Protein AF-A0A965JD22-F1 (afdb_monomer)

Foldseek 3Di:
DPPDDPVVVVVVVVVVVVVCLLCVLQVLQVVDPFQDFCDPVNLVVLLVLLLCLLQVLLVQLQLQVVLLLVLLVFDWPDWDQDPLWNQKIKTFGPDLVSVVSCLVQVQQQLQLQPQQQSRKHWADDDPPSRMTMIGGLRGDRCDPVNSVVFKDKFFQADPVRHGDPVNVVVLLLQLLLLLLLFQAQDLLLLLLQLLLVCLPDPVNVVSLVVNLVVLVLCCLQANLPAQLSLLSLQSNQQEPDDDLLVSLVSSLVSLVVLLVVLVVVLVVLVVVLVVCVVPDDPDPVSVLSNVVSVVSNVSSVVSSVSSVVSSVSSVVRDHGDWSVNQVVCCVVPVWGASCSSHSFFGIWHQDSSQQKIKTHTDPSLVVSLVPDDPLSVLSSVLVVLLSQLSSCLQFVFFWADDPRIIMTGNDPDPFFGMKIKTFCQVLQVSLLVVLVVLLVVQDAPAPCSDCVNAPEDEPVVLVVDDPVPNARYWYKDQPLNVPTDDAPQDANQKIKTKGGLVQVVVVVLVVDPDVSVVSVVVSVVVSCVNLVSSVWDKDQCSPTSHDPRRRRIIMTMRHRSCPSSVVSSVAPWDQGRSSSMTMGTTGGNNVVLVSVLVSLLVVLLSLLLLQQLQVCCCPDPVNPSVSNGGHRSDDSLVSLVVSLVVSSSVSPSVDPPPPQQSRQAKDKDKAFDADLVRHTDQDPVVVVVVQVVVVVLLVLVVQPDWDWDDDGSIIMIIGGGDHNADPVRSVVQSFDFAFAFPCCLDCVDPSLNVLSLVLLSSLQSVCSNNVNPDQLSSQLSSQCQQANPPGDLVRRDHSDPSSVVVVVVQAAADDSSDDAELADDPNHKTKDFQDDDACVSCVNRRGRIGITHSYGLDGSSQWDPWDWDQDPVPGIDIDIDGHQWDQDPVRDIDGSVVSNCVVCVVPPDDD

Structure (mmCIF, N/CA/C/O backbone):
data_AF-A0A965JD22-F1
#
_entry.id   AF-A0A965JD22-F1
#
loop_
_atom_site.group_PDB
_atom_site.id
_atom_site.type_symbol
_atom_site.label_atom_id
_atom_site.label_alt_id
_atom_site.label_comp_id
_atom_site.label_asym_id
_atom_site.label_entity_id
_atom_site.label_seq_id
_atom_site.pdbx_PDB_ins_code
_atom_site.Cartn_x
_atom_site.Cartn_y
_atom_site.Cartn_z
_atom_site.occupancy
_atom_site.B_iso_or_equiv
_atom_site.auth_seq_id
_atom_site.auth_comp_id
_atom_site.auth_asym_id
_atom_site.auth_atom_id
_atom_site.pdbx_PDB_model_num
ATOM 1 N N . MET A 1 1 ? 13.488 -53.636 54.869 1.00 46.62 1 MET A N 1
ATOM 2 C CA . MET A 1 1 ? 12.430 -53.110 53.978 1.00 46.62 1 MET A CA 1
ATOM 3 C C . MET A 1 1 ? 11.820 -51.888 54.641 1.00 46.62 1 MET A C 1
ATOM 5 O O . MET A 1 1 ? 10.973 -52.032 55.516 1.00 46.62 1 MET A O 1
ATOM 9 N N . GLU A 1 2 ? 12.313 -50.696 54.308 1.00 49.56 2 GLU A N 1
ATOM 10 C CA . GLU A 1 2 ? 11.700 -49.450 54.776 1.00 49.56 2 GLU A CA 1
ATOM 11 C C . GLU A 1 2 ? 10.286 -49.328 54.199 1.00 49.56 2 GLU A C 1
ATOM 13 O O . GLU A 1 2 ? 10.074 -49.485 52.996 1.00 49.56 2 GLU A O 1
ATOM 18 N N . LYS A 1 3 ? 9.299 -49.090 55.068 1.00 59.34 3 LYS A N 1
ATOM 19 C CA . LYS A 1 3 ? 7.908 -48.872 54.663 1.00 59.34 3 LYS A CA 1
ATOM 20 C C . LYS A 1 3 ? 7.844 -47.615 53.794 1.00 59.34 3 LYS A C 1
ATOM 22 O O . LYS A 1 3 ? 8.042 -46.513 54.307 1.00 59.34 3 LYS A O 1
ATOM 27 N N . GLN A 1 4 ? 7.525 -47.775 52.508 1.00 60.62 4 GLN A N 1
ATOM 28 C CA . GLN A 1 4 ? 7.162 -46.660 51.633 1.00 60.62 4 GLN A CA 1
ATOM 29 C C . GLN A 1 4 ? 6.078 -45.820 52.322 1.00 60.62 4 GLN A C 1
ATOM 31 O O . GLN A 1 4 ? 4.963 -46.282 52.577 1.00 60.62 4 GLN A O 1
ATOM 36 N N . LYS A 1 5 ? 6.427 -44.585 52.694 1.00 75.06 5 LYS A N 1
ATOM 37 C CA . LYS A 1 5 ? 5.493 -43.655 53.339 1.00 75.06 5 LYS A CA 1
ATOM 38 C C . LYS A 1 5 ? 4.431 -43.254 52.309 1.00 75.06 5 LYS A C 1
ATOM 40 O O . LYS A 1 5 ? 4.798 -42.913 51.190 1.00 75.06 5 LYS A O 1
ATOM 45 N N . ARG A 1 6 ? 3.147 -43.224 52.698 1.00 71.62 6 ARG A N 1
ATOM 46 C CA . ARG A 1 6 ? 1.982 -42.930 51.825 1.00 71.62 6 ARG A CA 1
ATOM 47 C C . ARG A 1 6 ? 2.116 -41.661 50.962 1.00 71.62 6 ARG A C 1
ATOM 49 O O . ARG A 1 6 ? 1.521 -41.594 49.893 1.00 71.62 6 ARG A O 1
ATOM 56 N N . TRP A 1 7 ? 2.916 -40.681 51.386 1.00 78.56 7 TRP A N 1
ATOM 57 C CA . TRP A 1 7 ? 3.178 -39.470 50.603 1.00 78.56 7 TRP A CA 1
ATOM 58 C C . TRP A 1 7 ? 4.013 -39.724 49.337 1.00 78.56 7 TRP A C 1
ATOM 60 O O . TRP A 1 7 ? 3.850 -38.991 48.370 1.00 78.56 7 TRP A O 1
ATOM 70 N N . HIS A 1 8 ? 4.846 -40.774 49.293 1.00 79.00 8 HIS A N 1
ATOM 71 C CA . HIS A 1 8 ? 5.610 -41.128 48.090 1.00 79.00 8 HIS A CA 1
ATOM 72 C C . HIS A 1 8 ? 4.680 -41.538 46.948 1.00 79.00 8 HIS A C 1
ATOM 74 O O . HIS A 1 8 ? 4.909 -41.147 45.813 1.00 79.00 8 HIS A O 1
ATOM 80 N N . SER A 1 9 ? 3.601 -42.273 47.236 1.00 79.00 9 SER A N 1
ATOM 81 C CA . SER A 1 9 ? 2.613 -42.653 46.220 1.00 79.00 9 SER A CA 1
ATOM 82 C C . SER A 1 9 ? 1.875 -41.434 45.661 1.00 79.00 9 SER A C 1
ATOM 84 O O . SER A 1 9 ? 1.647 -41.363 44.458 1.00 79.00 9 SER A O 1
ATOM 86 N N . TRP A 1 10 ? 1.555 -40.452 46.512 1.00 86.31 10 TRP A N 1
ATOM 87 C CA . TRP A 1 10 ? 0.948 -39.193 46.072 1.00 86.31 10 TRP A CA 1
ATOM 88 C C . TRP A 1 10 ? 1.928 -38.348 45.248 1.00 86.31 10 TRP A C 1
ATOM 90 O O . TRP A 1 10 ? 1.564 -37.847 44.193 1.00 86.31 10 TRP A O 1
ATOM 100 N N . LEU A 1 11 ? 3.196 -38.268 45.666 1.00 83.44 11 LEU A N 1
ATOM 101 C CA . LEU A 1 11 ? 4.255 -37.595 44.913 1.00 83.44 11 LEU A CA 1
ATOM 102 C C . LEU A 1 11 ? 4.457 -38.233 43.530 1.00 83.44 11 LEU A C 1
ATOM 104 O O . LEU A 1 11 ? 4.485 -37.520 42.534 1.00 83.44 11 LEU A O 1
ATOM 108 N N . ILE A 1 12 ? 4.547 -39.564 43.452 1.00 84.44 12 ILE A N 1
ATOM 109 C CA . ILE A 1 12 ? 4.695 -40.295 42.185 1.00 84.44 12 ILE A CA 1
ATOM 110 C C . ILE A 1 12 ? 3.491 -40.041 41.272 1.00 84.44 12 ILE A C 1
ATOM 112 O O . ILE A 1 12 ? 3.683 -39.785 40.085 1.00 84.44 12 ILE A O 1
ATOM 116 N N . ALA A 1 13 ? 2.266 -40.067 41.807 1.00 85.94 13 ALA A N 1
ATOM 117 C CA . ALA A 1 13 ? 1.060 -39.774 41.034 1.00 85.94 13 ALA A CA 1
ATOM 118 C C . ALA A 1 13 ? 1.060 -38.333 40.496 1.00 85.94 13 ALA A C 1
ATOM 120 O O . ALA A 1 13 ? 0.800 -38.124 39.314 1.00 85.94 13 ALA A O 1
ATOM 121 N N . THR A 1 14 ? 1.417 -37.353 41.329 1.00 86.94 14 THR A N 1
ATOM 122 C CA . THR A 1 14 ? 1.498 -35.938 40.939 1.00 86.94 14 THR A CA 1
ATOM 123 C C . THR A 1 14 ? 2.586 -35.695 39.896 1.00 86.94 14 THR A C 1
ATOM 125 O O . THR A 1 14 ? 2.329 -35.034 38.894 1.00 86.94 14 THR A O 1
ATOM 128 N N . VAL A 1 15 ? 3.784 -36.260 40.081 1.00 85.81 15 VAL A N 1
ATOM 129 C CA . VAL A 1 15 ? 4.876 -36.161 39.100 1.00 85.81 15 VAL A CA 1
ATOM 130 C C . VAL A 1 15 ? 4.458 -36.812 37.783 1.00 85.81 15 VAL A C 1
ATOM 132 O O . VAL A 1 15 ? 4.605 -36.188 36.741 1.00 85.81 15 VAL A O 1
ATOM 135 N N . SER A 1 16 ? 3.849 -38.001 37.821 1.00 84.00 16 SER A N 1
ATOM 136 C CA . SER A 1 16 ? 3.370 -38.688 36.613 1.00 84.00 16 SER A CA 1
ATOM 137 C C . SER A 1 16 ? 2.296 -37.881 35.877 1.00 84.00 16 SER A C 1
ATOM 139 O O . SER A 1 16 ? 2.360 -37.754 34.657 1.00 84.00 16 SER A O 1
ATOM 141 N N . LEU A 1 17 ? 1.339 -37.286 36.600 1.00 85.69 17 LEU A N 1
ATOM 142 C CA . LEU A 1 17 ? 0.319 -36.405 36.023 1.00 85.69 17 LEU A CA 1
ATOM 143 C C . LEU A 1 17 ? 0.935 -35.158 35.380 1.00 85.69 17 LEU A C 1
ATOM 145 O O . LEU A 1 17 ? 0.549 -34.807 34.270 1.00 85.69 17 LEU A O 1
ATOM 149 N N . LEU A 1 18 ? 1.912 -34.521 36.032 1.00 81.62 18 LEU A N 1
ATOM 150 C CA . LEU A 1 18 ? 2.634 -33.370 35.478 1.00 81.62 18 LEU A CA 1
ATOM 151 C C . LEU A 1 18 ? 3.455 -33.749 34.239 1.00 81.62 18 LEU A C 1
ATOM 153 O O . LEU A 1 18 ? 3.492 -32.997 33.268 1.00 81.62 18 LEU A O 1
ATOM 157 N N . THR A 1 19 ? 4.084 -34.926 34.241 1.00 80.69 19 THR A N 1
ATOM 158 C CA . THR A 1 19 ? 4.817 -35.442 33.081 1.00 80.69 19 THR A CA 1
ATOM 159 C C . THR A 1 19 ? 3.876 -35.698 31.905 1.00 80.69 19 THR A C 1
ATOM 161 O O . THR A 1 19 ? 4.155 -35.236 30.802 1.00 80.69 19 THR A O 1
ATOM 164 N N . VAL A 1 20 ? 2.735 -36.362 32.128 1.00 83.19 20 VAL A N 1
ATOM 165 C CA . VAL A 1 20 ? 1.717 -36.568 31.083 1.00 83.19 20 VAL A CA 1
ATOM 166 C C . VAL A 1 20 ? 1.190 -35.229 30.580 1.00 83.19 20 VAL A C 1
ATOM 168 O O . VAL A 1 20 ? 1.124 -35.018 29.375 1.00 83.19 20 VAL A O 1
ATOM 171 N N . TYR A 1 21 ? 0.887 -34.299 31.482 1.00 81.62 21 TYR A N 1
ATOM 172 C CA . TYR A 1 21 ? 0.412 -32.966 31.137 1.00 81.62 21 TYR A CA 1
ATOM 173 C C . TYR A 1 21 ? 1.393 -32.187 30.245 1.00 81.62 21 TYR A C 1
ATOM 175 O O . TYR A 1 21 ? 0.964 -31.526 29.302 1.00 81.62 21 TYR A O 1
ATOM 183 N N . ASN A 1 22 ? 2.699 -32.288 30.497 1.00 77.56 22 ASN A N 1
ATOM 184 C CA . ASN A 1 22 ? 3.710 -31.599 29.693 1.00 77.56 22 ASN A CA 1
ATOM 185 C C . ASN A 1 22 ? 3.965 -32.265 28.331 1.00 77.56 22 ASN A C 1
ATOM 187 O O . ASN A 1 22 ? 4.331 -31.576 27.386 1.00 77.56 22 ASN A O 1
ATOM 191 N N . ILE A 1 23 ? 3.790 -33.586 28.216 1.00 80.56 23 ILE A N 1
ATOM 192 C CA . ILE A 1 23 ? 4.087 -34.337 26.982 1.00 80.56 23 ILE A CA 1
ATOM 193 C C . ILE A 1 23 ? 2.853 -34.452 26.066 1.00 80.56 23 ILE A C 1
ATOM 195 O O . ILE A 1 23 ? 2.992 -34.553 24.846 1.00 80.56 23 ILE A O 1
ATOM 199 N N . LEU A 1 24 ? 1.641 -34.425 26.627 1.00 82.38 24 LEU A N 1
ATOM 200 C CA . LEU A 1 24 ? 0.390 -34.643 25.895 1.00 82.38 24 LEU A CA 1
ATOM 201 C C . LEU A 1 24 ? 0.184 -33.695 24.694 1.00 82.38 24 LEU A C 1
ATOM 203 O O . LEU A 1 24 ? -0.191 -34.208 23.640 1.00 82.38 24 LEU A O 1
ATOM 207 N N . PRO A 1 25 ? 0.461 -32.375 24.768 1.00 78.56 25 PRO A N 1
ATOM 208 C CA . PRO A 1 25 ? 0.340 -31.485 23.609 1.00 78.56 25 PRO A CA 1
ATOM 209 C C . PRO A 1 25 ? 1.224 -31.927 22.452 1.00 78.56 25 PRO A C 1
ATOM 211 O O . PRO A 1 25 ? 0.765 -32.016 21.319 1.00 78.56 25 PRO A O 1
ATOM 214 N N . THR A 1 26 ? 2.470 -32.290 22.748 1.00 79.00 26 THR A N 1
ATOM 215 C CA . THR A 1 26 ? 3.424 -32.782 21.756 1.00 79.00 26 THR A CA 1
ATOM 216 C C . THR A 1 26 ? 2.911 -34.061 21.098 1.00 79.00 26 THR A C 1
ATOM 218 O O . THR A 1 26 ? 2.938 -34.177 19.875 1.00 79.00 26 THR A O 1
ATOM 221 N N . ILE A 1 27 ? 2.364 -35.003 21.877 1.00 82.31 27 ILE A N 1
ATOM 222 C CA . ILE A 1 27 ? 1.760 -36.228 21.327 1.00 82.31 27 ILE A CA 1
ATOM 223 C C . ILE A 1 27 ? 0.586 -35.889 20.400 1.00 82.31 27 ILE A C 1
ATOM 225 O O . ILE A 1 27 ? 0.520 -36.412 19.290 1.00 82.31 27 ILE A O 1
ATOM 229 N N . LEU A 1 28 ? -0.322 -35.005 20.826 1.00 82.94 28 LEU A N 1
ATOM 230 C CA . LEU A 1 28 ? -1.476 -34.590 20.022 1.00 82.94 28 LEU A CA 1
ATOM 231 C C . LEU A 1 28 ? -1.055 -33.871 18.734 1.00 82.94 28 LEU A C 1
ATOM 233 O O . LEU A 1 28 ? -1.658 -34.087 17.686 1.00 82.94 28 LEU A O 1
ATOM 237 N N . PHE A 1 29 ? 0.005 -33.064 18.787 1.00 79.88 29 PHE A N 1
ATOM 238 C CA . PHE A 1 29 ? 0.546 -32.378 17.619 1.00 79.88 29 PHE A CA 1
ATOM 239 C C . PHE A 1 29 ? 1.043 -33.354 16.561 1.00 79.88 29 PHE A C 1
ATOM 241 O O . PHE A 1 29 ? 0.639 -33.271 15.404 1.00 79.88 29 PHE A O 1
ATOM 248 N N . TYR A 1 30 ? 1.895 -34.297 16.968 1.00 80.75 30 TYR A N 1
ATOM 249 C CA . TYR A 1 30 ? 2.489 -35.284 16.070 1.00 80.75 30 TYR A CA 1
ATOM 250 C C . TYR A 1 30 ? 1.519 -36.411 15.689 1.00 80.75 30 TYR A C 1
ATOM 252 O O . TYR A 1 30 ? 1.796 -37.146 14.745 1.00 80.75 30 TYR A O 1
ATOM 260 N N . ALA A 1 31 ? 0.373 -36.527 16.368 1.00 83.56 31 ALA A N 1
ATOM 261 C CA . ALA A 1 31 ? -0.734 -37.374 15.931 1.00 83.56 31 ALA A CA 1
ATOM 262 C C . ALA A 1 31 ? -1.488 -36.785 14.724 1.00 83.56 31 ALA A C 1
ATOM 264 O O . ALA A 1 31 ? -2.140 -37.528 13.989 1.00 83.56 31 ALA A O 1
ATOM 265 N N . ASN A 1 32 ? -1.403 -35.468 14.493 1.00 82.50 32 ASN A N 1
ATOM 266 C CA . ASN A 1 32 ? -1.953 -34.858 13.287 1.00 82.50 32 ASN A CA 1
ATOM 267 C C . ASN A 1 32 ? -1.070 -35.175 12.071 1.00 82.50 32 ASN A C 1
ATOM 269 O O . ASN A 1 32 ? 0.155 -35.250 12.191 1.00 82.50 32 ASN A O 1
ATOM 273 N N . PRO A 1 33 ? -1.648 -35.271 10.863 1.00 86.25 33 PRO A N 1
ATOM 274 C CA . PRO A 1 33 ? -0.869 -35.489 9.656 1.00 86.25 33 PRO A CA 1
ATOM 275 C C . PRO A 1 33 ? -0.245 -34.163 9.185 1.00 86.25 33 PRO A C 1
ATOM 277 O O . PRO A 1 33 ? -0.717 -33.506 8.260 1.00 86.25 33 PRO A O 1
ATOM 280 N N . LEU A 1 34 ? 0.794 -33.721 9.895 1.00 83.81 34 LEU A N 1
ATOM 281 C CA . LEU A 1 34 ? 1.358 -32.369 9.800 1.00 83.81 34 LEU A CA 1
ATOM 282 C C . LEU A 1 34 ? 1.856 -31.992 8.396 1.00 83.81 34 LEU A C 1
ATOM 284 O O . LEU A 1 34 ? 1.760 -30.825 8.024 1.00 83.81 34 LEU A O 1
ATOM 288 N N . SER A 1 35 ? 2.362 -32.963 7.633 1.00 85.56 35 SER A N 1
ATOM 289 C CA . SER A 1 35 ? 2.898 -32.788 6.275 1.00 85.56 35 SER A CA 1
ATOM 290 C C . SER A 1 35 ? 1.849 -32.891 5.160 1.00 85.56 35 SER A C 1
ATOM 292 O O . SER A 1 35 ? 2.178 -32.666 3.988 1.00 85.56 35 SER A O 1
ATOM 294 N N . ASP A 1 36 ? 0.607 -33.259 5.491 1.00 87.81 36 ASP A N 1
ATOM 295 C CA . ASP A 1 36 ? -0.450 -33.418 4.494 1.00 87.81 36 ASP A CA 1
ATOM 296 C C . ASP A 1 36 ? -0.768 -32.087 3.818 1.00 87.81 36 ASP A C 1
ATOM 298 O O . ASP A 1 36 ? -0.808 -31.030 4.455 1.00 87.81 36 ASP A O 1
ATOM 302 N N . LYS A 1 37 ? -1.057 -32.153 2.514 1.00 88.12 37 LYS A N 1
ATOM 303 C CA . LYS A 1 37 ? -1.550 -30.992 1.771 1.00 88.12 37 LYS A CA 1
ATOM 304 C C . LYS A 1 37 ? -2.925 -30.564 2.290 1.00 88.12 37 LYS A C 1
ATOM 306 O O . LYS A 1 37 ? -3.754 -31.392 2.680 1.00 88.12 37 LYS A O 1
ATOM 311 N N . ILE A 1 38 ? -3.191 -29.261 2.266 1.00 89.69 38 ILE A N 1
ATOM 312 C CA . ILE A 1 38 ? -4.540 -28.742 2.504 1.00 89.69 38 ILE A CA 1
ATOM 313 C C . ILE A 1 38 ? -5.385 -29.039 1.258 1.00 89.69 38 ILE A C 1
ATOM 315 O O . ILE A 1 38 ? -5.213 -28.409 0.225 1.00 89.69 38 ILE A O 1
ATOM 319 N N . GLY A 1 39 ? -6.273 -30.029 1.346 1.00 89.06 39 GLY A N 1
ATOM 320 C CA . GLY A 1 39 ? -7.233 -30.342 0.281 1.00 89.06 39 GLY A CA 1
ATOM 321 C C . GLY A 1 39 ? -8.541 -29.550 0.395 1.00 89.06 39 GLY A C 1
ATOM 322 O O . GLY A 1 39 ? -8.784 -28.855 1.386 1.00 89.06 39 GLY A O 1
ATOM 323 N N . ALA A 1 40 ? -9.440 -29.745 -0.575 1.00 90.00 40 ALA A N 1
ATOM 324 C CA . ALA A 1 40 ? -10.711 -29.018 -0.686 1.00 90.00 40 ALA A CA 1
ATOM 325 C C . ALA A 1 40 ? -11.574 -29.052 0.592 1.00 90.00 40 ALA A C 1
ATOM 327 O O . ALA A 1 40 ? -12.128 -28.034 0.996 1.00 90.00 40 ALA A O 1
ATOM 328 N N . LYS A 1 41 ? -11.649 -30.198 1.286 1.00 92.06 41 LYS A N 1
ATOM 329 C CA . LYS A 1 41 ? -12.428 -30.320 2.532 1.00 92.06 41 LYS A CA 1
ATOM 330 C C . LYS A 1 41 ? -11.912 -29.388 3.635 1.00 92.06 41 LYS A C 1
ATOM 332 O O . LYS A 1 41 ? -12.696 -28.667 4.244 1.00 92.06 41 LYS A O 1
ATOM 337 N N . LYS A 1 42 ? -10.594 -29.367 3.860 1.00 91.12 42 LYS A N 1
ATOM 338 C CA . LYS A 1 42 ? -9.966 -28.460 4.834 1.00 91.12 42 LYS A CA 1
ATOM 339 C C . LYS A 1 42 ? -10.072 -27.005 4.378 1.00 91.12 42 LYS A C 1
ATOM 341 O O . LYS A 1 42 ? -10.253 -26.126 5.210 1.00 91.12 42 LYS A O 1
ATOM 346 N N . ALA A 1 43 ? -10.028 -26.739 3.073 1.00 92.19 43 ALA A N 1
ATOM 347 C CA . ALA A 1 43 ? -10.271 -25.398 2.550 1.00 92.19 43 ALA A CA 1
ATOM 348 C C . ALA A 1 43 ? -11.687 -24.892 2.877 1.00 92.19 43 ALA A C 1
ATOM 350 O O . ALA A 1 43 ? -11.826 -23.742 3.279 1.00 92.19 43 ALA A O 1
ATOM 351 N N . ILE A 1 44 ? -12.718 -25.743 2.809 1.00 93.00 44 ILE A N 1
ATOM 352 C CA . ILE A 1 44 ? -14.087 -25.389 3.235 1.00 93.00 44 ILE A CA 1
ATOM 353 C C . ILE A 1 44 ? -14.140 -25.078 4.740 1.00 93.00 44 ILE A C 1
ATOM 355 O O . ILE A 1 44 ? -14.792 -24.122 5.154 1.00 93.00 44 ILE A O 1
ATOM 359 N N . GLU A 1 45 ? -13.426 -25.835 5.577 1.00 93.62 45 GLU A N 1
ATOM 360 C CA . GLU A 1 45 ? -13.317 -25.532 7.014 1.00 93.62 45 GLU A CA 1
ATOM 361 C C . GLU A 1 45 ? -12.664 -24.160 7.254 1.00 93.62 45 GLU A C 1
ATOM 363 O O . GLU A 1 45 ? -13.128 -23.389 8.097 1.00 93.62 45 GLU A O 1
ATOM 368 N N . ILE A 1 46 ? -11.632 -23.817 6.474 1.00 94.25 46 ILE A N 1
ATOM 369 C CA . ILE A 1 46 ? -10.982 -22.499 6.512 1.00 94.25 46 ILE A CA 1
ATOM 370 C C . ILE A 1 46 ? -11.962 -21.401 6.077 1.00 94.25 46 ILE A C 1
ATOM 372 O O . ILE A 1 46 ? -12.087 -20.401 6.780 1.00 94.25 46 ILE A O 1
ATOM 376 N N . GLN A 1 47 ? -12.695 -21.598 4.977 1.00 94.19 47 GLN A N 1
ATOM 377 C CA . GLN A 1 47 ? -13.717 -20.660 4.491 1.00 94.19 47 GLN A CA 1
ATOM 378 C C . GLN A 1 47 ? -14.793 -20.389 5.547 1.00 94.19 47 GLN A C 1
ATOM 380 O O . GLN A 1 47 ? -15.119 -19.234 5.817 1.00 94.19 47 GLN A O 1
ATOM 385 N N . ASN A 1 48 ? -15.314 -21.441 6.183 1.00 94.44 48 ASN A N 1
ATOM 386 C CA . ASN A 1 48 ? -16.304 -21.309 7.251 1.00 94.44 48 ASN A CA 1
ATOM 387 C C . ASN A 1 48 ? -15.725 -20.549 8.445 1.00 94.44 48 ASN A C 1
ATOM 389 O O . ASN A 1 48 ? -16.353 -19.626 8.949 1.00 94.44 48 ASN A O 1
ATOM 393 N N . SER A 1 49 ? -14.491 -20.866 8.839 1.00 94.31 49 SER A N 1
ATOM 394 C CA . SER A 1 49 ? -13.808 -20.170 9.927 1.00 94.31 49 SER A CA 1
ATOM 395 C C . SER A 1 49 ? -13.591 -18.680 9.634 1.00 94.31 49 SER A C 1
ATOM 397 O O . SER A 1 49 ? -13.734 -17.858 10.538 1.00 94.31 49 SER A O 1
ATOM 399 N N . ILE A 1 50 ? -13.269 -18.317 8.386 1.00 95.38 50 ILE A N 1
ATOM 400 C CA . ILE A 1 50 ? -13.176 -16.917 7.945 1.00 95.38 50 ILE A CA 1
ATOM 401 C C . ILE A 1 50 ? -14.545 -16.241 8.051 1.00 95.38 50 ILE A C 1
ATOM 403 O O . ILE A 1 50 ? -14.653 -15.178 8.659 1.00 95.38 50 ILE A O 1
ATOM 407 N N . ALA A 1 51 ? -15.590 -16.864 7.502 1.00 94.62 51 ALA A N 1
ATOM 408 C CA . ALA A 1 51 ? -16.936 -16.307 7.525 1.00 94.62 51 ALA A CA 1
ATOM 409 C C . ALA A 1 51 ? -17.457 -16.095 8.951 1.00 94.62 51 ALA A C 1
ATOM 411 O O . ALA A 1 51 ? -17.996 -15.033 9.251 1.00 94.62 51 ALA A O 1
ATOM 412 N N . ASP A 1 52 ? -17.222 -17.051 9.849 1.00 94.69 52 ASP A N 1
ATOM 413 C CA . ASP A 1 52 ? -17.607 -16.941 11.255 1.00 94.69 52 ASP A CA 1
ATOM 414 C C . ASP A 1 52 ? -16.908 -15.769 11.953 1.00 94.69 52 ASP A C 1
ATOM 416 O O . ASP A 1 52 ? -17.515 -15.112 12.796 1.00 94.69 52 ASP A O 1
ATOM 420 N N . ARG A 1 53 ? -15.640 -15.485 11.622 1.00 94.06 53 ARG A N 1
ATOM 421 C CA . ARG A 1 53 ? -14.914 -14.330 12.178 1.00 94.06 53 ARG A CA 1
ATOM 422 C C . ARG A 1 53 ? -15.460 -13.008 11.652 1.00 94.06 53 ARG A C 1
ATOM 424 O O . ARG A 1 53 ? -15.708 -12.108 12.448 1.00 94.06 53 ARG A O 1
ATOM 431 N N . VAL A 1 54 ? -15.684 -12.905 10.342 1.00 94.38 54 VAL A N 1
ATOM 432 C CA . VAL A 1 54 ? -16.222 -11.689 9.711 1.00 94.38 54 VAL A CA 1
ATOM 433 C C . VAL A 1 54 ? -17.640 -11.401 10.215 1.00 94.38 54 VAL A C 1
ATOM 435 O O . VAL A 1 54 ? -17.917 -10.291 10.663 1.00 94.38 54 VAL A O 1
ATOM 438 N N . ASN A 1 55 ? -18.516 -12.407 10.239 1.00 94.25 55 ASN A N 1
ATOM 439 C CA . ASN A 1 55 ? -19.898 -12.260 10.705 1.00 94.25 55 ASN A CA 1
ATOM 440 C C . ASN A 1 55 ? -19.986 -12.034 12.226 1.00 94.25 55 ASN A C 1
ATOM 442 O O . ASN A 1 55 ? -20.933 -11.433 12.722 1.00 94.25 55 ASN A O 1
ATOM 446 N N . ARG A 1 56 ? -18.993 -12.458 13.013 1.00 93.38 56 ARG A N 1
ATOM 447 C CA . ARG A 1 56 ? -18.960 -12.126 14.447 1.00 93.38 56 ARG A CA 1
ATOM 448 C C . ARG A 1 56 ? -18.786 -10.630 14.697 1.00 93.38 56 ARG A C 1
ATOM 450 O O . ARG A 1 56 ? -19.254 -10.132 15.716 1.00 93.38 56 ARG A O 1
ATOM 457 N N . LEU A 1 57 ? -18.186 -9.889 13.762 1.00 93.19 57 LEU A N 1
ATOM 458 C CA . LEU A 1 57 ? -18.078 -8.434 13.882 1.00 93.19 57 LEU A CA 1
ATOM 459 C C . LEU A 1 57 ? -19.448 -7.746 13.910 1.00 93.19 57 LEU A C 1
ATOM 461 O O . LEU A 1 57 ? -19.535 -6.619 14.389 1.00 93.19 57 LEU A O 1
ATOM 465 N N . GLU A 1 58 ? -20.512 -8.385 13.415 1.00 92.88 58 GLU A N 1
ATOM 466 C CA . GLU A 1 58 ? -21.869 -7.833 13.490 1.00 92.88 58 GLU A CA 1
ATOM 467 C C . GLU A 1 58 ? -22.361 -7.815 14.940 1.00 92.88 58 GLU A C 1
ATOM 469 O O . GLU A 1 58 ? -22.689 -6.751 15.465 1.00 92.88 58 GLU A O 1
ATOM 474 N N . SER A 1 59 ? -22.304 -8.970 15.615 1.00 91.88 59 SER A N 1
ATOM 475 C CA . SER A 1 59 ? -22.665 -9.086 17.032 1.00 91.88 59 SER A CA 1
ATOM 476 C C . SER A 1 59 ? -21.723 -8.297 17.939 1.00 91.88 59 SER A C 1
ATOM 478 O O . SER A 1 59 ? -22.155 -7.669 18.901 1.00 91.88 59 SER A O 1
ATOM 480 N N . ASP A 1 60 ? -20.427 -8.273 17.617 1.00 92.50 60 ASP A N 1
ATOM 481 C CA . ASP A 1 60 ? -19.450 -7.540 18.424 1.00 92.50 60 ASP A CA 1
ATOM 482 C C . ASP A 1 60 ? -19.713 -6.022 18.339 1.00 92.50 60 ASP A C 1
ATOM 484 O O . ASP A 1 60 ? -19.574 -5.324 19.343 1.00 92.50 60 ASP A O 1
ATOM 488 N N . SER A 1 61 ? -20.184 -5.518 17.187 1.00 94.31 61 SER A N 1
ATOM 489 C CA . SER A 1 61 ? -20.595 -4.114 17.027 1.00 94.31 61 SER A CA 1
ATOM 490 C C . SER A 1 61 ? -21.832 -3.781 17.867 1.00 94.31 61 SER A C 1
ATOM 492 O O . SER A 1 61 ? -21.861 -2.744 18.532 1.00 94.31 61 SER A O 1
ATOM 494 N N . THR A 1 62 ? -22.849 -4.652 17.872 1.00 94.12 62 THR A N 1
ATOM 495 C CA . THR A 1 62 ? -24.067 -4.432 18.669 1.00 94.12 62 THR A CA 1
ATOM 496 C C . THR A 1 62 ? -23.767 -4.453 20.163 1.00 94.12 62 THR A C 1
ATOM 498 O O . THR A 1 62 ? -24.187 -3.548 20.886 1.00 94.12 62 THR A O 1
ATOM 501 N N . ASP A 1 63 ? -22.981 -5.428 20.625 1.00 93.81 63 ASP A N 1
ATOM 502 C CA . ASP A 1 63 ? -22.599 -5.547 22.035 1.00 93.81 63 ASP A CA 1
ATOM 503 C C . ASP A 1 63 ? -21.767 -4.338 22.486 1.00 93.81 63 ASP A C 1
ATOM 505 O O . ASP A 1 63 ? -21.960 -3.809 23.586 1.00 93.81 63 ASP A O 1
ATOM 509 N N . TRP A 1 64 ? -20.869 -3.859 21.618 1.00 94.75 64 TRP A N 1
ATOM 510 C CA . TRP A 1 64 ? -20.063 -2.670 21.882 1.00 94.75 64 TRP A CA 1
ATOM 511 C C . TRP A 1 64 ? -20.937 -1.419 22.030 1.00 94.75 64 TRP A C 1
ATOM 513 O O . TRP A 1 64 ? -20.760 -0.666 22.986 1.00 94.75 64 TRP A O 1
ATOM 523 N N . ILE A 1 65 ? -21.931 -1.222 21.152 1.00 95.19 65 ILE A N 1
ATOM 524 C CA . ILE A 1 65 ? -22.877 -0.092 21.219 1.00 95.19 65 ILE A CA 1
ATOM 525 C C . ILE A 1 65 ? -23.669 -0.097 22.532 1.00 95.19 65 ILE A C 1
ATOM 527 O O . ILE A 1 65 ? -23.851 0.960 23.148 1.00 95.19 65 ILE A O 1
ATOM 531 N N . TYR A 1 66 ? -24.127 -1.270 22.982 1.00 95.00 66 TYR A N 1
ATOM 532 C CA . TYR A 1 66 ? -24.812 -1.399 24.269 1.00 95.00 66 TYR A CA 1
ATOM 533 C C . TYR A 1 66 ? -23.890 -1.047 25.440 1.00 95.00 66 TYR A C 1
ATOM 535 O O . TYR A 1 66 ? -24.295 -0.276 26.313 1.00 95.00 66 TYR A O 1
ATOM 543 N N . SER A 1 67 ? -22.649 -1.544 25.439 1.00 93.88 67 SER A N 1
ATOM 544 C CA . SER A 1 67 ? -21.652 -1.203 26.464 1.00 93.88 67 SER A CA 1
ATOM 545 C C . SER A 1 67 ? -21.342 0.300 26.480 1.00 93.88 67 SER A C 1
ATOM 547 O O . SER A 1 67 ? -21.313 0.934 27.537 1.00 93.88 67 SER A O 1
ATOM 549 N N . PHE A 1 68 ? -21.207 0.913 25.302 1.00 95.06 68 PHE A N 1
ATOM 550 C CA . PHE A 1 68 ? -20.968 2.347 25.164 1.00 95.06 68 PHE A CA 1
ATOM 551 C C . PHE A 1 68 ? -22.138 3.195 25.658 1.00 95.06 68 PHE A C 1
ATOM 553 O O . PHE A 1 68 ? -21.940 4.173 26.376 1.00 95.06 68 PHE A O 1
ATOM 560 N N . SER A 1 69 ? -23.370 2.792 25.358 1.00 93.31 69 SER A N 1
ATOM 561 C CA . SER A 1 69 ? -24.557 3.505 25.833 1.00 93.31 69 SER A CA 1
ATOM 562 C C . SER A 1 69 ? -24.721 3.435 27.347 1.00 93.31 69 SER A C 1
ATOM 564 O O . SER A 1 69 ? -25.124 4.424 27.961 1.00 93.31 69 SER A O 1
ATOM 566 N N . GLN A 1 70 ? -24.326 2.321 27.971 1.00 93.12 70 GLN A N 1
ATOM 567 C CA . GLN A 1 70 ? -24.240 2.229 29.429 1.00 93.12 70 GLN A CA 1
ATOM 568 C C . GLN A 1 70 ? -23.198 3.199 30.001 1.00 93.12 70 GLN A C 1
ATOM 570 O O . GLN A 1 70 ? -23.496 3.874 30.985 1.00 93.12 70 GLN A O 1
ATOM 575 N N . LEU A 1 71 ? -22.024 3.325 29.369 1.00 92.25 71 LEU A N 1
ATOM 576 C CA . LEU A 1 71 ? -20.970 4.253 29.797 1.00 92.25 71 LEU A CA 1
ATOM 577 C C . LEU A 1 71 ? -21.433 5.718 29.765 1.00 92.25 71 LEU A C 1
ATOM 579 O O . LEU A 1 71 ? -21.210 6.460 30.718 1.00 92.25 71 LEU A O 1
ATOM 583 N N . ILE A 1 72 ? -22.104 6.143 28.690 1.00 92.19 72 ILE A N 1
ATOM 584 C CA . ILE A 1 72 ? -22.602 7.525 28.569 1.00 92.19 72 ILE A CA 1
ATOM 585 C C . ILE A 1 72 ? -23.931 7.755 29.312 1.00 92.19 72 ILE A C 1
ATOM 587 O O . ILE A 1 72 ? -24.429 8.885 29.335 1.00 92.19 72 ILE A O 1
ATOM 591 N N . GLY A 1 73 ? -24.516 6.718 29.919 1.00 90.75 73 GLY A N 1
ATOM 592 C CA . GLY A 1 73 ? -25.761 6.796 30.688 1.00 90.75 73 GLY A CA 1
ATOM 593 C C . GLY A 1 73 ? -27.021 7.009 29.843 1.00 90.75 73 GLY A C 1
ATOM 594 O O . GLY A 1 73 ? -27.942 7.683 30.297 1.00 90.75 73 GLY A O 1
ATOM 595 N N . VAL A 1 74 ? -27.057 6.469 28.624 1.00 93.25 74 VAL A N 1
ATOM 596 C CA . VAL A 1 74 ? -28.163 6.607 27.661 1.00 93.25 74 VAL A CA 1
ATOM 597 C C . VAL A 1 74 ? -28.940 5.292 27.527 1.00 93.25 74 VAL A C 1
ATOM 599 O O . VAL A 1 74 ? -28.352 4.209 27.558 1.00 93.25 74 VAL A O 1
ATOM 602 N N . LYS A 1 75 ? -30.271 5.359 27.351 1.00 90.38 75 LYS A N 1
ATOM 603 C CA . LYS A 1 75 ? -31.125 4.166 27.214 1.00 90.38 75 LYS A CA 1
ATOM 604 C C . LYS A 1 75 ? -31.545 3.914 25.767 1.00 90.38 75 LYS A C 1
ATOM 606 O O . LYS A 1 75 ? -32.459 4.557 25.245 1.00 90.38 75 LYS A O 1
ATOM 611 N N . ILE A 1 76 ? -30.948 2.890 25.164 1.00 93.06 76 ILE A N 1
ATOM 612 C CA . ILE A 1 76 ? -31.348 2.367 23.853 1.00 93.06 76 ILE A CA 1
ATOM 613 C C . ILE A 1 76 ? -32.627 1.521 23.978 1.00 93.06 76 ILE A C 1
ATOM 615 O O . ILE A 1 76 ? -32.788 0.765 24.935 1.00 93.06 76 ILE A O 1
ATOM 619 N N . LYS A 1 77 ? -33.525 1.634 22.993 1.00 93.06 77 LYS A N 1
ATOM 620 C CA . LYS A 1 77 ? -34.697 0.766 22.810 1.00 93.06 77 LYS A CA 1
ATOM 621 C C . LYS A 1 77 ? -34.356 -0.470 21.972 1.00 93.06 77 LYS A C 1
ATOM 623 O O . LYS A 1 77 ? -34.645 -1.583 22.399 1.00 93.06 77 LYS A O 1
ATOM 628 N N . SER A 1 78 ? -33.734 -0.280 20.809 1.00 93.12 78 SER A N 1
ATOM 629 C CA . SER A 1 78 ? -33.251 -1.366 19.946 1.00 93.12 78 SER A CA 1
ATOM 630 C C . SER A 1 78 ? -32.023 -0.942 19.139 1.00 93.12 78 SER A C 1
ATOM 632 O O . SER A 1 78 ? -31.817 0.248 18.883 1.00 93.12 78 SER A O 1
ATOM 634 N N . VAL A 1 79 ? -31.212 -1.933 18.766 1.00 93.56 79 VAL A N 1
ATOM 635 C CA . VAL A 1 79 ? -30.151 -1.828 17.759 1.00 93.56 79 VAL A CA 1
ATOM 636 C C . VAL A 1 79 ? -30.448 -2.885 16.704 1.00 93.56 79 VAL A C 1
ATOM 638 O O . VAL A 1 79 ? -30.487 -4.072 17.024 1.00 93.56 79 VAL A O 1
ATOM 641 N N . GLU A 1 80 ? -30.687 -2.463 15.469 1.00 93.19 80 GLU A N 1
ATOM 642 C CA . GLU A 1 80 ? -31.067 -3.347 14.365 1.00 93.19 80 GLU A CA 1
ATOM 643 C C . GLU A 1 80 ? -30.061 -3.216 13.221 1.00 93.19 80 GLU A C 1
ATOM 645 O O . GLU A 1 80 ? -29.658 -2.111 12.859 1.00 93.19 80 GLU A O 1
ATOM 650 N N . ILE A 1 81 ? -29.628 -4.348 12.664 1.00 89.38 81 ILE A N 1
ATOM 651 C CA . ILE A 1 81 ? -28.821 -4.367 11.440 1.00 89.38 81 ILE A CA 1
ATOM 652 C C . ILE A 1 81 ? -29.783 -4.258 10.261 1.00 89.38 81 ILE A C 1
ATOM 654 O O . ILE A 1 81 ? -30.779 -4.981 10.202 1.00 89.38 81 ILE A O 1
ATOM 658 N N . ASP A 1 82 ? -29.482 -3.367 9.325 1.00 86.00 82 ASP A N 1
ATOM 659 C CA . ASP A 1 82 ? -30.287 -3.212 8.121 1.00 86.00 82 ASP A CA 1
ATOM 660 C C . ASP A 1 82 ? -30.205 -4.498 7.267 1.00 86.00 82 ASP A C 1
ATOM 662 O O . ASP A 1 82 ? -29.106 -4.970 6.955 1.00 86.00 82 ASP A O 1
ATOM 666 N N . PRO A 1 83 ? -31.346 -5.100 6.881 1.00 80.19 83 PRO A N 1
ATOM 667 C CA . PRO A 1 83 ? -31.359 -6.378 6.171 1.00 80.19 83 PRO A CA 1
ATOM 668 C C . PRO A 1 83 ? -30.840 -6.266 4.731 1.00 80.19 83 PRO A C 1
ATOM 670 O O . PRO A 1 83 ? -30.462 -7.275 4.135 1.00 80.19 83 PRO A O 1
ATOM 673 N N . VAL A 1 84 ? -30.835 -5.060 4.154 1.00 80.81 84 VAL A N 1
ATOM 674 C CA . VAL A 1 84 ? -30.337 -4.801 2.799 1.00 80.81 84 VAL A CA 1
ATOM 675 C C . VAL A 1 84 ? -28.855 -4.446 2.841 1.00 80.81 84 VAL A C 1
ATOM 677 O O . VAL A 1 84 ? -28.086 -4.919 1.998 1.00 80.81 84 VAL A O 1
ATOM 680 N N . PHE A 1 85 ? -28.444 -3.636 3.816 1.00 82.94 85 PHE A N 1
ATOM 681 C CA . PHE A 1 85 ? -27.072 -3.158 3.969 1.00 82.94 85 PHE A CA 1
ATOM 682 C C . PHE A 1 85 ? -26.502 -3.569 5.329 1.00 82.94 85 PHE A C 1
ATOM 684 O O . PHE A 1 85 ? -26.633 -2.844 6.307 1.00 82.94 85 PHE A O 1
ATOM 691 N N . SER A 1 86 ? -25.803 -4.706 5.394 1.00 84.31 86 SER A N 1
ATOM 692 C CA . SER A 1 86 ? -25.263 -5.241 6.657 1.00 84.31 86 SER A CA 1
ATOM 693 C C . SER A 1 86 ? -24.227 -4.331 7.332 1.00 84.31 86 SER A C 1
ATOM 695 O O . SER A 1 86 ? -23.931 -4.495 8.517 1.00 84.31 86 SER A O 1
ATOM 697 N N . ASP A 1 87 ? -23.667 -3.356 6.610 1.00 86.25 87 ASP A N 1
ATOM 698 C CA . ASP A 1 87 ? -22.814 -2.325 7.199 1.00 86.25 87 ASP A CA 1
ATOM 699 C C . ASP A 1 87 ? -23.581 -1.220 7.933 1.00 86.25 87 ASP A C 1
ATOM 701 O O . ASP A 1 87 ? -22.957 -0.411 8.616 1.00 86.25 87 ASP A O 1
ATOM 705 N N . LYS A 1 88 ? -24.908 -1.165 7.825 1.00 88.81 88 LYS A N 1
ATOM 706 C CA . LYS A 1 88 ? -25.744 -0.169 8.488 1.00 88.81 88 LYS A CA 1
ATOM 707 C C . LYS A 1 88 ? -26.379 -0.752 9.750 1.00 88.81 88 LYS A C 1
ATOM 709 O O . LYS A 1 88 ? -27.028 -1.795 9.730 1.00 88.81 88 LYS A O 1
ATOM 714 N N . LEU A 1 89 ? -26.214 -0.019 10.845 1.00 91.69 89 LEU A N 1
ATOM 715 C CA . LEU A 1 89 ? -26.830 -0.259 12.143 1.00 91.69 89 LEU A CA 1
ATOM 716 C C . LEU A 1 89 ? -27.767 0.907 12.462 1.00 91.69 89 LEU A C 1
ATOM 718 O O . LEU A 1 89 ? -27.362 2.067 12.418 1.00 91.69 89 LEU A O 1
ATOM 722 N N . GLU A 1 90 ? -29.010 0.610 12.809 1.00 93.06 90 GLU A N 1
ATOM 723 C CA . GLU A 1 90 ? -30.001 1.597 13.218 1.00 93.06 90 GLU A CA 1
ATOM 724 C C . GLU A 1 90 ? -30.251 1.481 14.721 1.00 93.06 90 GLU A C 1
ATOM 726 O O . GLU A 1 90 ? -30.686 0.443 15.221 1.00 93.06 90 GLU A O 1
ATOM 731 N N . ILE A 1 91 ? -29.958 2.554 15.455 1.00 94.25 91 ILE A N 1
ATOM 732 C CA . ILE A 1 91 ? -30.233 2.646 16.887 1.00 94.25 91 ILE A CA 1
ATOM 733 C C . ILE A 1 91 ? -31.490 3.472 17.092 1.00 94.25 91 ILE A C 1
ATOM 735 O O . ILE A 1 91 ? -31.555 4.622 16.657 1.00 94.25 91 ILE A O 1
ATOM 739 N N . THR A 1 92 ? -32.446 2.922 17.835 1.00 94.94 92 THR A N 1
ATOM 740 C CA . THR A 1 92 ? -33.623 3.659 18.301 1.00 94.94 92 THR A CA 1
ATOM 741 C C . THR A 1 92 ? -33.488 3.973 19.788 1.00 94.94 92 THR A C 1
ATOM 743 O O . THR A 1 92 ? -33.306 3.071 20.608 1.00 94.94 92 THR A O 1
ATOM 746 N N . PHE A 1 93 ? -33.613 5.246 20.157 1.00 94.19 93 PHE A N 1
ATOM 747 C CA . PHE A 1 93 ? -33.564 5.729 21.538 1.00 94.19 93 PHE A CA 1
ATOM 748 C C . PHE A 1 93 ? -34.967 5.936 22.112 1.00 94.19 93 PHE A C 1
ATOM 750 O O . PHE A 1 93 ? -35.943 6.119 21.386 1.00 94.19 93 PHE A O 1
ATOM 757 N N . ASN A 1 94 ? -35.071 5.931 23.443 1.00 90.25 94 ASN A N 1
ATOM 758 C CA . ASN A 1 94 ? -36.331 6.252 24.121 1.00 90.25 94 ASN A CA 1
ATOM 759 C C . ASN A 1 94 ? -36.620 7.763 24.143 1.00 90.25 94 ASN A C 1
ATOM 761 O O . ASN A 1 94 ? -37.777 8.164 24.251 1.00 90.25 94 ASN A O 1
ATOM 765 N N . GLN A 1 95 ? -35.578 8.598 24.069 1.00 92.44 95 GLN A N 1
ATOM 766 C CA . GLN A 1 95 ? -35.658 10.056 24.153 1.00 92.44 95 GLN A CA 1
ATOM 767 C C . GLN A 1 95 ? -34.745 10.711 23.107 1.00 92.44 95 GLN A C 1
ATOM 769 O O . GLN A 1 95 ? -33.701 10.170 22.750 1.00 92.44 95 GLN A O 1
ATOM 774 N N . SER A 1 96 ? -35.118 11.897 22.619 1.00 90.44 96 SER A N 1
ATOM 775 C CA . SER A 1 96 ? -34.310 12.614 21.618 1.00 90.44 96 SER A CA 1
ATOM 776 C C . SER A 1 96 ? -33.027 13.208 22.212 1.00 90.44 96 SER A C 1
ATOM 778 O O . SER A 1 96 ? -32.013 13.309 21.523 1.00 90.44 96 SER A O 1
ATOM 780 N N . GLU A 1 97 ? -33.038 13.575 23.495 1.00 91.38 97 GLU A N 1
ATOM 781 C CA . GLU A 1 97 ? -31.847 14.081 24.192 1.00 91.38 97 GLU A CA 1
ATOM 782 C C . GLU A 1 97 ? -30.742 13.022 24.263 1.00 91.38 97 GLU A C 1
ATOM 784 O O . GLU A 1 97 ? -29.581 13.312 23.974 1.00 91.38 97 GLU A O 1
ATOM 789 N N . ASP A 1 98 ? -31.133 11.780 24.539 1.00 92.19 98 ASP A N 1
ATOM 790 C CA . ASP A 1 98 ? -30.274 10.598 24.520 1.00 92.19 98 ASP A CA 1
ATOM 791 C C . ASP A 1 98 ? -29.598 10.407 23.151 1.00 92.19 98 ASP A C 1
ATOM 793 O O . ASP A 1 98 ? -28.377 10.247 23.071 1.00 92.19 98 ASP A O 1
ATOM 797 N N . ALA A 1 99 ? -30.370 10.515 22.062 1.00 90.50 99 ALA A N 1
ATOM 798 C CA . ALA A 1 99 ? -29.846 10.432 20.699 1.00 90.50 99 ALA A CA 1
ATOM 799 C C . ALA A 1 99 ? -28.854 11.570 20.385 1.00 90.50 99 ALA A C 1
ATOM 801 O O . ALA A 1 99 ? -27.809 11.334 19.776 1.00 90.50 99 ALA A O 1
ATOM 802 N N . LYS A 1 100 ? -29.134 12.804 20.832 1.00 90.69 100 LYS A N 1
ATOM 803 C CA . LYS A 1 100 ? -28.224 13.953 20.660 1.00 90.69 100 LYS A CA 1
ATOM 804 C C . LYS A 1 100 ? -26.913 13.763 21.419 1.00 90.69 100 LYS A C 1
ATOM 806 O O . LYS A 1 100 ? -25.845 13.976 20.846 1.00 90.69 100 LYS A O 1
ATOM 811 N N . LYS A 1 101 ? -26.984 13.323 22.679 1.00 91.06 101 LYS A N 1
ATOM 812 C CA . LYS A 1 101 ? -25.802 13.039 23.504 1.00 91.06 101 LYS A CA 1
ATOM 813 C C . LYS A 1 101 ? -24.937 11.952 22.869 1.00 91.06 101 LYS A C 1
ATOM 815 O O . LYS A 1 101 ? -23.720 12.105 22.791 1.00 91.06 101 LYS A O 1
ATOM 820 N N . PHE A 1 102 ? -25.567 10.892 22.359 1.00 92.75 102 PHE A N 1
ATOM 821 C CA . PHE A 1 102 ? -24.874 9.831 21.636 1.00 92.75 102 PHE A CA 1
ATOM 822 C C . PHE A 1 102 ? -24.136 10.378 20.404 1.00 92.75 102 PHE A C 1
ATOM 824 O O . PHE A 1 102 ? -22.931 10.168 20.285 1.00 92.75 102 PHE A O 1
ATOM 831 N N . ARG A 1 103 ? -24.809 11.148 19.533 1.00 89.81 103 ARG A N 1
ATOM 832 C CA . ARG A 1 103 ? -24.197 11.743 18.323 1.00 89.81 103 ARG A CA 1
ATOM 833 C C . ARG A 1 103 ? -22.988 12.631 18.632 1.00 89.81 103 ARG A C 1
ATOM 835 O O . ARG A 1 103 ? -22.052 12.670 17.843 1.00 89.81 103 ARG A O 1
ATOM 842 N N . GLN A 1 104 ? -22.994 13.332 19.764 1.00 88.44 104 GLN A N 1
ATOM 843 C CA . GLN A 1 104 ? -21.907 14.238 20.134 1.00 88.44 104 GLN A CA 1
ATOM 844 C C . GLN A 1 104 ? -20.636 13.501 20.588 1.00 88.44 104 GLN A C 1
ATOM 846 O O . GLN A 1 104 ? -19.533 13.933 20.265 1.00 88.44 104 GLN A O 1
ATOM 851 N N . ILE A 1 105 ? -20.777 12.410 21.347 1.00 88.38 105 ILE A N 1
ATOM 852 C CA . ILE A 1 105 ? -19.644 11.726 22.001 1.00 88.38 105 ILE A CA 1
ATOM 853 C C . ILE A 1 105 ? -19.138 10.544 21.153 1.00 88.38 105 ILE A C 1
ATOM 855 O O . ILE A 1 105 ? -17.935 10.294 21.079 1.00 88.38 105 ILE A O 1
ATOM 859 N N . PHE A 1 106 ? -20.042 9.839 20.468 1.00 90.06 106 PHE A N 1
ATOM 860 C CA . PHE A 1 106 ? -19.743 8.605 19.738 1.00 90.06 106 PHE A CA 1
ATOM 861 C C . PHE A 1 106 ? -18.620 8.695 18.686 1.00 90.06 106 PHE A C 1
ATOM 863 O O . PHE A 1 106 ? -17.816 7.763 18.650 1.00 90.06 106 PHE A O 1
ATOM 870 N N . PRO A 1 107 ? -18.502 9.751 17.846 1.00 87.50 107 PRO A N 1
ATOM 871 C CA . PRO A 1 107 ? -17.525 9.775 16.750 1.00 87.50 107 PRO A CA 1
ATOM 872 C C . PRO A 1 107 ? -16.089 9.497 17.193 1.00 87.50 107 PRO A C 1
ATOM 874 O O . PRO A 1 107 ? -15.358 8.776 16.517 1.00 87.50 107 PRO A O 1
ATOM 877 N N . ARG A 1 108 ? -15.703 10.030 18.357 1.00 83.62 108 ARG A N 1
ATOM 878 C CA . ARG A 1 108 ? -14.379 9.801 18.932 1.00 83.62 108 ARG A CA 1
ATOM 879 C C . ARG A 1 108 ? -14.226 8.342 19.359 1.00 83.62 108 ARG A C 1
ATOM 881 O O . ARG A 1 108 ? -13.342 7.660 18.852 1.00 83.62 108 ARG A O 1
ATOM 888 N N . ALA A 1 109 ? -15.120 7.847 20.212 1.00 88.25 109 ALA A N 1
ATOM 889 C CA . ALA A 1 109 ? -15.047 6.491 20.756 1.00 88.25 109 ALA A CA 1
ATOM 890 C C . ALA A 1 109 ? -15.096 5.397 19.671 1.00 88.25 109 ALA A C 1
ATOM 892 O O . ALA A 1 109 ? -14.306 4.456 19.701 1.00 88.25 109 ALA A O 1
ATOM 893 N N . GLY A 1 110 ? -15.969 5.545 18.667 1.00 87.50 110 GLY A N 1
ATOM 894 C CA . GLY A 1 110 ? -16.079 4.594 17.555 1.00 87.50 110 GLY A CA 1
ATOM 895 C C . GLY A 1 110 ? -14.812 4.507 16.694 1.00 87.50 110 GLY A C 1
ATOM 896 O O . GLY A 1 110 ? -14.480 3.431 16.192 1.00 87.50 110 GLY A O 1
ATOM 897 N N . SER A 1 111 ? -14.063 5.610 16.572 1.00 84.75 111 SER A N 1
ATOM 898 C CA . SER A 1 111 ? -12.788 5.650 15.842 1.00 84.75 111 SER A CA 1
ATOM 899 C C . SER A 1 111 ? -11.605 5.052 16.617 1.00 84.75 111 SER A C 1
ATOM 901 O O . SER A 1 111 ? -10.628 4.625 16.006 1.00 84.75 111 SER A O 1
ATOM 903 N N . LEU A 1 112 ? -11.701 4.983 17.951 1.00 83.88 112 LEU A N 1
ATOM 904 C CA . LEU A 1 112 ? -10.651 4.470 18.840 1.00 83.88 112 LEU A CA 1
ATOM 905 C C . LEU A 1 112 ? -10.713 2.950 19.047 1.00 83.88 112 LEU A C 1
ATOM 907 O O . LEU A 1 112 ? -9.879 2.393 19.760 1.00 83.88 112 LEU A O 1
ATOM 911 N N . ILE A 1 113 ? -11.667 2.257 18.415 1.00 85.81 113 ILE A N 1
ATOM 912 C CA . ILE A 1 113 ? -11.726 0.792 18.436 1.00 85.81 113 ILE A CA 1
ATOM 913 C C . ILE A 1 113 ? -10.406 0.234 17.850 1.00 85.81 113 ILE A C 1
ATOM 915 O O . ILE A 1 113 ? -10.080 0.552 16.700 1.00 85.81 113 ILE A O 1
ATOM 919 N N . PRO A 1 114 ? -9.645 -0.602 18.597 1.00 81.00 114 PRO A N 1
ATOM 920 C CA . PRO A 1 114 ? -8.285 -1.000 18.206 1.00 81.00 114 PRO A CA 1
ATOM 921 C C . PRO A 1 114 ? -8.190 -1.775 16.887 1.00 81.00 114 PRO A C 1
ATOM 923 O O . PRO A 1 114 ? -7.166 -1.732 16.207 1.00 81.00 114 PRO A O 1
ATOM 926 N N . PHE A 1 115 ? -9.243 -2.513 16.534 1.00 87.12 115 PHE A N 1
ATOM 927 C CA . PHE A 1 115 ? -9.295 -3.309 15.315 1.00 87.12 115 PHE A CA 1
ATOM 928 C C . PHE A 1 115 ? -10.000 -2.525 14.205 1.00 87.12 115 PHE A C 1
ATOM 930 O O . PHE A 1 115 ? -11.214 -2.340 14.256 1.00 87.12 115 PHE A O 1
ATOM 937 N N . TYR A 1 116 ? -9.244 -2.088 13.192 1.00 86.00 116 TYR A N 1
ATOM 938 C CA . TYR A 1 116 ? -9.731 -1.217 12.111 1.00 86.00 116 TYR A CA 1
ATOM 939 C C . TYR A 1 116 ? -11.060 -1.673 11.468 1.00 86.00 116 TYR A C 1
ATOM 941 O O . TYR A 1 116 ? -11.975 -0.853 11.379 1.00 86.00 116 TYR A O 1
ATOM 949 N N . PRO A 1 117 ? -11.258 -2.955 11.094 1.00 90.25 117 PRO A N 1
ATOM 950 C CA . PRO A 1 117 ? -12.529 -3.398 10.515 1.00 90.25 117 PRO A CA 1
ATOM 951 C C . PRO A 1 117 ? -13.734 -3.345 11.469 1.00 90.25 117 PRO A C 1
ATOM 953 O O . PRO A 1 117 ? -14.874 -3.371 11.009 1.00 90.25 117 PRO A O 1
ATOM 956 N N . ALA A 1 118 ? -13.497 -3.286 12.784 1.00 90.88 118 ALA A N 1
ATOM 957 C CA . ALA A 1 118 ? -14.533 -3.137 13.806 1.00 90.88 118 ALA A CA 1
ATOM 958 C C . ALA A 1 118 ? -14.807 -1.673 14.184 1.00 90.88 118 ALA A C 1
ATOM 960 O O . ALA A 1 118 ? -15.684 -1.426 15.009 1.00 90.88 118 ALA A O 1
ATOM 961 N N . GLN A 1 119 ? -14.084 -0.705 13.608 1.00 90.94 119 GLN A N 1
ATOM 962 C CA . GLN A 1 119 ? -14.357 0.712 13.841 1.00 90.94 119 GLN A CA 1
ATOM 963 C C . GLN A 1 119 ? -15.747 1.096 13.338 1.00 90.94 119 GLN A C 1
ATOM 965 O O . GLN A 1 119 ? -16.215 0.623 12.297 1.00 90.94 119 GLN A O 1
ATOM 970 N N . LEU A 1 120 ? -16.386 1.995 14.081 1.00 91.31 120 LEU A N 1
ATOM 971 C CA . LEU A 1 120 ? -17.749 2.437 13.829 1.00 91.31 120 LEU A CA 1
ATOM 972 C C . LEU A 1 120 ? -17.772 3.949 13.617 1.00 91.31 120 LEU A C 1
ATOM 974 O O . LEU A 1 120 ? -17.149 4.702 14.365 1.00 91.31 120 LEU A O 1
ATOM 978 N N . THR A 1 121 ? -18.515 4.400 12.612 1.00 89.25 121 THR A N 1
ATOM 979 C CA . THR A 1 121 ? -18.700 5.825 12.309 1.00 89.25 121 THR A CA 1
ATOM 980 C C . THR A 1 121 ? -20.178 6.183 12.325 1.00 89.25 121 THR A C 1
ATOM 982 O O . THR A 1 121 ? -21.031 5.315 12.160 1.00 89.25 121 THR A O 1
ATOM 985 N N . LEU A 1 122 ? -20.513 7.456 12.539 1.00 87.38 122 LEU A N 1
ATOM 986 C CA . LEU A 1 122 ? -21.896 7.897 12.347 1.00 87.38 122 LEU A CA 1
ATOM 987 C C . LEU A 1 122 ? -22.269 7.787 10.864 1.00 87.38 122 LEU A C 1
ATOM 989 O O . LEU A 1 122 ? -21.462 8.129 10.000 1.00 87.38 122 LEU A O 1
ATOM 993 N N . GLY A 1 123 ? -23.473 7.289 10.598 1.00 81.00 123 GLY A N 1
ATOM 994 C CA . GLY A 1 123 ? -24.086 7.301 9.274 1.00 81.00 123 GLY A CA 1
ATOM 995 C C . GLY A 1 123 ? -24.796 8.626 8.989 1.00 81.00 123 GLY A C 1
ATOM 996 O O . GLY A 1 123 ? -24.594 9.625 9.685 1.00 81.00 123 GLY A O 1
ATOM 997 N N . ALA A 1 124 ? -25.657 8.622 7.971 1.00 72.19 124 ALA A N 1
ATOM 998 C CA . ALA A 1 124 ? -26.450 9.793 7.610 1.00 72.19 124 ALA A CA 1
ATOM 999 C C . ALA A 1 124 ? -27.384 10.223 8.752 1.00 72.19 124 ALA A C 1
ATOM 1001 O O . ALA A 1 124 ? -27.924 9.390 9.487 1.00 72.19 124 ALA A O 1
ATOM 1002 N N . GLU A 1 125 ? -27.590 11.535 8.901 1.00 70.56 125 GLU A N 1
ATOM 1003 C CA . GLU A 1 125 ? -28.539 12.040 9.889 1.00 70.56 125 GLU A CA 1
ATOM 1004 C C . GLU A 1 125 ? -29.950 11.545 9.561 1.00 70.56 125 GLU A C 1
ATOM 1006 O O . GLU A 1 125 ? -30.470 11.748 8.465 1.00 70.56 125 GLU A O 1
ATOM 1011 N N . SER A 1 126 ? -30.575 10.883 10.535 1.00 72.19 126 SER A N 1
ATOM 1012 C CA . SER A 1 126 ? -31.971 10.482 10.421 1.00 72.19 126 SER A CA 1
ATOM 1013 C C . SER A 1 126 ? -32.883 11.684 10.652 1.00 72.19 126 SER A C 1
ATOM 1015 O O . SER A 1 126 ? -32.674 12.456 11.592 1.00 72.19 126 SER A O 1
ATOM 1017 N N . PHE A 1 127 ? -33.939 11.792 9.842 1.00 72.00 127 PHE A N 1
ATOM 1018 C CA . PHE A 1 127 ? -35.036 12.735 10.070 1.00 72.00 127 PHE A CA 1
ATOM 1019 C C . PHE A 1 127 ? -35.805 12.435 11.362 1.00 72.00 127 PHE A C 1
ATOM 1021 O O . PHE A 1 127 ? -36.441 13.327 11.922 1.00 72.00 127 PHE A O 1
ATOM 1028 N N . ASP A 1 128 ? -35.740 11.193 11.851 1.00 83.44 128 ASP A N 1
ATOM 1029 C CA . ASP A 1 128 ? -36.321 10.821 13.134 1.00 83.44 128 ASP A CA 1
ATOM 1030 C C . ASP A 1 128 ? -35.367 11.234 14.274 1.00 83.44 128 ASP A C 1
ATOM 1032 O O . ASP A 1 128 ? -34.246 10.717 14.381 1.00 83.44 128 ASP A O 1
ATOM 1036 N N . PRO A 1 129 ? -35.788 12.152 15.165 1.00 86.31 129 PRO A N 1
ATOM 1037 C CA . PRO A 1 129 ? -34.955 12.644 16.257 1.00 86.31 129 PRO A CA 1
ATOM 1038 C C . PRO A 1 129 ? -34.639 11.579 17.320 1.00 86.31 129 PRO A C 1
ATOM 1040 O O . PRO A 1 129 ? -33.814 11.844 18.198 1.00 86.31 129 PRO A O 1
ATOM 1043 N N . LEU A 1 130 ? -35.287 10.409 17.267 1.00 91.88 130 LEU A N 1
ATOM 1044 C CA . LEU A 1 130 ? -35.033 9.255 18.131 1.00 91.88 130 LEU A CA 1
ATOM 1045 C C . LEU A 1 130 ? -34.093 8.227 17.501 1.00 91.88 130 LEU A C 1
ATOM 1047 O O . LEU A 1 130 ? -33.718 7.275 18.183 1.00 91.88 130 LEU A O 1
ATOM 1051 N N . LYS A 1 131 ? -33.719 8.382 16.227 1.00 91.00 131 LYS A N 1
ATOM 1052 C CA . LYS A 1 131 ? -32.915 7.392 15.510 1.00 91.00 131 LYS A CA 1
ATOM 1053 C C . LYS A 1 131 ? -31.516 7.896 15.215 1.00 91.00 131 LYS A C 1
ATOM 1055 O O . LYS A 1 131 ? -31.301 9.061 14.878 1.00 91.00 131 LYS A O 1
ATOM 1060 N N . VAL A 1 132 ? -30.540 7.007 15.328 1.00 91.31 132 VAL A N 1
ATOM 1061 C CA . VAL A 1 132 ? -29.155 7.272 14.934 1.00 91.31 132 VAL A CA 1
ATOM 1062 C C . VAL A 1 132 ? -28.689 6.138 14.043 1.00 91.31 132 VAL A C 1
ATOM 1064 O O . VAL A 1 132 ? -28.812 4.970 14.405 1.00 91.31 132 VAL A O 1
ATOM 1067 N N . GLU A 1 133 ? -28.157 6.494 12.879 1.00 90.38 133 GLU A N 1
ATOM 1068 C CA . GLU A 1 133 ? -27.515 5.545 11.980 1.00 90.38 133 GLU A CA 1
ATOM 1069 C C . GLU A 1 133 ? -26.030 5.427 12.347 1.00 90.38 133 GLU A C 1
ATOM 1071 O O . GLU A 1 133 ? -25.345 6.433 12.551 1.00 90.38 133 GLU A O 1
ATOM 1076 N N . ILE A 1 134 ? -25.529 4.199 12.423 1.00 91.50 134 ILE A N 1
ATOM 1077 C CA . ILE A 1 134 ? -24.109 3.878 12.544 1.00 91.50 134 ILE A CA 1
ATOM 1078 C C . ILE A 1 134 ? -23.696 3.066 11.329 1.00 91.50 134 ILE A C 1
ATOM 1080 O O . ILE A 1 134 ? -24.417 2.182 10.869 1.00 91.50 134 ILE A O 1
ATOM 1084 N N . GLN A 1 135 ? -22.497 3.348 10.846 1.00 89.19 135 GLN A N 1
ATOM 1085 C CA . GLN A 1 135 ? -21.894 2.689 9.712 1.00 89.19 135 GLN A CA 1
ATOM 1086 C C . GLN A 1 135 ? -20.675 1.873 10.155 1.00 89.19 135 GLN A C 1
ATOM 1088 O O . GLN A 1 135 ? -19.780 2.360 10.849 1.00 89.19 135 GLN A O 1
ATOM 1093 N N . ARG A 1 136 ? -20.665 0.606 9.750 1.00 91.31 136 ARG A N 1
ATOM 1094 C CA . ARG A 1 136 ? -19.573 -0.355 9.911 1.00 91.31 136 ARG A CA 1
ATOM 1095 C C . ARG A 1 136 ? -18.680 -0.319 8.671 1.00 91.31 136 ARG A C 1
ATOM 1097 O O . ARG A 1 136 ? -19.085 0.148 7.609 1.00 91.31 136 ARG A O 1
ATOM 1104 N N . LYS A 1 137 ? -17.471 -0.870 8.781 1.00 87.81 137 LYS A N 1
ATOM 1105 C CA . LYS A 1 137 ? -16.547 -1.013 7.640 1.00 87.81 137 LYS A CA 1
ATOM 1106 C C . LYS A 1 137 ? -16.812 -2.247 6.770 1.00 87.81 137 LYS A C 1
ATOM 1108 O O . LYS A 1 137 ? -16.273 -2.331 5.674 1.00 87.81 137 LYS A O 1
ATOM 1113 N N . ILE A 1 138 ? -17.611 -3.201 7.254 1.00 89.56 138 ILE A N 1
ATOM 1114 C CA . ILE A 1 138 ? -17.850 -4.500 6.609 1.00 89.56 138 ILE A CA 1
ATOM 1115 C C . ILE A 1 138 ? -19.170 -4.484 5.827 1.00 89.56 138 ILE A C 1
ATOM 1117 O O . ILE A 1 138 ? -20.226 -4.543 6.457 1.00 89.56 138 ILE A O 1
ATOM 1121 N N . PRO A 1 139 ? -19.133 -4.443 4.479 1.00 83.38 139 PRO A N 1
ATOM 1122 C CA . PRO A 1 139 ? -20.311 -4.201 3.638 1.00 83.38 139 PRO A CA 1
ATOM 1123 C C . PRO A 1 139 ? -21.234 -5.410 3.458 1.00 83.38 139 PRO A C 1
ATOM 1125 O O . PRO A 1 139 ? -22.326 -5.257 2.911 1.00 83.38 139 PRO A O 1
ATOM 1128 N N . LEU A 1 140 ? -20.799 -6.612 3.853 1.00 87.25 140 LEU A N 1
ATOM 1129 C CA . LEU A 1 140 ? -21.465 -7.869 3.506 1.00 87.25 140 LEU A CA 1
ATOM 1130 C C . LEU A 1 140 ? -21.455 -8.872 4.663 1.00 87.25 140 LEU A C 1
ATOM 1132 O O . LEU A 1 140 ? -20.412 -9.126 5.266 1.00 87.25 140 LEU A O 1
ATOM 1136 N N . HIS A 1 141 ? -22.603 -9.513 4.878 1.00 90.62 141 HIS A N 1
ATOM 1137 C CA . HIS A 1 141 ? -22.730 -10.728 5.674 1.00 90.62 141 HIS A CA 1
ATOM 1138 C C . HIS A 1 141 ? -22.404 -11.964 4.817 1.00 90.62 141 HIS A C 1
ATOM 1140 O O . HIS A 1 141 ? -22.956 -12.151 3.728 1.00 90.62 141 HIS A O 1
ATOM 1146 N N . LEU A 1 142 ? -21.530 -12.843 5.308 1.00 90.62 142 LEU A N 1
ATOM 1147 C CA . LEU A 1 142 ? -21.076 -14.038 4.591 1.00 90.62 142 LEU A CA 1
ATOM 1148 C C . LEU A 1 142 ? -21.991 -15.240 4.858 1.00 90.62 142 LEU A C 1
ATOM 1150 O O . LEU A 1 142 ? -21.654 -16.145 5.627 1.00 90.62 142 LEU A O 1
ATOM 1154 N N . GLY A 1 143 ? -23.155 -15.244 4.204 1.00 89.31 143 GLY A N 1
ATOM 1155 C CA . GLY A 1 143 ? -24.070 -16.386 4.158 1.00 89.31 143 GLY A CA 1
ATOM 1156 C C . GLY A 1 143 ? -23.555 -17.531 3.275 1.00 89.31 143 GLY A C 1
ATOM 1157 O O . GLY A 1 143 ? -22.490 -17.453 2.665 1.00 89.31 143 GLY A O 1
ATOM 1158 N N . GLN A 1 144 ? -24.307 -18.632 3.179 1.00 88.12 144 GLN A N 1
ATOM 1159 C CA . GLN A 1 144 ? -23.870 -19.806 2.408 1.00 88.12 144 GLN A CA 1
ATOM 1160 C C . GLN A 1 144 ? -23.662 -19.505 0.917 1.00 88.12 144 GLN A C 1
ATOM 1162 O O . GLN A 1 144 ? -22.658 -19.944 0.361 1.00 88.12 144 GLN A O 1
ATOM 1167 N N . GLN A 1 145 ? -24.571 -18.749 0.299 1.00 87.62 145 GLN A N 1
ATOM 1168 C CA . GLN A 1 145 ? -24.470 -18.371 -1.109 1.00 87.62 145 GLN A CA 1
ATOM 1169 C C . GLN A 1 145 ? -23.279 -17.433 -1.346 1.00 87.62 145 GLN A C 1
ATOM 1171 O O . GLN A 1 145 ? -22.431 -17.719 -2.187 1.00 87.62 145 GLN A O 1
ATOM 1176 N N . GLN A 1 146 ? -23.147 -16.379 -0.533 1.00 87.44 146 GLN A N 1
ATOM 1177 C CA . GLN A 1 146 ? -22.035 -15.430 -0.634 1.00 87.44 146 GLN A CA 1
ATOM 1178 C C . GLN A 1 146 ? -20.689 -16.140 -0.468 1.00 87.44 146 GLN A C 1
ATOM 1180 O O . GLN A 1 146 ? -19.745 -15.848 -1.192 1.00 87.44 146 GLN A O 1
ATOM 1185 N N . ARG A 1 147 ? -20.590 -17.128 0.433 1.00 89.25 147 ARG A N 1
ATOM 1186 C CA . ARG A 1 147 ? -19.366 -17.928 0.590 1.00 89.25 147 ARG A CA 1
ATOM 1187 C C . ARG A 1 147 ? -18.994 -18.696 -0.678 1.00 89.25 147 ARG A C 1
ATOM 1189 O O . ARG A 1 147 ? -17.816 -18.740 -1.012 1.00 89.25 147 ARG A O 1
ATOM 1196 N N . GLN A 1 148 ? -19.967 -19.288 -1.369 1.00 88.38 148 GLN A N 1
ATOM 1197 C CA . GLN A 1 148 ? -19.722 -20.032 -2.611 1.00 88.38 148 GLN A CA 1
ATOM 1198 C C . GLN A 1 148 ? -19.316 -19.113 -3.768 1.00 88.38 148 GLN A C 1
ATOM 1200 O O . GLN A 1 148 ? -18.477 -19.489 -4.580 1.00 88.38 148 GLN A O 1
ATOM 1205 N N . GLU A 1 149 ? -19.880 -17.908 -3.824 1.00 90.00 149 GLU A N 1
ATOM 1206 C CA . GLU A 1 149 ? -19.533 -16.902 -4.834 1.00 90.00 149 GLU A CA 1
ATOM 1207 C C . GLU A 1 149 ? -18.162 -16.263 -4.562 1.00 90.00 149 GLU A C 1
ATOM 1209 O O . GLU A 1 149 ? -17.410 -15.966 -5.491 1.00 90.00 149 GLU A O 1
ATOM 1214 N N . MET A 1 150 ? -17.819 -16.058 -3.287 1.00 90.88 150 MET A N 1
ATOM 1215 C CA . MET A 1 150 ? -16.613 -15.335 -2.890 1.00 90.88 150 MET A CA 1
ATOM 1216 C C . MET A 1 150 ? -15.381 -16.222 -2.758 1.00 90.88 150 MET A C 1
ATOM 1218 O O . MET A 1 150 ? -14.284 -15.742 -3.022 1.00 90.88 150 MET A O 1
ATOM 1222 N N . PHE A 1 151 ? -15.512 -17.488 -2.355 1.00 94.06 151 PHE A N 1
ATOM 1223 C CA . PHE A 1 151 ? -14.357 -18.347 -2.105 1.00 94.06 151 PHE A CA 1
ATOM 1224 C C . PHE A 1 151 ? -14.235 -19.487 -3.113 1.00 94.06 151 PHE A C 1
ATOM 1226 O O . PHE A 1 151 ? -15.156 -20.277 -3.301 1.00 94.06 151 PHE A O 1
ATOM 1233 N N . ARG A 1 152 ? -13.038 -19.649 -3.684 1.00 93.94 152 ARG A N 1
ATOM 1234 C CA . ARG A 1 152 ? -12.704 -20.760 -4.583 1.00 93.94 152 ARG A CA 1
ATOM 1235 C C . ARG A 1 152 ? -11.411 -21.437 -4.151 1.00 93.94 152 ARG A C 1
ATOM 1237 O O . ARG A 1 152 ? -10.391 -20.777 -3.978 1.00 93.94 152 ARG A O 1
ATOM 1244 N N . PHE A 1 153 ? -11.444 -22.754 -3.987 1.00 94.94 153 PHE A N 1
ATOM 1245 C CA . PHE A 1 153 ? -10.241 -23.551 -3.748 1.00 94.94 153 PHE A CA 1
ATOM 1246 C C . PHE A 1 153 ? -9.563 -23.889 -5.078 1.00 94.94 153 PHE A C 1
ATOM 1248 O O . PHE A 1 153 ? -10.246 -24.253 -6.033 1.00 94.94 153 PHE A O 1
ATOM 1255 N N . VAL A 1 154 ? -8.238 -23.759 -5.133 1.00 94.56 154 VAL A N 1
ATOM 1256 C CA . VAL A 1 154 ? -7.428 -24.036 -6.324 1.00 94.56 154 VAL A CA 1
ATOM 1257 C C . VAL A 1 154 ? -6.220 -24.875 -5.918 1.00 94.56 154 VAL A C 1
ATOM 1259 O O . VAL A 1 154 ? -5.419 -24.447 -5.088 1.00 94.56 154 VAL A O 1
ATOM 1262 N N . GLU A 1 155 ? -6.061 -26.062 -6.500 1.00 93.06 155 GLU A N 1
ATOM 1263 C CA . GLU A 1 155 ? -4.791 -26.793 -6.430 1.00 93.06 155 GLU A CA 1
ATOM 1264 C C . GLU A 1 155 ? -3.834 -26.224 -7.473 1.00 93.06 155 GLU A C 1
ATOM 1266 O O . GLU A 1 155 ? -4.263 -25.868 -8.567 1.00 93.06 155 GLU A O 1
ATOM 1271 N N . LYS A 1 156 ? -2.548 -26.095 -7.141 1.00 91.75 156 LYS A N 1
ATOM 1272 C CA . LYS A 1 156 ? -1.577 -25.516 -8.080 1.00 91.75 156 LYS A CA 1
ATOM 1273 C C . LYS A 1 156 ? -1.122 -26.486 -9.153 1.00 91.75 156 LYS A C 1
ATOM 1275 O O . LYS A 1 156 ? -0.927 -26.081 -10.294 1.00 91.75 156 LYS A O 1
ATOM 1280 N N . PHE A 1 157 ? -0.953 -27.740 -8.760 1.00 89.81 157 PHE A N 1
ATOM 1281 C CA . PHE A 1 157 ? -0.456 -28.811 -9.603 1.00 89.81 157 PHE A CA 1
ATOM 1282 C C . PHE A 1 157 ? -1.421 -29.985 -9.529 1.00 89.81 157 PHE A C 1
ATOM 1284 O O . PHE A 1 157 ? -1.983 -30.249 -8.461 1.00 89.81 157 PHE A O 1
ATOM 1291 N N . ASP A 1 158 ? -1.610 -30.657 -10.655 1.00 88.56 158 ASP A N 1
ATOM 1292 C CA . ASP A 1 158 ? -2.363 -31.900 -10.726 1.00 88.56 158 ASP A CA 1
ATOM 1293 C C . ASP A 1 158 ? -1.532 -33.099 -10.224 1.00 88.56 158 ASP A C 1
ATOM 1295 O O . ASP A 1 158 ? -0.396 -32.961 -9.755 1.00 88.56 158 ASP A O 1
ATOM 1299 N N . ASP A 1 159 ? -2.103 -34.302 -10.315 1.00 86.69 159 ASP A N 1
ATOM 1300 C CA . ASP A 1 159 ? -1.434 -35.536 -9.887 1.00 86.69 159 ASP A CA 1
ATOM 1301 C C . ASP A 1 159 ? -0.177 -35.868 -10.723 1.00 86.69 159 ASP A C 1
ATOM 1303 O O . ASP A 1 159 ? 0.690 -36.607 -10.253 1.00 86.69 159 ASP A O 1
ATOM 1307 N N . ASN A 1 160 ? -0.038 -35.291 -11.924 1.00 86.31 160 ASN A N 1
ATOM 1308 C CA . ASN A 1 160 ? 1.128 -35.434 -12.801 1.00 86.31 160 ASN A CA 1
ATOM 1309 C C . ASN A 1 160 ? 2.198 -34.354 -12.557 1.00 86.31 160 ASN A C 1
ATOM 1311 O O . ASN A 1 160 ? 3.213 -34.341 -13.250 1.00 86.31 160 ASN A O 1
ATOM 1315 N N . GLN A 1 161 ? 2.004 -33.484 -11.558 1.00 86.12 161 GLN A N 1
ATOM 1316 C CA . GLN A 1 161 ? 2.828 -32.300 -11.281 1.00 86.12 161 GLN A CA 1
ATOM 1317 C C . GLN A 1 161 ? 2.767 -31.221 -12.374 1.00 86.12 161 GLN A C 1
ATOM 1319 O O . GLN A 1 161 ? 3.628 -30.340 -12.420 1.00 86.12 161 GLN A O 1
ATOM 1324 N N . GLU A 1 162 ? 1.737 -31.231 -13.221 1.00 89.00 162 GLU A N 1
ATOM 1325 C CA . GLU A 1 162 ? 1.510 -30.172 -14.200 1.00 89.00 162 GLU A CA 1
ATOM 1326 C C . GLU A 1 162 ? 0.690 -29.025 -13.581 1.00 89.00 162 GLU A C 1
ATOM 1328 O O . GLU A 1 162 ? -0.236 -29.272 -12.801 1.00 89.00 162 GLU A O 1
ATOM 1333 N N . PRO A 1 163 ? 0.995 -27.749 -13.896 1.00 90.69 163 PRO A N 1
ATOM 1334 C CA . PRO A 1 163 ? 0.217 -26.615 -13.407 1.00 90.69 163 PRO A CA 1
ATOM 1335 C C . PRO A 1 163 ? -1.255 -26.686 -13.839 1.00 90.69 163 PRO A C 1
ATOM 1337 O O . PRO A 1 163 ? -1.552 -26.803 -15.030 1.00 90.69 163 PRO A O 1
ATOM 1340 N N . THR A 1 164 ? -2.184 -26.529 -12.895 1.00 93.38 164 THR A N 1
ATOM 1341 C CA . THR A 1 164 ? -3.626 -26.518 -13.192 1.00 93.38 164 THR A CA 1
ATOM 1342 C C . THR A 1 164 ? -4.031 -25.289 -14.014 1.00 93.38 164 THR A C 1
ATOM 1344 O O . THR A 1 164 ? -3.361 -24.247 -14.011 1.00 93.38 164 THR A O 1
ATOM 1347 N N . ALA A 1 165 ? -5.165 -25.382 -14.716 1.00 92.31 165 ALA A N 1
ATOM 1348 C CA . ALA A 1 165 ? -5.678 -24.287 -15.538 1.00 92.31 165 ALA A CA 1
ATOM 1349 C C . ALA A 1 165 ? -5.997 -23.038 -14.698 1.00 92.31 165 ALA A C 1
ATOM 1351 O O . ALA A 1 165 ? -5.684 -21.916 -15.099 1.00 92.31 165 ALA A O 1
ATOM 1352 N N . GLU A 1 166 ? -6.566 -23.225 -13.510 1.00 91.38 166 GLU A N 1
ATOM 1353 C CA . GLU A 1 166 ? -6.920 -22.152 -12.586 1.00 91.38 166 GLU A CA 1
ATOM 1354 C C . GLU A 1 166 ? -5.680 -21.467 -12.010 1.00 91.38 166 GLU A C 1
ATOM 1356 O O . GLU A 1 166 ? -5.653 -20.239 -11.897 1.00 91.38 166 GLU A O 1
ATOM 1361 N N . TRP A 1 167 ? -4.635 -22.233 -11.674 1.00 92.19 167 TRP A N 1
ATOM 1362 C CA . TRP A 1 167 ? -3.369 -21.656 -11.230 1.00 92.19 167 TRP A CA 1
ATOM 1363 C C . TRP A 1 167 ? -2.700 -20.858 -12.344 1.00 92.19 167 TRP A C 1
ATOM 1365 O O . TRP A 1 167 ? -2.285 -19.717 -12.126 1.00 92.19 167 TRP A O 1
ATOM 1375 N N . ARG A 1 168 ? -2.675 -21.407 -13.564 1.00 92.31 168 ARG A N 1
ATOM 1376 C CA . ARG A 1 168 ? -2.165 -20.701 -14.742 1.00 92.31 168 ARG A CA 1
ATOM 1377 C C . ARG A 1 168 ? -2.909 -19.384 -14.969 1.00 92.31 168 ARG A C 1
ATOM 1379 O O . ARG A 1 168 ? -2.252 -18.382 -15.219 1.00 92.31 168 ARG A O 1
ATOM 1386 N N . GLN A 1 169 ? -4.236 -19.345 -14.834 1.00 90.88 169 GLN A N 1
ATOM 1387 C CA . GLN A 1 169 ? -5.010 -18.100 -14.962 1.00 90.88 169 GLN A CA 1
ATOM 1388 C C . GLN A 1 169 ? -4.622 -17.049 -13.912 1.00 90.88 169 GLN A C 1
ATOM 1390 O O . GLN A 1 169 ? -4.440 -15.885 -14.258 1.00 90.88 169 GLN A O 1
ATOM 1395 N N . ILE A 1 170 ? -4.449 -17.452 -12.649 1.00 91.69 170 ILE A N 1
ATOM 1396 C CA . ILE A 1 170 ? -4.030 -16.546 -11.566 1.00 91.69 170 ILE A CA 1
ATOM 1397 C C . ILE A 1 170 ? -2.629 -15.983 -11.830 1.00 91.69 170 ILE A C 1
ATOM 1399 O O . ILE A 1 170 ? -2.387 -14.791 -11.647 1.00 91.69 170 ILE A O 1
ATOM 1403 N N . ALA A 1 171 ? -1.701 -16.833 -12.268 1.00 93.06 171 ALA A N 1
ATOM 1404 C CA . ALA A 1 171 ? -0.350 -16.407 -12.602 1.00 93.06 171 ALA A CA 1
ATOM 1405 C C . ALA A 1 171 ? -0.328 -15.477 -13.827 1.00 93.06 171 ALA A C 1
ATOM 1407 O O . ALA A 1 171 ? 0.387 -14.475 -13.820 1.00 93.06 171 ALA A O 1
ATOM 1408 N N . LEU A 1 172 ? -1.137 -15.767 -14.853 1.00 92.38 172 LEU A N 1
ATOM 1409 C CA . LEU A 1 172 ? -1.255 -14.928 -16.047 1.00 92.38 172 LEU A CA 1
ATOM 1410 C C . LEU A 1 172 ? -1.832 -13.551 -15.732 1.00 92.38 172 LEU A C 1
ATOM 1412 O O . LEU A 1 172 ? -1.278 -12.569 -16.207 1.00 92.38 172 LEU A O 1
ATOM 1416 N N . ASP A 1 173 ? -2.869 -13.456 -14.896 1.00 91.44 173 ASP A N 1
ATOM 1417 C CA . ASP A 1 173 ? -3.432 -12.169 -14.464 1.00 91.44 173 ASP A CA 1
ATOM 1418 C C . ASP A 1 173 ? -2.359 -11.249 -13.857 1.00 91.44 173 ASP A C 1
ATOM 1420 O O . ASP A 1 173 ? -2.223 -10.085 -14.245 1.00 91.44 173 ASP A O 1
ATOM 1424 N N . ARG A 1 174 ? -1.517 -11.801 -12.976 1.00 92.50 174 ARG A N 1
ATOM 1425 C CA . ARG A 1 174 ? -0.402 -11.072 -12.355 1.00 92.50 174 ARG A CA 1
ATOM 1426 C C . ARG A 1 174 ? 0.614 -10.599 -13.389 1.00 92.50 174 ARG A C 1
ATOM 1428 O O . ARG A 1 174 ? 0.973 -9.425 -13.415 1.00 92.50 174 ARG A O 1
ATOM 1435 N N . VAL A 1 175 ? 1.038 -11.495 -14.276 1.00 94.44 175 VAL A N 1
ATOM 1436 C CA . VAL A 1 175 ? 2.002 -11.180 -15.338 1.00 94.44 175 VAL A CA 1
ATOM 1437 C C . VAL A 1 175 ? 1.438 -10.152 -16.325 1.00 94.44 175 VAL A C 1
ATOM 1439 O O . VAL A 1 175 ? 2.167 -9.267 -16.770 1.00 94.44 175 VAL A O 1
ATOM 1442 N N . PHE A 1 176 ? 0.148 -10.224 -16.650 1.00 92.75 176 PHE A N 1
ATOM 1443 C CA . PHE A 1 176 ? -0.512 -9.281 -17.550 1.00 92.75 176 PHE A CA 1
ATOM 1444 C C . PHE A 1 176 ? -0.578 -7.890 -16.927 1.00 92.75 176 PHE A C 1
ATOM 1446 O O . PHE A 1 176 ? -0.329 -6.903 -17.618 1.00 92.75 176 PHE A O 1
ATOM 1453 N N . GLN A 1 177 ? -0.822 -7.798 -15.619 1.00 91.06 177 GLN A N 1
ATOM 1454 C CA . GLN A 1 177 ? -0.767 -6.520 -14.920 1.00 91.06 177 GLN A CA 1
ATOM 1455 C C . GLN A 1 177 ? 0.653 -5.930 -14.901 1.00 91.06 177 GLN A C 1
ATOM 1457 O O . GLN A 1 177 ? 0.812 -4.728 -15.118 1.00 91.06 177 GLN A O 1
ATOM 1462 N N . VAL A 1 178 ? 1.688 -6.756 -14.704 1.00 94.06 178 VAL A N 1
ATOM 1463 C CA . VAL A 1 178 ? 3.093 -6.320 -14.832 1.00 94.06 178 VAL A CA 1
ATOM 1464 C C . VAL A 1 178 ? 3.369 -5.814 -16.249 1.00 94.06 178 VAL A C 1
ATOM 1466 O O . VAL A 1 178 ? 3.937 -4.737 -16.420 1.00 94.06 178 VAL A O 1
ATOM 1469 N N . ALA A 1 179 ? 2.902 -6.528 -17.275 1.00 93.94 179 ALA A N 1
ATOM 1470 C CA . ALA A 1 179 ? 3.039 -6.097 -18.663 1.00 93.94 179 ALA A CA 1
ATOM 1471 C C . ALA A 1 179 ? 2.329 -4.768 -18.951 1.00 93.94 179 ALA A C 1
ATOM 1473 O O . ALA A 1 179 ? 2.881 -3.932 -19.665 1.00 93.94 179 ALA A O 1
ATOM 1474 N N . ASN A 1 180 ? 1.146 -4.542 -18.377 1.00 90.81 180 ASN A N 1
ATOM 1475 C CA . ASN A 1 180 ? 0.432 -3.273 -18.500 1.00 90.81 180 ASN A CA 1
ATOM 1476 C C . ASN A 1 180 ? 1.180 -2.121 -17.816 1.00 90.81 180 ASN A C 1
ATOM 1478 O O . ASN A 1 180 ? 1.339 -1.063 -18.412 1.00 90.81 180 ASN A O 1
ATOM 1482 N N . SER A 1 181 ? 1.702 -2.335 -16.606 1.00 90.06 181 SER A N 1
ATOM 1483 C CA . SER A 1 181 ? 2.500 -1.327 -15.887 1.00 90.06 181 SER A CA 1
ATOM 1484 C C . SER A 1 181 ? 3.778 -0.933 -16.655 1.00 90.06 181 SER A C 1
ATOM 1486 O O . SER A 1 181 ? 4.177 0.235 -16.695 1.00 90.06 181 SER A O 1
ATOM 1488 N N . MET A 1 182 ? 4.405 -1.902 -17.332 1.00 92.31 182 MET A N 1
ATOM 1489 C CA . MET A 1 182 ? 5.662 -1.695 -18.062 1.00 92.31 182 MET A CA 1
ATOM 1490 C C . MET A 1 182 ? 5.494 -1.246 -19.516 1.00 92.31 182 MET A C 1
ATOM 1492 O O . MET A 1 182 ? 6.391 -0.586 -20.038 1.00 92.31 182 MET A O 1
ATOM 1496 N N . GLY A 1 183 ? 4.411 -1.644 -20.190 1.00 91.06 183 GLY A N 1
ATOM 1497 C CA . GLY A 1 183 ? 4.217 -1.446 -21.631 1.00 91.06 183 GLY A CA 1
ATOM 1498 C C . GLY A 1 183 ? 2.860 -0.868 -22.044 1.00 91.06 183 GLY A C 1
ATOM 1499 O O . GLY A 1 183 ? 2.618 -0.709 -23.244 1.00 91.06 183 GLY A O 1
ATOM 1500 N N . GLY A 1 184 ? 1.988 -0.550 -21.085 1.00 89.06 184 GLY A N 1
ATOM 1501 C CA . GLY A 1 184 ? 0.725 0.166 -21.272 1.00 89.06 184 GLY A CA 1
ATOM 1502 C C . GLY A 1 184 ? 0.949 1.648 -21.579 1.00 89.06 184 GLY A C 1
ATOM 1503 O O . GLY A 1 184 ? 1.785 1.991 -22.415 1.00 89.06 184 GLY A O 1
ATOM 1504 N N . ILE A 1 185 ? 0.187 2.546 -20.958 1.00 87.00 185 ILE A N 1
ATOM 1505 C CA . ILE A 1 185 ? 0.452 3.988 -21.076 1.00 87.00 185 ILE A CA 1
ATOM 1506 C C . ILE A 1 185 ? 1.770 4.283 -20.353 1.00 87.00 185 ILE A C 1
ATOM 1508 O O . ILE A 1 185 ? 1.978 3.817 -19.236 1.00 87.00 185 ILE A O 1
ATOM 1512 N N . SER A 1 186 ? 2.689 5.000 -21.002 1.00 87.88 186 SER A N 1
ATOM 1513 C CA . SER A 1 186 ? 3.975 5.310 -20.373 1.00 87.88 186 SER A CA 1
ATOM 1514 C C . SER A 1 186 ? 3.842 6.472 -19.380 1.00 87.88 186 SER A C 1
ATOM 1516 O O . SER A 1 186 ? 3.140 7.449 -19.643 1.00 87.88 186 SER A O 1
ATOM 1518 N N . GLU A 1 187 ? 4.595 6.419 -18.279 1.00 84.06 187 GLU A N 1
ATOM 1519 C CA . GLU A 1 187 ? 4.678 7.529 -17.315 1.00 84.06 187 GLU A CA 1
ATOM 1520 C C . GLU A 1 187 ? 5.140 8.829 -17.998 1.00 84.06 187 GLU A C 1
ATOM 1522 O O . GLU A 1 187 ? 4.613 9.907 -17.736 1.00 84.06 187 GLU A O 1
ATOM 1527 N N . ALA A 1 188 ? 6.083 8.736 -18.943 1.00 85.38 188 ALA A N 1
ATOM 1528 C CA . ALA A 1 188 ? 6.553 9.894 -19.700 1.00 85.38 188 ALA A CA 1
ATOM 1529 C C . ALA A 1 188 ? 5.423 10.550 -20.513 1.00 85.38 188 ALA A C 1
ATOM 1531 O O . ALA A 1 188 ? 5.341 11.778 -20.568 1.00 85.38 188 ALA A O 1
ATOM 1532 N N . ALA A 1 189 ? 4.537 9.753 -21.119 1.00 84.69 189 ALA A N 1
ATOM 1533 C CA . ALA A 1 189 ? 3.375 10.266 -21.834 1.00 84.69 189 ALA A CA 1
ATOM 1534 C C . ALA A 1 189 ? 2.371 10.931 -20.883 1.00 84.69 189 ALA A C 1
ATOM 1536 O O . ALA A 1 189 ? 1.821 11.981 -21.223 1.00 84.69 189 ALA A O 1
ATOM 1537 N N . GLU A 1 190 ? 2.155 10.369 -19.690 1.00 79.69 190 GLU A N 1
ATOM 1538 C CA . GLU A 1 190 ? 1.278 10.957 -18.670 1.00 79.69 190 GLU A CA 1
ATOM 1539 C C . GLU A 1 190 ? 1.810 12.307 -18.178 1.00 79.69 190 GLU A C 1
ATOM 1541 O O . GLU A 1 190 ? 1.097 13.309 -18.272 1.00 79.69 190 GLU A O 1
ATOM 1546 N N . LEU A 1 191 ? 3.076 12.366 -17.745 1.00 79.06 191 LEU A N 1
ATOM 1547 C CA . LEU A 1 191 ? 3.717 13.594 -17.257 1.00 79.06 191 LEU A CA 1
ATOM 1548 C C . LEU A 1 191 ? 3.647 14.717 -18.302 1.00 79.06 191 LEU A C 1
ATOM 1550 O O . LEU A 1 191 ? 3.244 15.839 -17.996 1.00 79.06 191 LEU A O 1
ATOM 1554 N N . VAL A 1 192 ? 3.971 14.410 -19.561 1.00 80.38 192 VAL A N 1
ATOM 1555 C CA . VAL A 1 192 ? 3.956 15.395 -20.652 1.00 80.38 192 VAL A CA 1
ATOM 1556 C C . VAL A 1 192 ? 2.534 15.828 -21.002 1.00 80.38 192 VAL A C 1
ATOM 1558 O O . VAL A 1 192 ? 2.292 17.012 -21.246 1.00 80.38 192 VAL A O 1
ATOM 1561 N N . THR A 1 193 ? 1.571 14.907 -21.010 1.00 77.50 193 THR A N 1
ATOM 1562 C CA . THR A 1 193 ? 0.169 15.246 -21.297 1.00 77.50 193 THR A CA 1
ATOM 1563 C C . THR A 1 193 ? -0.399 16.177 -20.228 1.00 77.50 193 THR A C 1
ATOM 1565 O O . THR A 1 193 ? -1.059 17.159 -20.574 1.00 77.50 193 THR A O 1
ATOM 1568 N N . VAL A 1 194 ? -0.100 15.917 -18.951 1.00 73.94 194 VAL A N 1
ATOM 1569 C CA . VAL A 1 194 ? -0.504 16.775 -17.828 1.00 73.94 194 VAL A CA 1
ATOM 1570 C C . VAL A 1 194 ? 0.140 18.157 -17.946 1.00 73.94 194 VAL A C 1
ATOM 1572 O O . VAL A 1 194 ? -0.564 19.167 -17.896 1.00 73.94 194 VAL A O 1
ATOM 1575 N N . SER A 1 195 ? 1.453 18.222 -18.186 1.00 75.31 195 SER A N 1
ATOM 1576 C CA . SER A 1 195 ? 2.174 19.497 -18.275 1.00 75.31 195 SER A CA 1
ATOM 1577 C C . SER A 1 195 ? 1.773 20.357 -19.474 1.00 75.31 195 SER A C 1
ATOM 1579 O O . SER A 1 195 ? 1.738 21.582 -19.374 1.00 75.31 195 SER A O 1
ATOM 1581 N N . THR A 1 196 ? 1.453 19.738 -20.611 1.00 75.94 196 THR A N 1
ATOM 1582 C CA . THR A 1 196 ? 1.086 20.465 -21.839 1.00 75.94 196 THR A CA 1
ATOM 1583 C C . THR A 1 196 ? -0.384 20.878 -21.883 1.00 75.94 196 THR A C 1
ATOM 1585 O O . THR A 1 196 ? -0.736 21.790 -22.627 1.00 75.94 196 THR A O 1
ATOM 1588 N N . ALA A 1 197 ? -1.261 20.237 -21.102 1.00 67.62 197 ALA A N 1
ATOM 1589 C CA . ALA A 1 197 ? -2.688 20.551 -21.099 1.00 67.62 197 ALA A CA 1
ATOM 1590 C C . ALA A 1 197 ? -3.016 21.901 -20.436 1.00 67.62 197 ALA A C 1
ATOM 1592 O O . ALA A 1 197 ? -3.941 22.571 -20.882 1.00 67.62 197 ALA A O 1
ATOM 1593 N N . ASN A 1 198 ? -2.257 22.304 -19.411 1.00 64.12 198 ASN A N 1
ATOM 1594 C CA . ASN A 1 198 ? -2.459 23.545 -18.658 1.00 64.12 198 ASN A CA 1
ATOM 1595 C C . ASN A 1 198 ? -1.123 24.280 -18.455 1.00 64.12 198 ASN A C 1
ATOM 1597 O O . ASN A 1 198 ? -0.683 24.473 -17.326 1.00 64.12 198 ASN A O 1
ATOM 1601 N N . SER A 1 199 ? -0.471 24.709 -19.541 1.00 60.03 199 SER A N 1
ATOM 1602 C CA . SER A 1 199 ? 0.874 25.325 -19.508 1.00 60.03 199 SER A CA 1
ATOM 1603 C C . SER A 1 199 ? 1.000 26.595 -18.647 1.00 60.03 199 SER A C 1
ATOM 1605 O O . SER A 1 199 ? 2.108 27.006 -18.318 1.00 60.03 199 SER A O 1
ATOM 1607 N N . GLN A 1 200 ? -0.122 27.212 -18.266 1.00 59.84 200 GLN A N 1
ATOM 1608 C CA . GLN A 1 200 ? -0.185 28.394 -17.397 1.00 59.84 200 GLN A CA 1
ATOM 1609 C C . GLN A 1 200 ? -0.438 28.058 -15.912 1.00 59.84 200 GLN A C 1
ATOM 1611 O O . GLN A 1 200 ? -0.368 28.952 -15.070 1.00 59.84 200 GLN A O 1
ATOM 1616 N N . ASP A 1 201 ? -0.758 26.805 -15.571 1.00 64.94 201 ASP A N 1
ATOM 1617 C CA . ASP A 1 201 ? -1.001 26.377 -14.190 1.00 64.94 201 ASP A CA 1
ATOM 1618 C C . ASP A 1 201 ? 0.340 26.071 -13.495 1.00 64.94 201 ASP A C 1
ATOM 1620 O O . ASP A 1 201 ? 1.087 25.219 -13.979 1.00 64.94 201 ASP A O 1
ATOM 1624 N N . PRO A 1 202 ? 0.658 26.689 -12.341 1.00 64.06 202 PRO A N 1
ATOM 1625 C CA . PRO A 1 202 ? 1.857 26.357 -11.567 1.00 64.06 202 PRO A CA 1
ATOM 1626 C C . PRO A 1 202 ? 1.996 24.862 -11.234 1.00 64.06 202 PRO A C 1
ATOM 1628 O O . PRO A 1 202 ? 3.108 24.369 -11.066 1.00 64.06 202 PRO A O 1
ATOM 1631 N N . ARG A 1 203 ? 0.884 24.116 -11.171 1.00 65.31 203 ARG A N 1
ATOM 1632 C CA . ARG A 1 203 ? 0.878 22.662 -10.926 1.00 65.31 203 ARG A CA 1
ATOM 1633 C C . ARG A 1 203 ? 1.440 21.843 -12.094 1.00 65.31 203 ARG A C 1
ATOM 1635 O O . ARG A 1 203 ? 1.805 20.690 -11.896 1.00 65.31 203 ARG A O 1
ATOM 1642 N N . ALA A 1 204 ? 1.539 22.421 -13.292 1.00 68.25 204 ALA A N 1
ATOM 1643 C CA . ALA A 1 204 ? 2.096 21.766 -14.476 1.00 68.25 204 ALA A CA 1
ATOM 1644 C C . ALA A 1 204 ? 3.639 21.711 -14.478 1.00 68.25 204 ALA A C 1
ATOM 1646 O O . ALA A 1 204 ? 4.221 20.941 -15.250 1.00 68.25 204 ALA A O 1
ATOM 1647 N N . GLU A 1 205 ? 4.302 22.501 -13.623 1.00 76.81 205 GLU A N 1
ATOM 1648 C CA . GLU A 1 205 ? 5.766 22.630 -13.588 1.00 76.81 205 GLU A CA 1
ATOM 1649 C C . GLU A 1 205 ? 6.462 21.411 -12.975 1.00 76.81 205 GLU A C 1
ATOM 1651 O O . GLU A 1 205 ? 7.503 20.986 -13.471 1.00 76.81 205 GLU A O 1
ATOM 1656 N N . GLU A 1 206 ? 5.896 20.827 -11.918 1.00 76.88 206 GLU A N 1
ATOM 1657 C CA . GLU A 1 206 ? 6.503 19.694 -11.206 1.00 76.88 206 GLU A CA 1
ATOM 1658 C C . GLU A 1 206 ? 6.558 18.411 -12.063 1.00 76.88 206 GLU A C 1
ATOM 1660 O O . GLU A 1 206 ? 7.653 17.850 -12.192 1.00 76.88 206 GLU A O 1
ATOM 1665 N N . PRO A 1 207 ? 5.478 17.994 -12.760 1.00 77.31 207 PRO A N 1
ATOM 1666 C CA . PRO A 1 207 ? 5.542 16.873 -13.702 1.00 77.31 207 PRO A CA 1
ATOM 1667 C C . PRO A 1 207 ? 6.510 17.123 -14.872 1.00 77.31 207 PRO A C 1
ATOM 1669 O O . PRO A 1 207 ? 7.212 16.208 -15.312 1.00 77.31 207 PRO A O 1
ATOM 1672 N N . LEU A 1 208 ? 6.610 18.374 -15.344 1.00 83.19 208 LEU A N 1
ATOM 1673 C CA . LEU A 1 208 ? 7.522 18.749 -16.428 1.00 83.19 208 LEU A CA 1
ATOM 1674 C C . LEU A 1 208 ? 8.982 18.633 -15.985 1.00 83.19 208 LEU A C 1
ATOM 1676 O O . LEU A 1 208 ? 9.819 18.103 -16.717 1.00 83.19 208 LEU A O 1
ATOM 1680 N N . LEU A 1 209 ? 9.285 19.100 -14.771 1.00 82.12 209 LEU A N 1
ATOM 1681 C CA . LEU A 1 209 ? 10.596 18.941 -14.153 1.00 82.12 209 LEU A CA 1
ATOM 1682 C C . LEU A 1 209 ? 10.936 17.461 -13.989 1.00 82.12 209 LEU A C 1
ATOM 1684 O O . LEU A 1 209 ? 12.027 17.060 -14.389 1.00 82.12 209 LEU A O 1
ATOM 1688 N N . GLN A 1 210 ? 10.019 16.645 -13.456 1.00 82.56 210 GLN A N 1
ATOM 1689 C CA . GLN A 1 210 ? 10.213 15.199 -13.309 1.00 82.56 210 GLN A CA 1
ATOM 1690 C C . GLN A 1 210 ? 10.597 14.547 -14.643 1.00 82.56 210 GLN A C 1
ATOM 1692 O O . GLN A 1 210 ? 11.614 13.856 -14.705 1.00 82.56 210 GLN A O 1
ATOM 1697 N N . TYR A 1 211 ? 9.861 14.848 -15.716 1.00 87.75 211 TYR A N 1
ATOM 1698 C CA . TYR A 1 211 ? 10.182 14.375 -17.062 1.00 87.75 211 TYR A CA 1
ATOM 1699 C C . TYR A 1 211 ? 11.597 14.776 -17.513 1.00 87.75 211 TYR A C 1
ATOM 1701 O O . TYR A 1 211 ? 12.363 13.924 -17.972 1.00 87.75 211 TYR A O 1
ATOM 1709 N N . VAL A 1 212 ? 11.958 16.057 -17.373 1.00 89.06 212 VAL A N 1
ATOM 1710 C CA . VAL A 1 212 ? 13.277 16.563 -17.785 1.00 89.06 212 VAL A CA 1
ATOM 1711 C C . VAL A 1 212 ? 14.398 15.828 -17.063 1.00 89.06 212 VAL A C 1
ATOM 1713 O O . VAL A 1 212 ? 15.380 15.443 -17.693 1.00 89.06 212 VAL A O 1
ATOM 1716 N N . ASN A 1 213 ? 14.239 15.575 -15.767 1.00 86.75 213 ASN A N 1
ATOM 1717 C CA . ASN A 1 213 ? 15.249 14.852 -15.003 1.00 86.75 213 ASN A CA 1
ATOM 1718 C C . ASN A 1 213 ? 15.408 13.422 -15.505 1.00 86.75 213 ASN A C 1
ATOM 1720 O O . ASN A 1 213 ? 16.530 13.005 -15.765 1.00 86.75 213 ASN A O 1
ATOM 1724 N N . THR A 1 214 ? 14.306 12.697 -15.718 1.00 89.12 214 THR A N 1
ATOM 1725 C CA . THR A 1 214 ? 14.378 11.329 -16.238 1.00 89.12 214 THR A CA 1
ATOM 1726 C C . THR A 1 214 ? 15.043 11.306 -17.617 1.00 89.12 214 THR A C 1
ATOM 1728 O O . THR A 1 214 ? 15.908 10.471 -17.865 1.00 89.12 214 THR A O 1
ATOM 1731 N N . LEU A 1 215 ? 14.741 12.262 -18.503 1.00 91.56 215 LEU A N 1
ATOM 1732 C CA . LEU A 1 215 ? 15.415 12.373 -19.802 1.00 91.56 215 LEU A CA 1
ATOM 1733 C C . LEU A 1 215 ? 16.937 12.553 -19.661 1.00 91.56 215 LEU A C 1
ATOM 1735 O O . LEU A 1 215 ? 17.711 11.905 -20.374 1.00 91.56 215 LEU A O 1
ATOM 1739 N N . LEU A 1 216 ? 17.370 13.420 -18.745 1.00 90.31 216 LEU A N 1
ATOM 1740 C CA . LEU A 1 216 ? 18.787 13.667 -18.479 1.00 90.31 216 LEU A CA 1
ATOM 1741 C C . LEU A 1 216 ? 19.468 12.472 -17.790 1.00 90.31 216 LEU A C 1
ATOM 1743 O O . LEU A 1 216 ? 20.629 12.190 -18.093 1.00 90.31 216 LEU A O 1
ATOM 1747 N N . ASP A 1 217 ? 18.750 11.713 -16.959 1.00 89.25 217 ASP A N 1
ATOM 1748 C CA . ASP A 1 217 ? 19.226 10.450 -16.384 1.00 89.25 217 ASP A CA 1
ATOM 1749 C C . ASP A 1 217 ? 19.505 9.420 -17.496 1.00 89.25 217 ASP A C 1
ATOM 1751 O O . ASP A 1 217 ? 20.570 8.806 -17.522 1.00 89.25 217 ASP A O 1
ATOM 1755 N N . TYR A 1 218 ? 18.620 9.287 -18.494 1.00 92.44 218 TYR A N 1
ATOM 1756 C CA . TYR A 1 218 ? 18.875 8.424 -19.660 1.00 92.44 218 TYR A CA 1
ATOM 1757 C C . TYR A 1 218 ? 20.067 8.913 -20.498 1.00 92.44 218 TYR A C 1
ATOM 1759 O O . TYR A 1 218 ? 20.903 8.106 -20.921 1.00 92.44 218 TYR A O 1
ATOM 1767 N N . LYS A 1 219 ? 20.188 10.232 -20.713 1.00 91.19 219 LYS A N 1
ATOM 1768 C CA . LYS A 1 219 ? 21.336 10.837 -21.411 1.00 91.19 219 LYS A CA 1
ATOM 1769 C C . LYS A 1 219 ? 22.648 10.534 -20.686 1.00 91.19 219 LYS A C 1
ATOM 1771 O O . LYS A 1 219 ? 23.631 10.207 -21.348 1.00 91.19 219 LYS A O 1
ATOM 1776 N N . SER A 1 220 ? 22.682 10.641 -19.360 1.00 88.44 220 SER A N 1
ATOM 1777 C CA . SER A 1 220 ? 23.895 10.407 -18.569 1.00 88.44 220 SER A CA 1
ATOM 1778 C C . SER A 1 220 ? 24.263 8.919 -18.496 1.00 88.44 220 SER A C 1
ATOM 1780 O O . SER A 1 220 ? 25.439 8.576 -18.655 1.00 88.44 220 SER A O 1
ATOM 1782 N N . ALA A 1 221 ? 23.268 8.038 -18.352 1.00 89.62 221 ALA A N 1
ATOM 1783 C CA . ALA A 1 221 ? 23.456 6.593 -18.253 1.00 89.62 221 ALA A CA 1
ATOM 1784 C C . ALA A 1 221 ? 23.876 5.950 -19.587 1.00 89.62 221 ALA A C 1
ATOM 1786 O O . ALA A 1 221 ? 24.854 5.201 -19.637 1.00 89.62 221 ALA A O 1
ATOM 1787 N N . PHE A 1 222 ? 23.174 6.257 -20.683 1.00 91.62 222 PHE A N 1
ATOM 1788 C CA . PHE A 1 222 ? 23.358 5.572 -21.970 1.00 91.62 222 PHE A CA 1
ATOM 1789 C C . PHE A 1 222 ? 23.974 6.451 -23.066 1.00 91.62 222 PHE A C 1
ATOM 1791 O O . PHE A 1 222 ? 24.585 5.933 -24.002 1.00 91.62 222 PHE A O 1
ATOM 1798 N N . GLY A 1 223 ? 23.848 7.775 -22.959 1.00 90.06 223 GLY A N 1
ATOM 1799 C CA . GLY A 1 223 ? 24.185 8.729 -24.018 1.00 90.06 223 GLY A CA 1
ATOM 1800 C C . GLY A 1 223 ? 22.978 9.117 -24.879 1.00 90.06 223 GLY A C 1
ATOM 1801 O O . GLY A 1 223 ? 22.001 8.379 -24.984 1.00 90.06 223 GLY A O 1
ATOM 1802 N N . GLU A 1 224 ? 23.051 10.278 -25.537 1.00 89.12 224 GLU A N 1
ATOM 1803 C CA . GLU A 1 224 ? 21.949 10.862 -26.330 1.00 89.12 224 GLU A CA 1
ATOM 1804 C C . GLU A 1 224 ? 21.466 9.938 -27.464 1.00 89.12 224 GLU A C 1
ATOM 1806 O O . GLU A 1 224 ? 20.271 9.721 -27.635 1.00 89.12 224 GLU A O 1
ATOM 1811 N N . ASN A 1 225 ? 22.394 9.323 -28.204 1.00 89.62 225 ASN A N 1
ATOM 1812 C CA . ASN A 1 225 ? 22.069 8.536 -29.399 1.00 89.62 225 ASN A CA 1
ATOM 1813 C C . ASN A 1 225 ? 21.850 7.036 -29.152 1.00 89.62 225 ASN A C 1
ATOM 1815 O O . ASN A 1 225 ? 21.606 6.296 -30.113 1.00 89.62 225 ASN A O 1
ATOM 1819 N N . ALA A 1 226 ? 21.945 6.583 -27.901 1.00 92.69 226 ALA A N 1
ATOM 1820 C CA . ALA A 1 226 ? 21.753 5.182 -27.554 1.00 92.69 226 ALA A CA 1
ATOM 1821 C C . ALA A 1 226 ? 20.310 4.731 -27.819 1.00 92.69 226 ALA A C 1
ATOM 1823 O O . ALA A 1 226 ? 19.356 5.499 -27.685 1.00 92.69 226 ALA A O 1
ATOM 1824 N N . ALA A 1 227 ? 20.140 3.460 -28.182 1.00 92.56 227 ALA A N 1
ATOM 1825 C CA . ALA A 1 227 ? 18.823 2.910 -28.485 1.00 92.56 227 ALA A CA 1
ATOM 1826 C C . ALA A 1 227 ? 17.882 2.927 -27.263 1.00 92.56 227 ALA A C 1
ATOM 1828 O O . ALA A 1 227 ? 16.702 3.221 -27.435 1.00 92.56 227 ALA A O 1
ATOM 1829 N N . ALA A 1 228 ? 18.395 2.738 -26.041 1.00 92.62 228 ALA A N 1
ATOM 1830 C CA . ALA A 1 228 ? 17.623 2.898 -24.804 1.00 92.62 228 ALA A CA 1
ATOM 1831 C C . ALA A 1 228 ? 17.064 4.325 -24.631 1.00 92.62 228 ALA A C 1
ATOM 1833 O O . ALA A 1 228 ? 15.871 4.491 -24.384 1.00 92.62 228 ALA A O 1
ATOM 1834 N N . THR A 1 229 ? 17.890 5.356 -24.852 1.00 93.25 229 THR A N 1
ATOM 1835 C CA . THR A 1 229 ? 17.473 6.770 -24.798 1.00 93.25 229 THR A CA 1
ATOM 1836 C C . THR A 1 229 ? 16.422 7.083 -25.859 1.00 93.25 229 THR A C 1
ATOM 1838 O O . THR A 1 229 ? 15.417 7.724 -25.568 1.00 93.25 229 THR A O 1
ATOM 1841 N N . LYS A 1 230 ? 16.588 6.565 -27.082 1.00 92.94 230 LYS A N 1
ATOM 1842 C CA . LYS A 1 230 ? 15.589 6.718 -28.152 1.00 92.94 230 LYS A CA 1
ATOM 1843 C C . LYS A 1 230 ? 14.273 6.012 -27.831 1.00 92.94 230 LYS A C 1
ATOM 1845 O O . LYS A 1 230 ? 13.218 6.578 -28.101 1.00 92.94 230 LYS A O 1
ATOM 1850 N N . ARG A 1 231 ? 14.312 4.815 -27.226 1.00 93.38 231 ARG A N 1
ATOM 1851 C CA . ARG A 1 231 ? 13.103 4.124 -26.741 1.00 93.38 231 ARG A CA 1
ATOM 1852 C C . ARG A 1 231 ? 12.392 4.961 -25.679 1.00 93.38 231 ARG A C 1
ATOM 1854 O O . ARG A 1 231 ? 11.187 5.167 -25.798 1.00 93.38 231 ARG A O 1
ATOM 1861 N N . PHE A 1 232 ? 13.130 5.518 -24.717 1.00 93.12 232 PHE A N 1
ATOM 1862 C CA . PHE A 1 232 ? 12.563 6.426 -23.718 1.00 93.12 232 PHE A CA 1
ATOM 1863 C C . PHE A 1 232 ? 11.905 7.648 -24.374 1.00 93.12 232 PHE A C 1
ATOM 1865 O O . PHE A 1 232 ? 10.741 7.919 -24.101 1.00 93.12 232 PHE A O 1
ATOM 1872 N N . ILE A 1 233 ? 12.577 8.315 -25.319 1.00 90.94 233 ILE A N 1
ATOM 1873 C CA . ILE A 1 233 ? 12.002 9.458 -26.051 1.00 90.94 233 ILE A CA 1
ATOM 1874 C C . ILE A 1 233 ? 10.754 9.048 -26.855 1.00 90.94 233 ILE A C 1
ATOM 1876 O O . ILE A 1 233 ? 9.761 9.768 -26.895 1.00 90.94 233 ILE A O 1
ATOM 1880 N N . SER A 1 234 ? 10.751 7.867 -27.473 1.00 90.06 234 SER A N 1
ATOM 1881 C CA . SER A 1 234 ? 9.570 7.384 -28.196 1.00 90.06 234 SER A CA 1
ATOM 1882 C C . SER A 1 234 ? 8.387 7.088 -27.268 1.00 90.06 234 SER A C 1
ATOM 1884 O O . SER A 1 234 ? 7.237 7.238 -27.675 1.00 90.06 234 SER A O 1
ATOM 1886 N N . SER A 1 235 ? 8.646 6.735 -26.003 1.00 90.69 235 SER A N 1
ATOM 1887 C CA . SER A 1 235 ? 7.588 6.433 -25.036 1.00 90.69 235 SER A CA 1
ATOM 1888 C C . SER A 1 235 ? 6.708 7.646 -24.719 1.00 90.69 235 SER A C 1
ATOM 1890 O O . SER A 1 235 ? 5.567 7.456 -24.316 1.00 90.69 235 SER A O 1
ATOM 1892 N N . LEU A 1 236 ? 7.153 8.882 -24.984 1.00 85.81 236 LEU A N 1
ATOM 1893 C CA . LEU A 1 236 ? 6.363 10.098 -24.742 1.00 85.81 236 LEU A CA 1
ATOM 1894 C C . LEU A 1 236 ? 5.022 10.127 -25.481 1.00 85.81 236 LEU A C 1
ATOM 1896 O O . LEU A 1 236 ? 4.093 10.797 -25.044 1.00 85.81 236 LEU A O 1
ATOM 1900 N N . THR A 1 237 ? 4.917 9.432 -26.611 1.00 86.38 237 THR A N 1
ATOM 1901 C CA . THR A 1 237 ? 3.682 9.364 -27.405 1.00 86.38 237 THR A CA 1
ATOM 1902 C C . THR A 1 237 ? 3.007 7.992 -27.308 1.00 86.38 237 THR A C 1
ATOM 1904 O O . THR A 1 237 ? 2.100 7.682 -28.086 1.00 86.38 237 THR A O 1
ATOM 1907 N N . GLN A 1 238 ? 3.416 7.172 -26.331 1.00 88.19 238 GLN A N 1
ATOM 1908 C CA . GLN A 1 238 ? 2.797 5.894 -25.976 1.00 88.19 238 GLN A CA 1
ATOM 1909 C C . GLN A 1 238 ? 1.568 6.127 -25.091 1.00 88.19 238 GLN A C 1
ATOM 1911 O O . GLN A 1 238 ? 1.526 5.788 -23.911 1.00 88.19 238 GLN A O 1
ATOM 1916 N N . ALA A 1 239 ? 0.554 6.743 -25.686 1.00 81.12 239 ALA A N 1
ATOM 1917 C CA . ALA A 1 239 ? -0.749 6.996 -25.089 1.00 81.12 239 ALA A CA 1
ATOM 1918 C C . ALA A 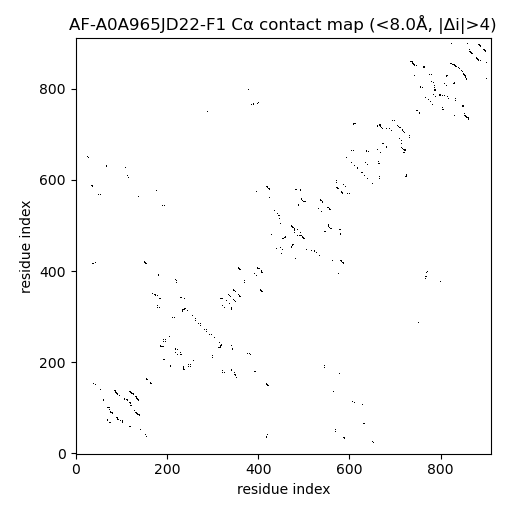1 239 ? -1.825 6.972 -26.192 1.00 81.12 239 ALA A C 1
ATOM 1920 O O . ALA A 1 239 ? -1.497 7.131 -27.374 1.00 81.12 239 ALA A O 1
ATOM 1921 N N . PRO A 1 240 ? -3.108 6.753 -25.853 1.00 72.94 240 PRO A N 1
ATOM 1922 C CA . PRO A 1 240 ? -4.194 6.768 -26.829 1.00 72.94 240 PRO A CA 1
ATOM 1923 C C . PRO A 1 240 ? -4.465 8.208 -27.305 1.00 72.94 240 PRO A C 1
ATOM 1925 O O . PRO A 1 240 ? -5.308 8.912 -26.758 1.00 72.94 240 PRO A O 1
ATOM 1928 N N . MET A 1 241 ? -3.723 8.666 -28.319 1.00 71.44 241 MET A N 1
ATOM 1929 C CA . MET A 1 241 ? -3.834 10.017 -28.887 1.00 71.44 241 MET A CA 1
ATOM 1930 C C . MET A 1 241 ? -3.903 10.005 -30.416 1.00 71.44 241 MET A C 1
ATOM 1932 O O . MET A 1 241 ? -3.238 9.205 -31.075 1.00 71.44 241 MET A O 1
ATOM 1936 N N . ALA A 1 242 ? -4.703 10.920 -30.973 1.00 61.22 242 ALA A N 1
ATOM 1937 C CA . ALA A 1 242 ? -4.938 11.024 -32.413 1.00 61.22 242 ALA A CA 1
ATOM 1938 C C . ALA A 1 242 ? -3.777 11.693 -33.174 1.00 61.22 242 ALA A C 1
ATOM 1940 O O . ALA A 1 242 ? -3.461 11.270 -34.283 1.00 61.22 242 ALA A O 1
ATOM 1941 N N . ASP A 1 243 ? -3.116 12.698 -32.584 1.00 73.12 243 ASP A N 1
ATOM 1942 C CA . ASP A 1 243 ? -1.969 13.384 -33.194 1.00 73.12 243 ASP A CA 1
ATOM 1943 C C . ASP A 1 243 ? -0.752 13.405 -32.260 1.00 73.12 243 ASP A C 1
ATOM 1945 O O . ASP A 1 243 ? -0.672 14.188 -31.317 1.00 73.12 243 ASP A O 1
ATOM 1949 N N . LYS A 1 244 ? 0.226 12.549 -32.566 1.00 77.88 244 LYS A N 1
ATOM 1950 C CA . LYS A 1 244 ? 1.492 12.421 -31.826 1.00 77.88 244 LYS A CA 1
ATOM 1951 C C . LYS A 1 244 ? 2.430 13.616 -32.029 1.00 77.88 244 LYS A C 1
ATOM 1953 O O . LYS A 1 244 ? 3.327 13.840 -31.221 1.00 77.88 244 LYS A O 1
ATOM 1958 N N . SER A 1 245 ? 2.249 14.362 -33.118 1.00 74.31 245 SER A N 1
ATOM 1959 C CA . SER A 1 245 ? 3.152 15.439 -33.542 1.00 74.31 245 SER A CA 1
ATOM 1960 C C . SER A 1 245 ? 2.951 16.687 -32.694 1.00 74.31 245 SER A C 1
ATOM 1962 O O . SER A 1 245 ? 3.919 17.296 -32.239 1.00 74.31 245 SER A O 1
ATOM 1964 N N . SER A 1 246 ? 1.688 17.044 -32.444 1.00 79.12 246 SER A N 1
ATOM 1965 C CA . SER A 1 246 ? 1.330 18.206 -31.629 1.00 79.12 246 SER A CA 1
ATOM 1966 C C . SER A 1 246 ? 1.893 18.133 -30.210 1.00 79.12 246 SER A C 1
ATOM 1968 O O . SER A 1 246 ? 2.316 19.161 -29.688 1.00 79.12 246 SER A O 1
ATOM 1970 N N . LEU A 1 247 ? 1.987 16.940 -29.610 1.00 79.50 247 LEU A N 1
ATOM 1971 C CA . LEU A 1 247 ? 2.525 16.771 -28.256 1.00 79.50 247 LEU A CA 1
ATOM 1972 C C . LEU A 1 247 ? 4.009 17.155 -28.163 1.00 79.50 247 LEU A C 1
ATOM 1974 O O . LEU A 1 247 ? 4.408 17.831 -27.219 1.00 79.50 247 LEU A O 1
ATOM 1978 N N . GLY A 1 248 ? 4.823 16.769 -29.153 1.00 81.94 248 GLY A N 1
ATOM 1979 C CA . GLY A 1 248 ? 6.246 17.123 -29.190 1.00 81.94 248 GLY A CA 1
ATOM 1980 C C . GLY A 1 248 ? 6.465 18.636 -29.278 1.00 81.94 248 GLY A C 1
ATOM 1981 O O . GLY A 1 248 ? 7.286 19.188 -28.548 1.00 81.94 248 GLY A O 1
ATOM 1982 N N . TYR A 1 249 ? 5.681 19.325 -30.112 1.00 85.00 249 TYR A N 1
ATOM 1983 C CA . TYR A 1 249 ? 5.731 20.787 -30.217 1.00 85.00 249 TYR A CA 1
ATOM 1984 C C . TYR A 1 249 ? 5.192 21.487 -28.964 1.00 85.00 249 TYR A C 1
ATOM 1986 O O . TYR A 1 249 ? 5.813 22.439 -28.495 1.00 85.00 249 TYR A O 1
ATOM 1994 N N . ALA A 1 250 ? 4.094 20.992 -28.386 1.00 84.88 250 ALA A N 1
ATOM 1995 C CA . ALA A 1 250 ? 3.547 21.518 -27.138 1.00 84.88 250 ALA A CA 1
ATOM 1996 C C . ALA A 1 250 ? 4.550 21.375 -25.983 1.00 84.88 250 ALA A C 1
ATOM 1998 O O . ALA A 1 250 ? 4.744 22.311 -25.213 1.00 84.88 250 ALA A O 1
ATOM 1999 N N . LEU A 1 251 ? 5.262 20.245 -25.905 1.00 86.94 251 LEU A N 1
ATOM 2000 C CA . LEU A 1 251 ? 6.332 20.041 -24.930 1.00 86.94 251 LEU A CA 1
ATOM 2001 C C . LEU A 1 251 ? 7.479 21.040 -25.126 1.00 86.94 251 LEU A C 1
ATOM 2003 O O . LEU A 1 251 ? 7.969 21.607 -24.151 1.00 86.94 251 LEU A O 1
ATOM 2007 N N . MET A 1 252 ? 7.906 21.284 -26.371 1.00 87.94 252 MET A N 1
ATOM 2008 C CA . MET A 1 252 ? 8.928 22.297 -26.660 1.00 87.94 252 MET A CA 1
ATOM 2009 C C . MET A 1 252 ? 8.492 23.691 -26.202 1.00 87.94 252 MET A C 1
ATOM 2011 O O . MET A 1 252 ? 9.304 24.433 -25.646 1.00 87.94 252 MET A O 1
ATOM 2015 N N . GLU A 1 253 ? 7.225 24.042 -26.420 1.00 89.12 253 GLU A N 1
ATOM 2016 C CA . GLU A 1 253 ? 6.662 25.312 -25.973 1.00 89.12 253 GLU A CA 1
ATOM 2017 C C . GLU A 1 253 ? 6.650 25.411 -24.442 1.00 89.12 253 GLU A C 1
ATOM 2019 O O . GLU A 1 253 ? 7.181 26.382 -23.901 1.00 89.12 253 GLU A O 1
ATOM 2024 N N . SER A 1 254 ? 6.149 24.391 -23.737 1.00 87.81 254 SER A N 1
ATOM 2025 C CA . SER A 1 254 ? 6.141 24.354 -22.268 1.00 87.81 254 SER A CA 1
ATOM 2026 C C . SER A 1 254 ? 7.552 24.439 -21.672 1.00 87.81 254 SER A C 1
ATOM 2028 O O . SER A 1 254 ? 7.779 25.206 -20.736 1.00 87.81 254 SER A O 1
ATOM 2030 N N . LEU A 1 255 ? 8.530 23.719 -22.240 1.00 89.12 255 LEU A N 1
ATOM 2031 C CA . LEU A 1 255 ? 9.935 23.802 -21.819 1.00 89.12 255 LEU A CA 1
ATOM 2032 C C . LEU A 1 255 ? 10.519 25.198 -22.055 1.00 89.12 255 LEU A C 1
ATOM 2034 O O . LEU A 1 255 ? 11.240 25.715 -21.201 1.00 89.12 255 LEU A O 1
ATOM 2038 N N . SER A 1 256 ? 10.204 25.830 -23.191 1.00 89.94 256 SER A N 1
ATOM 2039 C CA . SER A 1 256 ? 10.659 27.194 -23.473 1.00 89.94 256 SER A CA 1
ATOM 2040 C C . SER A 1 256 ? 10.048 28.200 -22.501 1.00 89.94 256 SER A C 1
ATOM 2042 O O . SER A 1 256 ? 10.777 29.032 -21.968 1.00 89.94 256 SER A O 1
ATOM 2044 N N . GLN A 1 257 ? 8.744 28.100 -22.227 1.00 88.50 257 GLN A N 1
ATOM 2045 C CA . GLN A 1 257 ? 8.042 28.976 -21.288 1.00 88.50 257 GLN A CA 1
ATOM 2046 C C . GLN A 1 257 ? 8.610 28.853 -19.870 1.00 88.50 257 GLN A C 1
ATOM 2048 O O . GLN A 1 257 ? 8.892 29.874 -19.241 1.00 88.50 257 GLN A O 1
ATOM 2053 N N . LEU A 1 258 ? 8.850 27.628 -19.387 1.00 86.06 258 LEU A N 1
ATOM 2054 C CA . LEU A 1 258 ? 9.437 27.407 -18.065 1.00 86.06 258 LEU A CA 1
ATOM 2055 C C . LEU A 1 258 ? 10.880 27.929 -17.993 1.00 86.06 258 LEU A C 1
ATOM 2057 O O . LEU A 1 258 ? 11.240 28.617 -17.038 1.00 86.06 258 LEU A O 1
ATOM 2061 N N . LYS A 1 259 ? 11.693 27.685 -19.030 1.00 90.75 259 LYS A N 1
ATOM 2062 C CA . LYS A 1 259 ? 13.057 28.229 -19.137 1.00 90.75 259 LYS A CA 1
ATOM 2063 C C . LYS A 1 259 ? 13.050 29.761 -19.093 1.00 90.75 259 LYS A C 1
ATOM 2065 O O . LYS A 1 259 ? 13.819 30.355 -18.341 1.00 90.75 259 LYS A O 1
ATOM 2070 N N . ASP A 1 260 ? 12.173 30.400 -19.868 1.00 88.50 260 ASP A N 1
ATOM 2071 C CA . ASP A 1 260 ? 12.056 31.860 -19.923 1.00 88.50 260 ASP A CA 1
ATOM 2072 C C . ASP A 1 260 ? 11.538 32.434 -18.591 1.00 88.50 260 ASP A C 1
ATOM 2074 O O . ASP A 1 260 ? 11.983 33.502 -18.166 1.00 88.50 260 ASP A O 1
ATOM 2078 N N . LYS A 1 261 ? 10.643 31.719 -17.893 1.00 86.94 261 LYS A N 1
ATOM 2079 C CA . LYS A 1 261 ? 10.190 32.066 -16.537 1.00 86.94 261 LYS A CA 1
ATOM 2080 C C . LYS A 1 261 ? 11.350 32.028 -15.539 1.00 86.94 261 LYS A C 1
ATOM 2082 O O . LYS A 1 261 ? 11.576 33.026 -14.855 1.00 86.94 261 LYS A O 1
ATOM 2087 N N . CYS A 1 262 ? 12.122 30.938 -15.505 1.00 85.69 262 CYS A N 1
ATOM 2088 C CA . CYS A 1 262 ? 13.302 30.823 -14.643 1.00 85.69 262 CYS A CA 1
ATOM 2089 C C . CYS A 1 262 ? 14.337 31.915 -14.945 1.00 85.69 262 CYS A C 1
ATOM 2091 O O . CYS A 1 262 ? 14.899 32.505 -14.024 1.00 85.69 262 CYS A O 1
ATOM 2093 N N . GLN A 1 263 ? 14.554 32.228 -16.225 1.00 89.19 263 GLN A N 1
ATOM 2094 C CA . GLN A 1 263 ? 15.475 33.282 -16.641 1.00 89.19 263 GLN A CA 1
ATOM 2095 C C . GLN A 1 263 ? 15.006 34.670 -16.176 1.00 89.19 263 GLN A C 1
ATOM 2097 O O . GLN A 1 263 ? 15.811 35.433 -15.644 1.00 89.19 263 GLN A O 1
ATOM 2102 N N . LYS A 1 264 ? 13.716 35.000 -16.333 1.00 88.38 264 LYS A N 1
ATOM 2103 C CA . LYS A 1 264 ? 13.141 36.271 -15.854 1.00 88.38 264 LYS A CA 1
ATOM 2104 C C . LYS A 1 264 ? 13.242 36.406 -14.337 1.00 88.38 264 LYS A C 1
ATOM 2106 O O . LYS A 1 264 ? 13.645 37.460 -13.855 1.00 88.38 264 LYS A O 1
ATOM 2111 N N . GLU A 1 265 ? 12.916 35.348 -13.595 1.00 85.12 265 GLU A N 1
ATOM 2112 C CA . GLU A 1 265 ? 13.033 35.341 -12.133 1.00 85.12 265 GLU A CA 1
ATOM 2113 C C . GLU A 1 265 ? 14.494 35.512 -11.692 1.00 85.12 265 GLU A C 1
ATOM 2115 O O . GLU A 1 265 ? 14.781 36.294 -10.788 1.00 85.12 265 GLU A O 1
ATOM 2120 N N . ARG A 1 266 ? 15.437 34.856 -12.383 1.00 87.81 266 ARG A N 1
ATOM 2121 C CA . ARG A 1 266 ? 16.874 34.978 -12.110 1.00 87.81 266 ARG A CA 1
ATOM 2122 C C . ARG A 1 266 ? 17.380 36.399 -12.340 1.00 87.81 266 ARG A C 1
ATOM 2124 O O . ARG A 1 266 ? 18.084 36.925 -11.485 1.00 87.81 266 ARG A O 1
ATOM 2131 N N . VAL A 1 267 ? 17.040 37.005 -13.480 1.00 86.56 267 VAL A N 1
ATOM 2132 C CA . VAL A 1 267 ? 17.456 38.375 -13.823 1.00 86.56 267 VAL A CA 1
ATOM 2133 C C . VAL A 1 267 ? 16.848 39.382 -12.847 1.00 86.56 267 VAL A C 1
ATOM 2135 O O . VAL A 1 267 ? 17.580 40.215 -12.325 1.00 86.56 267 VAL A O 1
ATOM 2138 N N . GLY A 1 268 ? 15.562 39.247 -12.507 1.00 83.94 268 GLY A N 1
ATOM 2139 C CA . GLY A 1 268 ? 14.913 40.112 -11.517 1.00 83.94 268 GLY A CA 1
ATOM 2140 C C . GLY A 1 268 ? 15.563 40.035 -10.130 1.00 83.94 268 GLY A C 1
ATOM 2141 O O . GLY A 1 268 ? 15.783 41.068 -9.502 1.00 83.94 268 GLY A O 1
ATOM 2142 N N . LEU A 1 269 ? 15.937 38.830 -9.678 1.00 80.94 269 LEU A N 1
ATOM 2143 C CA . LEU A 1 269 ? 16.662 38.637 -8.415 1.00 80.94 269 LEU A CA 1
ATOM 2144 C C . LEU A 1 269 ? 18.101 39.165 -8.469 1.00 80.94 269 LEU A C 1
ATOM 2146 O O . LEU A 1 269 ? 18.610 39.657 -7.463 1.00 80.94 269 LEU A O 1
ATOM 2150 N N . GLN A 1 270 ? 18.774 39.067 -9.618 1.00 79.81 270 GLN A N 1
ATOM 2151 C CA . GLN A 1 270 ? 20.109 39.639 -9.807 1.00 79.81 270 GLN A CA 1
ATOM 2152 C C . GLN A 1 270 ? 20.067 41.170 -9.752 1.00 79.81 270 GLN A C 1
ATOM 2154 O O . GLN A 1 270 ? 20.870 41.760 -9.034 1.00 79.81 270 GLN A O 1
ATOM 2159 N N . GLU A 1 271 ? 19.102 41.797 -10.428 1.00 79.56 271 GLU A N 1
ATOM 2160 C CA . GLU A 1 271 ? 18.914 43.252 -10.442 1.00 79.56 271 GLU A CA 1
ATOM 2161 C C . GLU A 1 271 ? 18.561 43.803 -9.051 1.00 79.56 271 GLU A C 1
ATOM 2163 O O . GLU A 1 271 ? 19.166 44.785 -8.608 1.00 79.56 271 GLU A O 1
ATOM 2168 N N . SER A 1 272 ? 17.657 43.141 -8.317 1.00 70.56 272 SER A N 1
ATOM 2169 C CA . SER A 1 272 ? 17.310 43.529 -6.943 1.00 70.56 272 SER A CA 1
ATOM 2170 C C . SER A 1 272 ? 18.488 43.367 -5.978 1.00 70.56 272 SER A C 1
ATOM 2172 O O . SER A 1 272 ? 18.722 44.243 -5.149 1.00 70.56 272 SER A O 1
ATOM 2174 N N . SER A 1 273 ? 19.285 42.303 -6.135 1.00 63.78 273 SER A N 1
ATOM 2175 C CA . SER A 1 273 ? 20.485 42.072 -5.317 1.00 63.78 273 SER A CA 1
ATOM 2176 C C . SER A 1 273 ? 21.557 43.141 -5.558 1.00 63.78 273 SER A C 1
ATOM 2178 O O . SER A 1 273 ? 22.178 43.607 -4.607 1.00 63.78 273 SER A O 1
ATOM 2180 N N . SER A 1 274 ? 21.739 43.589 -6.807 1.00 61.22 274 SER A N 1
ATOM 2181 C CA . SER A 1 274 ? 22.663 44.687 -7.138 1.00 61.22 274 SER A CA 1
ATOM 2182 C C . SER A 1 274 ? 22.176 46.074 -6.690 1.00 61.22 274 SER A C 1
ATOM 2184 O O . SER A 1 274 ? 22.993 46.964 -6.463 1.00 61.22 274 SER A O 1
ATOM 2186 N N . ALA A 1 275 ? 20.865 46.281 -6.514 1.00 57.72 275 ALA A N 1
ATOM 2187 C CA . ALA A 1 275 ? 20.321 47.518 -5.943 1.00 57.72 275 ALA A CA 1
ATOM 2188 C C . ALA A 1 275 ? 20.500 47.582 -4.408 1.00 57.72 275 ALA A C 1
ATOM 2190 O O . ALA A 1 275 ? 20.769 48.653 -3.854 1.00 57.72 275 ALA A O 1
ATOM 2191 N N . GLU A 1 276 ? 20.409 46.438 -3.725 1.00 52.53 276 GLU A N 1
ATOM 2192 C CA . GLU A 1 276 ? 20.567 46.298 -2.268 1.00 52.53 276 GLU A CA 1
ATOM 2193 C C . GLU A 1 276 ? 22.030 46.290 -1.789 1.00 52.53 276 GLU A C 1
ATOM 2195 O O . GLU A 1 276 ? 22.292 46.622 -0.636 1.00 52.53 276 GLU A O 1
ATOM 2200 N N . GLU A 1 277 ? 23.017 46.049 -2.660 1.00 49.19 277 GLU A N 1
ATOM 2201 C CA . GLU A 1 277 ? 24.449 46.201 -2.324 1.00 49.19 277 GLU A CA 1
ATOM 2202 C C . GLU A 1 277 ? 24.825 47.621 -1.843 1.00 49.19 277 GLU A C 1
ATOM 2204 O O . GLU A 1 277 ? 25.858 47.811 -1.199 1.00 49.19 277 GLU A O 1
ATOM 2209 N N . SER A 1 278 ? 23.962 48.619 -2.070 1.00 51.22 278 SER A N 1
ATOM 2210 C CA . SER A 1 278 ? 24.125 49.988 -1.565 1.00 51.22 278 SER A CA 1
ATOM 2211 C C . SER A 1 278 ? 23.716 50.193 -0.090 1.00 51.22 278 SER A C 1
ATOM 2213 O O . SER A 1 278 ? 24.028 51.237 0.490 1.00 51.22 278 SER A O 1
ATOM 2215 N N . LYS A 1 279 ? 23.077 49.205 0.557 1.00 44.09 279 LYS A N 1
ATOM 2216 C CA . LYS A 1 279 ? 22.779 49.170 2.002 1.00 44.09 279 LYS A CA 1
ATOM 2217 C C . LYS A 1 279 ? 22.911 47.724 2.495 1.00 44.09 279 LYS A C 1
ATOM 2219 O O . LYS A 1 279 ? 22.014 46.928 2.290 1.00 44.09 279 LYS A O 1
ATOM 2224 N N . SER A 1 280 ? 24.053 47.423 3.117 1.00 44.62 280 SER A N 1
ATOM 2225 C CA . SER A 1 280 ? 24.513 46.128 3.655 1.00 44.62 280 SER A CA 1
ATOM 2226 C C . SER A 1 280 ? 23.502 44.967 3.756 1.00 44.62 280 SER A C 1
ATOM 2228 O O . SER A 1 280 ? 22.458 45.116 4.389 1.00 44.62 280 SER A O 1
ATOM 2230 N N . PHE A 1 281 ? 23.978 43.781 3.344 1.00 41.62 281 PHE A N 1
ATOM 2231 C CA . PHE A 1 281 ? 23.424 42.424 3.521 1.00 41.62 281 PHE A CA 1
ATOM 2232 C C . PHE A 1 281 ? 22.564 41.908 2.351 1.00 41.62 281 PHE A C 1
ATOM 2234 O O . PHE A 1 281 ? 21.342 41.847 2.427 1.00 41.62 281 PHE A O 1
ATOM 2241 N N . THR A 1 282 ? 23.214 41.427 1.281 1.00 44.66 282 THR A N 1
ATOM 2242 C CA . THR A 1 282 ? 22.576 40.422 0.416 1.00 44.66 282 THR A CA 1
ATOM 2243 C C . THR A 1 282 ? 22.506 39.116 1.207 1.00 44.66 282 THR A C 1
ATOM 2245 O O . THR A 1 282 ? 23.537 38.560 1.579 1.00 44.66 282 THR A O 1
ATOM 2248 N N . SER A 1 283 ? 21.299 38.647 1.529 1.00 55.78 283 SER A N 1
ATOM 2249 C CA . SER A 1 283 ? 21.127 37.377 2.248 1.00 55.78 283 SER A CA 1
ATOM 2250 C C . SER A 1 283 ? 21.668 36.204 1.413 1.00 55.78 283 SER A C 1
ATOM 2252 O O . SER A 1 283 ? 21.422 36.149 0.205 1.00 55.78 283 SER A O 1
ATOM 2254 N N . ASP A 1 284 ? 22.382 35.256 2.034 1.00 59.59 284 ASP A N 1
ATOM 2255 C CA . ASP A 1 284 ? 22.922 34.056 1.363 1.00 59.59 284 ASP A CA 1
ATOM 2256 C C . ASP A 1 284 ? 21.836 33.274 0.588 1.00 59.59 284 ASP A C 1
ATOM 2258 O O . ASP A 1 284 ? 22.091 32.722 -0.483 1.00 59.59 284 ASP A O 1
ATOM 2262 N N . ALA A 1 285 ? 20.580 33.362 1.041 1.00 59.31 285 ALA A N 1
ATOM 2263 C CA . ALA A 1 285 ? 19.409 32.775 0.394 1.00 59.31 285 ALA A CA 1
ATOM 2264 C C . ALA A 1 285 ? 19.154 33.279 -1.044 1.00 59.31 285 ALA A C 1
ATOM 2266 O O . ALA A 1 285 ? 18.721 32.503 -1.900 1.00 59.31 285 ALA A O 1
ATOM 2267 N N . SER A 1 286 ? 19.435 34.553 -1.347 1.00 65.38 286 SER A N 1
ATOM 2268 C CA . SER A 1 286 ? 19.237 35.107 -2.697 1.00 65.38 286 SER A CA 1
ATOM 2269 C C . SER A 1 286 ? 20.259 34.553 -3.694 1.00 65.38 286 SER A C 1
ATOM 2271 O O . SER A 1 286 ? 19.915 34.272 -4.844 1.00 65.38 286 SER A O 1
ATOM 2273 N N . LYS A 1 287 ? 21.508 34.341 -3.256 1.00 69.06 287 LYS A N 1
ATOM 2274 C CA . LYS A 1 287 ? 22.576 33.762 -4.089 1.00 69.06 287 LYS A CA 1
ATOM 2275 C C . LYS A 1 287 ? 22.308 32.289 -4.394 1.00 69.06 287 LYS A C 1
ATOM 2277 O O . LYS A 1 287 ? 22.434 31.883 -5.551 1.00 69.06 287 LYS A O 1
ATOM 2282 N N . ASP A 1 288 ? 21.859 31.529 -3.400 1.00 67.31 288 ASP A N 1
ATOM 2283 C CA . ASP A 1 288 ? 21.476 30.123 -3.570 1.00 67.31 288 ASP A CA 1
ATOM 2284 C C . ASP A 1 288 ? 20.315 29.971 -4.560 1.00 67.31 288 ASP A C 1
ATOM 2286 O O . ASP A 1 288 ? 20.359 29.132 -5.466 1.00 67.31 288 ASP A O 1
ATOM 2290 N N . LYS A 1 289 ? 19.303 30.843 -4.456 1.00 74.81 289 LYS A N 1
ATOM 2291 C CA . LYS A 1 289 ? 18.157 30.848 -5.373 1.00 74.81 289 LYS A CA 1
ATOM 2292 C C . LYS A 1 289 ? 18.562 31.179 -6.814 1.00 74.81 289 LYS A C 1
ATOM 2294 O O . LYS A 1 289 ? 18.060 30.562 -7.754 1.00 74.81 289 LYS A O 1
ATOM 2299 N N . ILE A 1 290 ? 19.503 32.106 -7.013 1.00 78.00 290 ILE A N 1
ATOM 2300 C CA . ILE A 1 290 ? 20.047 32.427 -8.345 1.00 78.00 290 ILE A CA 1
ATOM 2301 C C . ILE A 1 290 ? 20.758 31.211 -8.959 1.00 78.00 290 ILE A C 1
ATOM 2303 O O . ILE A 1 290 ? 20.547 30.924 -10.140 1.00 78.00 290 ILE A O 1
ATOM 2307 N N . GLN A 1 291 ? 21.560 30.478 -8.179 1.00 76.25 291 GLN A N 1
ATOM 2308 C CA . GLN A 1 291 ? 22.251 29.270 -8.653 1.00 76.25 291 GLN A CA 1
ATOM 2309 C C . GLN A 1 291 ? 21.271 28.157 -9.042 1.00 76.25 291 GLN A C 1
ATOM 2311 O O . GLN A 1 291 ? 21.442 27.518 -10.078 1.00 76.25 291 GLN A O 1
ATOM 2316 N N . GLN A 1 292 ? 20.195 27.967 -8.278 1.00 75.38 292 GLN A N 1
ATOM 2317 C CA . GLN A 1 292 ? 19.150 26.997 -8.624 1.00 75.38 292 GLN A CA 1
ATOM 2318 C C . GLN A 1 292 ? 18.421 27.354 -9.910 1.00 75.38 292 GLN A C 1
ATOM 2320 O O . GLN A 1 292 ? 18.212 26.486 -10.753 1.00 75.38 292 GLN A O 1
ATOM 2325 N N . LEU A 1 293 ? 18.033 28.622 -10.073 1.00 81.81 293 LEU A N 1
ATOM 2326 C CA . LEU A 1 293 ? 17.368 29.071 -11.293 1.00 81.81 293 LEU A CA 1
ATOM 2327 C C . LEU A 1 293 ? 18.285 28.902 -12.505 1.00 81.81 293 LEU A C 1
ATOM 2329 O O . LEU A 1 293 ? 17.815 28.495 -13.562 1.00 81.81 293 LEU A O 1
ATOM 2333 N N . LEU A 1 294 ? 19.590 29.136 -12.339 1.00 82.75 294 LEU A N 1
ATOM 2334 C CA . LEU A 1 294 ? 20.589 28.890 -13.375 1.00 82.75 294 LEU A CA 1
ATOM 2335 C C . LEU A 1 294 ? 20.702 27.394 -13.705 1.00 82.75 294 LEU A C 1
ATOM 2337 O O . LEU A 1 294 ? 20.655 27.022 -14.875 1.00 82.75 294 LEU A O 1
ATOM 2341 N N . HIS A 1 295 ? 20.777 26.525 -12.698 1.00 81.44 295 HIS A N 1
ATOM 2342 C CA . HIS A 1 295 ? 20.802 25.076 -12.897 1.00 81.44 295 HIS A CA 1
ATOM 2343 C C . HIS A 1 295 ? 19.534 24.566 -13.608 1.00 81.44 295 HIS A C 1
ATOM 2345 O O . HIS A 1 295 ? 19.637 23.845 -14.602 1.00 81.44 295 HIS A O 1
ATOM 2351 N N . LYS A 1 296 ? 18.345 25.015 -13.180 1.00 83.31 296 LYS A N 1
ATOM 2352 C CA . LYS A 1 296 ? 17.064 24.708 -13.840 1.00 83.31 296 LYS A CA 1
ATOM 2353 C C . LYS A 1 296 ? 17.043 25.213 -15.283 1.00 83.31 296 LYS A C 1
ATOM 2355 O O . LYS A 1 296 ? 16.650 24.474 -16.180 1.00 83.31 296 LYS A O 1
ATOM 2360 N N . GLU A 1 297 ? 17.524 26.431 -15.536 1.00 86.12 297 GLU A N 1
ATOM 2361 C CA . GLU A 1 297 ? 17.649 26.999 -16.886 1.00 86.12 297 GLU A CA 1
ATOM 2362 C C . GLU A 1 297 ? 18.530 26.113 -17.788 1.00 86.12 297 GLU A C 1
ATOM 2364 O O . GLU A 1 297 ? 18.166 25.836 -18.934 1.00 86.12 297 GLU A O 1
ATOM 2369 N N . HIS A 1 298 ? 19.662 25.623 -17.268 1.00 86.69 298 HIS A N 1
ATOM 2370 C CA . HIS A 1 298 ? 20.547 24.698 -17.979 1.00 86.69 298 HIS A CA 1
ATOM 2371 C C . HIS A 1 298 ? 19.880 23.346 -18.264 1.00 86.69 298 HIS A C 1
ATOM 2373 O O . HIS A 1 298 ? 19.923 22.894 -19.408 1.00 86.69 298 HIS A O 1
ATOM 2379 N N . GLN A 1 299 ? 19.208 22.739 -17.280 1.00 86.62 299 GLN A N 1
ATOM 2380 C CA . GLN A 1 299 ? 18.470 21.482 -17.466 1.00 86.62 299 GLN A CA 1
ATOM 2381 C C . GLN A 1 299 ? 17.381 21.613 -18.540 1.00 86.62 299 GLN A C 1
ATOM 2383 O O . GLN A 1 299 ? 17.286 20.768 -19.431 1.00 86.62 299 GLN A O 1
ATOM 2388 N N . MET A 1 300 ? 16.600 22.700 -18.508 1.00 90.06 300 MET A N 1
ATOM 2389 C CA . MET A 1 300 ? 15.569 22.963 -19.517 1.00 90.06 300 MET A CA 1
ATOM 2390 C C . MET A 1 300 ? 16.172 23.173 -20.907 1.00 90.06 300 MET A C 1
ATOM 2392 O O . MET A 1 300 ? 15.622 22.688 -21.894 1.00 90.06 300 MET A O 1
ATOM 2396 N N . ARG A 1 301 ? 17.308 23.876 -21.008 1.00 91.00 301 ARG A N 1
ATOM 2397 C CA . ARG A 1 301 ? 18.006 24.096 -22.284 1.00 91.00 301 ARG A CA 1
ATOM 2398 C C . ARG A 1 301 ? 18.491 22.780 -22.890 1.00 91.00 301 ARG A C 1
ATOM 2400 O O . ARG A 1 301 ? 18.279 22.554 -24.081 1.00 91.00 301 ARG A O 1
ATOM 2407 N N . ASP A 1 302 ? 19.100 21.923 -22.078 1.00 89.06 302 ASP A N 1
ATOM 2408 C CA . ASP A 1 302 ? 19.584 20.609 -22.499 1.00 89.06 302 ASP A CA 1
ATOM 2409 C C . ASP A 1 302 ? 18.434 19.695 -22.934 1.00 89.06 302 ASP A C 1
ATOM 2411 O O . ASP A 1 302 ? 18.513 19.060 -23.988 1.00 89.06 302 ASP A O 1
ATOM 2415 N N . ALA A 1 303 ? 17.341 19.673 -22.168 1.00 90.19 303 ALA A N 1
ATOM 2416 C CA . ALA A 1 303 ? 16.147 18.915 -22.523 1.00 90.19 303 ALA A CA 1
ATOM 2417 C C . ALA A 1 303 ? 15.513 19.426 -23.822 1.00 90.19 303 ALA A C 1
ATOM 2419 O O . ALA A 1 303 ? 15.198 18.631 -24.704 1.00 90.19 303 ALA A O 1
ATOM 2420 N N . LEU A 1 304 ? 15.381 20.745 -23.988 1.00 90.62 304 LEU A N 1
ATOM 2421 C CA . LEU A 1 304 ? 14.837 21.354 -25.204 1.00 90.62 304 LEU A CA 1
ATOM 2422 C C . LEU A 1 304 ? 15.693 21.011 -26.429 1.00 90.62 304 LEU A C 1
ATOM 2424 O O . LEU A 1 304 ? 15.150 20.702 -27.491 1.00 90.62 304 LEU A O 1
ATOM 2428 N N . TYR A 1 305 ? 17.021 21.016 -26.283 1.00 91.00 305 TYR A N 1
ATOM 2429 C CA . TYR A 1 305 ? 17.941 20.592 -27.337 1.00 91.00 305 TYR A CA 1
ATOM 2430 C C . TYR A 1 305 ? 17.732 19.120 -27.723 1.00 91.00 305 TYR A C 1
ATOM 2432 O O . TYR A 1 305 ? 17.574 18.818 -28.907 1.00 91.00 305 TYR A O 1
ATOM 2440 N N . MET A 1 306 ? 17.644 18.217 -26.740 1.00 89.62 306 MET A N 1
ATOM 2441 C CA . MET A 1 306 ? 17.377 16.797 -26.991 1.00 89.62 306 MET A CA 1
ATOM 2442 C C . MET A 1 306 ? 16.025 16.572 -27.672 1.00 89.62 306 MET A C 1
ATOM 2444 O O . MET A 1 306 ? 15.957 15.880 -28.686 1.00 89.62 306 MET A O 1
ATOM 2448 N N . VAL A 1 307 ? 14.955 17.189 -27.161 1.00 87.44 307 VAL A N 1
ATOM 2449 C CA . VAL A 1 307 ? 13.610 17.081 -27.747 1.00 87.44 307 VAL A CA 1
ATOM 2450 C C . VAL A 1 307 ? 13.631 17.540 -29.205 1.00 87.44 307 VAL A C 1
ATOM 2452 O O . VAL A 1 307 ? 13.125 16.835 -30.076 1.00 87.44 307 VAL A O 1
ATOM 2455 N N . LYS A 1 308 ? 14.291 18.668 -29.498 1.00 88.62 308 LYS A N 1
ATOM 2456 C CA . LYS A 1 308 ? 14.408 19.213 -30.857 1.00 88.62 308 LYS A CA 1
ATOM 2457 C C . LYS A 1 308 ? 15.160 18.277 -31.809 1.00 88.62 308 LYS A C 1
ATOM 2459 O O . LYS A 1 308 ? 14.719 18.090 -32.942 1.00 88.62 308 LYS A O 1
ATOM 2464 N N . ASN A 1 309 ? 16.269 17.686 -31.366 1.00 89.62 309 ASN A N 1
ATOM 2465 C CA . ASN A 1 309 ? 17.068 16.766 -32.184 1.00 89.62 309 ASN A CA 1
ATOM 2466 C C . ASN A 1 309 ? 16.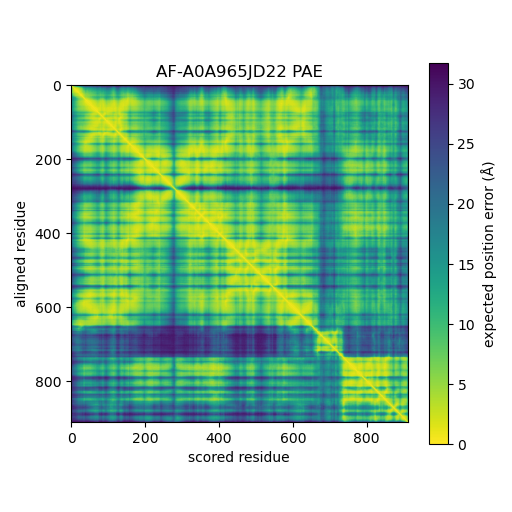349 15.443 -32.463 1.00 89.62 309 ASN A C 1
ATOM 2468 O O . ASN A 1 309 ? 16.540 14.844 -33.523 1.00 89.62 309 ASN A O 1
ATOM 2472 N N . HIS A 1 310 ? 15.502 15.012 -31.530 1.00 89.19 310 HIS A N 1
ATOM 2473 C CA . HIS A 1 310 ? 14.846 13.713 -31.566 1.00 89.19 310 HIS A CA 1
ATOM 2474 C C . HIS A 1 310 ? 13.360 13.769 -31.922 1.00 89.19 310 HIS A C 1
ATOM 2476 O O . HIS A 1 310 ? 12.687 12.754 -31.794 1.00 89.19 310 HIS A O 1
ATOM 2482 N N . LEU A 1 311 ? 12.837 14.881 -32.460 1.00 84.38 311 LEU A N 1
ATOM 2483 C CA . LEU A 1 311 ? 11.428 14.995 -32.891 1.00 84.38 311 LEU A CA 1
ATOM 2484 C C . LEU A 1 311 ? 10.962 13.826 -33.780 1.00 84.38 311 LEU A C 1
ATOM 2486 O O . LEU A 1 311 ? 9.817 13.395 -33.699 1.00 84.38 311 LEU A O 1
ATOM 2490 N N . ARG A 1 312 ? 11.853 13.253 -34.600 1.00 85.50 312 ARG A N 1
ATOM 2491 C CA . ARG A 1 312 ? 11.530 12.072 -35.422 1.00 85.50 312 ARG A CA 1
ATOM 2492 C C . ARG A 1 312 ? 11.227 10.819 -34.600 1.00 85.50 312 ARG A C 1
ATOM 2494 O O . ARG A 1 312 ? 10.410 10.007 -35.027 1.00 85.50 312 ARG A O 1
ATOM 2501 N N . ASP A 1 313 ? 11.871 10.660 -33.450 1.00 85.38 313 ASP A N 1
ATOM 2502 C CA . ASP A 1 313 ? 11.684 9.517 -32.557 1.00 85.38 313 ASP A CA 1
ATOM 2503 C C . ASP A 1 313 ? 10.349 9.616 -31.794 1.00 85.38 313 ASP A C 1
ATOM 2505 O O . ASP A 1 313 ? 9.748 8.586 -31.492 1.00 85.38 313 ASP A O 1
ATOM 2509 N N . PHE A 1 314 ? 9.798 10.827 -31.605 1.00 78.56 314 PHE A N 1
ATOM 2510 C CA . PHE A 1 314 ? 8.455 11.027 -31.031 1.00 78.56 314 PHE A CA 1
ATOM 2511 C C . PHE A 1 314 ? 7.365 10.369 -31.880 1.00 78.56 314 PHE A C 1
ATOM 2513 O O . PHE A 1 314 ? 6.416 9.803 -31.345 1.00 78.56 314 PHE A O 1
ATOM 2520 N N . HIS A 1 315 ? 7.496 10.384 -33.208 1.00 74.25 315 HIS A N 1
ATOM 2521 C CA . HIS A 1 315 ? 6.523 9.729 -34.088 1.00 74.25 315 HIS A CA 1
ATOM 2522 C C . HIS A 1 315 ? 6.586 8.198 -34.018 1.00 74.25 315 HIS A C 1
ATOM 2524 O O . HIS A 1 315 ? 5.658 7.525 -34.465 1.00 74.25 315 HIS A O 1
ATOM 2530 N N . GLN A 1 316 ? 7.665 7.641 -33.464 1.00 83.81 316 GLN A N 1
ATOM 2531 C CA . GLN A 1 316 ? 7.885 6.198 -33.387 1.00 83.81 316 GLN A CA 1
ATOM 2532 C C . GLN A 1 316 ? 7.322 5.559 -32.115 1.00 83.81 316 GLN A C 1
ATOM 2534 O O . GLN A 1 316 ? 7.483 4.347 -31.950 1.00 83.81 316 GLN A O 1
ATOM 2539 N N . GLY A 1 317 ? 6.672 6.334 -31.237 1.00 83.31 317 GLY A N 1
ATOM 2540 C CA . GLY A 1 317 ? 6.045 5.797 -30.034 1.00 83.31 317 GLY A CA 1
ATOM 2541 C C . GLY A 1 317 ? 5.052 4.693 -30.368 1.00 83.31 317 GLY A C 1
ATOM 2542 O O . GLY A 1 317 ? 4.195 4.848 -31.248 1.00 83.31 317 GLY A O 1
ATOM 2543 N N . ALA A 1 318 ? 5.199 3.556 -29.695 1.00 86.94 318 ALA A N 1
ATOM 2544 C CA . ALA A 1 318 ? 4.329 2.407 -29.881 1.00 86.94 318 ALA A CA 1
ATOM 2545 C C . ALA A 1 318 ? 2.918 2.694 -29.346 1.00 86.94 318 ALA A C 1
ATOM 2547 O O . ALA A 1 318 ? 2.714 3.599 -28.539 1.00 86.94 318 ALA A O 1
ATOM 2548 N N . ALA A 1 319 ? 1.925 1.934 -29.807 1.00 88.00 319 ALA A N 1
ATOM 2549 C CA . ALA A 1 319 ? 0.627 1.937 -29.142 1.00 88.00 319 ALA A CA 1
ATOM 2550 C C . ALA A 1 319 ? 0.771 1.269 -27.759 1.00 88.00 319 ALA A C 1
ATOM 2552 O O . ALA A 1 319 ? 1.476 0.257 -27.677 1.00 88.00 319 ALA A O 1
ATOM 2553 N N . PRO A 1 320 ? 0.125 1.796 -26.700 1.00 89.75 320 PRO A N 1
ATOM 2554 C CA . PRO A 1 320 ? 0.045 1.126 -25.403 1.00 89.75 320 PRO A CA 1
ATOM 2555 C C . PRO A 1 320 ? -0.394 -0.335 -25.539 1.00 89.75 320 PRO A C 1
ATOM 2557 O O . PRO A 1 320 ? -1.284 -0.640 -26.338 1.00 89.75 320 PRO A O 1
ATOM 2560 N N . LEU A 1 321 ? 0.209 -1.233 -24.760 1.00 90.38 321 LEU A N 1
ATOM 2561 C CA . LEU A 1 321 ? -0.216 -2.629 -24.715 1.00 90.38 321 LEU A CA 1
ATOM 2562 C C . LEU A 1 321 ? -1.628 -2.729 -24.126 1.00 90.38 321 LEU A C 1
ATOM 2564 O O . LEU A 1 321 ? -1.878 -2.301 -23.003 1.00 90.38 321 LEU A O 1
ATOM 2568 N N . THR A 1 322 ? -2.549 -3.310 -24.892 1.00 88.25 322 THR A N 1
ATOM 2569 C CA . THR A 1 322 ? -3.890 -3.671 -24.421 1.00 88.25 322 THR A CA 1
ATOM 2570 C C . THR A 1 322 ? -3.892 -5.090 -23.862 1.00 88.25 322 THR A C 1
ATOM 2572 O O . THR A 1 322 ? -2.998 -5.880 -24.167 1.00 88.25 322 THR A O 1
ATOM 2575 N N . TYR A 1 323 ? -4.915 -5.435 -23.077 1.00 86.38 323 TYR A N 1
ATOM 2576 C CA . TYR A 1 323 ? -5.080 -6.788 -22.535 1.00 86.38 323 TYR A CA 1
ATOM 2577 C C . TYR A 1 323 ? -5.013 -7.849 -23.644 1.00 86.38 323 TYR A C 1
ATOM 2579 O O . TYR A 1 323 ? -4.176 -8.747 -23.589 1.00 86.38 323 TYR A O 1
ATOM 2587 N N . ASP A 1 324 ? -5.789 -7.660 -24.714 1.00 88.38 324 ASP A N 1
ATOM 2588 C CA . ASP A 1 324 ? -5.836 -8.576 -25.859 1.00 88.38 324 ASP A CA 1
ATOM 2589 C C . ASP A 1 324 ? -4.472 -8.709 -26.562 1.00 88.38 324 ASP A C 1
ATOM 2591 O O . ASP A 1 324 ? -4.097 -9.789 -27.018 1.00 88.38 324 ASP A O 1
ATOM 2595 N N . ALA A 1 325 ? -3.693 -7.621 -26.641 1.00 89.62 325 ALA A N 1
ATOM 2596 C CA . ALA A 1 325 ? -2.358 -7.648 -27.239 1.00 89.62 325 ALA A CA 1
ATOM 2597 C C . ALA A 1 325 ? -1.353 -8.419 -26.369 1.00 89.62 325 ALA A C 1
ATOM 2599 O O . ALA A 1 325 ? -0.515 -9.157 -26.894 1.00 89.62 325 ALA A O 1
ATOM 2600 N N . VAL A 1 326 ? -1.446 -8.266 -25.046 1.00 90.94 326 VAL A N 1
ATOM 2601 C CA . VAL A 1 326 ? -0.631 -9.011 -24.080 1.00 90.94 326 VAL A CA 1
ATOM 2602 C C . VAL A 1 326 ? -0.961 -10.502 -24.144 1.00 90.94 326 VAL A C 1
ATOM 2604 O O . VAL A 1 326 ? -0.052 -11.326 -24.270 1.00 90.94 326 VAL A O 1
ATOM 2607 N N . GLU A 1 327 ? -2.250 -10.842 -24.135 1.00 89.56 327 GLU A N 1
ATOM 2608 C CA . GLU A 1 327 ? -2.729 -12.219 -24.235 1.00 89.56 327 GLU A CA 1
ATOM 2609 C C . GLU A 1 327 ? -2.275 -12.874 -25.546 1.00 89.56 327 GLU A C 1
ATOM 2611 O O . GLU A 1 327 ? -1.675 -13.953 -25.530 1.00 89.56 327 GLU A O 1
ATOM 2616 N N . ALA A 1 328 ? -2.458 -12.188 -26.678 1.00 90.69 328 ALA A N 1
ATOM 2617 C CA . ALA A 1 328 ? -2.019 -12.674 -27.982 1.00 90.69 328 ALA A CA 1
ATOM 2618 C C . ALA A 1 328 ? -0.493 -12.861 -28.059 1.00 90.69 328 ALA A C 1
ATOM 2620 O O . ALA A 1 328 ? -0.019 -13.841 -28.643 1.00 90.69 328 ALA A O 1
ATOM 2621 N N . SER A 1 329 ? 0.291 -11.953 -27.458 1.00 90.50 329 SER A N 1
ATOM 2622 C CA . SER A 1 329 ? 1.750 -12.099 -27.383 1.00 90.50 329 SER A CA 1
ATOM 2623 C C . SER A 1 329 ? 2.134 -13.358 -26.612 1.00 90.50 329 SER A C 1
ATOM 2625 O O . SER A 1 329 ? 2.955 -14.141 -27.096 1.00 90.50 329 SER A O 1
ATOM 2627 N N . PHE A 1 330 ? 1.535 -13.569 -25.437 1.00 91.44 330 PHE A N 1
ATOM 2628 C CA . PHE A 1 330 ? 1.837 -14.726 -24.602 1.00 91.44 330 PHE A CA 1
ATOM 2629 C C . PHE A 1 330 ? 1.440 -16.036 -25.291 1.00 91.44 330 PHE A C 1
ATOM 2631 O O . PHE A 1 330 ? 2.256 -16.954 -25.372 1.00 91.44 330 PHE A O 1
ATOM 2638 N N . ALA A 1 331 ? 0.235 -16.102 -25.866 1.00 89.88 331 ALA A N 1
ATOM 2639 C CA . ALA A 1 331 ? -0.262 -17.285 -26.568 1.00 89.88 331 ALA A CA 1
ATOM 2640 C C . ALA A 1 331 ? 0.633 -17.698 -27.751 1.00 89.88 331 ALA A C 1
ATOM 2642 O O . ALA A 1 331 ? 0.798 -18.886 -28.022 1.00 89.88 331 ALA A O 1
ATOM 2643 N N . LYS A 1 332 ? 1.235 -16.727 -28.449 1.00 91.06 332 LYS A N 1
ATOM 2644 C CA . LYS A 1 332 ? 2.082 -16.979 -29.622 1.00 91.06 332 LYS A CA 1
ATOM 2645 C C . LYS A 1 332 ? 3.535 -17.308 -29.278 1.00 91.06 332 LYS A C 1
ATOM 2647 O O . LYS A 1 332 ? 4.163 -18.088 -29.992 1.00 91.06 332 LYS A O 1
ATOM 2652 N N . HIS A 1 333 ? 4.094 -16.676 -28.247 1.00 87.44 333 HIS A N 1
ATOM 2653 C CA . HIS A 1 333 ? 5.537 -16.701 -27.982 1.00 87.44 333 HIS A CA 1
ATOM 2654 C C . HIS A 1 333 ? 5.928 -17.381 -26.665 1.00 87.44 333 HIS A C 1
ATOM 2656 O O . HIS A 1 333 ? 7.118 -17.563 -26.426 1.00 87.44 333 HIS A O 1
ATOM 2662 N N . GLY A 1 334 ? 4.968 -17.718 -25.796 1.00 87.38 334 GLY A N 1
ATOM 2663 C CA . GLY A 1 334 ? 5.235 -18.190 -24.430 1.00 87.38 334 GLY A CA 1
ATOM 2664 C C . GLY A 1 334 ? 5.816 -17.114 -23.499 1.00 87.38 334 GLY A C 1
ATOM 2665 O O . GLY A 1 334 ? 6.175 -17.402 -22.361 1.00 87.38 334 GLY A O 1
ATOM 2666 N N . GLN A 1 335 ? 5.918 -15.874 -23.982 1.00 92.75 335 GLN A N 1
ATOM 2667 C CA . GLN A 1 335 ? 6.393 -14.699 -23.260 1.00 92.75 335 GLN A CA 1
ATOM 2668 C C . GLN A 1 335 ? 5.704 -13.443 -23.801 1.00 92.75 335 GLN A C 1
ATOM 2670 O O . GLN A 1 335 ? 5.211 -13.417 -24.934 1.00 92.75 335 GLN A O 1
ATOM 2675 N N . ILE A 1 336 ? 5.699 -12.379 -23.007 1.00 95.56 336 ILE A N 1
ATOM 2676 C CA . ILE A 1 336 ? 5.142 -11.088 -23.413 1.00 95.56 336 ILE A CA 1
ATOM 2677 C C . ILE A 1 336 ? 6.280 -10.218 -23.918 1.00 95.56 336 ILE A C 1
ATOM 2679 O O . ILE A 1 336 ? 7.229 -9.942 -23.187 1.00 95.56 336 ILE A O 1
ATOM 2683 N N . LEU A 1 337 ? 6.193 -9.795 -25.175 1.00 94.31 337 LEU A N 1
ATOM 2684 C CA . LEU A 1 337 ? 7.202 -8.944 -25.789 1.00 94.31 337 LEU A CA 1
ATOM 2685 C C . LEU A 1 337 ? 6.871 -7.476 -25.513 1.00 94.31 337 LEU A C 1
ATOM 2687 O O . LEU A 1 337 ? 5.858 -6.967 -25.988 1.00 94.31 337 LEU A O 1
ATOM 2691 N N . LEU A 1 338 ? 7.749 -6.789 -24.783 1.00 92.56 338 LEU A N 1
ATOM 2692 C CA . LEU A 1 338 ? 7.645 -5.349 -24.546 1.00 92.56 338 LEU A CA 1
ATOM 2693 C C . LEU A 1 338 ? 8.243 -4.562 -25.717 1.00 92.56 338 LEU A C 1
ATOM 2695 O O . LEU A 1 338 ? 7.692 -3.544 -26.118 1.00 92.56 338 LEU A O 1
ATOM 2699 N N . ASN A 1 339 ? 9.327 -5.046 -26.333 1.00 86.88 339 ASN A N 1
ATOM 2700 C CA . ASN A 1 339 ? 9.960 -4.424 -27.503 1.00 86.88 339 ASN A CA 1
ATOM 2701 C C . ASN A 1 339 ? 10.183 -2.903 -27.334 1.00 86.88 339 ASN A C 1
ATOM 2703 O O . ASN A 1 339 ? 11.049 -2.479 -26.576 1.00 86.88 339 ASN A O 1
ATOM 2707 N N . LYS A 1 340 ? 9.427 -2.072 -28.066 1.00 88.25 340 LYS A N 1
ATOM 2708 C CA . LYS A 1 340 ? 9.521 -0.604 -28.017 1.00 88.25 340 LYS A CA 1
ATOM 2709 C C . LYS A 1 340 ? 8.707 0.018 -26.879 1.00 88.25 340 LYS A C 1
ATOM 2711 O O . LYS A 1 340 ? 8.909 1.191 -26.596 1.00 88.25 340 LYS A O 1
ATOM 2716 N N . ASN A 1 341 ? 7.822 -0.747 -26.244 1.00 90.69 341 ASN A N 1
ATOM 2717 C CA . ASN A 1 341 ? 6.913 -0.267 -25.209 1.00 90.69 341 ASN A CA 1
ATOM 2718 C C . ASN A 1 341 ? 7.588 -0.070 -23.846 1.00 90.69 341 ASN A C 1
ATOM 2720 O O . ASN A 1 341 ? 6.988 0.541 -22.967 1.00 90.69 341 ASN A O 1
ATOM 2724 N N . ASN A 1 342 ? 8.818 -0.569 -23.669 1.00 94.81 342 ASN A N 1
ATOM 2725 C CA . ASN A 1 342 ? 9.633 -0.312 -22.488 1.00 94.81 342 ASN A CA 1
ATOM 2726 C C . ASN A 1 342 ? 11.102 -0.026 -22.877 1.00 94.81 342 ASN A C 1
ATOM 2728 O O . ASN A 1 342 ? 11.679 -0.749 -23.700 1.00 94.81 342 ASN A O 1
ATOM 2732 N N . PRO A 1 343 ? 11.738 1.016 -22.309 1.00 94.25 343 PRO A N 1
ATOM 2733 C CA . PRO A 1 343 ? 13.106 1.393 -22.663 1.00 94.25 343 PRO A CA 1
ATOM 2734 C C . PRO A 1 343 ? 14.181 0.416 -22.164 1.00 94.25 343 PRO A C 1
ATOM 2736 O O . PRO A 1 343 ? 15.199 0.248 -22.849 1.00 94.25 343 PRO A O 1
ATOM 2739 N N . LEU A 1 344 ? 13.958 -0.235 -21.016 1.00 96.00 344 LEU A N 1
ATOM 2740 C CA . LEU A 1 344 ? 14.948 -1.061 -20.313 1.00 96.00 344 LEU A CA 1
ATOM 2741 C C . LEU A 1 344 ? 14.729 -2.564 -20.513 1.00 96.00 344 LEU A C 1
ATOM 2743 O O . LEU A 1 344 ? 15.702 -3.310 -20.630 1.00 96.00 344 LEU A O 1
ATOM 2747 N N . PHE A 1 345 ? 13.472 -2.998 -20.607 1.00 96.69 345 PHE A N 1
ATOM 2748 C CA . PHE A 1 345 ? 13.087 -4.406 -20.664 1.00 96.69 345 PHE A CA 1
ATOM 2749 C C . PHE A 1 345 ? 12.535 -4.809 -22.029 1.00 96.69 345 PHE A C 1
ATOM 2751 O O . PHE A 1 345 ? 11.740 -4.095 -22.638 1.00 96.69 345 PHE A O 1
ATOM 2758 N N . SER A 1 346 ? 12.957 -5.980 -22.502 1.00 95.75 346 SER A N 1
ATOM 2759 C CA . SER A 1 346 ? 12.595 -6.515 -23.814 1.00 95.75 346 SER A CA 1
ATOM 2760 C C . SER A 1 346 ? 11.393 -7.455 -23.751 1.00 95.75 346 SER A C 1
ATOM 2762 O O . SER A 1 346 ? 10.517 -7.380 -24.617 1.00 95.75 346 SER A O 1
ATOM 2764 N N . SER A 1 347 ? 11.315 -8.297 -22.718 1.00 96.50 347 SER A N 1
ATOM 2765 C CA . SER A 1 347 ? 10.215 -9.239 -22.518 1.00 96.50 347 SER A CA 1
ATOM 2766 C C . SER A 1 347 ? 10.000 -9.630 -21.054 1.00 96.50 347 SER A C 1
ATOM 2768 O O . SER A 1 347 ? 10.846 -9.402 -20.184 1.00 96.50 347 SER A O 1
ATOM 2770 N N . ILE A 1 348 ? 8.833 -10.227 -20.810 1.00 97.44 348 ILE A N 1
ATOM 2771 C CA . ILE A 1 348 ? 8.414 -10.801 -19.533 1.00 97.44 348 ILE A CA 1
ATOM 2772 C C . ILE A 1 348 ? 8.106 -12.281 -19.755 1.00 97.44 348 ILE A C 1
ATOM 2774 O O . ILE A 1 348 ? 7.300 -12.628 -20.623 1.00 97.44 348 ILE A O 1
ATOM 2778 N N . GLN A 1 349 ? 8.722 -13.149 -18.959 1.00 95.62 349 GLN A N 1
ATOM 2779 C CA . GLN A 1 349 ? 8.518 -14.593 -18.995 1.00 95.62 349 GLN A CA 1
ATOM 2780 C C . GLN A 1 349 ? 7.834 -15.073 -17.711 1.00 95.62 349 GLN A C 1
ATOM 2782 O O . GLN A 1 349 ? 8.125 -14.591 -16.617 1.00 95.62 349 GLN A O 1
ATOM 2787 N N . LEU A 1 350 ? 6.941 -16.050 -17.858 1.00 95.38 350 LEU A N 1
ATOM 2788 C CA . LEU A 1 350 ? 6.301 -16.756 -16.754 1.00 95.38 350 LEU A CA 1
ATOM 2789 C C . LEU A 1 350 ? 6.874 -18.175 -16.666 1.00 95.38 350 LEU A C 1
ATOM 2791 O O . LEU A 1 350 ? 6.668 -18.979 -17.573 1.00 95.38 350 LEU A O 1
ATOM 2795 N N . ASP A 1 351 ? 7.575 -18.478 -15.577 1.00 92.00 351 ASP A N 1
ATOM 2796 C CA . ASP A 1 351 ? 8.078 -19.814 -15.253 1.00 92.00 351 ASP A CA 1
ATOM 2797 C C . ASP A 1 351 ? 7.199 -20.406 -14.141 1.00 92.00 351 ASP A C 1
ATOM 2799 O O . ASP A 1 351 ? 7.331 -20.058 -12.969 1.00 92.00 351 ASP A O 1
ATOM 2803 N N . LEU A 1 352 ? 6.243 -21.264 -14.510 1.00 89.88 352 LEU A N 1
ATOM 2804 C CA . LEU A 1 352 ? 5.330 -21.893 -13.547 1.00 89.88 352 LEU A CA 1
ATOM 2805 C C . LEU A 1 352 ? 5.993 -23.014 -12.739 1.00 89.88 352 LEU A C 1
ATOM 2807 O O . LEU A 1 352 ? 5.521 -23.305 -11.645 1.00 89.88 352 LEU A O 1
ATOM 2811 N N . GLU A 1 353 ? 7.074 -23.615 -13.243 1.00 86.31 353 GLU A N 1
ATOM 2812 C CA . GLU A 1 353 ? 7.798 -24.680 -12.540 1.00 86.31 353 GLU A CA 1
ATOM 2813 C C . GLU A 1 353 ? 8.602 -24.103 -11.375 1.00 86.31 353 GLU A C 1
ATOM 2815 O O . GLU A 1 353 ? 8.577 -24.633 -10.265 1.00 86.31 353 GLU A O 1
ATOM 2820 N N . LYS A 1 354 ? 9.282 -22.974 -11.607 1.00 89.25 354 LYS A N 1
ATOM 2821 C CA . LYS A 1 354 ? 10.003 -22.238 -10.557 1.00 89.25 354 LYS A CA 1
ATOM 2822 C C . LYS A 1 354 ? 9.130 -21.241 -9.807 1.00 89.25 354 LYS A C 1
ATOM 2824 O O . LYS A 1 354 ? 9.620 -20.600 -8.880 1.00 89.25 354 LYS A O 1
ATOM 2829 N N . GLU A 1 355 ? 7.870 -21.105 -10.214 1.00 91.81 355 GLU A N 1
ATOM 2830 C CA . GLU A 1 355 ? 6.908 -20.137 -9.694 1.00 91.81 355 GLU A CA 1
ATOM 2831 C C . GLU A 1 355 ? 7.436 -18.690 -9.743 1.00 91.81 355 GLU A C 1
ATOM 2833 O O . GLU A 1 355 ? 7.434 -17.976 -8.741 1.00 91.81 355 GLU A O 1
ATOM 2838 N N . GLN A 1 356 ? 7.917 -18.252 -10.908 1.00 94.38 356 GLN A N 1
ATOM 2839 C CA . GLN A 1 356 ? 8.625 -16.985 -11.096 1.00 94.38 356 GLN A CA 1
ATOM 2840 C C . GLN A 1 356 ? 8.093 -16.164 -12.275 1.00 94.38 356 GLN A C 1
ATOM 2842 O O . GLN A 1 356 ? 7.822 -16.684 -13.357 1.00 94.38 356 GLN A O 1
ATOM 2847 N N . ILE A 1 357 ? 8.022 -14.848 -12.076 1.00 96.19 357 ILE A N 1
ATOM 2848 C CA . ILE A 1 357 ? 7.907 -13.846 -13.140 1.00 96.19 357 ILE A CA 1
ATOM 2849 C C . ILE A 1 357 ? 9.309 -13.308 -13.403 1.00 96.19 357 ILE A C 1
ATOM 2851 O O . ILE A 1 357 ? 9.938 -12.775 -12.490 1.00 96.19 357 ILE A O 1
ATOM 2855 N N . VAL A 1 358 ? 9.798 -13.432 -14.634 1.00 97.06 358 VAL A N 1
ATOM 2856 C CA . VAL A 1 358 ? 11.153 -13.028 -15.021 1.00 97.06 358 VAL A CA 1
ATOM 2857 C C . VAL A 1 358 ? 11.084 -11.849 -15.984 1.00 97.06 358 VAL A C 1
ATOM 2859 O O . VAL A 1 358 ? 10.488 -11.943 -17.056 1.00 97.06 358 VAL A O 1
ATOM 2862 N N . LEU A 1 359 ? 11.722 -10.743 -15.613 1.00 97.31 359 LEU A N 1
ATOM 2863 C CA . LEU A 1 359 ? 11.918 -9.570 -16.456 1.00 97.31 359 LEU A CA 1
ATOM 2864 C C . LEU A 1 359 ? 13.284 -9.653 -17.131 1.00 97.31 359 LEU A C 1
ATOM 2866 O O . LEU A 1 359 ? 14.311 -9.792 -16.456 1.00 97.31 359 LEU A O 1
ATOM 2870 N N . ILE A 1 360 ? 13.288 -9.541 -18.458 1.00 96.69 360 ILE A N 1
ATOM 2871 C CA . ILE A 1 360 ? 14.484 -9.705 -19.286 1.00 96.69 360 ILE A CA 1
ATOM 2872 C C . ILE A 1 360 ? 14.879 -8.342 -19.872 1.00 96.69 360 ILE A C 1
ATOM 2874 O O . ILE A 1 360 ? 14.144 -7.799 -20.707 1.00 96.69 360 ILE A O 1
ATOM 2878 N N . PRO A 1 361 ? 16.022 -7.758 -19.465 1.00 96.69 361 PRO A N 1
ATOM 2879 C CA . PRO A 1 361 ? 16.507 -6.500 -20.029 1.00 96.69 361 PRO A CA 1
ATOM 2880 C C . PRO A 1 361 ? 16.817 -6.589 -21.527 1.00 96.69 361 PRO A C 1
ATOM 2882 O O . PRO A 1 361 ? 17.031 -7.674 -22.069 1.00 96.69 361 PRO A O 1
ATOM 2885 N N . HIS A 1 362 ? 16.868 -5.448 -22.216 1.00 96.56 362 HIS A N 1
ATOM 2886 C CA . HIS A 1 362 ? 17.332 -5.433 -23.606 1.00 96.56 362 HIS A CA 1
ATOM 2887 C C . HIS A 1 362 ? 18.831 -5.783 -23.708 1.00 96.56 362 HIS A C 1
ATOM 2889 O O . HIS A 1 362 ? 19.623 -5.323 -22.879 1.00 96.56 362 HIS A O 1
ATOM 2895 N N . PRO A 1 363 ? 19.263 -6.527 -24.747 1.00 94.88 363 PRO A N 1
ATOM 2896 C CA . PRO A 1 363 ? 20.675 -6.870 -24.934 1.00 94.88 363 PRO A CA 1
ATOM 2897 C C . PRO A 1 363 ? 21.602 -5.651 -25.044 1.00 94.88 363 PRO A C 1
ATOM 2899 O O . PRO A 1 363 ? 22.699 -5.661 -24.496 1.00 94.88 363 PRO A O 1
ATOM 2902 N N . ASP A 1 364 ? 21.150 -4.574 -25.695 1.00 94.25 364 ASP A N 1
ATOM 2903 C CA . ASP A 1 364 ? 21.922 -3.332 -25.838 1.00 94.25 364 ASP A CA 1
ATOM 2904 C C . ASP A 1 364 ? 22.132 -2.604 -24.497 1.00 94.25 364 ASP A C 1
ATOM 2906 O O . ASP A 1 364 ? 23.189 -2.018 -24.269 1.00 94.25 364 ASP A O 1
ATOM 2910 N N . VAL A 1 365 ? 21.159 -2.680 -23.585 1.00 94.56 365 VAL A N 1
ATOM 2911 C CA . VAL A 1 365 ? 21.266 -2.154 -22.215 1.00 94.56 365 VAL A CA 1
ATOM 2912 C C . VAL A 1 365 ? 22.298 -2.952 -21.419 1.00 94.56 365 VAL A C 1
ATOM 2914 O O . VAL A 1 365 ? 23.162 -2.357 -20.773 1.00 94.56 365 VAL A O 1
ATOM 2917 N N . LEU A 1 366 ? 22.257 -4.286 -21.503 1.00 93.06 366 LEU A N 1
ATOM 2918 C CA . LEU A 1 366 ? 23.224 -5.162 -20.830 1.00 93.06 366 LEU A CA 1
ATOM 2919 C C . LEU A 1 366 ? 24.645 -4.974 -21.373 1.00 93.06 366 LEU A C 1
ATOM 2921 O O . LEU A 1 366 ? 25.602 -4.934 -20.600 1.00 93.06 366 LEU A O 1
ATOM 2925 N N . ASP A 1 367 ? 24.795 -4.804 -22.686 1.00 92.81 367 ASP A N 1
ATOM 2926 C CA . ASP A 1 367 ? 26.088 -4.542 -23.317 1.00 92.81 367 ASP A CA 1
ATOM 2927 C C . ASP A 1 367 ? 26.724 -3.244 -22.812 1.00 92.81 367 ASP A C 1
ATOM 2929 O O . ASP A 1 367 ? 27.927 -3.213 -22.533 1.00 92.81 367 ASP A O 1
ATOM 2933 N N . ILE A 1 368 ? 25.932 -2.174 -22.679 1.00 90.81 368 ILE A N 1
ATOM 2934 C CA . ILE A 1 368 ? 26.406 -0.900 -22.126 1.00 90.81 368 ILE A CA 1
ATOM 2935 C C . ILE A 1 368 ? 26.746 -1.070 -20.646 1.00 90.81 368 ILE A C 1
ATOM 2937 O O . ILE A 1 368 ? 27.815 -0.627 -20.225 1.00 90.81 368 ILE A O 1
ATOM 2941 N N . LEU A 1 369 ? 25.893 -1.742 -19.868 1.00 90.31 369 LEU A N 1
ATOM 2942 C CA . LEU A 1 369 ? 26.119 -1.992 -18.443 1.00 90.31 369 LEU A CA 1
ATOM 2943 C C . LEU A 1 369 ? 27.448 -2.728 -18.207 1.00 90.31 369 LEU A C 1
ATOM 2945 O O . LEU A 1 369 ? 28.273 -2.294 -17.404 1.00 90.31 369 LEU A O 1
ATOM 2949 N N . ASN A 1 370 ? 27.711 -3.788 -18.970 1.00 89.19 370 ASN A N 1
ATOM 2950 C CA . ASN A 1 370 ? 28.919 -4.600 -18.822 1.00 89.19 370 ASN A CA 1
ATOM 2951 C C . ASN A 1 370 ? 30.206 -3.858 -19.226 1.00 89.19 370 ASN A C 1
ATOM 2953 O O . ASN A 1 370 ? 31.266 -4.124 -18.658 1.00 89.19 370 ASN A O 1
ATOM 2957 N N . LYS A 1 371 ? 30.129 -2.920 -20.181 1.00 89.50 371 LYS A N 1
ATOM 2958 C CA . LYS A 1 371 ? 31.283 -2.162 -20.714 1.00 89.50 371 LYS A CA 1
ATOM 2959 C C . LYS A 1 371 ? 31.521 -0.810 -20.025 1.00 89.50 371 LYS A C 1
ATOM 2961 O O . LYS A 1 371 ? 32.477 -0.115 -20.364 1.00 89.50 371 LYS A O 1
ATOM 2966 N N . SER A 1 372 ? 30.649 -0.412 -19.104 1.00 87.50 372 SER A N 1
ATOM 2967 C CA . SER A 1 372 ? 30.665 0.916 -18.484 1.00 87.50 372 SER A CA 1
ATOM 2968 C C . SER A 1 372 ? 31.605 1.024 -17.280 1.00 87.50 372 SER A C 1
ATOM 2970 O O . SER A 1 372 ? 31.925 0.030 -16.629 1.00 87.50 372 SER A O 1
ATOM 2972 N N . SER A 1 373 ? 32.025 2.253 -16.964 1.00 84.75 373 SER A N 1
ATOM 2973 C CA . SER A 1 373 ? 32.664 2.576 -15.682 1.00 84.75 373 SER A CA 1
ATOM 2974 C C . SER A 1 373 ? 31.680 2.404 -14.523 1.00 84.75 373 SER A C 1
ATOM 2976 O O . SER A 1 373 ? 30.468 2.457 -14.734 1.00 84.75 373 SER A O 1
ATOM 2978 N N . ASP A 1 374 ? 32.184 2.262 -13.296 1.00 79.44 374 ASP A N 1
ATOM 2979 C CA . ASP A 1 374 ? 31.341 2.034 -12.113 1.00 79.44 374 ASP A CA 1
ATOM 2980 C C . ASP A 1 374 ? 30.290 3.139 -11.923 1.00 79.44 374 ASP A C 1
ATOM 2982 O O . ASP A 1 374 ? 29.112 2.844 -11.760 1.00 79.44 374 ASP A O 1
ATOM 2986 N N . ALA A 1 375 ? 30.666 4.410 -12.108 1.00 75.56 375 ALA A N 1
ATOM 2987 C CA . ALA A 1 375 ? 29.722 5.531 -12.052 1.00 75.56 375 ALA A CA 1
ATOM 2988 C C . ALA A 1 375 ? 28.569 5.412 -13.073 1.00 75.56 375 ALA A C 1
ATOM 2990 O O . ALA A 1 375 ? 27.422 5.730 -12.768 1.00 75.56 375 ALA A O 1
ATOM 2991 N N . LYS A 1 376 ? 28.849 4.926 -14.290 1.00 82.62 376 LYS A N 1
ATOM 2992 C CA . LYS A 1 376 ? 27.815 4.705 -15.313 1.00 82.62 376 LYS A CA 1
ATOM 2993 C C . LYS A 1 376 ? 26.969 3.466 -15.025 1.00 82.62 376 LYS A C 1
ATOM 2995 O O . LYS A 1 376 ? 25.773 3.487 -15.296 1.00 82.62 376 LYS A O 1
ATOM 3000 N N . LYS A 1 377 ? 27.559 2.404 -14.465 1.00 85.62 377 LYS A N 1
ATOM 3001 C CA . LYS A 1 377 ? 26.808 1.219 -14.024 1.00 85.62 377 LYS A CA 1
ATOM 3002 C C . LYS A 1 377 ? 25.789 1.584 -12.954 1.00 85.62 377 LYS A C 1
ATOM 3004 O O . LYS A 1 377 ? 24.636 1.188 -13.068 1.00 85.62 377 LYS A O 1
ATOM 3009 N N . GLU A 1 378 ? 26.189 2.395 -11.979 1.00 81.12 378 GLU A N 1
ATOM 3010 C CA . GLU A 1 378 ? 25.290 2.880 -10.928 1.00 81.12 378 GLU A CA 1
ATOM 3011 C C . GLU A 1 378 ? 24.147 3.729 -11.497 1.00 81.12 378 GLU A C 1
ATOM 3013 O O . GLU A 1 378 ? 22.994 3.522 -11.124 1.00 81.12 378 GLU A O 1
ATOM 3018 N N . ALA A 1 379 ? 24.419 4.615 -12.463 1.00 84.56 379 ALA A N 1
ATOM 3019 C CA . ALA A 1 379 ? 23.365 5.375 -13.140 1.00 84.56 379 ALA A CA 1
ATOM 3020 C C . ALA A 1 379 ? 22.343 4.456 -13.844 1.00 84.56 379 ALA A C 1
ATOM 3022 O O . ALA A 1 379 ? 21.135 4.676 -13.751 1.00 84.56 379 ALA A O 1
ATOM 3023 N N . ILE A 1 380 ? 22.808 3.383 -14.493 1.00 90.75 380 ILE A N 1
ATOM 3024 C CA . ILE A 1 380 ? 21.933 2.385 -15.129 1.00 90.75 380 ILE A CA 1
ATOM 3025 C C . ILE A 1 380 ? 21.151 1.580 -14.077 1.00 90.75 380 ILE A C 1
ATOM 3027 O O . ILE A 1 380 ? 19.954 1.351 -14.246 1.00 90.75 380 ILE A O 1
ATOM 3031 N N . HIS A 1 381 ? 21.789 1.171 -12.977 1.00 88.94 381 HIS A N 1
ATOM 3032 C CA . HIS A 1 381 ? 21.112 0.486 -11.873 1.00 88.94 381 HIS A CA 1
ATOM 3033 C C . HIS A 1 381 ? 20.039 1.361 -11.224 1.00 88.94 381 HIS A C 1
ATOM 3035 O O . HIS A 1 381 ? 18.949 0.863 -10.959 1.00 88.94 381 HIS A O 1
ATOM 3041 N N . SER A 1 382 ? 20.300 2.658 -11.048 1.00 86.88 382 SER A N 1
ATOM 3042 C CA . SER A 1 382 ? 19.307 3.621 -10.563 1.00 86.88 382 SER A CA 1
ATOM 3043 C C . SER A 1 382 ? 18.070 3.654 -11.467 1.00 86.88 382 SER A C 1
ATOM 3045 O O . SER A 1 382 ? 16.948 3.554 -10.971 1.00 86.88 382 SER A O 1
ATOM 3047 N N . LEU A 1 383 ? 18.247 3.670 -12.795 1.00 91.44 383 LEU A N 1
ATOM 3048 C CA . LEU A 1 383 ? 17.128 3.591 -13.743 1.00 91.44 383 LEU A CA 1
ATOM 3049 C C . LEU A 1 383 ? 16.341 2.276 -13.621 1.00 91.44 383 LEU A C 1
ATOM 3051 O O . LEU A 1 383 ? 15.109 2.308 -13.624 1.00 91.44 383 LEU A O 1
ATOM 3055 N N . PHE A 1 384 ? 17.019 1.133 -13.456 1.00 93.88 384 PHE A N 1
ATOM 3056 C CA . PHE A 1 384 ? 16.341 -0.138 -13.174 1.00 93.88 384 PHE A CA 1
ATOM 3057 C C . PHE A 1 384 ? 15.557 -0.087 -11.862 1.00 93.88 384 PHE A C 1
ATOM 3059 O O . PHE A 1 384 ? 14.406 -0.512 -11.830 1.00 93.88 384 PHE A O 1
ATOM 3066 N N . TYR A 1 385 ? 16.144 0.438 -10.785 1.00 91.44 385 TYR A N 1
ATOM 3067 C CA . TYR A 1 385 ? 15.480 0.498 -9.486 1.00 91.44 385 TYR A CA 1
ATOM 3068 C C . TYR A 1 385 ? 14.265 1.421 -9.493 1.00 91.44 385 TYR A C 1
ATOM 3070 O O . TYR A 1 385 ? 13.239 1.045 -8.934 1.00 91.44 385 TYR A O 1
ATOM 3078 N N . LYS A 1 386 ? 14.341 2.575 -10.166 1.00 89.19 386 LYS A N 1
ATOM 3079 C CA . LYS A 1 386 ? 13.195 3.479 -10.351 1.00 89.19 386 LYS A CA 1
ATOM 3080 C C . LYS A 1 386 ? 12.043 2.772 -11.065 1.00 89.19 386 LYS A C 1
ATOM 3082 O O . LYS A 1 386 ? 10.922 2.770 -10.559 1.00 89.19 386 LYS A O 1
ATOM 3087 N N . GLU A 1 387 ? 12.329 2.117 -12.190 1.00 91.69 387 GLU A N 1
ATOM 3088 C CA . GLU A 1 387 ? 11.311 1.408 -12.972 1.00 91.69 387 GLU A CA 1
ATOM 3089 C C . GLU A 1 387 ? 10.712 0.228 -12.193 1.00 91.69 387 GLU A C 1
ATOM 3091 O O . GLU A 1 387 ? 9.495 0.076 -12.119 1.00 91.69 387 GLU A O 1
ATOM 3096 N N . LEU A 1 388 ? 11.544 -0.585 -11.540 1.00 93.81 388 LEU A N 1
ATOM 3097 C CA . LEU A 1 388 ? 11.073 -1.723 -10.751 1.00 93.81 388 LEU A CA 1
ATOM 3098 C C . LEU A 1 388 ? 10.282 -1.281 -9.519 1.00 93.81 388 LEU A C 1
ATOM 3100 O O . LEU A 1 388 ? 9.282 -1.917 -9.199 1.00 93.81 388 LEU A O 1
ATOM 3104 N N . ALA A 1 389 ? 10.678 -0.202 -8.840 1.00 88.19 389 ALA A N 1
ATOM 3105 C CA . ALA A 1 389 ? 9.931 0.340 -7.708 1.00 88.19 389 ALA A CA 1
ATOM 3106 C C . ALA A 1 389 ? 8.559 0.884 -8.142 1.00 88.19 389 ALA A C 1
ATOM 3108 O O . ALA A 1 389 ? 7.569 0.654 -7.444 1.00 88.19 389 ALA A O 1
ATOM 3109 N N . ARG A 1 390 ? 8.479 1.538 -9.312 1.00 87.56 390 ARG A N 1
ATOM 3110 C CA . ARG A 1 390 ? 7.215 1.973 -9.931 1.00 87.56 390 ARG A CA 1
ATOM 3111 C C . ARG A 1 390 ? 6.293 0.782 -10.194 1.00 87.56 390 ARG A C 1
ATOM 3113 O O . ARG A 1 390 ? 5.184 0.740 -9.663 1.00 87.56 390 ARG A O 1
ATOM 3120 N N . VAL A 1 391 ? 6.791 -0.229 -10.908 1.00 90.50 391 VAL A N 1
ATOM 3121 C CA . VAL A 1 391 ? 6.037 -1.457 -11.208 1.00 90.50 391 VAL A CA 1
ATOM 3122 C C . VAL A 1 391 ? 5.616 -2.171 -9.922 1.00 90.50 391 VAL A C 1
ATOM 3124 O O . VAL A 1 391 ? 4.467 -2.590 -9.794 1.00 90.50 391 VAL A O 1
ATOM 3127 N N . SER A 1 392 ? 6.505 -2.265 -8.929 1.00 89.00 392 SER A N 1
ATOM 3128 C CA . SER A 1 392 ? 6.210 -2.896 -7.635 1.00 89.00 392 SER A CA 1
ATOM 3129 C C . SER A 1 392 ? 5.096 -2.160 -6.886 1.00 89.00 392 SER A C 1
ATOM 3131 O O . SER A 1 392 ? 4.213 -2.787 -6.309 1.00 89.00 392 SER A O 1
ATOM 3133 N N . LYS A 1 393 ? 5.081 -0.822 -6.930 1.00 82.69 393 LYS A N 1
ATOM 3134 C CA . LYS A 1 393 ? 4.032 -0.000 -6.309 1.00 82.69 393 LYS A CA 1
ATOM 3135 C C . LYS A 1 393 ? 2.669 -0.207 -6.976 1.00 82.69 393 LYS A C 1
ATOM 3137 O O . LYS A 1 393 ? 1.659 -0.304 -6.279 1.00 82.69 393 LYS A O 1
ATOM 3142 N N . GLU A 1 394 ? 2.635 -0.276 -8.305 1.00 81.50 394 GLU A N 1
ATOM 3143 C CA . GLU A 1 394 ? 1.398 -0.446 -9.078 1.00 81.50 394 GLU A CA 1
ATOM 3144 C C . GLU A 1 394 ? 0.832 -1.871 -8.986 1.00 81.50 394 GLU A C 1
ATOM 3146 O O . GLU A 1 394 ? -0.384 -2.047 -8.899 1.00 81.50 394 GLU A O 1
ATOM 3151 N N . THR A 1 395 ? 1.703 -2.884 -8.973 1.00 86.38 395 THR A N 1
ATOM 3152 C CA . THR A 1 395 ? 1.314 -4.303 -9.084 1.00 86.38 395 THR A CA 1
ATOM 3153 C C . THR A 1 395 ? 1.378 -5.091 -7.776 1.00 86.38 395 THR A C 1
ATOM 3155 O O . THR A 1 395 ? 0.822 -6.187 -7.705 1.00 86.38 395 THR A O 1
ATOM 3158 N N . GLN A 1 396 ? 2.026 -4.540 -6.742 1.00 86.00 396 GLN A N 1
ATOM 3159 C CA . GLN A 1 396 ? 2.356 -5.221 -5.479 1.00 86.00 396 GLN A CA 1
ATOM 3160 C C . GLN A 1 396 ? 3.262 -6.456 -5.660 1.00 86.00 396 GLN A C 1
ATOM 3162 O O . GLN A 1 396 ? 3.341 -7.322 -4.785 1.00 86.00 396 GLN A O 1
ATOM 3167 N N . GLU A 1 397 ? 3.964 -6.541 -6.794 1.00 89.94 397 GLU A N 1
ATOM 3168 C CA . GLU A 1 397 ? 5.007 -7.536 -7.030 1.00 89.94 397 GLU A CA 1
ATOM 3169 C C . GLU A 1 397 ? 6.352 -7.062 -6.493 1.00 89.94 397 GLU A C 1
ATOM 3171 O O . GLU A 1 397 ? 6.708 -5.898 -6.629 1.00 89.94 397 GLU A O 1
ATOM 3176 N N . GLU A 1 398 ? 7.131 -7.970 -5.908 1.00 89.38 398 GLU A N 1
ATOM 3177 C CA . GLU A 1 398 ? 8.484 -7.658 -5.441 1.00 89.38 398 GLU A CA 1
ATOM 3178 C C . GLU A 1 398 ? 9.506 -8.263 -6.401 1.00 89.38 398 GLU A C 1
ATOM 3180 O O . GLU A 1 398 ? 9.614 -9.489 -6.492 1.00 89.38 398 GLU A O 1
ATOM 3185 N N . PHE A 1 399 ? 10.255 -7.421 -7.114 1.00 91.25 399 PHE A N 1
ATOM 3186 C CA . PHE A 1 399 ? 11.307 -7.859 -8.033 1.00 91.25 399 PHE A CA 1
ATOM 3187 C C . PHE A 1 399 ? 12.683 -7.775 -7.382 1.00 91.25 399 PHE A C 1
ATOM 3189 O O . PHE A 1 399 ? 13.048 -6.745 -6.821 1.00 91.25 399 PHE A O 1
ATOM 3196 N N . LYS A 1 400 ? 13.469 -8.847 -7.507 1.00 90.31 400 LYS A N 1
ATOM 3197 C CA . LYS A 1 400 ? 14.851 -8.932 -7.019 1.00 90.31 400 LYS A CA 1
ATOM 3198 C C . LYS A 1 400 ? 15.806 -9.263 -8.167 1.00 90.31 400 LYS A C 1
ATOM 3200 O O . LYS A 1 400 ? 15.424 -10.011 -9.069 1.00 90.31 400 LYS A O 1
ATOM 3205 N N . PRO A 1 401 ? 17.042 -8.740 -8.160 1.00 89.31 401 PRO A N 1
ATOM 3206 C CA . PRO A 1 401 ? 18.030 -9.086 -9.175 1.00 89.31 401 PRO A CA 1
ATOM 3207 C C . PRO A 1 401 ? 18.433 -10.567 -9.069 1.00 89.31 401 PRO A C 1
ATOM 3209 O O . PRO A 1 401 ? 18.738 -11.061 -7.983 1.00 89.31 401 PRO A O 1
ATOM 3212 N N . LEU A 1 402 ? 18.465 -11.265 -10.205 1.00 90.56 402 LEU A N 1
ATOM 3213 C CA . LEU A 1 402 ? 18.944 -12.640 -10.356 1.00 90.56 402 LEU A CA 1
ATOM 3214 C C . LEU A 1 402 ? 19.822 -12.736 -11.613 1.00 90.56 402 LEU A C 1
ATOM 3216 O O . LEU A 1 402 ? 19.332 -12.872 -12.737 1.00 90.56 402 LEU A O 1
ATOM 3220 N N . GLY A 1 403 ? 21.140 -12.664 -11.423 1.00 87.69 403 GLY A N 1
ATOM 3221 C CA . GLY A 1 403 ? 22.088 -12.594 -12.536 1.00 87.69 403 GLY A CA 1
ATOM 3222 C C . GLY A 1 403 ? 21.879 -11.316 -13.352 1.00 87.69 403 GLY A C 1
ATOM 3223 O O . GLY A 1 403 ? 21.977 -10.219 -12.811 1.00 87.69 403 GLY A O 1
ATOM 3224 N N . THR A 1 404 ? 21.586 -11.457 -14.646 1.00 88.81 404 THR A N 1
ATOM 3225 C CA . THR A 1 404 ? 21.269 -10.334 -15.551 1.00 88.81 404 THR A CA 1
ATOM 3226 C C . THR A 1 404 ? 19.784 -9.977 -15.590 1.00 88.81 404 THR A C 1
ATOM 3228 O O . THR A 1 404 ? 19.420 -8.998 -16.233 1.00 88.81 404 THR A O 1
ATOM 3231 N N . ASN A 1 405 ? 18.927 -10.778 -14.954 1.00 94.56 405 ASN A N 1
ATOM 3232 C CA . ASN A 1 405 ? 17.474 -10.635 -15.002 1.00 94.56 405 ASN A CA 1
ATOM 3233 C C . ASN A 1 405 ? 16.935 -10.162 -13.651 1.00 94.56 405 ASN A C 1
ATOM 3235 O O . ASN A 1 405 ? 17.647 -10.149 -12.646 1.00 94.56 405 ASN A O 1
ATOM 3239 N N . PHE A 1 406 ? 15.651 -9.821 -13.618 1.00 95.56 406 PHE A N 1
ATOM 3240 C CA . PHE A 1 406 ? 14.947 -9.498 -12.380 1.00 95.56 406 PHE A CA 1
ATOM 3241 C C . PHE A 1 406 ? 13.765 -10.436 -12.210 1.00 95.56 406 PHE A C 1
ATOM 3243 O O . PHE A 1 406 ? 13.058 -10.720 -13.173 1.00 95.56 406 PHE A O 1
ATOM 3250 N N . VAL A 1 407 ? 13.568 -10.945 -10.999 1.00 95.62 407 VAL A N 1
ATOM 3251 C CA . VAL A 1 407 ? 12.605 -12.012 -10.734 1.00 95.62 407 VAL A CA 1
ATOM 3252 C C . VAL A 1 407 ? 11.683 -11.637 -9.590 1.00 95.62 407 VAL A C 1
ATOM 3254 O O . VAL A 1 407 ? 12.144 -11.158 -8.553 1.00 95.62 407 VAL A O 1
ATOM 3257 N N . SER A 1 408 ? 10.391 -11.899 -9.773 1.00 94.75 408 SER A N 1
ATOM 3258 C CA . SER A 1 408 ? 9.400 -11.900 -8.702 1.00 94.75 408 SER A CA 1
ATOM 3259 C C . SER A 1 408 ? 8.864 -13.307 -8.470 1.00 94.75 408 SER A C 1
ATOM 3261 O O . SER A 1 408 ? 8.600 -14.040 -9.423 1.00 94.75 408 SER A O 1
ATOM 3263 N N . MET A 1 409 ? 8.715 -13.696 -7.205 1.00 92.94 409 MET A N 1
ATOM 3264 C CA . MET A 1 409 ? 8.179 -15.008 -6.840 1.00 92.94 409 MET A CA 1
ATOM 3265 C C . MET A 1 409 ? 6.648 -14.969 -6.839 1.00 92.94 409 MET A C 1
ATOM 3267 O O . MET A 1 409 ? 6.016 -14.083 -6.253 1.00 92.94 409 MET A O 1
ATOM 3271 N N . LEU A 1 410 ? 6.028 -15.972 -7.456 1.00 90.75 410 LEU A N 1
ATOM 3272 C CA . LEU A 1 410 ? 4.581 -16.148 -7.421 1.00 90.75 410 LEU A CA 1
ATOM 3273 C C . LEU A 1 410 ? 4.096 -16.629 -6.047 1.00 90.75 410 LEU A C 1
ATOM 3275 O O . LEU A 1 410 ? 2.943 -16.366 -5.713 1.00 90.75 410 LEU A O 1
ATOM 3279 N N . SER A 1 411 ? 4.965 -17.257 -5.252 1.00 89.50 411 SER A N 1
ATOM 3280 C CA . SER A 1 411 ? 4.668 -17.704 -3.888 1.00 89.50 411 SER A CA 1
ATOM 3281 C C . SER A 1 411 ? 5.587 -17.071 -2.864 1.00 89.50 411 SER A C 1
ATOM 3283 O O . SER A 1 411 ? 6.786 -16.913 -3.092 1.00 89.50 411 SER A O 1
ATOM 3285 N N . THR A 1 412 ? 5.032 -16.787 -1.694 1.00 85.25 412 THR A N 1
ATOM 3286 C CA . THR A 1 412 ? 5.798 -16.353 -0.522 1.00 85.25 412 THR A CA 1
ATOM 3287 C C . THR A 1 412 ? 6.236 -17.527 0.351 1.00 85.25 412 THR A C 1
ATOM 3289 O O . THR A 1 412 ? 7.321 -17.488 0.932 1.00 85.25 412 THR A O 1
ATOM 3292 N N . LEU A 1 413 ? 5.435 -18.596 0.425 1.00 83.94 413 LEU A N 1
ATOM 3293 C CA . LEU A 1 413 ? 5.771 -19.804 1.175 1.00 83.94 413 LEU A CA 1
ATOM 3294 C C . LEU A 1 413 ? 6.544 -20.794 0.297 1.00 83.94 413 LEU A C 1
ATOM 3296 O O . LEU A 1 413 ? 6.145 -21.105 -0.826 1.00 83.94 413 LEU A O 1
ATOM 3300 N N . SER A 1 414 ? 7.606 -21.371 0.863 1.00 74.25 414 SER A N 1
ATOM 3301 C CA . SER A 1 414 ? 8.547 -22.279 0.189 1.00 74.25 414 SER A CA 1
ATOM 3302 C C . SER A 1 414 ? 7.966 -23.631 -0.254 1.00 74.25 414 SER A C 1
ATOM 3304 O O . SER A 1 414 ? 8.661 -24.403 -0.906 1.00 74.25 414 SER A O 1
ATOM 3306 N N . SER A 1 415 ? 6.719 -23.952 0.108 1.00 79.06 415 SER A N 1
ATOM 3307 C CA . SER A 1 415 ? 6.060 -25.230 -0.215 1.00 79.06 415 SER A CA 1
ATOM 3308 C C . SER A 1 415 ? 4.546 -25.085 -0.407 1.00 79.06 415 SER A C 1
ATOM 3310 O O . SER A 1 415 ? 3.756 -25.919 0.038 1.00 79.06 415 SER A O 1
ATOM 3312 N N . THR A 1 416 ? 4.116 -23.996 -1.043 1.00 85.56 416 THR A N 1
ATOM 3313 C CA . THR A 1 416 ? 2.693 -23.777 -1.336 1.00 85.56 416 THR A CA 1
ATOM 3314 C C . THR A 1 416 ? 2.175 -24.837 -2.303 1.00 85.56 416 THR A C 1
ATOM 3316 O O . THR A 1 416 ? 2.690 -24.960 -3.408 1.00 85.56 416 THR A O 1
ATOM 3319 N N . LYS A 1 417 ? 1.120 -25.564 -1.922 1.00 88.19 417 LYS A N 1
ATOM 3320 C CA . LYS A 1 417 ? 0.522 -26.626 -2.757 1.00 88.19 417 LYS A CA 1
ATOM 3321 C C . LYS A 1 417 ? -0.837 -26.234 -3.330 1.00 88.19 417 LYS A C 1
ATOM 3323 O O . LYS A 1 417 ? -1.239 -26.715 -4.386 1.00 88.19 417 LYS A O 1
ATOM 3328 N N . SER A 1 418 ? -1.559 -25.372 -2.623 1.00 92.56 418 SER A N 1
ATOM 3329 C CA . SER A 1 418 ? -2.904 -24.942 -2.995 1.00 92.56 418 SER A CA 1
ATOM 3330 C C . SER A 1 418 ? -3.147 -23.501 -2.569 1.00 92.56 418 SER A C 1
ATOM 3332 O O . SER A 1 418 ? -2.371 -22.922 -1.806 1.00 92.56 418 SER A O 1
ATOM 3334 N N . LEU A 1 419 ? -4.220 -22.922 -3.089 1.00 94.56 419 LEU A N 1
ATOM 3335 C CA . LEU A 1 419 ? -4.643 -21.559 -2.832 1.00 94.56 419 LEU A CA 1
ATOM 3336 C C . LEU A 1 419 ? -6.118 -21.544 -2.445 1.00 94.56 419 LEU A C 1
ATOM 3338 O O . LEU A 1 419 ? -6.938 -22.287 -2.993 1.00 94.56 419 LEU A O 1
ATOM 3342 N N . LEU A 1 420 ? -6.465 -20.638 -1.540 1.00 95.44 420 LEU A N 1
ATOM 3343 C CA . LEU A 1 420 ? -7.840 -20.209 -1.343 1.00 95.44 420 LEU A CA 1
ATOM 3344 C C . LEU A 1 420 ? -7.997 -18.813 -1.946 1.00 95.44 420 LEU A C 1
ATOM 3346 O O . LEU A 1 420 ? -7.412 -17.851 -1.459 1.00 95.44 420 LEU A O 1
ATOM 3350 N N . VAL A 1 421 ? -8.771 -18.713 -3.020 1.00 94.75 421 VAL A N 1
ATOM 3351 C CA . VAL A 1 421 ? -9.024 -17.468 -3.748 1.00 94.75 421 VAL A CA 1
ATOM 3352 C C . VAL A 1 421 ? -10.276 -16.800 -3.197 1.00 94.75 421 VAL A C 1
ATOM 3354 O O . VAL A 1 421 ? -11.295 -17.460 -3.007 1.00 94.75 421 VAL A O 1
ATOM 3357 N N . PHE A 1 422 ? -10.193 -15.495 -2.979 1.00 93.94 422 PHE A N 1
ATOM 3358 C CA . PHE A 1 422 ? -11.249 -14.605 -2.524 1.00 93.94 422 PHE A CA 1
ATOM 3359 C C . PHE A 1 422 ? -11.609 -13.615 -3.637 1.00 93.94 422 PHE A C 1
ATOM 3361 O O . PHE A 1 422 ? -10.775 -12.809 -4.041 1.00 93.94 422 PHE A O 1
ATOM 3368 N N . GLN A 1 423 ? -12.832 -13.674 -4.155 1.00 92.06 423 GLN A N 1
ATOM 3369 C CA . GLN A 1 423 ? -13.311 -12.836 -5.255 1.00 92.06 423 GLN A CA 1
ATOM 3370 C C . GLN A 1 423 ? -13.754 -11.461 -4.744 1.00 92.06 423 GLN A C 1
ATOM 3372 O O . GLN A 1 423 ? -14.610 -11.367 -3.863 1.00 92.06 423 GLN A O 1
ATOM 3377 N N . ALA A 1 424 ? -13.220 -10.387 -5.331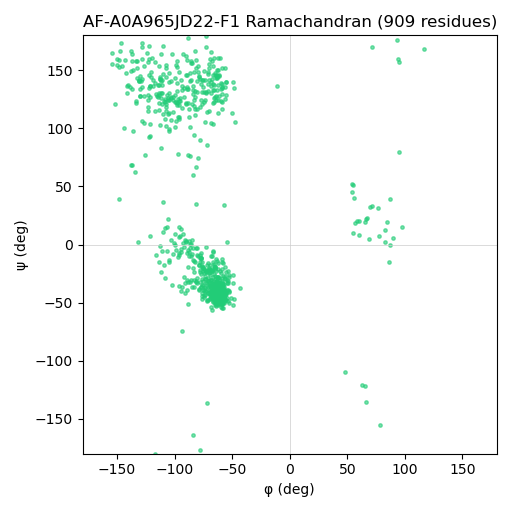 1.00 89.81 424 ALA A N 1
ATOM 3378 C CA . ALA A 1 424 ? -13.535 -9.020 -4.914 1.00 89.81 424 ALA A CA 1
ATOM 3379 C C . ALA A 1 424 ? -14.835 -8.472 -5.521 1.00 89.81 424 ALA A C 1
ATOM 3381 O O . ALA A 1 424 ? -15.444 -7.564 -4.952 1.00 89.81 424 ALA A O 1
ATOM 3382 N N . LYS A 1 425 ? -15.279 -9.015 -6.664 1.00 89.62 425 LYS A N 1
ATOM 3383 C CA . LYS A 1 425 ? -16.424 -8.489 -7.430 1.00 89.62 425 LYS A CA 1
ATOM 3384 C C . LYS A 1 425 ? -17.693 -8.266 -6.591 1.00 89.62 425 LYS A C 1
ATOM 3386 O O . LYS A 1 425 ? -18.245 -7.172 -6.691 1.00 89.62 425 LYS A O 1
ATOM 3391 N N . PRO A 1 426 ? -18.138 -9.202 -5.725 1.00 90.50 426 PRO A N 1
ATOM 3392 C CA . PRO A 1 426 ? -19.347 -8.988 -4.924 1.00 90.50 426 PRO A CA 1
ATOM 3393 C C . PRO A 1 426 ? -19.248 -7.782 -3.979 1.00 90.50 426 PRO A C 1
ATOM 3395 O O . PRO A 1 426 ? -20.239 -7.094 -3.747 1.00 90.50 426 PRO A O 1
ATOM 3398 N N . ILE A 1 427 ? -18.049 -7.491 -3.462 1.00 90.81 427 ILE A N 1
ATOM 3399 C CA . ILE A 1 427 ? -17.800 -6.358 -2.559 1.00 90.81 427 ILE A CA 1
ATOM 3400 C C . ILE A 1 427 ? -17.875 -5.039 -3.328 1.00 90.81 427 ILE A C 1
ATOM 3402 O O . ILE A 1 427 ? -18.561 -4.114 -2.895 1.00 90.81 427 ILE A O 1
ATOM 3406 N N . LEU A 1 428 ? -17.196 -4.969 -4.477 1.00 91.06 428 LEU A N 1
ATOM 3407 C CA . LEU A 1 428 ? -17.195 -3.784 -5.339 1.00 91.06 428 LEU A CA 1
ATOM 3408 C C . LEU A 1 428 ? -18.611 -3.458 -5.830 1.00 91.06 428 LEU A C 1
ATOM 3410 O O . LEU A 1 428 ? -19.043 -2.310 -5.744 1.00 91.06 428 LEU A O 1
ATOM 3414 N N . GLN A 1 429 ? -19.359 -4.477 -6.265 1.00 90.50 429 GLN A N 1
ATOM 3415 C CA . GLN A 1 429 ? -20.746 -4.304 -6.692 1.00 90.50 429 GLN A CA 1
ATOM 3416 C C . GLN A 1 429 ? -21.611 -3.760 -5.552 1.00 90.50 429 GLN A C 1
ATOM 3418 O O . GLN A 1 429 ? -22.310 -2.767 -5.733 1.00 90.50 429 GLN A O 1
ATOM 3423 N N . LYS A 1 430 ? -21.504 -4.336 -4.346 1.00 89.69 430 LYS A N 1
ATOM 3424 C CA . LYS A 1 430 ? -22.286 -3.885 -3.188 1.00 89.69 430 LYS A CA 1
ATOM 3425 C C . LYS A 1 430 ? -21.990 -2.431 -2.806 1.00 89.69 430 LYS A C 1
ATOM 3427 O O . LYS A 1 430 ? -22.904 -1.709 -2.404 1.00 89.69 430 LYS A O 1
ATOM 3432 N N . ALA A 1 431 ? -20.735 -1.998 -2.936 1.00 90.06 431 ALA A N 1
ATOM 3433 C CA . ALA A 1 431 ? -20.339 -0.616 -2.686 1.00 90.06 431 ALA A CA 1
ATOM 3434 C C . ALA A 1 431 ? -20.951 0.357 -3.710 1.00 90.06 431 ALA A C 1
ATOM 3436 O O . ALA A 1 431 ? -21.481 1.396 -3.310 1.00 90.06 431 ALA A O 1
ATOM 3437 N N . ILE A 1 432 ? -20.951 0.002 -5.003 1.00 91.75 432 ILE A N 1
ATOM 3438 C CA . ILE A 1 432 ? -21.641 0.781 -6.045 1.00 91.75 432 ILE A CA 1
ATOM 3439 C C . ILE A 1 432 ? -23.146 0.823 -5.776 1.00 91.75 432 ILE A C 1
ATOM 3441 O O . ILE A 1 432 ? -23.716 1.910 -5.735 1.00 91.75 432 ILE A O 1
ATOM 3445 N N . ASP A 1 433 ? -23.785 -0.322 -5.530 1.00 90.69 433 ASP A N 1
ATOM 3446 C CA . ASP A 1 433 ? -25.234 -0.401 -5.302 1.00 90.69 433 ASP A CA 1
ATOM 3447 C C . ASP A 1 433 ? -25.667 0.502 -4.140 1.00 90.69 433 ASP A C 1
ATOM 3449 O O . ASP A 1 433 ? -26.685 1.193 -4.215 1.00 90.69 433 ASP A O 1
ATOM 3453 N N . LYS A 1 434 ? -24.865 0.543 -3.070 1.00 87.88 434 LYS A N 1
ATOM 3454 C CA . LYS A 1 434 ? -25.090 1.423 -1.921 1.00 87.88 434 LYS A CA 1
ATOM 3455 C C . LYS A 1 434 ? -24.967 2.901 -2.290 1.00 87.88 434 LYS A C 1
ATOM 3457 O O . LYS A 1 434 ? -25.823 3.697 -1.895 1.00 87.88 434 LYS A O 1
ATOM 3462 N N . ALA A 1 435 ? -23.927 3.269 -3.033 1.00 89.56 435 ALA A N 1
ATOM 3463 C CA . ALA A 1 435 ? -23.729 4.640 -3.483 1.00 89.56 435 ALA A CA 1
ATOM 3464 C C . ALA A 1 435 ? -24.889 5.099 -4.382 1.00 89.56 435 ALA A C 1
ATOM 3466 O O . ALA A 1 435 ? -25.476 6.155 -4.148 1.00 89.56 435 ALA A O 1
ATOM 3467 N N . VAL A 1 436 ? -25.297 4.258 -5.337 1.00 91.06 436 VAL A N 1
ATOM 3468 C CA . VAL A 1 436 ? -26.438 4.505 -6.230 1.00 91.06 436 VAL A CA 1
ATOM 3469 C C . VAL A 1 436 ? -27.743 4.614 -5.448 1.00 91.06 436 VAL A C 1
ATOM 3471 O O . VAL A 1 436 ? -28.518 5.538 -5.682 1.00 91.06 436 VAL A O 1
ATOM 3474 N N . TYR A 1 437 ? -27.989 3.726 -4.480 1.00 88.00 437 TYR A N 1
ATOM 3475 C CA . TYR A 1 437 ? -29.169 3.797 -3.614 1.00 88.00 437 TYR A CA 1
ATOM 3476 C C . TYR A 1 437 ? -29.267 5.145 -2.887 1.00 88.00 437 TYR A C 1
ATOM 3478 O O . TYR A 1 437 ? -30.340 5.739 -2.805 1.00 88.00 437 TYR A O 1
ATOM 3486 N N . ARG A 1 438 ? -28.139 5.661 -2.394 1.00 84.06 438 ARG A N 1
ATOM 3487 C CA . ARG A 1 438 ? -28.086 6.923 -1.647 1.00 84.06 438 ARG A CA 1
ATOM 3488 C C . ARG A 1 438 ? -28.183 8.148 -2.552 1.00 84.06 438 ARG A C 1
ATOM 3490 O O . ARG A 1 438 ? -28.871 9.093 -2.184 1.00 84.06 438 ARG A O 1
ATOM 3497 N N . LEU A 1 439 ? -27.588 8.103 -3.743 1.00 87.88 439 LEU A N 1
ATOM 3498 C CA . LEU A 1 439 ? -27.808 9.114 -4.781 1.00 87.88 439 LEU A CA 1
ATOM 3499 C C . LEU A 1 439 ? -29.275 9.161 -5.223 1.00 87.88 439 LEU A C 1
ATOM 3501 O O . LEU A 1 439 ? -29.822 10.238 -5.411 1.00 87.88 439 LEU A O 1
ATOM 3505 N N . ASN A 1 440 ? -29.941 8.010 -5.322 1.00 86.00 440 ASN A N 1
ATOM 3506 C CA . ASN A 1 440 ? -31.362 7.950 -5.670 1.00 86.00 440 ASN A CA 1
ATOM 3507 C C . ASN A 1 440 ? -32.281 8.527 -4.583 1.00 86.00 440 ASN A C 1
ATOM 3509 O O . ASN A 1 440 ? -33.408 8.898 -4.896 1.00 86.00 440 ASN A O 1
ATOM 3513 N N . ALA A 1 441 ? -31.822 8.586 -3.331 1.00 83.62 441 ALA A N 1
ATOM 3514 C CA . ALA A 1 441 ? -32.543 9.203 -2.220 1.00 83.62 441 ALA A CA 1
ATOM 3515 C C . ALA A 1 441 ? -32.252 10.711 -2.069 1.00 83.62 441 ALA A C 1
ATOM 3517 O O . ALA A 1 441 ? -32.836 11.359 -1.203 1.00 83.62 441 ALA A O 1
ATOM 3518 N N . PHE A 1 442 ? -31.332 11.268 -2.864 1.00 86.62 442 PHE A N 1
ATOM 3519 C CA . PHE A 1 442 ? -31.006 12.690 -2.853 1.00 86.62 442 PHE A CA 1
ATOM 3520 C C . PHE A 1 442 ? -32.011 13.470 -3.715 1.00 86.62 442 PHE A C 1
ATOM 3522 O O . PHE A 1 442 ? -32.120 13.239 -4.918 1.00 86.62 442 PHE A O 1
ATOM 3529 N N . GLU A 1 443 ? -32.735 14.405 -3.097 1.00 87.81 443 GLU A N 1
ATOM 3530 C CA . GLU A 1 443 ? -33.759 15.236 -3.747 1.00 87.81 443 GLU A CA 1
ATOM 3531 C C . GLU A 1 443 ? -33.302 16.709 -3.822 1.00 87.81 443 GLU A C 1
ATOM 3533 O O . GLU A 1 443 ? -33.662 17.511 -2.957 1.00 87.81 443 GLU A O 1
ATOM 3538 N N . PRO A 1 444 ? -32.491 17.095 -4.828 1.00 89.69 444 PRO A N 1
ATOM 3539 C CA . PRO A 1 444 ? -31.974 18.456 -4.937 1.00 89.69 444 PRO A CA 1
ATOM 3540 C C . PRO A 1 444 ? -33.062 19.458 -5.330 1.00 89.69 444 PRO A C 1
ATOM 3542 O O . PRO A 1 444 ? -33.956 19.172 -6.137 1.00 89.69 444 PRO A O 1
ATOM 3545 N N . GLN A 1 445 ? -32.937 20.686 -4.825 1.00 88.50 445 GLN A N 1
ATOM 3546 C CA . GLN A 1 445 ? -33.803 21.794 -5.237 1.00 88.50 445 GLN A CA 1
ATOM 3547 C C . GLN A 1 445 ? -33.463 22.273 -6.655 1.00 88.50 445 GLN A C 1
ATOM 3549 O O . GLN A 1 445 ? -34.341 22.686 -7.420 1.00 88.50 445 GLN A O 1
ATOM 3554 N N . THR A 1 446 ? -32.185 22.197 -7.023 1.00 90.62 446 THR A N 1
ATOM 3555 C CA . THR A 1 446 ? -31.660 22.658 -8.306 1.00 90.62 446 THR A CA 1
ATOM 3556 C C . THR A 1 446 ? -32.046 21.717 -9.443 1.00 90.62 446 THR A C 1
ATOM 3558 O O . THR A 1 446 ? -31.712 20.537 -9.427 1.00 90.62 446 THR A O 1
ATOM 3561 N N . VAL A 1 447 ? -32.693 22.261 -10.481 1.00 88.25 447 VAL A N 1
ATOM 3562 C CA . VAL A 1 447 ? -33.187 21.501 -11.647 1.00 88.25 447 VAL A CA 1
ATOM 3563 C C . VAL A 1 447 ? -32.077 20.715 -12.350 1.00 88.25 447 VAL A C 1
ATOM 3565 O O . VAL A 1 447 ? -32.286 19.547 -12.662 1.00 88.25 447 VAL A O 1
ATOM 3568 N N . ASP A 1 448 ? -30.900 21.315 -12.545 1.00 87.75 448 ASP A N 1
ATOM 3569 C CA . ASP A 1 448 ? -29.768 20.682 -13.240 1.00 87.75 448 ASP A CA 1
ATOM 3570 C C . ASP A 1 448 ? -29.170 19.489 -12.465 1.00 87.75 448 ASP A C 1
ATOM 3572 O O . ASP A 1 448 ? -28.509 18.650 -13.063 1.00 87.75 448 ASP A O 1
ATOM 3576 N N . LEU A 1 449 ? -29.393 19.396 -11.147 1.00 87.75 449 LEU A N 1
ATOM 3577 C CA . LEU A 1 449 ? -28.929 18.272 -10.322 1.00 87.75 449 LEU A CA 1
ATOM 3578 C C . LEU A 1 449 ? -29.994 17.180 -10.152 1.00 87.75 449 LEU A C 1
ATOM 3580 O O . LEU A 1 449 ? -29.706 16.131 -9.576 1.00 87.75 449 LEU A O 1
ATOM 3584 N N . LYS A 1 450 ? -31.226 17.404 -10.628 1.00 88.94 450 LYS A N 1
ATOM 3585 C CA . LYS A 1 450 ? -32.288 16.396 -10.553 1.00 88.94 450 LYS A CA 1
ATOM 3586 C C . LYS A 1 450 ? -31.952 15.203 -11.435 1.00 88.94 450 LYS A C 1
ATOM 3588 O O . LYS A 1 450 ? -31.446 15.358 -12.541 1.00 88.94 450 LYS A O 1
ATOM 3593 N N . ARG A 1 451 ? -32.353 14.016 -10.983 1.00 85.06 451 ARG A N 1
ATOM 3594 C CA . ARG A 1 451 ? -32.100 12.730 -11.652 1.00 85.06 451 ARG A CA 1
ATOM 3595 C C . ARG A 1 451 ? -32.540 12.678 -13.118 1.00 85.06 451 ARG A C 1
ATOM 3597 O O . ARG A 1 451 ? -31.907 12.002 -13.916 1.00 85.06 451 ARG A O 1
ATOM 3604 N N . GLU A 1 452 ? -33.616 13.377 -13.462 1.00 86.44 452 GLU A N 1
ATOM 3605 C CA . GLU A 1 452 ? -34.134 13.468 -14.834 1.00 86.44 452 GLU A CA 1
ATOM 3606 C C . GLU A 1 452 ? -33.145 14.155 -15.786 1.00 86.44 452 GLU A C 1
ATOM 3608 O O . GLU A 1 452 ? -33.092 13.812 -16.962 1.00 86.44 452 GLU A O 1
ATOM 3613 N N . ASN A 1 453 ? -32.353 15.097 -15.264 1.00 87.56 453 ASN A N 1
ATOM 3614 C CA . ASN A 1 453 ? -31.380 15.885 -16.019 1.00 87.56 453 A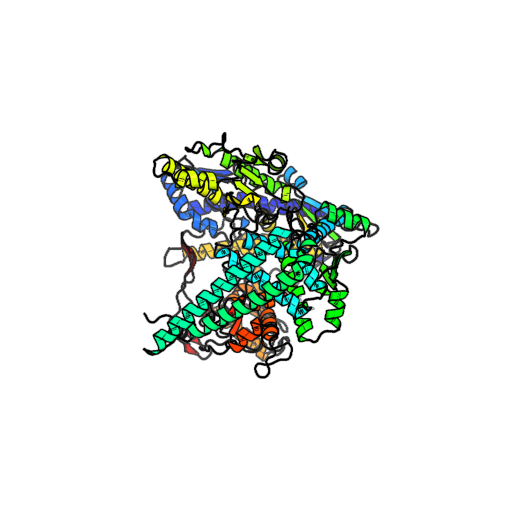SN A CA 1
ATOM 3615 C C . ASN A 1 453 ? -29.931 15.436 -15.778 1.00 87.56 453 ASN A C 1
ATOM 3617 O O . ASN A 1 453 ? -29.054 15.832 -16.539 1.00 87.56 453 ASN A O 1
ATOM 3621 N N . TYR A 1 454 ? -29.687 14.643 -14.728 1.00 90.19 454 TYR A N 1
ATOM 3622 C CA . TYR A 1 454 ? -28.372 14.110 -14.372 1.00 90.19 454 TYR A CA 1
ATOM 3623 C C . TYR A 1 454 ? -28.469 12.622 -13.970 1.00 90.19 454 TYR A C 1
ATOM 3625 O O . TYR A 1 454 ? -28.357 12.284 -12.785 1.00 90.19 454 TYR A O 1
ATOM 3633 N N . PRO A 1 455 ? -28.769 11.713 -14.919 1.00 91.62 455 PRO A N 1
ATOM 3634 C CA . PRO A 1 455 ? -29.025 10.306 -14.620 1.00 91.62 455 PRO A CA 1
ATOM 3635 C C . PRO A 1 455 ? -27.757 9.559 -14.195 1.00 91.62 455 PRO A C 1
ATOM 3637 O O . PRO A 1 455 ? -26.643 9.932 -14.553 1.00 91.62 455 PRO A O 1
ATOM 3640 N N . VAL A 1 456 ? -27.937 8.470 -13.442 1.00 93.00 456 VAL A N 1
ATOM 3641 C CA . VAL A 1 456 ? -26.850 7.575 -13.020 1.00 93.00 456 VAL A CA 1
ATOM 3642 C C . VAL A 1 456 ? -26.750 6.406 -13.996 1.00 93.00 456 VAL A C 1
ATOM 3644 O O . VAL A 1 456 ? -27.737 5.692 -14.177 1.00 93.00 456 VAL A O 1
ATOM 3647 N N . VAL A 1 457 ? -25.574 6.198 -14.592 1.00 93.12 457 VAL A N 1
ATOM 3648 C CA . VAL A 1 457 ? -25.340 5.198 -15.645 1.00 93.12 457 VAL A CA 1
ATOM 3649 C C . VAL A 1 457 ? -24.108 4.339 -15.316 1.00 93.12 457 VAL A C 1
ATOM 3651 O O . VAL A 1 457 ? -23.059 4.875 -14.941 1.00 93.12 457 VAL A O 1
ATOM 3654 N N . PRO A 1 458 ? -24.180 3.002 -15.452 1.00 92.25 458 PRO A N 1
ATOM 3655 C CA . PRO A 1 458 ? -23.011 2.138 -15.355 1.00 92.25 458 PRO A CA 1
ATOM 3656 C C . PRO A 1 458 ? -21.977 2.420 -16.447 1.00 92.25 458 PRO A C 1
ATOM 3658 O O . PRO A 1 458 ? -22.309 2.655 -17.606 1.00 92.25 458 PRO A O 1
ATOM 3661 N N . PHE A 1 459 ? -20.697 2.319 -16.103 1.00 89.94 459 PHE A N 1
ATOM 3662 C CA . PHE A 1 459 ? -19.599 2.609 -17.024 1.00 89.94 459 PHE A CA 1
ATOM 3663 C C . PHE A 1 459 ? -19.625 1.801 -18.336 1.00 89.94 459 PHE A C 1
ATOM 3665 O O . PHE A 1 459 ? -19.381 2.358 -19.409 1.00 89.94 459 PHE A O 1
ATOM 3672 N N . HIS A 1 460 ? -19.965 0.510 -18.281 1.00 85.81 460 HIS A N 1
ATOM 3673 C CA . HIS A 1 460 ? -20.072 -0.326 -19.479 1.00 85.81 460 HIS A CA 1
ATOM 3674 C C . HIS A 1 460 ? -21.175 0.150 -20.442 1.00 85.81 460 HIS A C 1
ATOM 3676 O O . HIS A 1 460 ? -20.995 0.067 -21.656 1.00 85.81 460 HIS A O 1
ATOM 3682 N N . GLU A 1 461 ? -22.282 0.697 -19.928 1.00 89.25 461 GLU A N 1
ATOM 3683 C CA . GLU A 1 461 ? -23.353 1.281 -20.745 1.00 89.25 461 GLU A CA 1
ATOM 3684 C C . GLU A 1 461 ? -22.923 2.636 -21.314 1.00 89.25 461 GLU A C 1
ATOM 3686 O O . GLU A 1 461 ? -23.045 2.865 -22.517 1.00 89.25 461 GLU A O 1
ATOM 3691 N N . TYR A 1 462 ? -22.322 3.492 -20.480 1.00 88.31 462 TYR A N 1
ATOM 3692 C CA . TYR A 1 462 ? -21.781 4.795 -20.884 1.00 88.31 462 TYR A CA 1
ATOM 3693 C C . TYR A 1 462 ? -20.789 4.674 -22.052 1.00 88.31 462 TYR A C 1
ATOM 3695 O O . TYR A 1 462 ? -20.788 5.478 -22.988 1.00 88.31 462 TYR A O 1
ATOM 3703 N N . HIS A 1 463 ? -19.945 3.638 -22.060 1.00 82.19 463 HIS A N 1
ATOM 3704 C CA . HIS A 1 463 ? -19.000 3.436 -23.156 1.00 82.19 463 HIS A CA 1
ATOM 3705 C C . HIS A 1 463 ? -19.668 3.175 -24.509 1.00 82.19 463 HIS A C 1
ATOM 3707 O O . HIS A 1 463 ? -19.123 3.615 -25.526 1.00 82.19 463 HIS A O 1
ATOM 3713 N N . LEU A 1 464 ? -20.834 2.526 -24.514 1.00 87.44 464 LEU A N 1
ATOM 3714 C CA . LEU A 1 464 ? -21.587 2.155 -25.715 1.00 87.44 464 LEU A CA 1
ATOM 3715 C C . LEU A 1 464 ? -22.438 3.304 -26.278 1.00 87.44 464 LEU A C 1
ATOM 3717 O O . LEU A 1 464 ? -22.877 3.226 -27.426 1.00 87.44 464 LEU A O 1
ATOM 3721 N N . GLN A 1 465 ? -22.662 4.367 -25.504 1.00 89.56 465 GLN A N 1
ATOM 3722 C CA . GLN A 1 465 ? -23.458 5.515 -25.933 1.00 89.56 465 GLN A CA 1
ATOM 3723 C C . GLN A 1 465 ? -22.754 6.362 -27.020 1.00 89.56 465 GLN A C 1
ATOM 3725 O O . GLN A 1 465 ? -21.519 6.450 -27.050 1.00 89.56 465 GLN A O 1
ATOM 3730 N N . PRO A 1 466 ? -23.510 7.053 -27.895 1.00 87.50 466 PRO A N 1
ATOM 3731 C CA . PRO A 1 466 ? -22.973 8.065 -28.807 1.00 87.50 466 PRO A CA 1
ATOM 3732 C C . PRO A 1 466 ? -22.375 9.271 -28.055 1.00 87.50 466 PRO A C 1
ATOM 3734 O O . PRO A 1 466 ? -22.891 9.631 -26.998 1.00 87.50 466 PRO A O 1
ATOM 3737 N N . PRO A 1 467 ? -21.359 9.972 -28.602 1.00 81.56 467 PRO A N 1
ATOM 3738 C CA . PRO A 1 467 ? -20.719 11.120 -27.942 1.00 81.56 467 PRO A CA 1
ATOM 3739 C C . PRO A 1 467 ? -21.677 12.239 -27.510 1.00 81.56 467 PRO A C 1
ATOM 3741 O O . PRO A 1 467 ? -21.423 12.906 -26.515 1.00 81.56 467 PRO A O 1
ATOM 3744 N N . GLU A 1 468 ? -22.780 12.426 -28.237 1.00 80.69 468 GLU A N 1
ATOM 3745 C CA . GLU A 1 468 ? -23.808 13.437 -27.947 1.00 80.69 468 GLU A CA 1
ATOM 3746 C C . GLU A 1 468 ? -24.586 13.158 -26.651 1.00 80.69 468 GLU A C 1
ATOM 3748 O O . GLU A 1 468 ? -25.152 14.080 -26.076 1.00 80.69 468 GLU A O 1
ATOM 3753 N N . GLN A 1 469 ? -24.608 11.903 -26.189 1.00 81.12 469 GLN A N 1
ATOM 3754 C CA . GLN A 1 469 ? -25.306 11.477 -24.970 1.00 81.12 469 GLN A CA 1
ATOM 3755 C C . GLN A 1 469 ? -24.372 11.408 -23.750 1.00 81.12 469 GLN A C 1
ATOM 3757 O O . GLN A 1 469 ? -24.842 11.350 -22.624 1.00 81.12 469 GLN A O 1
ATOM 3762 N N . LYS A 1 470 ? -23.049 11.513 -23.944 1.00 85.00 470 LYS A N 1
ATOM 3763 C CA . LYS A 1 470 ? -22.026 11.397 -22.884 1.00 85.00 470 LYS A CA 1
ATOM 3764 C C . LYS A 1 470 ? -21.814 12.681 -22.071 1.00 85.00 470 LYS A C 1
ATOM 3766 O O . LYS A 1 470 ? -20.689 13.005 -21.686 1.00 85.00 470 LYS A O 1
ATOM 3771 N N . THR A 1 471 ? -22.869 13.452 -21.840 1.00 86.75 471 THR A N 1
ATOM 3772 C CA . THR A 1 471 ? -22.797 14.746 -21.148 1.00 86.75 471 THR A CA 1
ATOM 3773 C C . THR A 1 471 ? -23.846 14.804 -20.060 1.00 86.75 471 THR A C 1
ATOM 3775 O O . THR A 1 471 ? -24.971 14.382 -20.296 1.00 86.75 471 THR A O 1
ATOM 3778 N N . PHE A 1 472 ? -23.499 15.387 -18.911 1.00 89.38 472 PHE A N 1
ATOM 3779 C CA . PHE A 1 472 ? -24.418 15.526 -17.780 1.00 89.38 472 PHE A CA 1
ATOM 3780 C C . PHE A 1 472 ? -25.025 14.181 -17.344 1.00 89.38 472 PHE A C 1
ATOM 3782 O O . PHE A 1 472 ? -26.230 14.059 -17.164 1.00 89.38 472 PHE A O 1
ATOM 3789 N N . GLU A 1 473 ? -24.170 13.179 -17.119 1.00 92.88 473 GLU A N 1
ATOM 3790 C CA . GLU A 1 473 ? -24.514 11.912 -16.458 1.00 92.88 473 GLU A CA 1
ATOM 3791 C C . GLU A 1 473 ? -23.561 11.620 -15.281 1.00 92.88 473 GLU A C 1
ATOM 3793 O O . GLU A 1 473 ? -22.413 12.079 -15.260 1.00 92.88 473 GLU A O 1
ATOM 3798 N N . ILE A 1 474 ? -24.025 10.856 -14.292 1.00 93.69 474 ILE A N 1
ATOM 3799 C CA . ILE A 1 474 ? -23.204 10.332 -13.197 1.00 93.69 474 ILE A CA 1
ATOM 3800 C C . ILE A 1 474 ? -22.788 8.910 -13.568 1.00 93.69 474 ILE A C 1
ATOM 3802 O O . ILE A 1 474 ? -23.597 7.984 -13.521 1.00 93.69 474 ILE A O 1
ATOM 3806 N N . VAL A 1 475 ? -21.518 8.715 -13.910 1.00 94.06 475 VAL A N 1
ATOM 3807 C CA . VAL A 1 475 ? -21.002 7.406 -14.319 1.00 94.06 475 VAL A CA 1
ATOM 3808 C C . VAL A 1 475 ? -20.486 6.639 -13.105 1.00 94.06 475 VAL A C 1
ATOM 3810 O O . VAL A 1 475 ? -19.582 7.107 -12.408 1.00 94.06 475 VAL A O 1
ATOM 3813 N N . THR A 1 476 ? -21.031 5.447 -12.850 1.00 95.06 476 THR A N 1
ATOM 3814 C CA . THR A 1 476 ? -20.522 4.544 -11.805 1.00 95.06 476 THR A CA 1
ATOM 3815 C C . THR A 1 476 ? -19.470 3.615 -12.389 1.00 95.06 476 THR A C 1
ATOM 3817 O O . THR A 1 476 ? -19.772 2.839 -13.300 1.00 95.06 476 THR A O 1
ATOM 3820 N N . TYR A 1 477 ? -18.255 3.655 -11.851 1.00 92.75 477 TYR A N 1
ATOM 3821 C CA . TYR A 1 477 ? -17.127 2.895 -12.378 1.00 92.75 477 TYR A CA 1
ATOM 3822 C C . TYR A 1 477 ? -16.362 2.183 -11.261 1.00 92.75 477 TYR A C 1
ATOM 3824 O O . TYR A 1 477 ? -15.876 2.812 -10.328 1.00 92.75 477 TYR A O 1
ATOM 3832 N N . ALA A 1 478 ? -16.220 0.863 -11.363 1.00 92.31 478 ALA A N 1
ATOM 3833 C CA . ALA A 1 478 ? -15.285 0.085 -10.555 1.00 92.31 478 ALA A CA 1
ATOM 3834 C C . ALA A 1 478 ? -14.452 -0.778 -11.507 1.00 92.31 478 ALA A C 1
ATOM 3836 O O . ALA A 1 478 ? -14.980 -1.759 -12.039 1.00 92.31 478 ALA A O 1
ATOM 3837 N N . PRO A 1 479 ? -13.166 -0.453 -11.738 1.00 88.62 479 PRO A N 1
ATOM 3838 C CA . PRO A 1 479 ? -12.384 -1.146 -12.758 1.00 88.62 479 PRO A CA 1
ATOM 3839 C C . PRO A 1 479 ? -12.286 -2.659 -12.524 1.00 88.62 479 PRO A C 1
ATOM 3841 O O . PRO A 1 479 ? -12.280 -3.434 -13.478 1.00 88.62 479 PRO A O 1
ATOM 3844 N N . GLY A 1 480 ? -12.290 -3.099 -11.259 1.00 86.31 480 GLY A N 1
ATOM 3845 C CA . GLY A 1 480 ? -12.281 -4.520 -10.906 1.00 86.31 480 GLY A CA 1
ATOM 3846 C C . GLY A 1 480 ? -13.515 -5.318 -11.368 1.00 86.31 480 GLY A C 1
ATOM 3847 O O . GLY A 1 480 ? -13.479 -6.551 -11.371 1.00 86.31 480 GLY A O 1
ATOM 3848 N N . LEU A 1 481 ? -14.604 -4.659 -11.784 1.00 87.25 481 LEU A N 1
ATOM 3849 C CA . LEU A 1 481 ? -15.788 -5.321 -12.343 1.00 87.25 481 LEU A CA 1
ATOM 3850 C C . LEU A 1 481 ? -15.671 -5.579 -13.853 1.00 87.25 481 LEU A C 1
ATOM 3852 O O . LEU A 1 481 ? -16.180 -6.593 -14.329 1.00 87.25 481 LEU A O 1
ATOM 3856 N N . GLU A 1 482 ? -14.948 -4.723 -14.580 1.00 82.06 482 GLU A N 1
ATOM 3857 C CA . GLU A 1 482 ? -14.871 -4.736 -16.051 1.00 82.06 482 GLU A CA 1
ATOM 3858 C C . GLU A 1 482 ? -13.983 -5.862 -16.610 1.00 82.06 482 GLU A C 1
ATOM 3860 O O . GLU A 1 482 ? -14.087 -6.219 -17.783 1.00 82.06 482 GLU A O 1
ATOM 3865 N N . GLY A 1 483 ? -13.096 -6.438 -15.786 1.00 70.19 483 GLY A N 1
ATOM 3866 C CA . GLY A 1 483 ? -12.209 -7.537 -16.196 1.00 70.19 483 GLY A CA 1
ATOM 3867 C C . GLY A 1 483 ? -11.161 -7.144 -17.246 1.00 70.19 483 GLY A C 1
ATOM 3868 O O . GLY A 1 483 ? -10.659 -8.005 -17.962 1.00 70.19 483 GLY A O 1
ATOM 3869 N N . LYS A 1 484 ? -10.850 -5.848 -17.352 1.00 78.44 484 LYS A N 1
ATOM 3870 C CA . LYS A 1 484 ? -9.852 -5.268 -18.262 1.00 78.44 484 LYS A CA 1
ATOM 3871 C C . LYS A 1 484 ? -8.887 -4.381 -17.481 1.00 78.44 484 LYS A C 1
ATOM 3873 O O . LYS A 1 484 ? -9.129 -4.075 -16.314 1.00 78.44 484 LYS A O 1
ATOM 3878 N N . PHE A 1 485 ? -7.804 -3.947 -18.129 1.00 81.69 485 PHE A N 1
ATOM 3879 C CA . PHE A 1 485 ? -6.924 -2.948 -17.526 1.00 81.69 485 PHE A CA 1
ATOM 3880 C C . PHE A 1 485 ? -7.710 -1.666 -17.212 1.00 81.69 485 PHE A C 1
ATOM 3882 O O . PHE A 1 485 ? -8.488 -1.213 -18.059 1.00 81.69 485 PHE A O 1
ATOM 3889 N N . PRO A 1 486 ? -7.526 -1.087 -16.013 1.00 80.50 486 PRO A N 1
ATOM 3890 C CA . PRO A 1 486 ? -8.187 0.156 -15.655 1.00 80.50 486 PRO A CA 1
ATOM 3891 C C . PRO A 1 486 ? -7.753 1.277 -16.603 1.00 80.50 486 PRO A C 1
ATOM 3893 O O . PRO A 1 486 ? -6.598 1.337 -17.028 1.00 80.50 486 PRO A O 1
ATOM 3896 N N . ILE A 1 487 ? -8.669 2.203 -16.893 1.00 78.06 487 ILE A N 1
ATOM 3897 C CA . ILE A 1 487 ? -8.298 3.494 -17.483 1.00 78.06 487 ILE A CA 1
ATOM 3898 C C . ILE A 1 487 ? -7.256 4.183 -16.586 1.00 78.06 487 ILE A C 1
ATOM 3900 O O . ILE A 1 487 ? -7.378 4.155 -15.359 1.00 78.06 487 ILE A O 1
ATOM 3904 N N . GLY A 1 488 ? -6.252 4.812 -17.208 1.00 72.62 488 GLY A N 1
ATOM 3905 C CA . GLY A 1 488 ? -5.191 5.551 -16.517 1.00 72.62 488 GLY A CA 1
ATOM 3906 C C . GLY A 1 488 ? -5.737 6.511 -15.455 1.00 72.62 488 GLY A C 1
ATOM 3907 O O . GLY A 1 488 ? -6.736 7.199 -15.676 1.00 72.62 488 GLY A O 1
ATOM 3908 N N . GLY A 1 489 ? -5.103 6.501 -14.281 1.00 73.25 489 GLY A N 1
ATOM 3909 C CA . GLY A 1 489 ? -5.504 7.266 -13.097 1.00 73.25 489 GLY A CA 1
ATOM 3910 C C . GLY A 1 489 ? -6.541 6.590 -12.184 1.00 73.25 489 GLY A C 1
ATOM 3911 O O . GLY A 1 489 ? -6.657 6.995 -11.027 1.00 73.25 489 GLY A O 1
ATOM 3912 N N . PHE A 1 490 ? -7.238 5.537 -12.630 1.00 83.12 490 PHE A N 1
ATOM 3913 C CA . PHE A 1 490 ? -8.184 4.777 -11.800 1.00 83.12 490 PHE A CA 1
ATOM 3914 C C . PHE A 1 490 ? -7.568 3.480 -11.252 1.00 83.12 490 PHE A C 1
ATOM 3916 O O . PHE A 1 490 ? -6.804 2.792 -11.926 1.00 83.12 490 PHE A O 1
ATOM 3923 N N . LYS A 1 491 ? -7.927 3.112 -10.019 1.00 84.38 491 LYS A N 1
ATOM 3924 C CA . LYS A 1 491 ? -7.407 1.940 -9.301 1.00 84.38 491 LYS A CA 1
ATOM 3925 C C . LYS A 1 491 ? -8.433 0.814 -9.273 1.00 84.38 491 LYS A C 1
ATOM 3927 O O . LYS A 1 491 ? -9.616 1.048 -9.041 1.00 84.38 491 LYS A O 1
ATOM 3932 N N . ALA A 1 492 ? -7.972 -0.420 -9.455 1.00 83.69 492 ALA A N 1
ATOM 3933 C CA . ALA A 1 492 ? -8.850 -1.587 -9.537 1.00 83.69 492 ALA A CA 1
ATOM 3934 C C . ALA A 1 492 ? -9.545 -1.966 -8.214 1.00 83.69 492 ALA A C 1
ATOM 3936 O O . ALA A 1 492 ? -10.611 -2.575 -8.240 1.00 83.69 492 ALA A O 1
ATOM 3937 N N . ASP A 1 493 ? -8.975 -1.571 -7.075 1.00 84.81 493 ASP A N 1
ATOM 3938 C CA . ASP A 1 493 ? -9.490 -1.784 -5.717 1.00 84.81 493 ASP A CA 1
ATOM 3939 C C . ASP A 1 493 ? -10.362 -0.627 -5.186 1.00 84.81 493 ASP A C 1
ATOM 3941 O O . ASP A 1 493 ? -10.730 -0.616 -4.006 1.00 84.81 493 ASP A O 1
ATOM 3945 N N . SER A 1 494 ? -10.711 0.331 -6.049 1.00 89.69 494 SER A N 1
ATOM 3946 C CA . SER A 1 494 ? -11.534 1.501 -5.729 1.00 89.69 494 SER A CA 1
ATOM 3947 C C . SER A 1 494 ? -12.854 1.503 -6.511 1.00 89.69 494 SER A C 1
ATOM 3949 O O . SER A 1 494 ? -12.968 0.909 -7.586 1.00 89.69 494 SER A O 1
ATOM 3951 N N . CYS A 1 495 ? -13.853 2.211 -5.983 1.00 93.62 495 CYS A N 1
ATOM 3952 C CA . CYS A 1 495 ? -15.099 2.532 -6.689 1.00 93.62 495 CYS A CA 1
ATOM 3953 C C . CYS A 1 495 ? -15.182 4.038 -6.955 1.00 93.62 495 CYS A C 1
ATOM 3955 O O . CYS A 1 495 ? -14.771 4.839 -6.117 1.00 93.62 495 CYS A O 1
ATOM 3957 N N . TYR A 1 496 ? -15.742 4.421 -8.099 1.00 93.38 496 TYR A N 1
ATOM 3958 C CA . TYR A 1 496 ? -15.782 5.798 -8.573 1.00 93.38 496 TYR A CA 1
ATOM 3959 C C . TYR A 1 496 ? -17.194 6.226 -8.964 1.00 93.38 496 TYR A C 1
ATOM 3961 O O . TYR A 1 496 ? -17.937 5.469 -9.593 1.00 93.38 496 TYR A O 1
ATOM 3969 N N . LEU A 1 497 ? -17.529 7.472 -8.630 1.00 94.88 497 LEU A N 1
ATOM 3970 C CA . LEU A 1 497 ? -18.680 8.195 -9.165 1.00 94.88 497 LEU A CA 1
ATOM 3971 C C . LEU A 1 497 ? -18.148 9.404 -9.931 1.00 94.88 497 LEU A C 1
ATOM 3973 O O . LEU A 1 497 ? -17.524 10.290 -9.344 1.00 94.88 497 LEU A O 1
ATOM 3977 N N . ILE A 1 498 ? -18.362 9.421 -11.240 1.00 93.38 498 ILE A N 1
ATOM 3978 C CA . ILE A 1 498 ? -17.834 10.448 -12.136 1.00 93.38 498 ILE A CA 1
ATOM 3979 C C . ILE A 1 498 ? -18.997 11.328 -12.575 1.00 93.38 498 ILE A C 1
ATOM 3981 O O . ILE A 1 498 ? -19.835 10.918 -13.372 1.00 93.38 498 ILE A O 1
ATOM 3985 N N . PHE A 1 499 ? -19.042 12.548 -12.058 1.00 93.56 499 PHE A N 1
ATOM 3986 C CA . PHE A 1 499 ? -20.036 13.549 -12.420 1.00 93.56 499 PHE A CA 1
ATOM 3987 C C . PHE A 1 499 ? -19.563 14.251 -13.697 1.00 93.56 499 PHE A C 1
ATOM 3989 O O . PHE A 1 499 ? -18.758 15.188 -13.641 1.00 93.56 499 PHE A O 1
ATOM 3996 N N . LYS A 1 500 ? -20.033 13.767 -14.856 1.00 92.69 500 LYS A N 1
ATOM 3997 C CA . LYS A 1 500 ? -19.617 14.265 -16.174 1.00 92.69 500 LYS A CA 1
ATOM 3998 C C . LYS A 1 500 ? -20.017 15.723 -16.358 1.00 92.69 500 LYS A C 1
ATOM 4000 O O . LYS A 1 500 ? -21.165 16.079 -16.091 1.00 92.69 500 LYS A O 1
ATOM 4005 N N . ASP A 1 501 ? -19.088 16.549 -16.835 1.00 90.81 501 ASP A N 1
ATOM 4006 C CA . ASP A 1 501 ? -19.297 17.975 -17.125 1.00 90.81 501 ASP A CA 1
ATOM 4007 C C . ASP A 1 501 ? -19.770 18.827 -15.926 1.00 90.81 501 ASP A C 1
ATOM 4009 O O . ASP A 1 501 ? -20.279 19.942 -16.096 1.00 90.81 501 ASP A O 1
ATOM 4013 N N . PHE A 1 502 ? -19.550 18.348 -14.697 1.00 92.25 502 PHE A N 1
ATOM 4014 C CA . PHE A 1 502 ? -19.966 19.029 -13.471 1.00 92.25 502 PHE A CA 1
ATOM 4015 C C . PHE A 1 502 ? -19.488 20.486 -13.406 1.00 92.25 502 PHE A C 1
ATOM 4017 O O . PHE A 1 502 ? -20.247 21.375 -13.017 1.00 92.25 502 PHE A O 1
ATOM 4024 N N . TYR A 1 503 ? -18.252 20.773 -13.828 1.00 89.44 503 TYR A N 1
ATOM 4025 C CA . TYR A 1 503 ? -17.716 22.134 -13.750 1.00 89.44 503 TYR A CA 1
ATOM 4026 C C . TYR A 1 503 ? -18.412 23.119 -14.695 1.00 89.44 503 TYR A C 1
ATOM 4028 O O . TYR A 1 503 ? -18.434 24.317 -14.408 1.00 89.44 503 TYR A O 1
ATOM 4036 N N . LYS A 1 504 ? -19.050 22.649 -15.775 1.00 89.81 504 LYS A N 1
ATOM 4037 C CA . LYS A 1 504 ? -19.897 23.506 -16.620 1.00 89.81 504 LYS A CA 1
ATOM 4038 C C . LYS A 1 504 ? -21.140 23.963 -15.850 1.00 89.81 504 LYS A C 1
ATOM 4040 O O . LYS A 1 504 ? -21.473 25.148 -15.889 1.00 89.81 504 LYS A O 1
ATOM 4045 N N . ILE A 1 505 ? -21.770 23.053 -15.099 1.00 89.50 505 ILE A N 1
ATOM 4046 C CA . ILE A 1 505 ? -22.899 23.364 -14.207 1.00 89.50 505 ILE A CA 1
ATOM 4047 C C . ILE A 1 505 ? -22.427 24.298 -13.087 1.00 89.50 505 ILE A C 1
ATOM 4049 O O . ILE A 1 505 ? -23.002 25.365 -12.884 1.00 89.50 505 ILE A O 1
ATOM 4053 N N . TYR A 1 506 ? -21.333 23.951 -12.405 1.00 89.69 506 TYR A N 1
ATOM 4054 C CA . TYR A 1 506 ? -20.781 24.762 -11.320 1.00 89.69 506 TYR A CA 1
ATOM 4055 C C . TYR A 1 506 ? -20.499 26.204 -11.764 1.00 89.69 506 TYR A C 1
ATOM 4057 O O . TYR A 1 506 ? -20.941 27.146 -11.111 1.00 89.69 506 TYR A O 1
ATOM 4065 N N . ASN A 1 507 ? -19.833 26.396 -12.908 1.00 89.31 507 ASN A N 1
ATOM 4066 C CA . ASN A 1 507 ? -19.507 27.726 -13.427 1.00 89.31 507 ASN A CA 1
ATOM 4067 C C . ASN A 1 507 ? -20.758 28.533 -13.813 1.00 89.31 507 ASN A C 1
ATOM 4069 O O . ASN A 1 507 ? -20.799 29.741 -13.569 1.00 89.31 507 ASN A O 1
ATOM 4073 N N . LYS A 1 508 ? -21.797 27.876 -14.356 1.00 90.12 508 LYS A N 1
ATOM 4074 C CA . LYS A 1 508 ? -23.099 28.500 -14.650 1.00 90.12 508 LYS A CA 1
ATOM 4075 C C . LYS A 1 508 ? -23.721 29.103 -13.387 1.00 90.12 508 LYS A C 1
ATOM 4077 O O . LYS A 1 508 ? -24.167 30.246 -13.431 1.00 90.12 508 LYS A O 1
ATOM 4082 N N . TYR A 1 509 ? -23.722 28.376 -12.268 1.00 88.00 509 TYR A N 1
ATOM 4083 C CA . TYR A 1 509 ? -24.296 28.861 -11.006 1.00 88.00 509 TYR A CA 1
ATOM 4084 C C . TYR A 1 509 ? -23.362 29.790 -10.223 1.00 88.00 509 TYR A C 1
ATOM 4086 O O . TYR A 1 509 ? -23.844 30.728 -9.595 1.00 88.00 509 TYR A O 1
ATOM 4094 N N . ALA A 1 510 ? -22.043 29.605 -10.299 1.00 85.56 510 ALA A N 1
ATOM 4095 C CA . ALA A 1 510 ? -21.065 30.477 -9.644 1.00 85.56 510 ALA A CA 1
ATOM 4096 C C . ALA A 1 510 ? -21.074 31.910 -10.208 1.00 85.56 510 ALA A C 1
ATOM 4098 O O . ALA A 1 510 ? -20.799 32.868 -9.484 1.00 85.56 510 ALA A O 1
ATOM 4099 N N . ALA A 1 511 ? -21.419 32.073 -11.489 1.00 84.81 511 ALA A N 1
ATOM 4100 C CA . ALA A 1 511 ? -21.603 33.384 -12.109 1.00 84.81 511 ALA A CA 1
ATOM 4101 C C . ALA A 1 511 ? -22.862 34.121 -11.604 1.00 84.81 511 ALA A C 1
ATOM 4103 O O . ALA A 1 511 ? -22.950 35.348 -11.711 1.00 84.81 511 ALA A O 1
ATOM 4104 N N . LEU A 1 512 ? -23.836 33.396 -11.046 1.00 84.69 512 LEU A N 1
ATOM 4105 C CA . LEU A 1 512 ? -25.092 33.947 -10.547 1.00 84.69 512 LEU A CA 1
ATOM 4106 C C . LEU A 1 512 ? -24.940 34.360 -9.071 1.00 84.69 512 LEU A C 1
ATOM 4108 O O . LEU A 1 512 ? -24.423 33.618 -8.246 1.00 84.69 512 LEU A O 1
ATOM 4112 N N . LYS A 1 513 ? -25.417 35.557 -8.709 1.00 80.62 513 LYS A N 1
ATOM 4113 C CA . LYS A 1 513 ? -25.423 36.068 -7.318 1.00 80.62 513 LYS A CA 1
ATOM 4114 C C . LYS A 1 513 ? -26.839 36.138 -6.732 1.00 80.62 513 LYS A C 1
ATOM 4116 O O . LYS A 1 513 ? -27.186 37.096 -6.049 1.00 80.62 513 LYS A O 1
ATOM 4121 N N . ASN A 1 514 ? -27.685 35.171 -7.072 1.00 87.00 514 ASN A N 1
ATOM 4122 C CA . ASN A 1 514 ? -29.112 35.147 -6.739 1.00 87.00 514 ASN A CA 1
ATOM 4123 C C . ASN A 1 514 ? -29.470 33.948 -5.836 1.00 87.00 514 ASN A C 1
ATOM 4125 O O . ASN A 1 514 ? -28.615 33.131 -5.492 1.00 87.00 514 ASN A O 1
ATOM 4129 N N . GLU A 1 515 ? -30.748 33.823 -5.470 1.00 83.44 515 GLU A N 1
ATOM 4130 C CA . GLU A 1 515 ? -31.249 32.716 -4.640 1.00 83.44 515 GLU A CA 1
ATOM 4131 C C . GLU A 1 515 ? -30.997 31.335 -5.266 1.00 83.44 515 GLU A C 1
ATOM 4133 O O . GLU A 1 515 ? -30.675 30.395 -4.546 1.00 83.44 515 GLU A O 1
ATOM 4138 N N . THR A 1 516 ? -31.019 31.217 -6.601 1.00 85.19 516 THR A N 1
ATOM 4139 C CA . THR A 1 516 ? -30.727 29.941 -7.282 1.00 85.19 516 THR A CA 1
ATOM 4140 C C . THR A 1 516 ? -29.283 29.478 -7.090 1.00 85.19 516 THR A C 1
ATOM 4142 O O . THR A 1 516 ? -29.040 28.286 -6.933 1.00 85.19 516 THR A O 1
ATOM 4145 N N . ALA A 1 517 ? -28.319 30.403 -7.031 1.00 87.38 517 ALA A N 1
ATOM 4146 C CA . ALA A 1 517 ? -26.932 30.062 -6.718 1.00 87.38 517 ALA A CA 1
ATOM 4147 C C . ALA A 1 517 ? -26.768 29.621 -5.257 1.00 87.38 517 ALA A C 1
ATOM 4149 O O . ALA A 1 517 ? -25.910 28.797 -4.940 1.00 87.38 517 ALA A O 1
ATOM 4150 N N . ARG A 1 518 ? -27.591 30.158 -4.348 1.00 87.00 518 ARG A N 1
ATOM 4151 C CA . ARG A 1 518 ? -27.590 29.759 -2.937 1.00 87.00 518 ARG A CA 1
ATOM 4152 C C . ARG A 1 518 ? -28.134 28.340 -2.766 1.00 87.00 518 ARG A C 1
ATOM 4154 O O . ARG A 1 518 ? -27.458 27.536 -2.134 1.00 87.00 518 ARG A O 1
ATOM 4161 N N . ALA A 1 519 ? -29.261 28.030 -3.411 1.00 88.56 519 ALA A N 1
ATOM 4162 C CA . ALA A 1 519 ? -29.842 26.687 -3.435 1.00 88.56 519 ALA A CA 1
ATOM 4163 C C . ALA A 1 519 ? -28.862 25.648 -4.012 1.00 88.56 519 ALA A C 1
ATOM 4165 O O . ALA A 1 519 ? -28.621 24.624 -3.384 1.00 88.56 519 ALA A O 1
ATOM 4166 N N . PHE A 1 520 ? -28.192 25.955 -5.130 1.00 92.50 520 PHE A N 1
ATOM 4167 C CA . PHE A 1 520 ? -27.171 25.067 -5.702 1.00 92.50 520 PHE A CA 1
ATOM 4168 C C . PHE A 1 520 ? -26.002 24.802 -4.744 1.00 92.50 520 PHE A C 1
ATOM 4170 O O . PHE A 1 520 ? -25.554 23.667 -4.603 1.00 92.50 520 PHE A O 1
ATOM 4177 N N . ASN A 1 521 ? -25.502 25.833 -4.057 1.00 89.44 521 ASN A N 1
ATOM 4178 C CA . ASN A 1 521 ? -24.424 25.657 -3.082 1.00 89.44 521 ASN A CA 1
ATOM 4179 C C . ASN A 1 521 ? -24.861 24.826 -1.863 1.00 89.44 521 ASN A C 1
ATOM 4181 O O . ASN A 1 521 ? -24.033 24.136 -1.268 1.00 89.44 521 ASN A O 1
ATOM 4185 N N . GLU A 1 522 ? -26.132 24.903 -1.468 1.00 89.62 522 GLU A N 1
ATOM 4186 C CA . GLU A 1 522 ? -26.704 24.068 -0.408 1.00 89.62 522 GLU A CA 1
ATOM 4187 C C . GLU A 1 522 ? -26.851 22.614 -0.867 1.00 89.62 522 GLU A C 1
ATOM 4189 O O . GLU A 1 522 ? -26.350 21.724 -0.177 1.00 89.62 522 GLU A O 1
ATOM 4194 N N . ASP A 1 523 ? -27.407 22.379 -2.058 1.00 91.19 523 ASP A N 1
ATOM 4195 C CA . ASP A 1 523 ? -27.497 21.051 -2.679 1.00 91.19 523 ASP A CA 1
ATOM 4196 C C . ASP A 1 523 ? -26.103 20.413 -2.830 1.00 91.19 523 ASP A C 1
ATOM 4198 O O . ASP A 1 523 ? -25.901 19.250 -2.485 1.00 91.19 523 ASP A O 1
ATOM 4202 N N . LEU A 1 524 ? -25.102 21.181 -3.279 1.00 90.56 524 LEU A N 1
ATOM 4203 C CA . LEU A 1 524 ? -23.727 20.700 -3.424 1.00 90.56 524 LEU A CA 1
ATOM 4204 C C . LEU A 1 524 ? -23.115 20.306 -2.076 1.00 90.56 524 LEU A C 1
ATOM 4206 O O . LEU A 1 524 ? -22.467 19.266 -1.974 1.00 90.56 524 LEU A O 1
ATOM 4210 N N . LYS A 1 525 ? -23.330 21.108 -1.026 1.00 89.44 525 LYS A N 1
ATOM 4211 C CA . LYS A 1 525 ? -22.872 20.765 0.330 1.00 89.44 525 LYS A CA 1
ATOM 4212 C C . LYS A 1 525 ? -23.542 19.496 0.845 1.00 89.44 525 LYS A C 1
ATOM 4214 O O . LYS A 1 525 ? -22.864 18.681 1.466 1.00 89.44 525 LYS A O 1
ATOM 4219 N N . GLN A 1 526 ? -24.836 19.318 0.584 1.00 88.44 526 GLN A N 1
ATOM 4220 C CA . GLN A 1 526 ? -25.564 18.106 0.957 1.00 88.44 526 GLN A CA 1
ATOM 4221 C C . GLN A 1 526 ? -25.031 16.881 0.209 1.00 88.44 526 GLN A C 1
ATOM 4223 O O . GLN A 1 526 ? -24.737 15.872 0.845 1.00 88.44 526 GLN A O 1
ATOM 4228 N N . LEU A 1 527 ? -24.821 16.987 -1.106 1.00 89.25 527 LEU A N 1
ATOM 4229 C CA . LEU A 1 527 ? -24.244 15.921 -1.925 1.00 89.25 527 LEU A CA 1
ATOM 4230 C C . LEU A 1 527 ? -22.839 15.535 -1.443 1.00 89.25 527 LEU A C 1
ATOM 4232 O O . LEU A 1 527 ? -22.554 14.356 -1.229 1.00 89.25 527 LEU A O 1
ATOM 4236 N N . MET A 1 528 ? -21.966 16.528 -1.234 1.00 87.94 528 MET A N 1
ATOM 4237 C CA . MET A 1 528 ? -20.616 16.295 -0.720 1.00 87.94 528 MET A CA 1
ATOM 4238 C C . MET A 1 528 ? -20.655 15.649 0.664 1.00 87.94 528 MET A C 1
ATOM 4240 O O . MET A 1 528 ? -19.940 14.677 0.886 1.00 87.94 528 MET A O 1
ATOM 4244 N N . GLY A 1 529 ? -21.507 16.136 1.571 1.00 84.00 529 GLY A N 1
ATOM 4245 C CA . GLY A 1 529 ? -21.674 15.562 2.905 1.00 84.00 529 GLY A CA 1
ATOM 4246 C C . GLY A 1 529 ? -22.162 14.112 2.867 1.00 84.00 529 GLY A C 1
ATOM 4247 O O . GLY A 1 529 ? -21.597 13.261 3.551 1.00 84.00 529 GLY A O 1
ATOM 4248 N N . LEU A 1 530 ? -23.148 13.810 2.018 1.00 85.31 530 LEU A N 1
ATOM 4249 C CA . LEU A 1 530 ? -23.712 12.468 1.841 1.00 85.31 530 LEU A CA 1
ATOM 4250 C C . LEU A 1 530 ? -22.655 11.466 1.360 1.00 85.31 530 LEU A C 1
ATOM 4252 O O . LEU A 1 530 ? -22.564 10.360 1.895 1.00 85.31 530 LEU A O 1
ATOM 4256 N N . LEU A 1 531 ? -21.845 11.846 0.369 1.00 87.25 531 LEU A N 1
ATOM 4257 C CA . LEU A 1 531 ? -20.799 10.977 -0.176 1.00 87.25 531 LEU A CA 1
ATOM 4258 C C . LEU A 1 531 ? -19.590 10.872 0.770 1.00 87.25 531 LEU A C 1
ATOM 4260 O O . LEU A 1 531 ? -19.069 9.775 0.978 1.00 87.25 531 LEU A O 1
ATOM 4264 N N . GLN A 1 532 ? -19.182 11.967 1.420 1.00 84.31 532 GLN A N 1
ATOM 4265 C CA . GLN A 1 532 ? -18.093 11.955 2.407 1.00 84.31 532 GLN A CA 1
ATOM 4266 C C . GLN A 1 532 ? -18.409 11.077 3.621 1.00 84.31 532 GLN A C 1
ATOM 4268 O O . GLN A 1 532 ? -17.528 10.358 4.091 1.00 84.31 532 GLN A O 1
ATOM 4273 N N . GLN A 1 533 ? -19.659 11.066 4.098 1.00 77.25 533 GLN A N 1
ATOM 4274 C CA . GLN A 1 533 ? -20.100 10.158 5.167 1.00 77.25 533 GLN A CA 1
ATOM 4275 C C . GLN A 1 533 ? -19.917 8.680 4.794 1.00 77.25 533 GLN A C 1
ATOM 4277 O O . GLN A 1 533 ? -19.656 7.850 5.659 1.00 77.25 533 GLN A O 1
ATOM 4282 N N . GLN A 1 534 ? -19.973 8.348 3.502 1.00 77.56 534 GLN A N 1
ATOM 4283 C CA . GLN A 1 534 ? -19.724 6.994 3.001 1.00 77.56 534 GLN A CA 1
ATOM 4284 C C . GLN A 1 534 ? -18.242 6.696 2.747 1.00 77.56 534 GLN A C 1
ATOM 4286 O O . GLN A 1 534 ? -17.909 5.588 2.336 1.00 77.56 534 GLN A O 1
ATOM 4291 N N . GLY A 1 535 ? -17.353 7.657 3.005 1.00 80.75 535 GLY A N 1
ATOM 4292 C CA . GLY A 1 535 ? -15.914 7.526 2.794 1.00 80.75 535 GLY A CA 1
ATOM 4293 C C . GLY A 1 535 ? -15.433 7.945 1.405 1.00 80.75 535 GLY A C 1
ATOM 4294 O O . GLY A 1 535 ? -14.247 7.778 1.124 1.00 80.75 535 GLY A O 1
ATOM 4295 N N . PHE A 1 536 ? -16.302 8.499 0.548 1.00 88.25 536 PHE A N 1
ATOM 4296 C CA . PHE A 1 536 ? -15.868 9.024 -0.745 1.00 88.25 536 PHE A CA 1
ATOM 4297 C C . PHE A 1 536 ? -15.048 10.305 -0.583 1.00 88.25 536 PHE A C 1
ATOM 4299 O O . PHE A 1 536 ? -15.397 11.216 0.171 1.00 88.25 536 PHE A O 1
ATOM 4306 N N . GLN A 1 537 ? -13.980 10.395 -1.364 1.00 88.56 537 GLN A N 1
ATOM 4307 C CA . GLN A 1 537 ? -13.103 11.552 -1.461 1.00 88.56 537 GLN A CA 1
ATOM 4308 C C . GLN A 1 537 ? -13.329 12.227 -2.810 1.00 88.56 537 GLN A C 1
ATOM 4310 O O . GLN A 1 537 ? -13.240 11.577 -3.849 1.00 88.56 537 GLN A O 1
ATOM 4315 N N . ALA A 1 538 ? -13.645 13.520 -2.791 1.00 87.69 538 ALA A N 1
ATOM 4316 C CA . ALA A 1 538 ? -13.934 14.291 -3.995 1.00 87.69 538 ALA A CA 1
ATOM 4317 C C . ALA A 1 538 ? -12.678 14.997 -4.508 1.00 87.69 538 ALA A C 1
ATOM 4319 O O . ALA A 1 538 ? -11.963 15.633 -3.730 1.00 87.69 538 ALA A O 1
ATOM 4320 N N . TYR A 1 539 ? -12.457 14.961 -5.816 1.00 84.94 539 TYR A N 1
ATOM 4321 C CA . TYR A 1 539 ? -11.416 15.736 -6.476 1.00 84.94 539 TYR A CA 1
ATOM 4322 C C . TYR A 1 539 ? -11.827 16.135 -7.901 1.00 84.94 539 TYR A C 1
ATOM 4324 O O . TYR A 1 539 ? -12.622 15.444 -8.544 1.00 84.94 539 TYR A O 1
ATOM 4332 N N . PRO A 1 540 ? -11.289 17.251 -8.426 1.00 82.62 540 PRO A N 1
ATOM 4333 C CA . PRO A 1 540 ? -11.465 17.598 -9.831 1.00 82.62 540 PRO A CA 1
ATOM 4334 C C . PRO A 1 540 ? -10.901 16.494 -10.729 1.00 82.62 540 PRO A C 1
ATOM 4336 O O . PRO A 1 540 ? -9.795 16.015 -10.479 1.00 82.62 540 PRO A O 1
ATOM 4339 N N . GLY A 1 541 ? -11.581 16.149 -11.821 1.00 75.62 541 GLY A N 1
ATOM 4340 C CA . GLY A 1 541 ? -11.038 15.219 -12.817 1.00 75.62 541 GLY A CA 1
ATOM 4341 C C . GLY A 1 541 ? -9.739 15.728 -13.460 1.00 75.62 541 GLY A C 1
ATOM 4342 O O . GLY A 1 541 ? -8.901 14.940 -13.876 1.00 75.62 541 GLY A O 1
ATOM 4343 N N . ALA A 1 542 ? -9.499 17.043 -13.437 1.00 69.00 542 ALA A N 1
ATOM 4344 C CA . ALA A 1 542 ? -8.227 17.652 -13.829 1.00 69.00 542 ALA A CA 1
ATOM 4345 C C . ALA A 1 542 ? -7.093 17.528 -12.783 1.00 69.00 542 ALA A C 1
ATOM 4347 O O . ALA A 1 542 ? -5.957 17.880 -13.089 1.00 69.00 542 ALA A O 1
ATOM 4348 N N . ALA A 1 543 ? -7.382 17.116 -11.541 1.00 61.56 543 ALA A N 1
ATOM 4349 C CA . ALA A 1 543 ? -6.420 17.125 -10.430 1.00 61.56 543 ALA A CA 1
ATOM 4350 C C . ALA A 1 543 ? -5.559 15.856 -10.331 1.00 61.56 543 ALA A C 1
ATOM 4352 O O . ALA A 1 543 ? -4.603 15.827 -9.558 1.00 61.56 543 ALA A O 1
ATOM 4353 N N . LEU A 1 544 ? -5.886 14.818 -11.096 1.00 51.22 544 LEU A N 1
ATOM 4354 C CA . LEU A 1 544 ? -5.141 13.565 -11.159 1.00 51.22 544 LEU A CA 1
ATOM 4355 C C . LEU A 1 544 ? -4.740 13.292 -12.603 1.00 51.22 544 LEU A C 1
ATOM 4357 O O . LEU A 1 544 ? -5.290 13.897 -13.516 1.00 51.22 544 LEU A O 1
ATOM 4361 N N . HIS A 1 545 ? -3.801 12.365 -12.780 1.00 57.66 545 HIS A N 1
ATOM 4362 C CA . HIS A 1 545 ? -3.297 11.771 -14.027 1.00 57.66 545 HIS A CA 1
ATOM 4363 C C . HIS A 1 545 ? -4.395 11.096 -14.894 1.00 57.66 545 HIS A C 1
ATOM 4365 O O . HIS A 1 545 ? -4.179 10.062 -15.516 1.00 57.66 545 HIS A O 1
ATOM 4371 N N . LEU A 1 546 ? -5.609 11.644 -14.891 1.00 63.59 546 LEU A N 1
ATOM 4372 C CA . LEU A 1 546 ? -6.772 11.239 -15.649 1.00 63.59 546 LEU A CA 1
ATOM 4373 C C . LEU A 1 546 ? -6.692 11.839 -17.053 1.00 63.59 546 LEU A C 1
ATOM 4375 O O . LEU A 1 546 ? -6.151 12.925 -17.279 1.00 63.59 546 LEU A O 1
ATOM 4379 N N . SER A 1 547 ? -7.242 11.110 -18.021 1.00 63.81 547 SER A N 1
ATOM 4380 C CA . SER A 1 547 ? -7.243 11.538 -19.419 1.00 63.81 547 SER A CA 1
ATOM 4381 C C . SER A 1 547 ? -7.985 12.872 -19.623 1.00 63.81 547 SER A C 1
ATOM 4383 O O . SER A 1 547 ? -8.838 13.260 -18.820 1.00 63.81 547 SER A O 1
ATOM 4385 N N . ARG A 1 548 ? -7.723 13.556 -20.751 1.00 66.12 548 ARG A N 1
ATOM 4386 C CA . ARG A 1 548 ? -8.422 14.806 -21.121 1.00 66.12 548 ARG A CA 1
ATOM 4387 C C . ARG A 1 548 ? -9.951 14.676 -21.131 1.00 66.12 548 ARG A C 1
ATOM 4389 O O . ARG A 1 548 ? -10.628 15.684 -20.964 1.00 66.12 548 ARG A O 1
ATOM 4396 N N . GLU A 1 549 ? -10.486 13.464 -21.284 1.00 72.69 549 GLU A N 1
ATOM 4397 C CA . GLU A 1 549 ? -11.928 13.193 -21.234 1.00 72.69 549 GLU A CA 1
ATOM 4398 C C . GLU A 1 549 ? -12.569 13.595 -19.892 1.00 72.69 549 GLU A C 1
ATOM 4400 O O . GLU A 1 549 ? -13.764 13.890 -19.857 1.00 72.69 549 GLU A O 1
ATOM 4405 N N . PHE A 1 550 ? -11.788 13.648 -18.806 1.00 79.69 550 PHE A N 1
ATOM 4406 C CA . PHE A 1 550 ? -12.282 13.919 -17.453 1.00 79.69 550 PHE A CA 1
ATOM 4407 C C . PHE A 1 550 ? -12.021 15.351 -16.958 1.00 79.69 550 PHE A C 1
ATOM 4409 O O . PHE A 1 550 ? -12.334 15.675 -15.816 1.00 79.69 550 PHE A O 1
ATOM 4416 N N . GLN A 1 551 ? -11.461 16.244 -17.784 1.00 77.69 551 GLN A N 1
ATOM 4417 C CA . GLN A 1 551 ? -11.043 17.582 -17.329 1.00 77.69 551 GLN A CA 1
ATOM 4418 C C . GLN A 1 551 ? -12.173 18.434 -16.730 1.00 77.69 551 GLN A C 1
ATOM 4420 O O . GLN A 1 551 ? -11.922 19.205 -15.806 1.00 77.69 551 GLN A O 1
ATOM 4425 N N . ASN A 1 552 ? -13.401 18.298 -17.239 1.00 85.06 552 ASN A N 1
ATOM 4426 C CA . ASN A 1 552 ? -14.565 19.063 -16.775 1.00 85.06 552 ASN A CA 1
ATOM 4427 C C . ASN A 1 552 ? -15.402 18.321 -15.722 1.00 85.06 552 ASN A C 1
ATOM 4429 O O . ASN A 1 552 ? -16.472 18.807 -15.340 1.00 85.06 552 ASN A O 1
ATOM 4433 N N . ASP A 1 553 ? -14.922 17.178 -15.240 1.00 90.06 553 ASP A N 1
ATOM 4434 C CA . ASP A 1 553 ? -15.682 16.288 -14.370 1.00 90.06 553 ASP A CA 1
ATOM 4435 C C . ASP A 1 553 ? -15.317 16.485 -12.898 1.00 90.06 553 ASP A C 1
ATOM 4437 O O . ASP A 1 553 ? -14.199 16.880 -12.559 1.00 90.06 553 ASP A O 1
ATOM 4441 N N . LEU A 1 554 ? -16.252 16.149 -12.012 1.00 91.50 554 LEU A N 1
ATOM 4442 C CA . LEU A 1 554 ? -15.989 15.972 -10.585 1.00 91.50 554 LEU A CA 1
ATOM 4443 C C . LEU A 1 554 ? -15.984 14.472 -10.278 1.00 91.50 554 LEU A C 1
ATOM 4445 O O . LEU A 1 554 ? -16.955 13.774 -10.565 1.00 91.50 554 LEU A O 1
ATOM 4449 N N . VAL A 1 555 ? -14.895 13.969 -9.702 1.00 91.38 555 VAL A N 1
ATOM 4450 C CA . VAL A 1 555 ? -14.725 12.540 -9.421 1.00 91.38 555 VAL A CA 1
ATOM 4451 C C . VAL A 1 555 ? -14.768 12.316 -7.916 1.00 91.38 555 VAL A C 1
ATOM 4453 O O . VAL A 1 555 ? -14.074 12.990 -7.156 1.00 91.38 555 VAL A O 1
ATOM 4456 N N . PHE A 1 556 ? -15.577 11.351 -7.489 1.00 93.25 556 PHE A N 1
ATOM 4457 C CA . PHE A 1 556 ? -15.581 10.835 -6.126 1.00 93.25 556 PHE A CA 1
ATOM 4458 C C . PHE A 1 556 ? -14.979 9.430 -6.118 1.00 93.25 556 PHE A C 1
ATOM 4460 O O . PHE A 1 556 ? -15.495 8.542 -6.792 1.00 93.25 556 PHE A O 1
ATOM 4467 N N . GLU A 1 557 ? -13.920 9.215 -5.338 1.00 91.56 557 GLU A N 1
ATOM 4468 C CA . GLU A 1 557 ? -13.272 7.912 -5.141 1.00 91.56 557 GLU A CA 1
ATOM 4469 C C . GLU A 1 557 ? -13.600 7.356 -3.758 1.00 91.56 557 GLU A C 1
ATOM 4471 O O . GLU A 1 557 ? -13.374 8.023 -2.749 1.00 91.56 557 GLU A O 1
ATOM 4476 N N . LEU A 1 558 ? -14.072 6.113 -3.705 1.00 91.19 558 LEU A N 1
ATOM 4477 C CA . LEU A 1 558 ? -14.077 5.293 -2.501 1.00 91.19 558 LEU A CA 1
ATOM 4478 C C . LEU A 1 558 ? -12.876 4.335 -2.574 1.00 91.19 558 LEU A C 1
ATOM 4480 O O . LEU A 1 558 ? -12.935 3.351 -3.321 1.00 91.19 558 LEU A O 1
ATOM 4484 N N . PRO A 1 559 ? -11.771 4.630 -1.866 1.00 88.19 559 PRO A N 1
ATOM 4485 C CA . PRO A 1 559 ? -10.545 3.852 -1.976 1.00 88.19 559 PRO A CA 1
ATOM 4486 C C . PRO A 1 559 ? -10.593 2.554 -1.161 1.00 88.19 559 PRO A C 1
ATOM 4488 O O . PRO A 1 559 ? -11.249 2.493 -0.123 1.00 88.19 559 PRO A O 1
ATOM 4491 N N . GLN A 1 560 ? -9.819 1.551 -1.596 1.00 82.44 560 GLN A N 1
ATOM 4492 C CA . GLN A 1 560 ? -9.506 0.331 -0.829 1.00 82.44 560 GLN A CA 1
ATOM 4493 C C . GLN A 1 560 ? -10.745 -0.428 -0.320 1.00 82.44 560 GLN A C 1
ATOM 4495 O O . GLN A 1 560 ? -10.798 -0.883 0.821 1.00 82.44 560 GLN A O 1
ATOM 4500 N N . VAL A 1 561 ? -11.754 -0.605 -1.173 1.00 88.06 561 VAL A N 1
ATOM 4501 C CA . VAL A 1 561 ? -13.057 -1.184 -0.785 1.00 88.06 561 VAL A CA 1
ATOM 4502 C C . VAL A 1 561 ? -12.932 -2.640 -0.301 1.00 88.06 561 VAL A C 1
ATOM 4504 O O . VAL A 1 561 ? -13.725 -3.115 0.510 1.00 88.06 561 VAL A O 1
ATOM 4507 N N . ILE A 1 562 ? -11.920 -3.358 -0.791 1.00 88.50 562 ILE A N 1
ATOM 4508 C CA . ILE A 1 562 ? -11.694 -4.785 -0.521 1.00 88.50 562 ILE A CA 1
ATOM 4509 C C . ILE A 1 562 ? -10.954 -4.995 0.813 1.00 88.50 562 ILE A C 1
ATOM 4511 O O . ILE A 1 562 ? -11.172 -5.999 1.498 1.00 88.50 562 ILE A O 1
ATOM 4515 N N . GLU A 1 563 ? -10.109 -4.038 1.202 1.00 87.19 563 GLU A N 1
ATOM 4516 C CA . GLU A 1 563 ? -9.161 -4.158 2.314 1.00 87.19 563 GLU A CA 1
ATOM 4517 C C . GLU A 1 563 ? -9.837 -4.484 3.660 1.00 87.19 563 GLU A C 1
ATOM 4519 O O . GLU A 1 563 ? -9.408 -5.438 4.317 1.00 87.19 563 GLU A O 1
ATOM 4524 N N . PRO A 1 564 ? -10.947 -3.824 4.071 1.00 88.44 564 PRO A N 1
ATOM 4525 C CA . PRO A 1 564 ? -11.608 -4.146 5.334 1.00 88.44 564 PRO A CA 1
ATOM 4526 C C . PRO A 1 564 ? -12.038 -5.614 5.441 1.00 88.44 564 PRO A C 1
ATOM 4528 O O . PRO A 1 564 ? -11.937 -6.200 6.519 1.00 88.44 564 PRO A O 1
ATOM 4531 N N . MET A 1 565 ? -12.480 -6.227 4.336 1.00 89.81 565 MET A N 1
ATOM 4532 C CA . MET A 1 565 ? -12.885 -7.638 4.308 1.00 89.81 565 MET A CA 1
ATOM 4533 C C . MET A 1 565 ? -11.687 -8.580 4.434 1.00 89.81 565 MET A C 1
ATOM 4535 O O . MET A 1 565 ? -11.753 -9.567 5.171 1.00 89.81 565 MET A O 1
ATOM 4539 N N . ILE A 1 566 ? -10.581 -8.265 3.753 1.00 90.62 566 ILE A N 1
ATOM 4540 C CA . ILE A 1 566 ? -9.336 -9.033 3.852 1.00 90.62 566 ILE A CA 1
ATOM 4541 C C . ILE A 1 566 ? -8.798 -8.977 5.285 1.00 90.62 566 ILE A C 1
ATOM 4543 O O . ILE A 1 566 ? -8.560 -10.025 5.889 1.00 90.62 566 ILE A O 1
ATOM 4547 N N . VAL A 1 567 ? -8.690 -7.786 5.875 1.00 90.56 567 VAL A N 1
ATOM 4548 C CA . VAL A 1 567 ? -8.190 -7.615 7.247 1.00 90.56 567 VAL A CA 1
ATOM 4549 C C . VAL A 1 567 ? -9.127 -8.274 8.267 1.00 90.56 567 VAL A C 1
ATOM 4551 O O . VAL A 1 567 ? -8.655 -8.931 9.198 1.00 90.56 567 VAL A O 1
ATOM 4554 N N . ALA A 1 568 ? -10.450 -8.193 8.073 1.00 91.56 568 ALA A N 1
ATOM 4555 C CA . ALA A 1 568 ? -11.434 -8.868 8.925 1.00 91.56 568 ALA A CA 1
ATOM 4556 C C . ALA A 1 568 ? -11.308 -10.397 8.914 1.00 91.56 568 ALA A C 1
ATOM 4558 O O . ALA A 1 568 ? -11.607 -11.045 9.919 1.00 91.56 568 ALA A O 1
ATOM 4559 N N . SER A 1 569 ? -10.815 -10.983 7.817 1.00 92.69 569 SER A N 1
ATOM 4560 C CA . SER A 1 569 ? -10.524 -12.418 7.766 1.00 92.69 569 SER A CA 1
ATOM 4561 C C . SER A 1 569 ? -9.401 -12.828 8.727 1.00 92.69 569 SER A C 1
ATOM 4563 O O . SER A 1 569 ? -9.388 -13.975 9.182 1.00 92.69 569 SER A O 1
ATOM 4565 N N . ARG A 1 570 ? -8.480 -11.906 9.058 1.00 90.62 570 ARG A N 1
ATOM 4566 C CA . ARG A 1 570 ? -7.228 -12.125 9.813 1.00 90.62 570 ARG A CA 1
ATOM 4567 C C . ARG A 1 570 ? -6.240 -13.100 9.165 1.00 90.62 570 ARG A C 1
ATOM 4569 O O . ARG A 1 570 ? -5.245 -13.469 9.788 1.00 90.62 570 ARG A O 1
ATOM 4576 N N . GLU A 1 571 ? -6.508 -13.523 7.938 1.00 93.44 571 GLU A N 1
ATOM 4577 C CA . GLU A 1 571 ? -5.618 -14.368 7.148 1.00 93.44 571 GLU A CA 1
ATOM 4578 C C . GLU A 1 571 ? -4.657 -13.498 6.326 1.00 93.44 571 GLU A C 1
ATOM 4580 O O . GLU A 1 571 ? -4.934 -12.333 6.044 1.00 93.44 571 GLU A O 1
ATOM 4585 N N . ALA A 1 572 ? -3.531 -14.072 5.906 1.00 90.19 572 ALA A N 1
ATOM 4586 C CA . ALA A 1 572 ? -2.544 -13.390 5.070 1.00 90.19 572 ALA A CA 1
ATOM 4587 C C . ALA A 1 572 ? -2.918 -13.468 3.578 1.00 90.19 572 ALA A C 1
ATOM 4589 O O . ALA A 1 572 ? -2.186 -14.050 2.776 1.00 90.19 572 ALA A O 1
ATOM 4590 N N . PHE A 1 573 ? -4.087 -12.937 3.211 1.00 92.19 573 PHE A N 1
ATOM 4591 C CA . PHE A 1 573 ? -4.450 -12.794 1.801 1.00 92.19 573 PHE A CA 1
ATOM 4592 C C . PHE A 1 573 ? -3.530 -11.783 1.116 1.00 92.19 573 PHE A C 1
ATOM 4594 O O . PHE A 1 573 ? -3.243 -10.720 1.660 1.00 92.19 573 PHE A O 1
ATOM 4601 N N . GLN A 1 574 ? -3.105 -12.106 -0.099 1.00 89.19 574 GLN A N 1
ATOM 4602 C CA . GLN A 1 574 ? -2.340 -11.211 -0.957 1.00 89.19 574 GLN A CA 1
ATOM 4603 C C . GLN A 1 574 ? -3.243 -10.669 -2.064 1.00 89.19 574 GLN A C 1
ATOM 4605 O O . GLN A 1 574 ? -3.914 -11.443 -2.752 1.00 89.19 574 GLN A O 1
ATOM 4610 N N . LEU A 1 575 ? -3.236 -9.349 -2.249 1.00 86.69 575 LEU A N 1
ATOM 4611 C CA . LEU A 1 575 ? -3.932 -8.658 -3.333 1.00 86.69 575 LEU A CA 1
ATOM 4612 C C . LEU A 1 575 ? -2.894 -8.219 -4.379 1.00 86.69 575 LEU A C 1
ATOM 4614 O O . LEU A 1 575 ? -2.217 -7.210 -4.202 1.00 86.69 575 LEU A O 1
ATOM 4618 N N . LYS A 1 576 ? -2.736 -9.011 -5.445 1.00 87.00 576 LYS A N 1
ATOM 4619 C CA . LYS A 1 576 ? -1.778 -8.768 -6.543 1.00 87.00 576 LYS A CA 1
ATOM 4620 C C . LYS A 1 576 ? -2.479 -8.832 -7.901 1.00 87.00 576 LYS A C 1
ATOM 4622 O O . LYS A 1 576 ? -3.652 -9.196 -7.974 1.00 87.00 576 LYS A O 1
ATOM 4627 N N . GLY A 1 577 ? -1.758 -8.499 -8.970 1.00 84.94 577 GLY A N 1
ATOM 4628 C CA . GLY A 1 577 ? -2.293 -8.541 -10.333 1.00 84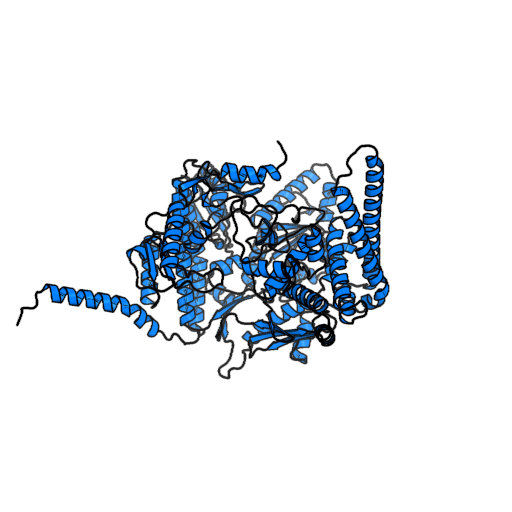.94 577 GLY A CA 1
ATOM 4629 C C . GLY A 1 577 ? -3.393 -7.507 -10.549 1.00 84.94 577 GLY A C 1
ATOM 4630 O O . GLY A 1 577 ? -3.267 -6.367 -10.100 1.00 84.94 577 GLY A O 1
ATOM 4631 N N . SER A 1 578 ? -4.489 -7.895 -11.200 1.00 82.44 578 SER A N 1
ATOM 4632 C CA . SER A 1 578 ? -5.619 -6.993 -11.473 1.00 82.44 578 SER A CA 1
ATOM 4633 C C . SER A 1 578 ? -6.375 -6.542 -10.218 1.00 82.44 578 SER A C 1
ATOM 4635 O O . SER A 1 578 ? -7.289 -5.727 -10.321 1.00 82.44 578 SER A O 1
ATOM 4637 N N . LYS A 1 579 ? -6.034 -7.070 -9.031 1.00 84.31 579 LYS A N 1
ATOM 4638 C CA . LYS A 1 579 ? -6.740 -6.849 -7.755 1.00 84.31 579 LYS A CA 1
ATOM 4639 C C . LYS A 1 579 ? -8.227 -7.234 -7.786 1.00 84.31 579 LYS A C 1
ATOM 4641 O O . LYS A 1 579 ? -9.000 -6.828 -6.921 1.00 84.31 579 LYS A O 1
ATOM 4646 N N . THR A 1 580 ? -8.641 -8.041 -8.761 1.00 82.69 580 THR A N 1
ATOM 4647 C CA . THR A 1 580 ? -10.016 -8.561 -8.870 1.00 82.69 580 THR A CA 1
ATOM 4648 C C . THR A 1 580 ? -10.280 -9.733 -7.925 1.00 82.69 580 THR A C 1
ATOM 4650 O O . THR A 1 580 ? -11.431 -10.053 -7.615 1.00 82.69 580 THR A O 1
ATOM 4653 N N . PHE A 1 581 ? -9.218 -10.360 -7.427 1.00 88.25 581 PHE A N 1
ATOM 4654 C CA . PHE A 1 581 ? -9.260 -11.388 -6.403 1.00 88.25 581 PHE A CA 1
ATOM 4655 C C . PHE A 1 581 ? -8.024 -11.290 -5.504 1.00 88.25 581 PHE A C 1
ATOM 4657 O O . PHE A 1 581 ? -6.962 -10.830 -5.921 1.00 88.25 581 PHE A O 1
ATOM 4664 N N . ALA A 1 582 ? -8.164 -11.756 -4.268 1.00 91.38 582 ALA A N 1
ATOM 4665 C CA . ALA A 1 582 ? -7.058 -11.985 -3.351 1.00 91.38 582 ALA A CA 1
ATOM 4666 C C . ALA A 1 582 ? -6.830 -13.490 -3.190 1.00 91.38 582 ALA A C 1
ATOM 4668 O O . ALA A 1 582 ? -7.753 -14.284 -3.370 1.00 91.38 582 ALA A O 1
ATOM 4669 N N . PHE A 1 583 ? -5.621 -13.916 -2.844 1.00 91.88 583 PHE A N 1
ATOM 4670 C CA . PHE A 1 583 ? -5.329 -15.336 -2.636 1.00 91.88 583 PHE A CA 1
ATOM 4671 C C . PHE A 1 583 ? -4.599 -15.574 -1.319 1.00 91.88 583 PHE A C 1
ATOM 4673 O O . PHE A 1 583 ? -3.747 -14.794 -0.905 1.00 91.88 583 PHE A O 1
ATOM 4680 N N . LEU A 1 584 ? -4.959 -16.671 -0.662 1.00 94.50 584 LEU A N 1
ATOM 4681 C CA . LEU A 1 584 ? -4.313 -17.182 0.536 1.00 94.50 584 LEU A CA 1
ATOM 4682 C C . LEU A 1 584 ? -3.524 -18.434 0.162 1.00 94.50 584 LEU A C 1
ATOM 4684 O O . LEU A 1 584 ? -4.095 -19.413 -0.322 1.00 94.50 584 LEU A O 1
ATOM 4688 N N . GLU A 1 585 ? -2.216 -18.397 0.398 1.00 93.50 585 GLU A N 1
ATOM 4689 C CA . GLU A 1 585 ? -1.325 -19.533 0.171 1.00 93.50 585 GLU A CA 1
ATOM 4690 C C . GLU A 1 585 ? -1.509 -20.604 1.253 1.00 93.50 585 GLU A C 1
ATOM 4692 O O . GLU A 1 585 ? -1.494 -20.314 2.452 1.00 93.50 585 GLU A O 1
ATOM 4697 N N . LEU A 1 586 ? -1.667 -21.857 0.822 1.00 93.19 586 LEU A N 1
ATOM 4698 C CA . LEU A 1 586 ? -1.850 -23.015 1.691 1.00 93.19 586 LEU A CA 1
ATOM 4699 C C . LEU A 1 586 ? -0.756 -24.053 1.401 1.00 93.19 586 LEU A C 1
ATOM 4701 O O . LEU A 1 586 ? -0.701 -24.631 0.306 1.00 93.19 586 LEU A O 1
ATOM 4705 N N . SER A 1 587 ? 0.115 -24.306 2.384 1.00 90.50 587 SER A N 1
ATOM 4706 C CA . SER A 1 587 ? 1.171 -25.322 2.278 1.00 90.50 587 SER A CA 1
ATOM 4707 C C . SER A 1 587 ? 0.727 -26.667 2.857 1.00 90.50 587 SER A C 1
ATOM 4709 O O . SER A 1 587 ? 0.415 -27.604 2.116 1.00 90.50 587 SER A O 1
ATOM 4711 N N . ASP A 1 588 ? 0.671 -26.765 4.183 1.00 90.25 588 ASP A N 1
ATOM 4712 C CA . ASP A 1 588 ? 0.437 -28.000 4.922 1.00 90.25 588 ASP A CA 1
ATOM 4713 C C . ASP A 1 588 ? -0.352 -27.765 6.220 1.00 90.25 588 ASP A C 1
ATOM 4715 O O . ASP A 1 588 ? -0.669 -26.640 6.623 1.00 90.25 588 ASP A O 1
ATOM 4719 N N . VAL A 1 589 ? -0.716 -28.865 6.880 1.00 89.06 589 VAL A N 1
ATOM 4720 C CA . VAL A 1 589 ? -1.485 -28.830 8.132 1.00 89.06 589 VAL A CA 1
ATOM 4721 C C . VAL A 1 589 ? -0.712 -28.130 9.244 1.00 89.06 589 VAL A C 1
ATOM 4723 O O . VAL A 1 589 ? -1.311 -27.397 10.032 1.00 89.06 589 VAL A O 1
ATOM 4726 N N . ARG A 1 590 ? 0.611 -28.317 9.299 1.00 86.75 590 ARG A N 1
ATOM 4727 C CA . ARG A 1 590 ? 1.478 -27.652 10.274 1.00 86.75 590 ARG A CA 1
ATOM 4728 C C . ARG A 1 590 ? 1.372 -26.136 10.164 1.00 86.75 590 ARG A C 1
ATOM 4730 O O . ARG A 1 590 ? 1.078 -25.475 11.159 1.00 86.75 590 ARG A O 1
ATOM 4737 N N . GLN A 1 591 ? 1.588 -25.591 8.969 1.00 87.00 591 GLN A N 1
ATOM 4738 C CA . GLN A 1 591 ? 1.482 -24.161 8.709 1.00 87.00 591 GLN A CA 1
ATOM 4739 C C . GLN A 1 591 ? 0.085 -23.655 9.070 1.00 87.00 591 GLN A C 1
ATOM 4741 O O . GLN A 1 591 ? -0.031 -22.637 9.749 1.00 87.00 591 GLN A O 1
ATOM 4746 N N . ARG A 1 592 ? -0.972 -24.409 8.738 1.00 90.06 592 ARG A N 1
ATOM 4747 C CA . ARG A 1 592 ? -2.340 -24.013 9.088 1.00 90.06 592 ARG A CA 1
ATOM 4748 C C . ARG A 1 592 ? -2.588 -23.925 10.596 1.00 90.06 592 ARG A C 1
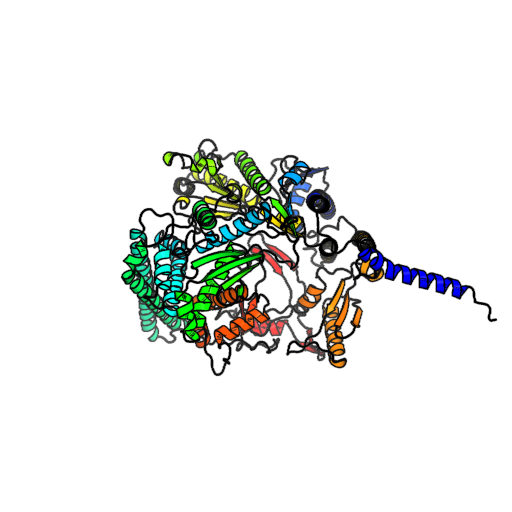ATOM 4750 O O . ARG A 1 592 ? -3.228 -22.971 11.040 1.00 90.06 592 ARG A O 1
ATOM 4757 N N . ILE A 1 593 ? -2.090 -24.883 11.381 1.00 85.38 593 ILE A N 1
ATOM 4758 C CA . ILE A 1 593 ? -2.197 -24.856 12.850 1.00 85.38 593 ILE A CA 1
ATOM 4759 C C . ILE A 1 593 ? -1.489 -23.617 13.409 1.00 85.38 593 ILE A C 1
ATOM 4761 O O . ILE A 1 593 ? -2.060 -22.903 14.236 1.00 85.38 593 ILE A O 1
ATOM 4765 N N . LEU A 1 594 ? -0.282 -23.320 12.918 1.00 84.56 594 LEU A N 1
ATOM 4766 C CA . LEU A 1 594 ? 0.482 -22.142 13.334 1.00 84.56 594 LEU A CA 1
ATOM 4767 C C . LEU A 1 594 ? -0.262 -20.841 13.006 1.00 84.56 594 LEU A C 1
ATOM 4769 O O . LEU A 1 594 ? -0.385 -19.976 13.874 1.00 84.56 594 LEU A O 1
ATOM 4773 N N . THR A 1 595 ? -0.820 -20.720 11.799 1.00 88.25 595 THR A N 1
ATOM 4774 C CA . THR A 1 595 ? -1.634 -19.563 11.401 1.00 88.25 595 THR A CA 1
ATOM 4775 C C . THR A 1 595 ? -2.861 -19.407 12.298 1.00 88.25 595 THR A C 1
ATOM 4777 O O . THR A 1 595 ? -3.131 -18.311 12.782 1.00 88.25 595 THR A O 1
ATOM 4780 N N . GLN A 1 596 ? -3.577 -20.493 12.602 1.00 89.31 596 GLN A N 1
ATOM 4781 C CA . GLN A 1 596 ? -4.735 -20.432 13.496 1.00 89.31 596 GLN A CA 1
ATOM 4782 C C . GLN A 1 596 ? -4.348 -19.981 14.911 1.00 89.31 596 GLN A C 1
ATOM 4784 O O . GLN A 1 596 ? -5.032 -19.144 15.503 1.00 89.31 596 GLN A O 1
ATOM 4789 N N . ASN A 1 597 ? -3.228 -20.479 15.439 1.00 83.94 597 ASN A N 1
ATOM 4790 C CA . ASN A 1 597 ? -2.737 -20.070 16.752 1.00 83.94 597 ASN A CA 1
ATOM 4791 C C . ASN A 1 597 ? -2.351 -18.583 16.774 1.00 83.94 597 ASN A C 1
ATOM 4793 O O . ASN A 1 597 ? -2.624 -17.904 17.768 1.00 83.94 597 ASN A O 1
ATOM 4797 N N . GLN A 1 598 ? -1.755 -18.075 15.688 1.00 84.38 598 GLN A N 1
ATOM 4798 C CA . GLN A 1 598 ? -1.438 -16.654 15.518 1.00 84.38 598 GLN A CA 1
ATOM 4799 C C . GLN A 1 598 ? -2.701 -15.788 15.468 1.00 84.38 598 GLN A C 1
ATOM 4801 O O . GLN A 1 598 ? -2.746 -14.764 16.146 1.00 84.38 598 GLN A O 1
ATOM 4806 N N . ILE A 1 599 ? -3.734 -16.204 14.728 1.00 88.75 599 ILE A N 1
ATOM 4807 C CA . ILE A 1 599 ? -5.019 -15.490 14.650 1.00 88.75 599 ILE A CA 1
ATOM 4808 C C . ILE A 1 599 ? -5.660 -15.386 16.036 1.00 88.75 599 ILE A C 1
ATOM 4810 O O . ILE A 1 599 ? -5.972 -14.285 16.482 1.00 88.75 599 ILE A O 1
ATOM 4814 N N . GLU A 1 600 ? -5.776 -16.505 16.756 1.00 86.44 600 GLU A N 1
ATOM 4815 C CA . GLU A 1 600 ? -6.348 -16.527 18.110 1.00 86.44 600 GLU A CA 1
ATOM 4816 C C . GLU A 1 600 ? -5.517 -15.685 19.098 1.00 86.44 600 GLU A C 1
ATOM 4818 O O . GLU A 1 600 ? -6.070 -15.046 19.990 1.00 86.44 600 GLU A O 1
ATOM 4823 N N . SER A 1 601 ? -4.185 -15.652 18.949 1.00 80.81 601 SER A N 1
ATOM 4824 C CA . SER A 1 601 ? -3.328 -14.767 19.755 1.00 80.81 601 SER A CA 1
ATOM 4825 C C . SER A 1 601 ? -3.594 -13.286 19.470 1.00 80.81 601 SER A C 1
ATOM 4827 O O . SER A 1 601 ? -3.665 -12.505 20.414 1.00 80.81 601 SER A O 1
ATOM 4829 N N . LYS A 1 602 ? -3.755 -12.900 18.196 1.00 82.56 602 LYS A N 1
ATOM 4830 C CA . LYS A 1 602 ? -4.058 -11.513 17.806 1.00 82.56 602 LYS A CA 1
ATOM 4831 C C . LYS A 1 602 ? -5.433 -11.071 18.313 1.00 82.56 602 LYS A C 1
ATOM 4833 O O . LYS A 1 602 ? -5.548 -9.985 18.864 1.00 82.56 602 LYS A O 1
ATOM 4838 N N . GLU A 1 603 ? -6.450 -11.928 18.204 1.00 85.56 603 GLU A N 1
ATOM 4839 C CA . GLU A 1 603 ? -7.787 -11.657 18.759 1.00 85.56 603 GLU A CA 1
ATOM 4840 C C . GLU A 1 603 ? -7.739 -11.419 20.274 1.00 85.56 603 GLU A C 1
ATOM 4842 O O . GLU A 1 603 ? -8.353 -10.481 20.783 1.00 85.56 603 GLU A O 1
ATOM 4847 N N . GLN A 1 604 ? -6.980 -12.246 21.002 1.00 84.38 604 GLN A N 1
ATOM 4848 C CA . GLN A 1 604 ? -6.795 -12.052 22.437 1.00 84.38 604 GLN A CA 1
ATOM 4849 C C . GLN A 1 604 ? -6.059 -10.747 22.740 1.00 84.38 604 GLN A C 1
ATOM 4851 O O . GLN A 1 604 ? -6.457 -10.044 23.662 1.00 84.38 604 GLN A O 1
ATOM 4856 N N . GLU A 1 605 ? -5.005 -10.424 21.988 1.00 79.62 605 GLU A N 1
ATOM 4857 C CA . GLU A 1 605 ? -4.249 -9.183 22.159 1.00 79.62 605 GLU A CA 1
ATOM 4858 C C . GLU A 1 605 ? -5.118 -7.937 21.959 1.00 79.62 605 GLU A C 1
ATOM 4860 O O . GLU A 1 605 ? -4.965 -6.963 22.688 1.00 79.62 605 GLU A O 1
ATOM 4865 N N . GLU A 1 606 ? -6.057 -7.964 21.020 1.00 82.19 606 GLU A N 1
ATOM 4866 C CA . GLU A 1 606 ? -6.973 -6.847 20.789 1.00 82.19 606 GLU A CA 1
ATOM 4867 C C . GLU A 1 606 ? -8.007 -6.679 21.902 1.00 82.19 606 GLU A C 1
ATOM 4869 O O . GLU A 1 606 ? -8.257 -5.555 22.334 1.00 82.19 606 GLU A O 1
ATOM 4874 N N . LEU A 1 607 ? -8.584 -7.778 22.407 1.00 83.94 607 LEU A N 1
ATOM 4875 C CA . LEU A 1 607 ? -9.499 -7.732 23.556 1.00 83.94 607 LEU A CA 1
ATOM 4876 C C . LEU A 1 607 ? -8.806 -7.154 24.796 1.00 83.94 607 LEU A C 1
ATOM 4878 O O . LEU A 1 607 ? -9.395 -6.412 25.579 1.00 83.94 607 LEU A O 1
ATOM 4882 N N . LEU A 1 608 ? -7.543 -7.521 24.949 1.00 79.00 608 LEU A N 1
ATOM 4883 C CA . LEU A 1 608 ? -6.638 -7.054 25.977 1.00 79.00 608 LEU A CA 1
ATOM 4884 C C . LEU A 1 608 ? -6.355 -5.544 25.849 1.00 79.00 608 LEU A C 1
ATOM 4886 O O . LEU A 1 608 ? -6.620 -4.812 26.797 1.00 79.00 608 LEU A O 1
ATOM 4890 N N . ARG A 1 609 ? -5.989 -5.053 24.655 1.00 79.25 609 ARG A N 1
ATOM 4891 C CA . ARG A 1 609 ? -5.870 -3.604 24.378 1.00 79.25 609 ARG A CA 1
ATOM 4892 C C . ARG A 1 609 ? -7.165 -2.846 24.673 1.00 79.25 609 ARG A C 1
ATOM 4894 O O . ARG A 1 609 ? -7.148 -1.805 25.309 1.00 79.25 609 ARG A O 1
ATOM 4901 N N . ALA A 1 610 ? -8.318 -3.387 24.277 1.00 82.69 610 ALA A N 1
ATOM 4902 C CA . ALA A 1 610 ? -9.603 -2.754 24.575 1.00 82.69 610 ALA A CA 1
ATOM 4903 C C . ALA A 1 610 ? -9.874 -2.650 26.091 1.00 82.69 610 ALA A C 1
ATOM 4905 O O . ALA A 1 610 ? -10.444 -1.662 26.553 1.00 82.69 610 ALA A O 1
ATOM 4906 N N . ASN A 1 611 ? -9.465 -3.655 26.871 1.00 83.62 611 ASN A N 1
ATOM 4907 C CA . ASN A 1 611 ? -9.568 -3.630 28.330 1.00 83.62 611 ASN A CA 1
ATOM 4908 C C . ASN A 1 611 ? -8.632 -2.593 28.959 1.00 83.62 611 ASN A C 1
ATOM 4910 O O . ASN A 1 611 ? -9.030 -1.899 29.894 1.00 83.62 611 ASN A O 1
ATOM 4914 N N . ASP A 1 612 ? -7.415 -2.479 28.443 1.00 75.88 612 ASP A N 1
ATOM 4915 C CA . ASP A 1 612 ? -6.423 -1.525 28.934 1.00 75.88 612 ASP A CA 1
ATOM 4916 C C . ASP A 1 612 ? -6.850 -0.090 28.626 1.00 75.88 612 ASP A C 1
ATOM 4918 O O . ASP A 1 612 ? -6.888 0.733 29.541 1.00 75.88 612 ASP A O 1
ATOM 4922 N N . LEU A 1 613 ? -7.310 0.172 27.399 1.00 78.31 613 LEU A N 1
ATOM 4923 C CA . LEU A 1 613 ? -7.852 1.464 26.986 1.00 78.31 613 LEU A CA 1
ATOM 4924 C C . LEU A 1 613 ? -9.045 1.885 27.858 1.00 78.31 613 LEU A C 1
ATOM 4926 O O . LEU A 1 613 ? -9.134 3.037 28.285 1.00 78.31 613 LEU A O 1
ATOM 4930 N N . TYR A 1 614 ? -9.938 0.942 28.186 1.00 85.81 614 TYR A N 1
ATOM 4931 C CA . TYR A 1 614 ? -11.019 1.188 29.140 1.00 85.81 614 TYR A CA 1
ATOM 4932 C C . TYR A 1 614 ? -10.465 1.580 30.513 1.00 85.81 614 TYR A C 1
ATOM 4934 O O . TYR A 1 614 ? -10.807 2.644 31.022 1.00 85.81 614 TYR A O 1
ATOM 4942 N N . ASN A 1 615 ? -9.579 0.787 31.113 1.00 82.19 615 ASN A N 1
ATOM 4943 C CA . ASN A 1 615 ? -9.047 1.099 32.442 1.00 82.19 615 ASN A CA 1
ATOM 4944 C C . ASN A 1 615 ? -8.286 2.436 32.461 1.00 82.19 615 ASN A C 1
ATOM 4946 O O . ASN A 1 615 ? -8.464 3.224 33.389 1.00 82.19 615 ASN A O 1
ATOM 4950 N N . ALA A 1 616 ? -7.506 2.728 31.418 1.00 76.06 616 ALA A N 1
ATOM 4951 C CA . ALA A 1 616 ? -6.804 3.996 31.251 1.00 76.06 616 ALA A CA 1
ATOM 4952 C C . ALA A 1 616 ? -7.782 5.181 31.196 1.00 76.06 616 ALA A C 1
ATOM 4954 O O . ALA A 1 616 ? -7.591 6.164 31.912 1.00 76.06 616 ALA A O 1
ATOM 4955 N N . SER A 1 617 ? -8.872 5.052 30.430 1.00 80.50 617 SER A N 1
ATOM 4956 C CA . SER A 1 617 ? -9.915 6.083 30.337 1.00 80.50 617 SER A CA 1
ATOM 4957 C C . SER A 1 617 ? -10.600 6.381 31.676 1.00 80.50 617 SER A C 1
ATOM 4959 O O . SER A 1 617 ? -10.976 7.520 31.947 1.00 80.50 617 SER A O 1
ATOM 4961 N N . GLN A 1 618 ? -10.750 5.370 32.541 1.00 82.50 618 GLN A N 1
ATOM 4962 C CA . GLN A 1 618 ? -11.416 5.518 33.839 1.00 82.50 618 GLN A CA 1
ATOM 4963 C C . GLN A 1 618 ? -10.528 6.179 34.903 1.00 82.50 618 GLN A C 1
ATOM 4965 O O . GLN A 1 618 ? -11.048 6.720 35.877 1.00 82.50 618 GLN A O 1
ATOM 4970 N N . ILE A 1 619 ? -9.204 6.111 34.744 1.00 76.50 619 ILE A N 1
ATOM 4971 C CA . ILE A 1 619 ? -8.223 6.567 35.743 1.00 76.50 619 ILE A CA 1
ATOM 4972 C C . ILE A 1 619 ? -7.645 7.951 35.378 1.00 76.50 619 ILE A C 1
ATOM 4974 O O . ILE A 1 619 ? -6.959 8.568 36.192 1.00 76.50 619 ILE A O 1
ATOM 4978 N N . ASP A 1 620 ? -7.949 8.480 34.188 1.00 67.75 620 ASP A N 1
ATOM 4979 C CA . ASP A 1 620 ? -7.479 9.791 33.726 1.00 67.75 620 ASP A CA 1
ATOM 4980 C C . ASP A 1 620 ? -7.927 10.939 34.665 1.00 67.75 620 ASP A C 1
ATOM 4982 O O . ASP A 1 620 ? -9.126 11.232 34.767 1.00 67.75 620 ASP A O 1
ATOM 4986 N N . PRO A 1 621 ? -6.982 11.650 35.316 1.00 63.53 621 PRO A N 1
ATOM 4987 C CA . PRO A 1 621 ? -7.291 12.722 36.261 1.00 63.53 621 PRO A CA 1
ATOM 4988 C C . PRO A 1 621 ? -7.975 13.930 35.608 1.00 63.53 621 PRO A C 1
ATOM 4990 O O . PRO A 1 621 ? -8.630 14.708 36.301 1.00 63.53 621 PRO A O 1
ATOM 4993 N N . THR A 1 622 ? -7.849 14.101 34.288 1.00 65.88 622 THR A N 1
ATOM 4994 C CA . THR A 1 622 ? -8.468 15.215 33.555 1.00 65.88 622 THR A CA 1
ATOM 4995 C C . THR A 1 622 ? -9.912 14.935 33.132 1.00 65.88 622 THR A C 1
ATOM 4997 O O . THR A 1 622 ? -10.588 15.851 32.663 1.00 65.88 622 THR A O 1
ATOM 5000 N N . GLN A 1 623 ? -10.386 13.687 33.281 1.00 73.06 623 GLN A N 1
ATOM 5001 C CA . GLN A 1 623 ? -11.699 13.184 32.839 1.00 73.06 623 GLN A CA 1
ATOM 5002 C C . GLN A 1 623 ? -12.010 13.386 31.343 1.00 73.06 623 GLN A C 1
ATOM 5004 O O . GLN A 1 623 ? -13.135 13.151 30.901 1.00 73.06 623 GLN A O 1
ATOM 5009 N N . ARG A 1 624 ? -11.032 13.801 30.529 1.00 71.00 624 ARG A N 1
ATOM 5010 C CA . ARG A 1 624 ? -11.238 14.103 29.102 1.00 71.00 624 ARG A CA 1
ATOM 5011 C C . ARG A 1 624 ? -11.421 12.858 28.251 1.00 71.00 624 ARG A C 1
ATOM 5013 O O . ARG A 1 624 ? -12.024 12.943 27.181 1.00 71.00 624 ARG A O 1
ATOM 5020 N N . THR A 1 625 ? -10.856 11.744 28.699 1.00 75.94 625 THR A N 1
ATOM 5021 C CA . THR A 1 625 ? -10.872 10.461 27.990 1.00 75.94 625 THR A CA 1
ATOM 5022 C C . THR A 1 625 ? -11.928 9.504 28.528 1.00 75.94 625 THR A C 1
ATOM 5024 O O . THR A 1 625 ? -12.091 8.428 27.976 1.00 75.94 625 THR A O 1
ATOM 5027 N N . TYR A 1 626 ? -12.701 9.890 29.550 1.00 83.06 626 TYR A N 1
ATOM 5028 C CA . TYR A 1 626 ? -13.635 8.999 30.250 1.00 83.06 626 TYR A CA 1
ATOM 5029 C C . TYR A 1 626 ? -14.629 8.269 29.327 1.00 83.06 626 TYR A C 1
ATOM 5031 O O . TYR A 1 626 ? -15.034 7.144 29.613 1.00 83.06 626 TYR A O 1
ATOM 5039 N N . PHE A 1 627 ? -15.012 8.903 28.214 1.00 86.62 627 PHE A N 1
ATOM 5040 C CA . PHE A 1 627 ? -15.935 8.348 27.222 1.00 86.62 627 PHE A CA 1
ATOM 5041 C C . PHE A 1 627 ? -15.244 7.748 25.989 1.00 86.62 627 PHE A C 1
ATOM 5043 O O . PHE A 1 627 ? -15.924 7.426 25.022 1.00 86.62 627 PHE A O 1
ATOM 5050 N N . ASP A 1 628 ? -13.920 7.609 25.981 1.00 82.75 628 ASP A N 1
ATOM 5051 C CA . ASP A 1 628 ? -13.179 7.163 24.796 1.00 82.75 628 ASP A CA 1
ATOM 5052 C C . ASP A 1 628 ? -13.322 5.658 24.547 1.00 82.75 628 ASP A C 1
ATOM 5054 O O . ASP A 1 628 ? -13.331 5.227 23.394 1.00 82.75 628 ASP A O 1
ATOM 5058 N N . ALA A 1 629 ? -13.469 4.856 25.605 1.00 87.56 629 ALA A N 1
ATOM 5059 C CA . ALA A 1 629 ? -13.585 3.407 25.502 1.00 87.56 629 ALA A CA 1
ATOM 5060 C C . ALA A 1 629 ? -14.608 2.851 26.503 1.00 87.56 629 ALA A C 1
ATOM 5062 O O . ALA A 1 629 ? -14.542 3.174 27.689 1.00 87.56 629 ALA A O 1
ATOM 5063 N N . PRO A 1 630 ? -15.553 1.998 26.069 1.00 92.06 630 PRO A N 1
ATOM 5064 C CA . PRO A 1 630 ? -16.446 1.293 26.974 1.00 92.06 630 PRO A CA 1
ATOM 5065 C C . PRO A 1 630 ? -15.799 0.047 27.565 1.00 92.06 630 PRO A C 1
ATOM 5067 O O . PRO A 1 630 ? -14.787 -0.457 27.079 1.00 92.06 630 PRO A O 1
ATOM 5070 N N . LYS A 1 631 ? -16.441 -0.499 28.600 1.00 91.12 631 LYS A N 1
ATOM 5071 C CA . LYS A 1 631 ? -16.025 -1.770 29.186 1.00 91.12 631 LYS A CA 1
ATOM 5072 C C . LYS A 1 631 ? -16.064 -2.874 28.115 1.00 91.12 631 LYS A C 1
ATOM 5074 O O . LYS A 1 631 ? -17.066 -2.969 27.395 1.00 91.12 631 LYS A O 1
ATOM 5079 N N . PRO A 1 632 ? -15.041 -3.742 28.025 1.00 89.19 632 PRO A N 1
ATOM 5080 C CA . PRO A 1 632 ? -15.053 -4.863 27.094 1.00 89.19 632 PRO A CA 1
ATOM 5081 C C . PRO A 1 632 ? -16.279 -5.760 27.280 1.00 89.19 632 PRO A C 1
ATOM 5083 O O . PRO A 1 632 ? -16.682 -6.074 28.402 1.00 89.19 632 PRO A O 1
ATOM 5086 N N . THR A 1 633 ? -16.845 -6.215 26.164 1.00 87.19 633 THR A N 1
ATOM 5087 C CA . THR A 1 633 ? -18.047 -7.067 26.126 1.00 87.19 633 THR A CA 1
ATOM 5088 C C . THR A 1 633 ? -17.757 -8.507 26.550 1.00 87.19 633 THR A C 1
ATOM 5090 O O . THR A 1 633 ? -18.653 -9.236 26.975 1.00 87.19 633 THR A O 1
ATOM 5093 N N . ARG A 1 634 ? -16.487 -8.924 26.478 1.00 87.25 634 ARG A N 1
ATOM 5094 C CA . ARG A 1 634 ? -16.005 -10.252 26.869 1.00 87.25 634 ARG A CA 1
ATOM 5095 C C . ARG A 1 634 ? -14.957 -10.140 27.966 1.00 87.25 634 ARG A C 1
ATOM 5097 O O . ARG A 1 634 ? -14.171 -9.199 28.010 1.00 87.25 634 ARG A O 1
ATOM 5104 N N . SER A 1 635 ? -14.905 -11.147 28.833 1.00 86.88 635 SER A N 1
ATOM 5105 C CA . SER A 1 635 ? -13.839 -11.250 29.827 1.00 86.88 635 SER A CA 1
ATOM 5106 C C . SER A 1 635 ? -12.543 -11.723 29.170 1.00 86.88 635 SER A C 1
ATOM 5108 O O . SER A 1 635 ? -12.491 -12.826 28.620 1.00 86.88 635 SER A O 1
ATOM 5110 N N . ALA A 1 636 ? -11.490 -10.911 29.282 1.00 82.19 636 ALA A N 1
ATOM 5111 C CA . ALA A 1 636 ? -10.165 -11.245 28.769 1.00 82.19 636 ALA A CA 1
ATOM 5112 C C . ALA A 1 636 ? -9.610 -12.544 29.377 1.00 82.19 636 ALA A C 1
ATOM 5114 O O . ALA A 1 636 ? -9.058 -13.359 28.644 1.00 82.19 636 ALA A O 1
ATOM 5115 N N . LEU A 1 637 ? -9.819 -12.773 30.681 1.00 81.44 637 LEU A N 1
ATOM 5116 C CA . LEU A 1 637 ? -9.363 -13.975 31.392 1.00 81.44 637 LEU A CA 1
ATOM 5117 C C . LEU A 1 637 ? -10.023 -15.249 30.850 1.00 81.44 637 LEU A C 1
ATOM 5119 O O . LEU A 1 637 ? -9.343 -16.219 30.518 1.00 81.44 637 LEU A O 1
ATOM 5123 N N . TRP A 1 638 ? -11.355 -15.245 30.731 1.00 82.62 638 TRP A N 1
ATOM 5124 C CA . TRP A 1 638 ? -12.099 -16.407 30.241 1.00 82.62 638 TRP A CA 1
ATOM 5125 C C . TRP A 1 638 ? -11.791 -16.708 28.777 1.00 82.62 638 TRP A C 1
ATOM 5127 O O . TRP A 1 638 ? -11.601 -17.871 28.423 1.00 82.62 638 TRP A O 1
ATOM 5137 N N . ASN A 1 639 ? -11.699 -15.676 27.932 1.00 84.81 639 ASN A N 1
ATOM 5138 C CA . ASN A 1 639 ? -11.348 -15.859 26.527 1.00 84.81 639 ASN A CA 1
ATOM 5139 C C . ASN A 1 639 ? -9.955 -16.488 26.385 1.00 84.81 639 ASN A C 1
ATOM 5141 O O . ASN A 1 639 ? -9.771 -17.455 25.645 1.00 84.81 639 ASN A O 1
ATOM 5145 N N . ASN A 1 640 ? -8.999 -16.005 27.176 1.00 81.06 640 ASN A N 1
ATOM 5146 C CA . ASN A 1 640 ? -7.642 -16.520 27.181 1.00 81.06 640 ASN A CA 1
ATOM 5147 C C . ASN A 1 640 ? -7.551 -17.964 27.688 1.00 81.06 640 ASN A C 1
ATOM 5149 O O . ASN A 1 640 ? -6.840 -18.776 27.098 1.00 81.06 640 ASN A O 1
ATOM 5153 N N . LEU A 1 641 ? -8.316 -18.318 28.728 1.00 81.88 641 LEU A N 1
ATOM 5154 C CA . LEU A 1 641 ? -8.430 -19.696 29.211 1.00 81.88 641 LEU A CA 1
ATOM 5155 C C . LEU A 1 641 ? -8.938 -20.622 28.099 1.00 81.88 641 LEU A C 1
ATOM 5157 O O . LEU A 1 641 ? -8.343 -21.668 27.845 1.00 81.88 641 LEU A O 1
ATOM 5161 N N . VAL A 1 642 ? -10.000 -20.224 27.393 1.00 86.25 642 VAL A N 1
ATOM 5162 C CA . VAL A 1 642 ? -10.570 -21.008 26.287 1.00 86.25 642 VAL A CA 1
ATOM 5163 C C . VAL A 1 642 ? -9.567 -21.173 25.143 1.00 86.25 642 VAL A C 1
ATOM 5165 O O . VAL A 1 642 ? -9.402 -22.283 24.633 1.00 86.25 642 VAL A O 1
ATOM 5168 N N . ILE A 1 643 ? -8.878 -20.101 24.744 1.00 83.69 643 ILE A N 1
ATOM 5169 C CA . ILE A 1 643 ? -7.851 -20.140 23.689 1.00 83.69 643 ILE A CA 1
ATOM 5170 C C . ILE A 1 643 ? -6.689 -21.049 24.101 1.00 83.69 643 ILE A C 1
ATOM 5172 O O . ILE A 1 643 ? -6.244 -21.887 23.321 1.00 83.69 643 ILE A O 1
ATOM 5176 N N . SER A 1 644 ? -6.227 -20.916 25.339 1.00 79.44 644 SER A N 1
ATOM 5177 C CA . SER A 1 644 ? -5.133 -21.698 25.911 1.00 79.44 644 SER A CA 1
ATOM 5178 C C . SER A 1 644 ? -5.446 -23.195 25.928 1.00 79.44 644 SER A C 1
ATOM 5180 O O . SER A 1 644 ? -4.643 -24.000 25.456 1.00 79.44 644 SER A O 1
ATOM 5182 N N . VAL A 1 645 ? -6.652 -23.573 26.362 1.00 82.19 645 VAL A N 1
ATOM 5183 C CA . VAL A 1 645 ? -7.126 -24.965 26.316 1.00 82.19 645 VAL A CA 1
ATOM 5184 C C . VAL A 1 645 ? -7.205 -25.475 24.873 1.00 82.19 645 VAL A C 1
ATOM 5186 O O . VAL A 1 645 ? -6.722 -26.569 24.583 1.00 82.19 645 VAL A O 1
ATOM 5189 N N . LYS A 1 646 ? -7.754 -24.687 23.938 1.00 85.12 646 LYS A N 1
ATOM 5190 C CA . LYS A 1 646 ? -7.818 -25.072 22.515 1.00 85.12 646 LYS A CA 1
ATOM 5191 C C . LYS A 1 646 ? -6.430 -25.317 21.921 1.00 85.12 646 LYS A C 1
ATOM 5193 O O . LYS A 1 646 ? -6.233 -26.334 21.263 1.00 85.12 646 LYS A O 1
ATOM 5198 N N . LYS A 1 647 ? -5.470 -24.422 22.171 1.00 80.88 647 LYS A N 1
ATOM 5199 C CA . LYS A 1 647 ? -4.083 -24.539 21.685 1.00 80.88 647 LYS A CA 1
ATOM 5200 C C . LYS A 1 647 ? -3.370 -25.758 22.261 1.00 80.88 647 LYS A C 1
ATOM 5202 O O . LYS A 1 647 ? -2.692 -26.465 21.521 1.00 80.88 647 LYS A O 1
ATOM 5207 N N . TYR A 1 648 ? -3.590 -26.040 23.544 1.00 78.44 648 TYR A N 1
ATOM 5208 C CA . TYR A 1 648 ? -3.056 -27.225 24.212 1.00 78.44 648 TYR A CA 1
ATOM 5209 C C . TYR A 1 648 ? -3.522 -28.522 23.532 1.00 78.44 648 TYR A C 1
ATOM 5211 O O . TYR A 1 648 ? -2.698 -29.360 23.177 1.00 78.44 648 TYR A O 1
ATOM 5219 N N . PHE A 1 649 ? -4.824 -28.662 23.256 1.00 81.25 649 PHE A N 1
ATOM 5220 C CA . PHE A 1 649 ? -5.357 -29.851 22.575 1.00 81.25 649 PHE A CA 1
ATOM 5221 C C . PHE A 1 649 ? -5.073 -29.895 21.065 1.00 81.25 649 PHE A C 1
ATOM 5223 O O . PHE A 1 649 ? -5.095 -30.971 20.473 1.00 81.25 649 PHE A O 1
ATOM 5230 N N . ARG A 1 650 ? -4.779 -28.751 20.435 1.00 81.38 650 ARG A N 1
ATOM 5231 C CA . ARG A 1 650 ? -4.304 -28.678 19.042 1.00 81.38 650 ARG A CA 1
ATOM 5232 C C . ARG A 1 650 ? -2.828 -29.086 18.906 1.00 81.38 650 ARG A C 1
ATOM 5234 O O . ARG A 1 650 ? -2.382 -29.375 17.798 1.00 81.38 650 ARG A O 1
ATOM 5241 N N . GLY A 1 651 ? -2.104 -29.138 20.026 1.00 65.81 651 GLY A N 1
ATOM 5242 C CA . GLY A 1 651 ? -0.720 -29.583 20.101 1.00 65.81 651 GLY A CA 1
ATOM 5243 C C . GLY A 1 651 ? 0.312 -28.484 19.848 1.00 65.81 651 GLY A C 1
ATOM 5244 O O . GLY A 1 651 ? 1.304 -28.710 19.177 1.00 65.81 651 GLY A O 1
ATOM 5245 N N . ASP A 1 652 ? 0.107 -27.264 20.339 1.00 65.88 652 ASP A N 1
ATOM 5246 C CA . ASP A 1 652 ? 1.169 -26.252 20.249 1.00 65.88 652 ASP A CA 1
ATOM 5247 C C . ASP A 1 652 ? 2.373 -26.653 21.132 1.00 65.88 652 ASP A C 1
ATOM 5249 O O . ASP A 1 652 ? 2.321 -26.542 22.359 1.00 65.88 652 ASP A O 1
ATOM 5253 N N . ASP A 1 653 ? 3.449 -27.144 20.511 1.00 52.94 653 ASP A N 1
ATOM 5254 C CA . ASP A 1 653 ? 4.675 -27.615 21.174 1.00 52.94 653 ASP A CA 1
ATOM 5255 C C . ASP A 1 653 ? 5.453 -26.486 21.868 1.00 52.94 653 ASP A C 1
ATOM 5257 O O . ASP A 1 653 ? 6.284 -26.740 22.742 1.00 52.94 653 ASP A O 1
ATOM 5261 N N . ARG A 1 654 ? 5.138 -25.226 21.541 1.00 53.50 654 ARG A N 1
ATOM 5262 C CA . ARG A 1 654 ? 5.753 -24.030 22.131 1.00 53.50 654 ARG A CA 1
ATOM 5263 C C . ARG A 1 654 ? 5.107 -23.596 23.446 1.00 53.50 654 ARG A C 1
ATOM 5265 O O . ARG A 1 654 ? 5.630 -22.692 24.096 1.00 53.50 654 ARG A O 1
ATOM 5272 N N . LYS A 1 655 ? 3.983 -24.198 23.859 1.00 54.66 655 LYS A N 1
ATOM 5273 C CA . LYS A 1 655 ? 3.263 -23.822 25.086 1.00 54.66 655 LYS A CA 1
ATOM 5274 C C . LYS A 1 655 ? 3.104 -24.991 26.055 1.00 54.66 655 LYS A C 1
ATOM 5276 O O . LYS A 1 655 ? 2.078 -25.667 26.086 1.00 54.66 655 LYS A O 1
ATOM 5281 N N . VAL A 1 656 ? 4.054 -25.119 26.982 1.00 51.94 656 VAL A N 1
ATOM 5282 C CA . VAL A 1 656 ? 3.698 -25.594 28.326 1.00 51.94 656 VAL A CA 1
ATOM 5283 C C . VAL A 1 656 ? 2.865 -24.480 28.956 1.00 51.94 656 VAL A C 1
ATOM 5285 O O . VAL A 1 656 ? 3.403 -23.432 29.297 1.00 51.94 656 VAL A O 1
ATOM 5288 N N . LEU A 1 657 ? 1.548 -24.680 29.039 1.00 54.41 657 LEU A N 1
ATOM 5289 C CA . LEU A 1 657 ? 0.585 -23.746 29.634 1.00 54.41 657 LEU A CA 1
ATOM 5290 C C . LEU A 1 657 ? 1.077 -23.237 31.002 1.00 54.41 657 LEU A C 1
ATOM 5292 O O . LEU A 1 657 ? 1.011 -23.949 32.011 1.00 54.41 657 LEU A O 1
ATOM 5296 N N . LYS A 1 658 ? 1.543 -21.989 31.045 1.00 58.12 658 LYS A N 1
ATOM 5297 C CA . LYS A 1 658 ? 1.956 -21.293 32.264 1.00 58.12 658 LYS A CA 1
ATOM 5298 C C . LYS A 1 658 ? 0.733 -20.629 32.883 1.00 58.12 658 LYS A C 1
ATOM 5300 O O . LYS A 1 658 ? 0.583 -19.419 32.776 1.00 58.12 658 LYS A O 1
ATOM 5305 N N . TRP A 1 659 ? -0.139 -21.397 33.537 1.00 58.50 659 TRP A N 1
ATOM 5306 C CA . TRP A 1 659 ? -1.452 -20.931 34.015 1.00 58.50 659 TRP A CA 1
ATOM 5307 C C . TRP A 1 659 ? -1.468 -19.536 34.675 1.00 58.50 659 TRP A C 1
ATOM 5309 O O . TRP A 1 659 ? -2.392 -18.784 34.428 1.00 58.50 659 TRP A O 1
ATOM 5319 N N . GLY A 1 660 ? -0.464 -19.121 35.454 1.00 57.00 660 GLY A N 1
ATOM 5320 C CA . GLY A 1 660 ? -0.435 -17.752 36.006 1.00 57.00 660 GLY A CA 1
ATOM 5321 C C . GLY A 1 660 ? -0.299 -16.647 34.942 1.00 57.00 660 GLY A C 1
ATOM 5322 O O . GLY A 1 660 ? -1.103 -15.715 34.882 1.00 57.00 660 GLY A O 1
ATOM 5323 N N . LEU A 1 661 ? 0.701 -16.772 34.068 1.00 59.56 661 LEU A N 1
ATOM 5324 C CA . LEU A 1 661 ? 1.003 -15.804 33.007 1.00 59.56 661 LEU A CA 1
ATOM 5325 C C . LEU A 1 661 ? 0.014 -15.934 31.836 1.00 59.56 661 LEU A C 1
ATOM 5327 O O . LEU A 1 661 ? -0.574 -14.953 31.394 1.00 59.56 661 LEU A O 1
ATOM 5331 N N . ASP A 1 662 ? -0.230 -17.166 31.388 1.00 53.78 662 ASP A N 1
ATOM 5332 C CA . ASP A 1 662 ? -1.117 -17.482 30.270 1.00 53.78 662 ASP A CA 1
ATOM 5333 C C . ASP A 1 662 ? -2.596 -17.281 30.608 1.00 53.78 662 ASP A C 1
ATOM 5335 O O . ASP A 1 662 ? -3.372 -17.203 29.672 1.00 53.78 662 ASP A O 1
ATOM 5339 N N . LEU A 1 663 ? -3.033 -17.197 31.875 1.00 60.03 663 LEU A N 1
ATOM 5340 C CA . LEU A 1 663 ? -4.425 -16.830 32.197 1.00 60.03 663 LEU A CA 1
ATOM 5341 C C . LEU A 1 663 ? -4.605 -15.320 32.340 1.00 60.03 663 LEU A C 1
ATOM 5343 O O . LEU A 1 663 ? -5.602 -14.792 31.854 1.00 60.03 663 LEU A O 1
ATOM 5347 N N . SER A 1 664 ? -3.639 -14.623 32.946 1.00 59.22 664 SER A N 1
ATOM 5348 C CA . SER A 1 664 ? -3.673 -13.158 33.098 1.00 59.22 664 SER A CA 1
ATOM 5349 C C . SER A 1 664 ? -3.514 -12.399 31.776 1.00 59.22 664 SER A C 1
ATOM 5351 O O . SER A 1 664 ? -3.741 -11.195 31.740 1.00 59.22 664 SER A O 1
ATOM 5353 N N . GLY A 1 665 ? -3.171 -13.090 30.683 1.00 54.44 665 GLY A N 1
ATOM 5354 C CA . GLY A 1 665 ? -2.915 -12.460 29.383 1.00 54.44 665 GLY A CA 1
ATOM 5355 C C . GLY A 1 665 ? -1.489 -11.942 29.244 1.00 54.44 665 GLY A C 1
ATOM 5356 O O . GLY A 1 665 ? -1.235 -11.096 28.391 1.00 54.44 665 GLY A O 1
ATOM 5357 N N . GLY A 1 666 ? -0.576 -12.437 30.080 1.00 62.25 666 GLY A N 1
ATOM 5358 C CA . GLY A 1 666 ? 0.828 -12.074 30.046 1.00 62.25 666 GLY A CA 1
ATOM 5359 C C . GLY A 1 666 ? 1.541 -12.541 28.780 1.00 62.25 666 GLY A C 1
ATOM 5360 O O . GLY A 1 666 ? 1.150 -13.511 28.127 1.00 62.25 666 GLY A O 1
ATOM 5361 N N . LYS A 1 667 ? 2.604 -11.824 28.421 1.00 62.88 667 LYS A N 1
ATOM 5362 C CA . LYS A 1 667 ? 3.396 -12.051 27.207 1.00 62.88 667 LYS A CA 1
ATOM 5363 C C . LYS A 1 667 ? 4.802 -12.492 27.594 1.00 62.88 667 LYS A C 1
ATOM 5365 O O . LYS A 1 667 ? 5.405 -11.904 28.483 1.00 62.88 667 LYS A O 1
ATOM 5370 N N . THR A 1 668 ? 5.344 -13.485 26.896 1.00 64.38 668 THR A N 1
ATOM 5371 C CA . THR A 1 668 ? 6.766 -13.838 26.981 1.00 64.38 668 THR A CA 1
ATOM 5372 C C . THR A 1 668 ? 7.479 -13.296 25.748 1.00 64.38 668 THR A C 1
ATOM 5374 O O . THR A 1 668 ? 7.053 -13.573 24.627 1.00 64.38 668 THR A O 1
ATOM 5377 N N . VAL A 1 669 ? 8.554 -12.535 25.944 1.00 61.78 669 VAL A N 1
ATOM 5378 C CA . VAL A 1 669 ? 9.443 -12.088 24.867 1.00 61.78 669 VAL A CA 1
ATOM 5379 C C . VAL A 1 669 ? 10.799 -12.725 25.048 1.00 61.78 669 VAL A C 1
ATOM 5381 O O . VAL A 1 669 ? 11.383 -12.649 26.123 1.00 61.78 669 VAL A O 1
ATOM 5384 N N . GLU A 1 670 ? 11.303 -13.305 23.971 1.00 68.25 670 GLU A N 1
ATOM 5385 C CA . GLU A 1 670 ? 12.675 -13.768 23.871 1.00 68.25 670 GLU A CA 1
ATOM 5386 C C . GLU A 1 670 ? 13.491 -12.728 23.099 1.00 68.25 670 GLU A C 1
ATOM 5388 O O . GLU A 1 670 ? 13.150 -12.354 21.977 1.00 68.25 670 GLU A O 1
ATOM 5393 N N . ILE A 1 671 ? 14.551 -12.228 23.726 1.00 64.25 671 ILE A N 1
ATOM 5394 C CA . ILE A 1 671 ? 15.467 -11.241 23.163 1.00 64.25 671 ILE A CA 1
ATOM 5395 C C . ILE A 1 671 ? 16.830 -11.892 23.002 1.00 64.25 671 ILE A C 1
ATOM 5397 O O . ILE A 1 671 ? 17.413 -12.382 23.966 1.00 64.25 671 ILE A O 1
ATOM 5401 N N . GLN A 1 672 ? 17.380 -11.822 21.797 1.00 72.62 672 GLN A N 1
ATOM 5402 C CA . GLN A 1 672 ? 18.779 -12.139 21.557 1.00 72.62 672 GLN A CA 1
ATOM 5403 C C . GLN A 1 672 ? 19.581 -10.836 21.521 1.00 72.62 672 GLN A C 1
ATOM 5405 O O . GLN A 1 672 ? 19.312 -9.967 20.691 1.00 72.62 672 GLN A O 1
ATOM 5410 N N . LEU A 1 673 ? 20.557 -10.687 22.419 1.00 60.44 673 LEU A N 1
ATOM 5411 C CA . LEU A 1 673 ? 21.466 -9.544 22.381 1.00 60.44 673 LEU A CA 1
ATOM 5412 C C . LEU A 1 673 ? 22.488 -9.742 21.260 1.00 60.44 673 LEU A C 1
ATOM 5414 O O . LEU A 1 673 ? 23.103 -10.805 21.156 1.00 60.44 673 LEU A O 1
ATOM 5418 N N . LYS A 1 674 ? 22.664 -8.717 20.427 1.00 59.66 674 LYS A N 1
ATOM 5419 C CA . LYS A 1 674 ? 23.717 -8.651 19.411 1.00 59.66 674 LYS A CA 1
ATOM 5420 C C . LYS A 1 674 ? 24.720 -7.572 19.797 1.00 59.66 674 LYS A C 1
ATOM 5422 O O . LYS A 1 674 ? 24.333 -6.528 20.316 1.00 59.66 674 LYS A O 1
ATOM 5427 N N . ASP A 1 675 ? 25.995 -7.850 19.577 1.00 58.38 675 ASP A N 1
ATOM 5428 C CA . ASP A 1 675 ? 27.062 -6.870 19.717 1.00 58.38 675 ASP A CA 1
ATOM 5429 C C . ASP A 1 675 ? 27.022 -5.855 18.551 1.00 58.38 675 ASP A C 1
ATOM 5431 O O . ASP A 1 675 ? 26.299 -6.070 17.571 1.00 58.38 675 ASP A O 1
ATOM 5435 N N . PRO A 1 676 ? 27.801 -4.757 18.610 1.00 41.22 676 PRO A N 1
ATOM 5436 C CA . PRO A 1 676 ? 27.880 -3.778 17.522 1.00 41.22 676 PRO A CA 1
ATOM 5437 C C . PRO A 1 676 ? 28.342 -4.354 16.173 1.00 41.22 676 PRO A C 1
ATOM 5439 O O . PRO A 1 676 ? 28.214 -3.694 15.154 1.00 41.22 676 PRO A O 1
ATOM 5442 N N . SER A 1 677 ? 28.867 -5.584 16.142 1.00 38.53 677 SER A N 1
ATOM 5443 C CA . SER A 1 677 ? 29.258 -6.292 14.917 1.00 38.53 677 SER A CA 1
ATOM 5444 C C . SER A 1 677 ? 28.177 -7.251 14.394 1.00 38.53 677 SER A C 1
ATOM 5446 O O . SER A 1 677 ? 28.414 -8.010 13.451 1.00 38.53 677 SER A O 1
ATOM 5448 N N . GLY A 1 678 ? 26.987 -7.240 15.006 1.00 41.09 678 GLY A N 1
ATOM 5449 C CA . GLY A 1 678 ? 25.844 -8.072 14.638 1.00 41.09 678 GLY A CA 1
ATOM 5450 C C . GLY A 1 678 ? 25.934 -9.528 15.107 1.00 41.09 678 GLY A C 1
ATOM 5451 O O . GLY A 1 678 ? 25.073 -10.334 14.740 1.00 41.09 678 GLY A O 1
ATOM 5452 N N . LYS A 1 679 ? 26.940 -9.886 15.915 1.00 56.47 679 LYS A N 1
ATOM 5453 C CA . LYS A 1 679 ? 27.119 -11.239 16.461 1.00 56.47 679 LYS A CA 1
ATOM 5454 C C . LYS A 1 679 ? 26.397 -11.386 17.791 1.00 56.47 679 LYS A C 1
ATOM 5456 O O . LYS A 1 679 ? 26.326 -10.455 18.584 1.00 56.47 679 LYS A O 1
ATOM 5461 N N . THR A 1 680 ? 25.867 -12.576 18.051 1.00 68.25 680 THR A N 1
ATOM 5462 C CA . THR A 1 680 ? 25.171 -12.875 19.306 1.00 68.25 680 THR A CA 1
ATOM 5463 C C . THR A 1 680 ? 26.107 -12.719 20.503 1.00 68.25 680 THR A C 1
ATOM 5465 O O . THR A 1 680 ? 27.175 -13.329 20.548 1.00 68.25 680 THR A O 1
ATOM 5468 N N . VAL A 1 681 ? 25.677 -11.945 21.498 1.00 69.75 681 VAL A N 1
ATOM 5469 C CA . VAL A 1 681 ? 26.377 -11.786 22.773 1.00 69.75 681 VAL A CA 1
ATOM 5470 C C . VAL A 1 681 ? 26.226 -13.077 23.573 1.00 69.75 681 VAL A C 1
ATOM 5472 O O . VAL A 1 681 ? 25.131 -13.446 23.989 1.00 69.75 681 VAL A O 1
ATOM 5475 N N . THR A 1 682 ? 27.334 -13.777 23.792 1.00 73.31 682 THR A N 1
ATOM 5476 C CA . THR A 1 682 ? 27.373 -15.020 24.582 1.00 73.31 682 THR A CA 1
ATOM 5477 C C . THR A 1 682 ? 28.011 -14.834 25.959 1.00 73.31 682 THR A C 1
ATOM 5479 O O . THR A 1 682 ? 28.049 -15.773 26.749 1.00 73.31 682 THR A O 1
ATOM 5482 N N . ASN A 1 683 ? 28.548 -13.646 26.248 1.00 77.06 683 ASN A N 1
ATOM 5483 C CA . ASN A 1 683 ? 29.227 -13.346 27.504 1.00 77.06 683 ASN A CA 1
ATOM 5484 C C . ASN A 1 683 ? 28.216 -13.114 28.636 1.00 77.06 683 ASN A C 1
ATOM 5486 O O . ASN A 1 683 ? 27.355 -12.242 28.550 1.00 77.06 683 ASN A O 1
ATOM 5490 N N . GLU A 1 684 ? 28.353 -13.865 29.727 1.00 72.06 684 GLU A N 1
ATOM 5491 C CA . GLU A 1 684 ? 27.442 -13.825 30.872 1.00 72.06 684 GLU A CA 1
ATOM 5492 C C . GLU A 1 684 ? 27.399 -12.451 31.565 1.00 72.06 684 GLU A C 1
ATOM 5494 O O . GLU A 1 684 ? 26.347 -12.044 32.060 1.00 72.06 684 GLU A O 1
ATOM 5499 N N . PHE A 1 685 ? 28.518 -11.715 31.587 1.00 67.44 685 PHE A N 1
ATOM 5500 C CA . PHE A 1 685 ? 28.569 -10.373 32.177 1.00 67.44 685 PHE A CA 1
ATOM 5501 C C . PHE A 1 685 ? 27.735 -9.369 31.368 1.00 67.44 685 PHE A C 1
ATOM 5503 O O . PHE A 1 685 ? 26.906 -8.657 31.933 1.00 67.44 685 PHE A O 1
ATOM 5510 N N . ASP A 1 686 ? 27.887 -9.387 30.045 1.00 64.19 686 ASP A N 1
ATOM 5511 C CA . ASP A 1 686 ? 27.171 -8.500 29.124 1.00 64.19 686 ASP A CA 1
ATOM 5512 C C . ASP A 1 686 ? 25.677 -8.859 29.052 1.00 64.19 686 ASP A C 1
ATOM 5514 O O . ASP A 1 686 ? 24.818 -7.978 29.017 1.00 64.19 686 ASP A O 1
ATOM 5518 N N . LEU A 1 687 ? 25.343 -10.155 29.135 1.00 72.38 687 LEU A N 1
ATOM 5519 C CA . LEU A 1 687 ? 23.960 -10.624 29.265 1.00 72.38 687 LEU A CA 1
ATOM 5520 C C . LEU A 1 687 ? 23.320 -10.125 30.571 1.00 72.38 687 LEU A C 1
ATOM 5522 O O . LEU A 1 687 ? 22.199 -9.619 30.552 1.00 72.38 687 LEU A O 1
ATOM 5526 N N . LYS A 1 688 ? 24.026 -10.207 31.708 1.00 73.25 688 LYS A N 1
ATOM 5527 C CA . LYS A 1 688 ? 23.548 -9.680 33.001 1.00 73.25 688 LYS A CA 1
ATOM 5528 C C . LYS A 1 688 ? 23.402 -8.158 32.990 1.00 73.25 688 LYS A C 1
ATOM 5530 O O . LYS A 1 688 ? 22.461 -7.630 33.584 1.00 73.25 688 LYS A O 1
ATOM 5535 N N . GLN A 1 689 ? 24.294 -7.455 32.296 1.00 69.06 689 GLN A N 1
ATOM 5536 C CA . GLN A 1 689 ? 24.187 -6.015 32.084 1.00 69.06 689 GLN A CA 1
ATOM 5537 C C . GLN A 1 689 ? 22.942 -5.667 31.256 1.00 69.06 689 GLN A C 1
ATOM 5539 O O . GLN A 1 689 ? 22.152 -4.824 31.682 1.00 69.06 689 GLN A O 1
ATOM 5544 N N . GLY A 1 690 ? 22.714 -6.363 30.140 1.00 64.12 690 GLY A N 1
ATOM 5545 C CA . GLY A 1 690 ? 21.521 -6.183 29.313 1.00 64.12 690 GLY A CA 1
ATOM 5546 C C . GLY A 1 690 ? 20.221 -6.537 30.042 1.00 64.12 690 GLY A C 1
ATOM 5547 O O . GLY A 1 690 ? 19.228 -5.828 29.896 1.00 64.12 690 GLY A O 1
ATOM 5548 N N . VAL A 1 691 ? 20.224 -7.563 30.904 1.00 71.31 691 VAL A N 1
ATOM 5549 C CA . VAL A 1 691 ? 19.093 -7.882 31.798 1.00 71.31 691 VAL A CA 1
ATOM 5550 C C . VAL A 1 691 ? 18.789 -6.721 32.742 1.00 71.31 691 VAL A C 1
ATOM 5552 O O . VAL A 1 691 ? 17.639 -6.295 32.823 1.00 71.31 691 VAL A O 1
ATOM 5555 N N . ASN A 1 692 ? 19.798 -6.185 33.434 1.00 68.25 692 ASN A N 1
ATOM 5556 C CA . ASN A 1 692 ? 19.614 -5.055 34.350 1.00 68.25 692 ASN A CA 1
ATOM 5557 C C . ASN A 1 692 ? 19.119 -3.802 33.619 1.00 68.25 692 ASN A C 1
ATOM 5559 O O . ASN A 1 692 ? 18.299 -3.046 34.141 1.00 68.25 692 ASN A O 1
ATOM 5563 N N . GLU A 1 693 ? 19.601 -3.580 32.403 1.00 67.19 693 GLU A N 1
ATOM 5564 C CA . GLU A 1 693 ? 19.164 -2.479 31.562 1.00 67.19 693 GLU A CA 1
ATOM 5565 C C . GLU A 1 693 ? 17.701 -2.634 31.128 1.00 67.19 693 GLU A C 1
ATOM 5567 O O . GLU A 1 693 ? 16.905 -1.714 31.329 1.00 67.19 693 GLU A O 1
ATOM 5572 N N . LEU A 1 694 ? 17.320 -3.801 30.608 1.00 65.69 694 LEU A N 1
ATOM 5573 C CA . LEU A 1 694 ? 15.942 -4.109 30.226 1.00 65.69 694 LEU A CA 1
ATOM 5574 C C . LEU A 1 694 ? 14.996 -4.031 31.430 1.00 65.69 694 LEU A C 1
ATOM 5576 O O . LEU A 1 694 ? 13.941 -3.410 31.329 1.00 65.69 694 LEU A O 1
ATOM 5580 N N . PHE A 1 695 ? 15.398 -4.559 32.589 1.00 66.56 695 PHE A N 1
ATOM 5581 C CA . PHE A 1 695 ? 14.636 -4.467 33.837 1.00 66.56 695 PHE A CA 1
ATOM 5582 C C . PHE A 1 695 ? 14.354 -3.015 34.231 1.00 66.56 695 PHE A C 1
ATOM 5584 O O . PHE A 1 695 ? 13.212 -2.628 34.480 1.00 66.56 695 PHE A O 1
ATOM 5591 N N . ASN A 1 696 ? 15.394 -2.179 34.239 1.00 61.91 696 ASN A N 1
ATOM 5592 C CA . ASN A 1 696 ? 15.272 -0.770 34.597 1.00 61.91 696 ASN A CA 1
ATOM 5593 C C . ASN A 1 696 ? 14.447 0.023 33.575 1.00 61.91 696 ASN A C 1
ATOM 5595 O O . ASN A 1 696 ? 13.710 0.931 33.960 1.00 61.91 696 ASN A O 1
ATOM 5599 N N . ARG A 1 697 ? 14.553 -0.301 32.281 1.00 59.66 697 ARG A N 1
ATOM 5600 C CA . ARG A 1 697 ? 13.775 0.335 31.205 1.00 59.66 697 ARG A CA 1
ATOM 5601 C C . ARG A 1 697 ? 12.292 -0.011 31.301 1.00 59.66 697 ARG A C 1
ATOM 5603 O O . ARG A 1 697 ? 11.453 0.879 31.203 1.00 59.66 697 ARG A O 1
ATOM 5610 N N . VAL A 1 698 ? 11.982 -1.277 31.556 1.00 58.59 698 VAL A N 1
ATOM 5611 C CA . VAL A 1 698 ? 10.610 -1.776 31.680 1.00 58.59 698 VAL A CA 1
ATOM 5612 C C . VAL A 1 698 ? 9.931 -1.236 32.946 1.00 58.59 698 VAL A C 1
ATOM 5614 O O . VAL A 1 698 ? 8.824 -0.708 32.861 1.00 58.59 698 VAL A O 1
ATOM 5617 N N . ASN A 1 699 ? 10.625 -1.221 34.091 1.00 57.03 699 ASN A N 1
ATOM 5618 C CA . ASN A 1 699 ? 10.107 -0.606 35.323 1.00 57.03 699 ASN A CA 1
ATOM 5619 C C . ASN A 1 699 ? 9.820 0.900 35.161 1.00 57.03 699 ASN A C 1
ATOM 5621 O O . ASN A 1 699 ? 8.843 1.410 35.708 1.00 57.03 699 ASN A O 1
ATOM 5625 N N . LYS A 1 700 ? 10.643 1.631 34.389 1.00 53.25 700 LYS A N 1
ATOM 5626 C CA . LYS A 1 700 ? 10.449 3.071 34.120 1.00 53.25 700 LYS A CA 1
ATOM 5627 C C . LYS A 1 700 ? 9.184 3.38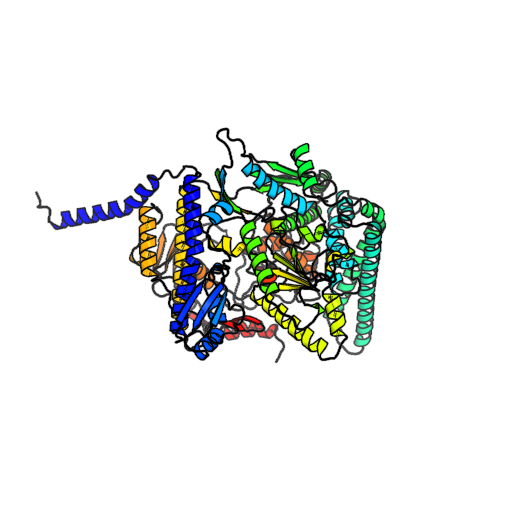7 33.315 1.00 53.25 700 LYS A C 1
ATOM 5629 O O . LYS A 1 700 ? 8.761 4.540 33.323 1.00 53.25 700 LYS A O 1
ATOM 5634 N N . MET A 1 701 ? 8.581 2.399 32.654 1.00 49.25 701 MET A N 1
ATOM 5635 C CA . MET A 1 701 ? 7.312 2.550 31.932 1.00 49.25 701 MET A CA 1
ATOM 5636 C C . MET A 1 701 ? 6.086 2.152 32.767 1.00 49.25 701 MET A C 1
ATOM 5638 O O . MET A 1 701 ? 4.994 2.024 32.226 1.00 49.25 701 MET A O 1
ATOM 5642 N N . GLY A 1 702 ? 6.250 1.984 34.085 1.00 48.00 702 GLY A N 1
ATOM 5643 C CA . GLY A 1 702 ? 5.143 1.697 35.002 1.00 48.00 702 GLY A CA 1
ATOM 5644 C C . GLY A 1 702 ? 4.744 0.223 35.058 1.00 48.00 702 GLY A C 1
ATOM 5645 O O . GLY A 1 702 ? 3.699 -0.101 35.615 1.00 48.00 702 GLY A O 1
ATOM 5646 N N . VAL A 1 703 ? 5.565 -0.679 34.508 1.00 51.03 703 VAL A N 1
ATOM 5647 C CA . VAL A 1 703 ? 5.330 -2.125 34.574 1.00 51.03 703 VAL A CA 1
ATOM 5648 C C . VAL A 1 703 ? 5.919 -2.679 35.862 1.00 51.03 703 VAL A C 1
ATOM 5650 O O . VAL A 1 703 ? 7.126 -2.885 35.958 1.00 51.03 703 VAL A O 1
ATOM 5653 N N . SER A 1 704 ? 5.080 -2.930 36.860 1.00 47.84 704 SER A N 1
ATOM 5654 C CA . SER A 1 704 ? 5.479 -3.721 38.024 1.00 47.84 704 SER A CA 1
ATOM 5655 C C . SER A 1 704 ? 5.451 -5.220 37.692 1.00 47.84 704 SER A C 1
ATOM 5657 O O . SER A 1 704 ? 4.575 -5.671 36.960 1.00 47.84 704 SER A O 1
ATOM 5659 N N . GLU A 1 705 ? 6.386 -5.989 38.265 1.00 54.97 705 GLU A N 1
ATOM 5660 C CA . GLU A 1 705 ? 6.411 -7.471 38.260 1.00 54.97 705 GLU A CA 1
ATOM 5661 C C . GLU A 1 705 ? 6.860 -8.181 36.962 1.00 54.97 705 GLU A C 1
ATOM 5663 O O . GLU A 1 705 ? 6.447 -9.308 36.690 1.00 54.97 705 GLU A O 1
ATOM 5668 N N . VAL A 1 706 ? 7.763 -7.590 36.172 1.00 57.38 706 VAL A N 1
ATOM 5669 C CA . VAL A 1 706 ? 8.373 -8.308 35.032 1.00 57.38 706 VAL A CA 1
ATOM 5670 C C . VAL A 1 706 ? 9.402 -9.325 35.512 1.00 57.38 706 VAL A C 1
ATOM 5672 O O . VAL A 1 706 ? 10.381 -8.977 36.175 1.00 57.38 706 VAL A O 1
ATOM 5675 N N . SER A 1 707 ? 9.201 -10.593 35.150 1.00 65.81 707 SER A N 1
ATOM 5676 C CA . SER A 1 707 ? 10.179 -11.649 35.411 1.00 65.81 707 SER A CA 1
ATOM 5677 C C . SER A 1 707 ? 11.163 -11.716 34.252 1.00 65.81 707 SER A C 1
ATOM 5679 O O . SER A 1 707 ? 10.763 -11.928 33.110 1.00 65.81 707 SER A O 1
ATOM 5681 N N . ILE A 1 708 ? 12.452 -11.538 34.539 1.00 71.56 708 ILE A N 1
ATOM 5682 C CA . ILE A 1 708 ? 13.519 -11.638 33.541 1.00 71.56 708 ILE A CA 1
ATOM 5683 C C . ILE A 1 708 ? 14.428 -12.801 33.908 1.00 71.56 708 ILE A C 1
ATOM 5685 O O . ILE A 1 708 ? 14.893 -12.901 35.044 1.00 71.56 708 ILE A O 1
ATOM 5689 N N . ARG A 1 709 ? 14.694 -13.680 32.944 1.00 76.75 709 ARG A N 1
ATOM 5690 C CA . ARG A 1 709 ? 15.641 -14.791 33.083 1.00 76.75 709 ARG A CA 1
ATOM 5691 C C . ARG A 1 709 ? 16.503 -14.923 31.836 1.00 76.75 709 ARG A C 1
ATOM 5693 O O . ARG A 1 709 ? 16.123 -14.465 30.765 1.00 76.75 709 ARG A O 1
ATOM 5700 N N . ILE A 1 710 ? 17.659 -15.555 31.984 1.00 74.25 710 ILE A N 1
ATOM 5701 C CA . ILE A 1 710 ? 18.569 -15.858 30.877 1.00 74.25 710 ILE A CA 1
ATOM 5702 C C . ILE A 1 710 ? 18.413 -17.345 30.552 1.00 74.25 710 ILE A C 1
ATOM 5704 O O . ILE A 1 710 ? 18.552 -18.183 31.442 1.00 74.25 710 ILE A O 1
ATOM 5708 N N . GLU A 1 711 ? 18.135 -17.669 29.293 1.00 74.81 711 GLU A N 1
ATOM 5709 C CA . GLU A 1 711 ? 18.140 -19.036 28.768 1.00 74.81 711 GLU A CA 1
ATOM 5710 C C . GLU A 1 711 ? 19.153 -19.103 27.612 1.00 74.81 711 GLU A C 1
ATOM 5712 O O . GLU A 1 711 ? 18.928 -18.592 26.516 1.00 74.81 711 GLU A O 1
ATOM 5717 N N . GLY A 1 712 ? 20.328 -19.687 27.874 1.00 78.44 712 GLY A N 1
ATOM 5718 C CA . GLY A 1 712 ? 21.433 -19.720 26.910 1.00 78.44 712 GLY A CA 1
ATOM 5719 C C . GLY A 1 712 ? 21.986 -18.322 26.606 1.00 78.44 712 GLY A C 1
ATOM 5720 O O . GLY A 1 712 ? 22.435 -17.625 27.512 1.00 78.44 712 GLY A O 1
ATOM 5721 N N . SER A 1 713 ? 21.964 -17.921 25.330 1.00 74.12 713 SER A N 1
ATOM 5722 C CA . SER A 1 713 ? 22.345 -16.575 24.862 1.00 74.12 713 SER A CA 1
ATOM 5723 C C . SER A 1 713 ? 21.176 -15.584 24.812 1.00 74.12 713 SER A C 1
ATOM 5725 O O . SER A 1 713 ? 21.338 -14.468 24.317 1.00 74.12 713 SER A O 1
ATOM 5727 N N . ASN A 1 714 ? 19.984 -16.004 25.242 1.00 69.19 714 ASN A N 1
ATOM 5728 C CA . ASN A 1 714 ? 18.754 -15.244 25.070 1.00 69.19 714 ASN A CA 1
ATOM 5729 C C . ASN A 1 714 ? 18.228 -14.772 26.431 1.00 69.19 714 ASN A C 1
ATOM 5731 O O . ASN A 1 714 ? 18.309 -15.473 27.442 1.00 69.19 714 ASN A O 1
ATOM 5735 N N . ILE A 1 715 ? 17.687 -13.559 26.456 1.00 73.69 715 ILE A N 1
ATOM 5736 C CA . ILE A 1 715 ? 17.019 -12.958 27.607 1.00 73.69 715 ILE A CA 1
ATOM 5737 C C . ILE A 1 715 ? 15.522 -13.134 27.415 1.00 73.69 715 ILE A C 1
ATOM 5739 O O . ILE A 1 715 ? 14.957 -12.658 26.434 1.00 73.69 715 ILE A O 1
ATOM 5743 N N . ILE A 1 716 ? 14.870 -13.782 28.369 1.00 72.88 716 ILE A N 1
ATOM 5744 C CA . ILE A 1 716 ? 13.430 -13.980 28.356 1.00 72.88 716 ILE A CA 1
ATOM 5745 C C . ILE A 1 716 ? 12.782 -13.050 29.371 1.00 72.88 716 ILE A C 1
ATOM 5747 O O . ILE A 1 716 ? 13.113 -13.101 30.557 1.00 72.88 716 ILE A O 1
ATOM 5751 N N . LEU A 1 717 ? 11.839 -12.233 28.905 1.00 69.38 717 LEU A N 1
ATOM 5752 C CA . LEU A 1 717 ? 10.994 -11.381 29.734 1.00 69.38 717 LEU A CA 1
ATOM 5753 C C . LEU A 1 717 ? 9.564 -11.911 29.736 1.00 69.38 717 LEU A C 1
ATOM 5755 O O . LEU A 1 717 ? 8.941 -12.012 28.682 1.00 69.38 717 LEU A O 1
ATOM 5759 N N . ASP A 1 718 ? 9.035 -12.195 30.917 1.00 65.88 718 ASP A N 1
ATOM 5760 C CA . ASP A 1 718 ? 7.626 -12.500 31.129 1.00 65.88 718 ASP A CA 1
ATOM 5761 C C . ASP A 1 718 ? 6.940 -11.246 31.700 1.00 65.88 718 ASP A C 1
ATOM 5763 O O . ASP A 1 718 ? 7.230 -10.810 32.817 1.00 65.88 718 ASP A O 1
ATOM 5767 N N . PHE A 1 719 ? 6.035 -10.665 30.914 1.00 66.06 719 PHE A N 1
ATOM 5768 C CA . PHE A 1 719 ? 5.219 -9.508 31.270 1.00 66.06 719 PHE A CA 1
ATOM 5769 C C . PHE A 1 719 ? 3.854 -9.981 31.776 1.00 66.06 719 PHE A C 1
ATOM 5771 O O . PHE A 1 719 ? 3.171 -10.690 31.034 1.00 66.06 719 PHE A O 1
ATOM 5778 N N . PRO A 1 720 ? 3.424 -9.614 32.992 1.00 58.84 720 PRO A N 1
ATOM 5779 C CA . PRO A 1 720 ? 2.071 -9.898 33.455 1.00 58.84 720 PRO A CA 1
ATOM 5780 C C . PRO A 1 720 ? 1.047 -9.000 32.736 1.00 58.84 720 PRO A C 1
ATOM 5782 O O . PRO A 1 720 ? 1.224 -7.786 32.666 1.00 58.84 720 PRO A O 1
ATOM 5785 N N . GLY A 1 721 ? -0.030 -9.601 32.214 1.00 55.50 721 GLY A N 1
ATOM 5786 C CA . GLY A 1 721 ? -1.091 -8.901 31.474 1.00 55.50 721 GLY A CA 1
ATOM 5787 C C . GLY A 1 721 ? -0.696 -8.401 30.077 1.00 55.50 721 GLY A C 1
ATOM 5788 O O . GLY A 1 721 ? 0.474 -8.417 29.685 1.00 55.50 721 GLY A O 1
ATOM 5789 N N . SER A 1 722 ? -1.682 -7.941 29.304 1.00 52.09 722 SER A N 1
ATOM 5790 C CA . SER A 1 722 ? -1.386 -6.953 28.274 1.00 52.09 722 SER A CA 1
ATOM 5791 C C . SER A 1 722 ? -1.237 -5.615 28.948 1.00 52.09 722 SER A C 1
ATOM 5793 O O . SER A 1 722 ? -1.948 -5.284 29.888 1.00 52.09 722 SER A O 1
ATOM 5795 N N . GLN A 1 723 ? -0.304 -4.847 28.446 1.00 53.81 723 GLN A N 1
ATOM 5796 C CA . GLN A 1 723 ? -0.443 -3.413 28.491 1.00 53.81 723 GLN A CA 1
ATOM 5797 C C . GLN A 1 723 ? -0.868 -3.027 27.075 1.00 53.81 723 GLN A C 1
ATOM 5799 O O . GLN A 1 723 ? -0.678 -3.827 26.147 1.00 53.81 723 GLN A O 1
ATOM 5804 N N . ASP A 1 724 ? -1.384 -1.817 26.875 1.00 42.38 724 ASP A N 1
ATOM 5805 C CA . ASP A 1 724 ? -1.810 -1.252 25.575 1.00 42.38 724 ASP A CA 1
ATOM 5806 C C . ASP A 1 724 ? -0.722 -1.274 24.470 1.00 42.38 724 ASP A C 1
ATOM 5808 O O . ASP A 1 724 ? -0.891 -0.813 23.344 1.00 42.38 724 ASP A O 1
ATOM 5812 N N . ILE A 1 725 ? 0.434 -1.832 24.805 1.00 49.34 725 ILE A N 1
ATOM 5813 C CA . ILE A 1 725 ? 1.670 -1.913 24.077 1.00 49.34 725 ILE A CA 1
ATOM 5814 C C . ILE A 1 725 ? 2.011 -3.415 23.965 1.00 49.34 725 ILE A C 1
ATOM 5816 O O . ILE A 1 725 ? 2.064 -4.138 24.966 1.00 49.34 725 ILE A O 1
ATOM 5820 N N . SER A 1 726 ? 2.218 -3.944 22.750 1.00 47.72 726 SER A N 1
ATOM 5821 C CA . SER A 1 726 ? 2.733 -5.316 22.612 1.00 47.72 726 SER A CA 1
ATOM 5822 C C . SER A 1 726 ? 4.062 -5.454 23.357 1.00 47.72 726 SER A C 1
ATOM 5824 O O . SER A 1 726 ? 4.777 -4.477 23.507 1.00 47.72 726 SER A O 1
ATOM 5826 N N . ALA A 1 727 ? 4.436 -6.633 23.850 1.00 49.22 727 ALA A N 1
ATOM 5827 C CA . ALA A 1 727 ? 5.681 -6.746 24.613 1.00 49.22 727 ALA A CA 1
ATOM 5828 C C . ALA A 1 727 ? 6.921 -6.374 23.761 1.00 49.22 727 ALA A C 1
ATOM 5830 O O . ALA A 1 727 ? 7.867 -5.767 24.260 1.00 49.22 727 ALA A O 1
ATOM 5831 N N . SER A 1 728 ? 6.853 -6.611 22.444 1.00 48.31 728 SER A N 1
ATOM 5832 C CA . SER A 1 728 ? 7.766 -6.042 21.445 1.00 48.31 728 SER A CA 1
ATOM 5833 C C . SER A 1 728 ? 7.656 -4.522 21.319 1.00 48.31 728 SER A C 1
ATOM 5835 O O . SER A 1 728 ? 8.679 -3.849 21.244 1.00 48.31 728 SER A O 1
ATOM 5837 N N . ASP A 1 729 ? 6.446 -3.961 21.331 1.00 48.28 729 ASP A N 1
ATOM 5838 C CA . ASP A 1 729 ? 6.244 -2.513 21.342 1.00 48.28 729 ASP A CA 1
ATOM 5839 C C . ASP A 1 729 ? 6.665 -1.880 22.668 1.00 48.28 729 ASP A C 1
ATOM 5841 O O . ASP A 1 729 ? 6.951 -0.703 22.659 1.00 48.28 729 ASP A O 1
ATOM 5845 N N . LEU A 1 730 ? 6.741 -2.613 23.783 1.00 50.41 730 LEU A N 1
ATOM 5846 C CA . LEU A 1 730 ? 7.171 -2.144 25.110 1.00 50.41 730 LEU A CA 1
ATOM 5847 C C . LEU A 1 730 ? 8.691 -2.005 25.137 1.00 50.41 730 LEU A C 1
ATOM 5849 O O . LEU A 1 730 ? 9.259 -1.010 25.585 1.00 50.41 730 LEU A O 1
ATOM 5853 N N . ILE A 1 731 ? 9.370 -2.983 24.552 1.00 50.94 731 ILE A N 1
ATOM 5854 C CA . ILE A 1 731 ? 10.804 -2.899 24.290 1.00 50.94 731 ILE A CA 1
ATOM 5855 C C . ILE A 1 731 ? 11.090 -1.785 23.265 1.00 50.94 731 ILE A C 1
ATOM 5857 O O . ILE A 1 731 ? 12.056 -1.047 23.431 1.00 50.94 731 ILE A O 1
ATOM 5861 N N . ARG A 1 732 ? 10.225 -1.592 22.255 1.00 48.19 732 ARG A N 1
ATOM 5862 C CA . ARG A 1 732 ? 10.367 -0.517 21.252 1.00 48.19 732 ARG A CA 1
ATOM 5863 C C . ARG A 1 732 ? 9.936 0.876 21.751 1.00 48.19 732 ARG A C 1
ATOM 5865 O O . ARG A 1 732 ? 10.521 1.872 21.332 1.00 48.19 732 ARG A O 1
ATOM 5872 N N . SER A 1 733 ? 8.953 0.993 22.641 1.00 42.56 733 SER A N 1
ATOM 5873 C CA . SER A 1 733 ? 8.424 2.263 23.168 1.00 42.56 733 SER A CA 1
ATOM 5874 C C . SER A 1 733 ? 9.291 2.807 24.295 1.00 42.56 733 SER A C 1
ATOM 5876 O O . SER A 1 733 ? 9.518 4.015 24.352 1.00 42.56 733 SER A O 1
ATOM 5878 N N . SER A 1 734 ? 9.922 1.926 25.082 1.00 47.31 734 SER A N 1
ATOM 5879 C CA . SER A 1 734 ? 11.050 2.304 25.948 1.00 47.31 734 SER A CA 1
ATOM 5880 C C . SER A 1 734 ? 12.276 2.786 25.162 1.00 47.31 734 SER A C 1
ATOM 5882 O O . SER A 1 734 ? 13.169 3.386 25.757 1.00 47.31 734 SER A O 1
ATOM 5884 N N . SER A 1 735 ? 12.297 2.585 23.837 1.00 53.03 735 SER A N 1
ATOM 5885 C CA . SER A 1 735 ? 13.310 3.099 22.909 1.00 53.03 735 SER A CA 1
ATOM 5886 C C . SER A 1 735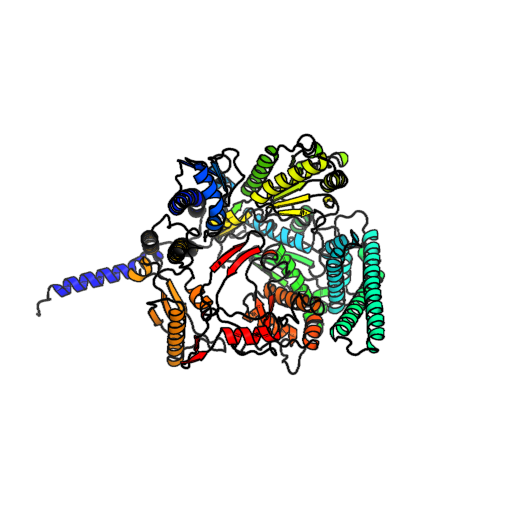 ? 12.811 4.207 21.968 1.00 53.03 735 SER A C 1
ATOM 5888 O O . SER A 1 735 ? 13.511 4.547 21.020 1.00 53.03 735 SER A O 1
ATOM 5890 N N . MET A 1 736 ? 11.616 4.780 22.183 1.00 65.38 736 MET A N 1
ATOM 5891 C CA . MET A 1 736 ? 11.151 5.890 21.343 1.00 65.38 736 MET A CA 1
ATOM 5892 C C . MET A 1 736 ? 12.024 7.125 21.558 1.00 65.38 736 MET A C 1
ATOM 5894 O O . MET A 1 736 ? 12.103 7.650 22.667 1.00 65.38 736 MET A O 1
ATOM 5898 N N . THR A 1 737 ? 12.631 7.607 20.481 1.00 76.94 737 THR A N 1
ATOM 5899 C CA . THR A 1 737 ? 13.423 8.833 20.446 1.00 76.94 737 THR A CA 1
ATOM 5900 C C . THR A 1 737 ? 12.772 9.848 19.515 1.00 76.94 737 THR A C 1
ATOM 5902 O O . THR A 1 737 ? 12.273 9.516 18.439 1.00 76.94 737 THR A O 1
ATOM 5905 N N . PHE A 1 738 ? 12.772 11.109 19.928 1.00 79.44 738 PHE A N 1
ATOM 5906 C CA . PHE A 1 738 ? 12.285 12.225 19.131 1.00 79.44 738 PHE A CA 1
ATOM 5907 C C . PHE A 1 738 ? 13.480 12.879 18.463 1.00 79.44 738 PHE A C 1
ATOM 5909 O O . PHE A 1 738 ? 14.311 13.496 19.127 1.00 79.44 738 PHE A O 1
ATOM 5916 N N . HIS A 1 739 ? 13.574 12.726 17.150 1.00 84.38 739 HIS A N 1
ATOM 5917 C CA . HIS A 1 739 ? 14.602 13.372 16.350 1.00 84.38 739 HIS A CA 1
ATOM 5918 C C . HIS A 1 739 ? 14.072 14.678 15.768 1.00 84.38 739 HIS A C 1
ATOM 5920 O O . HIS A 1 739 ? 12.921 14.751 15.340 1.00 84.38 739 HIS A O 1
ATOM 5926 N N . VAL A 1 740 ? 14.925 15.699 15.734 1.00 83.94 740 VAL A N 1
ATOM 5927 C CA . VAL A 1 740 ? 14.616 16.956 15.052 1.00 83.94 740 VAL A CA 1
ATOM 5928 C C . VAL A 1 740 ? 14.875 16.768 13.558 1.00 83.94 740 VAL A C 1
ATOM 5930 O O . VAL A 1 740 ? 15.920 16.242 13.159 1.00 83.94 740 VAL A O 1
ATOM 5933 N N . VAL A 1 741 ? 13.907 17.165 12.731 1.00 86.19 741 VAL A N 1
ATOM 5934 C CA . VAL A 1 741 ? 14.050 17.154 11.271 1.00 86.19 741 VAL A CA 1
ATOM 5935 C C . VAL A 1 741 ? 15.106 18.179 10.883 1.00 86.19 741 VAL A C 1
ATOM 5937 O O . VAL A 1 741 ? 15.074 19.314 11.351 1.00 86.19 741 VAL A O 1
ATOM 5940 N N . ASN A 1 742 ? 16.043 17.790 10.021 1.00 87.69 742 ASN A N 1
ATOM 5941 C CA . ASN A 1 742 ? 17.034 18.727 9.518 1.00 87.69 742 ASN A CA 1
ATOM 5942 C C . ASN A 1 742 ? 16.386 19.587 8.423 1.00 87.69 742 ASN A C 1
ATOM 5944 O O . ASN A 1 742 ? 16.378 19.217 7.249 1.00 87.69 742 ASN A O 1
ATOM 5948 N N . GLU A 1 743 ? 15.802 20.723 8.817 1.00 83.50 743 GLU A N 1
ATOM 5949 C CA . GLU A 1 743 ? 15.020 21.592 7.927 1.00 83.50 743 GLU A CA 1
ATOM 5950 C C . GLU A 1 743 ? 15.806 22.061 6.698 1.00 83.50 743 GLU A C 1
ATOM 5952 O O . GLU A 1 743 ? 15.225 22.211 5.624 1.00 83.50 743 GLU A O 1
ATOM 5957 N N . LYS A 1 744 ? 17.136 22.198 6.807 1.00 84.25 744 LYS A N 1
ATOM 5958 C CA . LYS A 1 744 ? 18.002 22.551 5.676 1.00 84.25 744 LYS A CA 1
ATOM 5959 C C . LYS A 1 744 ? 17.889 21.543 4.529 1.00 84.25 744 LYS A C 1
ATOM 5961 O O . LYS A 1 744 ? 17.849 21.965 3.378 1.00 84.25 744 LYS A O 1
ATOM 5966 N N . PHE A 1 745 ? 17.799 20.249 4.827 1.00 87.44 745 PHE A N 1
ATOM 5967 C CA . PHE A 1 745 ? 17.669 19.172 3.833 1.00 87.44 745 PHE A CA 1
ATOM 5968 C C . PHE A 1 745 ? 16.247 18.592 3.787 1.00 87.44 745 PHE A C 1
ATOM 5970 O O . PHE A 1 745 ? 16.030 17.458 3.363 1.00 87.44 745 PHE A O 1
ATOM 5977 N N . SER A 1 746 ? 15.268 19.364 4.258 1.00 81.69 746 SER A N 1
ATOM 5978 C CA . SER A 1 746 ? 13.857 18.999 4.209 1.00 81.69 746 SER A CA 1
ATOM 5979 C C . SER A 1 746 ? 13.238 19.368 2.862 1.00 81.69 746 SER A C 1
ATOM 5981 O O . SER A 1 746 ? 13.660 20.310 2.190 1.00 81.69 746 SER A O 1
ATOM 5983 N N . VAL A 1 747 ? 12.150 18.677 2.515 1.00 70.25 747 VAL A N 1
ATOM 5984 C CA . VAL A 1 747 ? 11.274 19.008 1.377 1.00 70.25 747 VAL A CA 1
ATOM 5985 C C . VAL A 1 747 ? 10.684 20.422 1.517 1.00 70.25 747 VAL A C 1
ATOM 5987 O O . VAL A 1 747 ? 10.302 21.040 0.527 1.00 70.25 747 VAL A O 1
ATOM 5990 N N . MET A 1 748 ? 10.656 20.969 2.735 1.00 71.38 748 MET A N 1
ATOM 5991 C CA . MET A 1 748 ? 10.180 22.327 3.007 1.00 71.38 748 MET A CA 1
ATOM 5992 C C . MET A 1 748 ? 11.176 23.421 2.609 1.00 71.38 748 MET A C 1
ATOM 5994 O O . MET A 1 748 ? 10.760 24.567 2.457 1.00 71.38 748 MET A O 1
ATOM 5998 N N . ASN A 1 749 ? 12.464 23.104 2.424 1.00 78.31 749 ASN A N 1
ATOM 5999 C CA . ASN A 1 749 ? 13.457 24.087 1.998 1.00 78.31 749 ASN A CA 1
ATOM 6000 C C . ASN A 1 749 ? 13.409 24.255 0.472 1.00 78.31 749 ASN A C 1
ATOM 6002 O O . ASN A 1 749 ? 13.865 23.352 -0.233 1.00 78.31 749 ASN A O 1
ATOM 6006 N N . PRO A 1 750 ? 12.963 25.407 -0.069 1.00 67.81 750 PRO A N 1
ATOM 6007 C CA . PRO A 1 750 ? 12.863 25.608 -1.515 1.00 67.81 750 PRO A CA 1
ATOM 6008 C C . PRO A 1 750 ? 14.188 25.378 -2.247 1.00 67.81 750 PRO A C 1
ATOM 6010 O O . PRO A 1 750 ? 14.179 24.962 -3.403 1.00 67.81 750 PRO A O 1
ATOM 6013 N N . SER A 1 751 ? 15.311 25.612 -1.559 1.00 70.75 751 SER A N 1
ATOM 6014 C CA . SER A 1 751 ? 16.637 25.560 -2.152 1.00 70.75 751 SER A CA 1
ATOM 6015 C C . SER A 1 751 ? 17.152 24.153 -2.426 1.00 70.75 751 SER A C 1
ATOM 6017 O O . SER A 1 751 ? 17.737 23.882 -3.474 1.00 70.75 751 SER A O 1
ATOM 6019 N N . LEU A 1 752 ? 16.948 23.250 -1.467 1.00 80.75 752 LEU A N 1
ATOM 6020 C CA . LEU A 1 752 ? 17.474 21.885 -1.508 1.00 80.75 752 LEU A CA 1
ATOM 6021 C C . LEU A 1 752 ? 16.373 20.835 -1.655 1.00 80.75 752 LEU A C 1
ATOM 6023 O O . LEU A 1 752 ? 16.697 19.653 -1.758 1.00 80.75 752 LEU A O 1
ATOM 6027 N N . ARG A 1 753 ? 15.095 21.237 -1.705 1.00 81.12 753 ARG A N 1
ATOM 6028 C CA . ARG A 1 753 ? 13.931 20.349 -1.848 1.00 81.12 753 ARG A CA 1
ATOM 6029 C C . ARG A 1 753 ? 14.107 19.354 -2.988 1.00 81.12 753 ARG A C 1
ATOM 6031 O O . ARG A 1 753 ? 13.957 18.158 -2.765 1.00 81.12 753 ARG A O 1
ATOM 6038 N N . ASP A 1 754 ? 14.449 19.832 -4.185 1.00 77.31 754 ASP A N 1
ATOM 6039 C CA . ASP A 1 754 ? 14.530 18.977 -5.376 1.00 77.31 754 ASP A CA 1
ATOM 6040 C C . ASP A 1 754 ? 15.657 17.937 -5.246 1.00 77.31 754 ASP A C 1
ATOM 6042 O O . ASP A 1 754 ? 15.454 16.760 -5.545 1.00 77.31 754 ASP A O 1
ATOM 6046 N N . ALA A 1 755 ? 16.829 18.347 -4.747 1.00 83.75 755 ALA A N 1
ATOM 6047 C CA . ALA A 1 755 ? 17.958 17.447 -4.513 1.00 83.75 755 ALA A CA 1
ATOM 6048 C C . ALA A 1 755 ? 17.670 16.446 -3.380 1.00 83.75 755 ALA A C 1
ATOM 6050 O O . ALA A 1 755 ? 17.951 15.258 -3.527 1.00 83.75 755 ALA A O 1
ATOM 6051 N N . SER A 1 756 ? 17.057 16.909 -2.286 1.00 88.56 756 SER A N 1
ATOM 6052 C CA . SER A 1 756 ? 16.714 16.091 -1.114 1.00 88.56 756 SER A CA 1
ATOM 6053 C C . SER A 1 756 ? 15.678 15.029 -1.469 1.00 88.56 756 SER A C 1
ATOM 6055 O O . SER A 1 756 ? 15.898 13.851 -1.208 1.00 88.56 756 SER A O 1
ATOM 6057 N N . ASN A 1 757 ? 14.591 15.424 -2.137 1.00 86.44 757 ASN A N 1
ATOM 6058 C CA . ASN A 1 757 ? 13.532 14.509 -2.557 1.00 86.44 757 ASN A CA 1
ATOM 6059 C C . ASN A 1 757 ? 14.064 13.446 -3.534 1.00 86.44 757 ASN A C 1
ATOM 6061 O O . ASN A 1 757 ? 13.800 12.261 -3.367 1.00 86.44 757 ASN A O 1
ATOM 6065 N N . ARG A 1 758 ? 14.900 13.830 -4.513 1.00 83.62 758 ARG A N 1
ATOM 6066 C CA . ARG A 1 758 ? 15.512 12.857 -5.440 1.00 83.62 758 ARG A CA 1
ATOM 6067 C C . ARG A 1 758 ? 16.444 11.883 -4.735 1.00 83.62 758 ARG A C 1
ATOM 6069 O O . ARG A 1 758 ? 16.333 10.685 -4.953 1.00 83.62 758 ARG A O 1
ATOM 6076 N N . PHE A 1 759 ? 17.340 12.388 -3.889 1.00 90.94 759 PHE A N 1
ATOM 6077 C CA . PHE A 1 759 ? 18.259 11.545 -3.128 1.00 90.94 759 PHE A CA 1
ATOM 6078 C C . PHE A 1 759 ? 17.501 10.505 -2.294 1.00 90.94 759 PHE A C 1
ATOM 6080 O O . PHE A 1 759 ? 17.807 9.317 -2.347 1.00 90.94 759 PHE A O 1
ATOM 6087 N N . LEU A 1 760 ? 16.469 10.935 -1.568 1.00 91.94 760 LEU A N 1
ATOM 6088 C CA . LEU A 1 760 ? 15.648 10.045 -0.752 1.00 91.94 760 LEU A CA 1
ATOM 6089 C C . LEU A 1 760 ? 14.823 9.069 -1.606 1.00 91.94 760 LEU A C 1
ATOM 6091 O O . LEU A 1 760 ? 14.705 7.897 -1.250 1.00 91.94 760 LEU A O 1
ATOM 6095 N N . GLN A 1 761 ? 14.303 9.506 -2.754 1.00 89.06 761 GLN A N 1
ATOM 6096 C CA . GLN A 1 761 ? 13.596 8.635 -3.694 1.00 89.06 761 GLN A CA 1
ATOM 6097 C C . GLN A 1 761 ? 14.512 7.551 -4.281 1.00 89.06 761 GLN A C 1
ATOM 6099 O O . GLN A 1 761 ? 14.083 6.401 -4.393 1.00 89.06 761 GLN A O 1
ATOM 6104 N N . ASP A 1 762 ? 15.755 7.885 -4.635 1.00 88.44 762 ASP A N 1
ATOM 6105 C CA . ASP A 1 762 ? 16.736 6.936 -5.173 1.00 88.44 762 ASP A CA 1
ATOM 6106 C C . ASP A 1 762 ? 17.084 5.871 -4.123 1.00 88.44 762 ASP A C 1
ATOM 6108 O O . ASP A 1 762 ? 17.004 4.670 -4.396 1.00 88.44 762 ASP A O 1
ATOM 6112 N N . VAL A 1 763 ? 17.363 6.309 -2.890 1.00 91.88 763 VAL A N 1
ATOM 6113 C CA . VAL A 1 763 ? 17.610 5.428 -1.738 1.00 91.88 763 VAL A CA 1
ATOM 6114 C C . VAL A 1 763 ? 16.422 4.503 -1.488 1.00 91.88 763 VAL A C 1
ATOM 6116 O O . VAL A 1 763 ? 16.598 3.296 -1.320 1.00 91.88 763 VAL A O 1
ATOM 6119 N N . TRP A 1 764 ? 15.203 5.047 -1.482 1.00 91.56 764 TRP A N 1
ATOM 6120 C CA . TRP A 1 764 ? 13.990 4.270 -1.241 1.00 91.56 764 TRP A CA 1
ATOM 6121 C C . TRP A 1 764 ? 13.710 3.254 -2.354 1.00 91.56 764 TRP A C 1
ATOM 6123 O O . TRP A 1 764 ? 13.336 2.115 -2.076 1.00 91.56 764 TRP A O 1
ATOM 6133 N N . SER A 1 765 ? 13.927 3.636 -3.613 1.00 89.38 765 SER A N 1
ATOM 6134 C CA . SER A 1 765 ? 13.709 2.750 -4.762 1.00 89.38 765 SER A CA 1
ATOM 6135 C C . SER A 1 765 ? 14.681 1.566 -4.733 1.00 89.38 765 SER A C 1
ATOM 6137 O O . SER A 1 765 ? 14.269 0.420 -4.912 1.00 89.38 765 SER A O 1
ATOM 6139 N N . GLU A 1 766 ? 15.955 1.815 -4.419 1.00 91.00 766 GLU A N 1
ATOM 6140 C CA . GLU A 1 766 ? 16.946 0.752 -4.226 1.00 91.00 766 GLU A CA 1
ATOM 6141 C C . GLU A 1 766 ? 16.611 -0.140 -3.019 1.00 91.00 766 GLU A C 1
ATOM 6143 O O . GLU A 1 766 ? 16.704 -1.367 -3.112 1.00 91.00 766 GLU A O 1
ATOM 6148 N N . ALA A 1 767 ? 16.188 0.458 -1.903 1.00 89.50 767 ALA A N 1
ATOM 6149 C CA . ALA A 1 767 ? 15.776 -0.255 -0.697 1.00 89.50 767 ALA A CA 1
ATOM 6150 C C . ALA A 1 767 ? 14.623 -1.233 -0.969 1.00 89.50 767 ALA A C 1
ATOM 6152 O O . ALA A 1 767 ? 14.697 -2.398 -0.568 1.00 89.50 767 ALA A O 1
ATOM 6153 N N . ILE A 1 768 ? 13.598 -0.799 -1.714 1.00 86.31 768 ILE A N 1
ATOM 6154 C CA . ILE A 1 768 ? 12.473 -1.653 -2.120 1.00 86.31 768 ILE A CA 1
ATOM 6155 C C . ILE A 1 768 ? 12.968 -2.853 -2.932 1.00 86.31 768 ILE A C 1
ATOM 6157 O O . ILE A 1 768 ? 12.650 -3.991 -2.587 1.00 86.31 768 ILE A O 1
ATOM 6161 N N . VAL A 1 769 ? 13.774 -2.620 -3.973 1.00 86.81 769 VAL A N 1
ATOM 6162 C CA . VAL A 1 769 ? 14.228 -3.683 -4.889 1.00 86.81 769 VAL A CA 1
ATOM 6163 C C . VAL A 1 769 ? 15.188 -4.660 -4.205 1.00 86.81 769 VAL A C 1
ATOM 6165 O O . VAL A 1 769 ? 15.136 -5.868 -4.442 1.00 86.81 769 VAL A O 1
ATOM 6168 N N . LYS A 1 770 ? 16.050 -4.173 -3.305 1.00 85.94 770 LYS A N 1
ATOM 6169 C CA . LYS A 1 770 ? 16.939 -5.033 -2.506 1.00 85.94 770 LYS A CA 1
ATOM 6170 C C . LYS A 1 770 ? 16.219 -5.733 -1.348 1.00 85.94 770 LYS A C 1
ATOM 6172 O O . LYS A 1 770 ? 16.820 -6.592 -0.707 1.00 85.94 770 LYS A O 1
ATOM 6177 N N . GLY A 1 771 ? 14.954 -5.401 -1.081 1.00 82.31 771 GLY A N 1
ATOM 6178 C CA . GLY A 1 771 ? 14.201 -5.915 0.065 1.00 82.31 771 GLY A CA 1
ATOM 6179 C C . GLY A 1 771 ? 14.736 -5.431 1.417 1.00 82.31 771 GLY A C 1
ATOM 6180 O O . GLY A 1 771 ? 14.502 -6.090 2.424 1.00 82.31 771 GLY A O 1
ATOM 6181 N N . LYS A 1 772 ? 15.457 -4.306 1.428 1.00 86.06 772 LYS A N 1
ATOM 6182 C CA . LYS A 1 772 ? 16.097 -3.690 2.594 1.00 86.06 772 LYS A CA 1
ATOM 6183 C C . LYS A 1 772 ? 15.202 -2.588 3.159 1.00 86.06 772 LYS A C 1
ATOM 6185 O O . LYS A 1 772 ? 15.392 -1.417 2.844 1.00 86.06 772 LYS A O 1
ATOM 6190 N N . LYS A 1 773 ? 14.161 -2.964 3.906 1.00 81.81 773 LYS A N 1
ATOM 6191 C CA . LYS A 1 773 ? 13.116 -2.033 4.385 1.00 81.81 773 LYS A CA 1
ATOM 6192 C C . LYS A 1 773 ? 13.329 -1.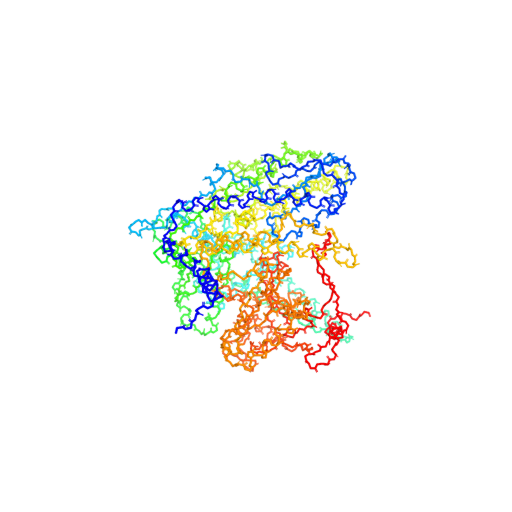571 5.833 1.00 81.81 773 LYS A C 1
ATOM 6194 O O . LYS A 1 773 ? 12.573 -0.724 6.307 1.00 81.81 773 LYS A O 1
ATOM 6199 N N . GLU A 1 774 ? 14.337 -2.095 6.528 1.00 82.06 774 GLU A N 1
ATOM 6200 C CA . GLU A 1 774 ? 14.653 -1.679 7.896 1.00 82.06 774 GLU A CA 1
ATOM 6201 C C . GLU A 1 774 ? 15.437 -0.358 7.915 1.00 82.06 774 GLU A C 1
ATOM 6203 O O . GLU A 1 774 ? 16.221 -0.062 7.012 1.00 82.06 774 GLU A O 1
ATOM 6208 N N . ALA A 1 775 ? 15.249 0.447 8.967 1.00 82.69 775 ALA A N 1
ATOM 6209 C CA . ALA A 1 775 ? 15.822 1.795 9.048 1.00 82.69 775 ALA A CA 1
ATOM 6210 C C . ALA A 1 775 ? 17.360 1.812 8.937 1.00 82.69 775 ALA A C 1
ATOM 6212 O O . ALA A 1 775 ? 17.916 2.674 8.257 1.00 82.69 775 ALA A O 1
ATOM 6213 N N . GLU A 1 776 ? 18.046 0.849 9.559 1.00 84.31 776 GLU A N 1
ATOM 6214 C CA . GLU A 1 776 ? 19.509 0.712 9.490 1.00 84.31 776 GLU A CA 1
ATOM 6215 C C . GLU A 1 776 ? 19.984 0.358 8.077 1.00 84.31 776 GLU A C 1
ATOM 6217 O O . GLU A 1 776 ? 20.940 0.944 7.569 1.00 84.31 776 GLU A O 1
ATOM 6222 N N . GLU A 1 777 ? 19.284 -0.557 7.403 1.00 88.12 777 GLU A N 1
ATOM 6223 C CA . GLU A 1 777 ? 19.624 -0.974 6.043 1.00 88.12 777 GLU A CA 1
ATOM 6224 C C . GLU A 1 777 ? 19.407 0.164 5.039 1.00 88.12 777 GLU A C 1
ATOM 6226 O O . GLU A 1 777 ? 20.235 0.381 4.153 1.00 88.12 777 GLU A O 1
ATOM 6231 N N . ILE A 1 778 ? 18.320 0.924 5.201 1.00 90.00 778 ILE A N 1
ATOM 6232 C CA . ILE A 1 778 ? 18.030 2.123 4.406 1.00 90.00 778 ILE A CA 1
ATOM 6233 C C . ILE A 1 778 ? 19.104 3.185 4.641 1.00 90.00 778 ILE A C 1
ATOM 6235 O O . ILE A 1 778 ? 19.591 3.801 3.692 1.00 90.00 778 ILE A O 1
ATOM 6239 N N . HIS A 1 779 ? 19.504 3.397 5.896 1.00 90.31 779 HIS A N 1
ATOM 6240 C CA . HIS A 1 779 ? 20.559 4.347 6.222 1.00 90.31 779 HIS A CA 1
ATOM 6241 C C . HIS A 1 779 ? 21.902 3.938 5.606 1.00 90.31 779 HIS A C 1
ATOM 6243 O O . HIS A 1 779 ? 22.606 4.794 5.071 1.00 90.31 779 HIS A O 1
ATOM 6249 N N . GLN A 1 780 ? 22.221 2.641 5.589 1.00 89.62 780 GLN A N 1
ATOM 6250 C CA . GLN A 1 780 ? 23.405 2.116 4.910 1.00 89.62 780 GLN A CA 1
ATOM 6251 C C . GLN A 1 780 ? 23.366 2.384 3.398 1.00 89.62 780 GLN A C 1
ATOM 6253 O O . GLN A 1 780 ? 24.378 2.781 2.821 1.00 89.62 780 GLN A O 1
ATOM 6258 N N . ILE A 1 781 ? 22.205 2.213 2.754 1.00 90.62 781 ILE A N 1
ATOM 6259 C CA . ILE A 1 781 ? 22.027 2.562 1.337 1.00 90.62 781 ILE A CA 1
ATOM 6260 C C . ILE A 1 781 ? 22.269 4.063 1.139 1.00 90.62 781 ILE A C 1
ATOM 6262 O O . ILE A 1 781 ? 23.069 4.443 0.290 1.00 90.62 781 ILE A O 1
ATOM 6266 N N . ALA A 1 782 ? 21.663 4.924 1.957 1.00 91.56 782 ALA A N 1
ATOM 6267 C CA . ALA A 1 782 ? 21.874 6.370 1.869 1.00 91.56 782 ALA A CA 1
ATOM 6268 C C . ALA A 1 782 ? 23.339 6.779 2.076 1.00 91.56 782 ALA A C 1
ATOM 6270 O O . ALA A 1 782 ? 23.841 7.656 1.371 1.00 91.56 782 ALA A O 1
ATOM 6271 N N . TYR A 1 783 ? 24.038 6.122 3.004 1.00 91.00 783 TYR A N 1
ATOM 6272 C CA . TYR A 1 783 ? 25.467 6.322 3.226 1.00 91.00 783 TYR A CA 1
ATOM 6273 C C . TYR A 1 783 ? 26.272 5.986 1.964 1.00 91.00 783 TYR A C 1
ATOM 6275 O O . TYR A 1 783 ? 27.087 6.794 1.519 1.00 91.00 783 TYR A O 1
ATOM 6283 N N . ALA A 1 784 ? 25.990 4.841 1.334 1.00 89.06 784 ALA A N 1
ATOM 6284 C CA . ALA A 1 784 ? 26.628 4.433 0.085 1.00 89.06 784 ALA A CA 1
ATOM 6285 C C . ALA A 1 784 ? 26.288 5.368 -1.090 1.00 89.06 784 ALA A C 1
ATOM 6287 O O . ALA A 1 784 ? 27.135 5.605 -1.945 1.00 89.06 784 ALA A O 1
ATOM 6288 N N . HIS A 1 785 ? 25.083 5.946 -1.135 1.00 89.44 785 HIS A N 1
ATOM 6289 C CA . HIS A 1 785 ? 24.724 6.965 -2.131 1.00 89.44 785 HIS A CA 1
ATOM 6290 C C . HIS A 1 785 ? 25.507 8.266 -1.956 1.00 89.44 785 HIS A C 1
ATOM 6292 O O . HIS A 1 785 ? 25.929 8.861 -2.947 1.00 89.44 785 HIS A O 1
ATOM 6298 N N . LEU A 1 786 ? 25.716 8.706 -0.713 1.00 89.62 786 LEU A N 1
ATOM 6299 C CA . LEU A 1 786 ? 26.396 9.969 -0.423 1.00 89.62 786 LEU A CA 1
ATOM 6300 C C . LEU A 1 786 ? 27.922 9.864 -0.547 1.00 89.62 786 LEU A C 1
ATOM 6302 O O . LEU A 1 786 ? 28.558 10.791 -1.046 1.00 89.62 786 LEU A O 1
ATOM 6306 N N . TYR A 1 787 ? 28.509 8.747 -0.112 1.00 87.81 787 TYR A N 1
ATOM 6307 C CA . TYR A 1 787 ? 29.964 8.577 -0.043 1.00 87.81 787 TYR A CA 1
ATOM 6308 C C . TYR A 1 787 ? 30.536 7.594 -1.071 1.00 87.81 787 TYR A C 1
ATOM 6310 O O . TYR A 1 787 ? 31.728 7.671 -1.354 1.00 87.81 787 TYR A O 1
ATOM 6318 N N . GLY A 1 788 ? 29.720 6.730 -1.676 1.00 81.81 788 GLY A N 1
ATOM 6319 C CA . GLY A 1 788 ? 30.150 5.608 -2.519 1.00 81.81 788 GLY A CA 1
ATOM 6320 C C . GLY A 1 788 ? 30.265 4.299 -1.726 1.00 81.81 788 GLY A C 1
ATOM 6321 O O . GLY A 1 788 ? 30.402 4.321 -0.506 1.00 81.81 788 GLY A O 1
ATOM 6322 N N . ASP A 1 789 ? 30.243 3.145 -2.406 1.00 71.56 789 ASP A N 1
ATOM 6323 C CA . ASP A 1 789 ? 30.197 1.821 -1.743 1.00 71.56 789 ASP A CA 1
ATOM 6324 C C . ASP A 1 789 ? 31.426 1.519 -0.864 1.00 71.56 789 ASP A C 1
ATOM 6326 O O . ASP A 1 789 ? 31.316 0.793 0.120 1.00 71.56 789 ASP A O 1
ATOM 6330 N N . ASN A 1 790 ? 32.581 2.110 -1.195 1.00 65.88 790 ASN A N 1
ATOM 6331 C CA . ASN A 1 790 ? 33.833 2.016 -0.429 1.00 65.88 790 ASN A CA 1
ATOM 6332 C C . ASN A 1 790 ? 34.356 3.389 0.029 1.00 65.88 790 ASN A C 1
ATOM 6334 O O . ASN A 1 790 ? 35.497 3.497 0.482 1.00 65.88 790 ASN A O 1
ATOM 6338 N N . GLY A 1 791 ? 33.574 4.452 -0.168 1.00 60.69 791 GLY A N 1
ATOM 6339 C CA . GLY A 1 791 ? 34.001 5.803 0.164 1.00 60.69 791 GLY A CA 1
ATOM 6340 C C . GLY A 1 791 ? 33.736 6.140 1.625 1.00 60.69 791 GLY A C 1
ATOM 6341 O O . GLY A 1 791 ? 32.878 5.559 2.288 1.00 60.69 791 GLY A O 1
ATOM 6342 N N . SER A 1 792 ? 34.494 7.099 2.136 1.00 66.75 792 SER A N 1
ATOM 6343 C CA . SER A 1 792 ? 34.331 7.639 3.483 1.00 66.75 792 SER A CA 1
ATOM 6344 C C . SER A 1 792 ? 34.095 9.143 3.407 1.00 66.75 792 SER A C 1
ATOM 6346 O O . SER A 1 792 ? 34.311 9.771 2.369 1.00 66.75 792 SER A O 1
ATOM 6348 N N . ALA A 1 793 ? 33.735 9.764 4.531 1.00 68.12 793 ALA A N 1
ATOM 6349 C CA . ALA A 1 793 ? 33.589 11.217 4.604 1.00 68.12 793 ALA A CA 1
ATOM 6350 C C . ALA A 1 793 ? 34.859 11.998 4.191 1.00 68.12 793 ALA A C 1
ATOM 6352 O O . ALA A 1 793 ? 34.755 13.176 3.855 1.00 68.12 793 ALA A O 1
ATOM 6353 N N . SER A 1 794 ? 36.045 11.371 4.199 1.00 68.69 794 SER A N 1
ATOM 6354 C CA . SER A 1 794 ? 37.299 11.989 3.746 1.00 68.69 794 SER A CA 1
ATOM 6355 C C . SER A 1 794 ? 37.574 11.822 2.247 1.00 68.69 794 SER A C 1
ATOM 6357 O O . SER A 1 794 ? 38.358 12.588 1.694 1.00 68.69 794 SER A O 1
ATOM 6359 N N . THR A 1 795 ? 36.932 10.858 1.580 1.00 75.56 795 THR A N 1
ATOM 6360 C CA . THR A 1 795 ? 37.056 10.602 0.132 1.00 75.56 795 THR A CA 1
ATOM 6361 C C . THR A 1 795 ? 35.677 10.302 -0.471 1.00 75.56 795 THR A C 1
ATOM 6363 O O . THR A 1 795 ? 35.389 9.165 -0.845 1.00 75.56 795 THR A O 1
ATOM 6366 N N . PRO A 1 796 ? 34.785 11.308 -0.523 1.00 79.50 796 PRO A N 1
ATOM 6367 C CA . PRO A 1 796 ? 33.420 11.122 -0.996 1.00 79.50 796 PRO A CA 1
ATOM 6368 C C . PRO A 1 796 ? 33.394 10.891 -2.512 1.00 79.50 796 PRO A C 1
ATOM 6370 O O . PRO A 1 796 ? 33.970 11.661 -3.282 1.00 79.50 796 PRO A O 1
ATOM 6373 N N . SER A 1 797 ? 32.658 9.872 -2.948 1.00 82.19 797 SER A N 1
ATOM 6374 C CA . SER A 1 797 ? 32.283 9.655 -4.347 1.00 82.19 797 SER A CA 1
ATOM 6375 C C . SER A 1 797 ? 30.759 9.512 -4.450 1.00 82.19 797 SER A C 1
ATOM 6377 O O . SER A 1 797 ? 30.267 8.387 -4.569 1.00 82.19 797 SER A O 1
ATOM 6379 N N . PRO A 1 798 ? 30.001 10.628 -4.382 1.00 84.00 798 PRO A N 1
ATOM 6380 C CA . PRO A 1 798 ? 28.543 10.592 -4.444 1.00 84.00 798 PRO A CA 1
ATOM 6381 C C . PRO A 1 798 ? 28.049 9.902 -5.720 1.00 84.00 798 PRO A C 1
ATOM 6383 O O . PRO A 1 798 ? 28.555 10.175 -6.811 1.00 84.00 798 PRO A O 1
ATOM 6386 N N . LYS A 1 799 ? 27.054 9.018 -5.588 1.00 79.69 799 LYS A N 1
ATOM 6387 C CA . LYS A 1 799 ? 26.544 8.191 -6.698 1.00 79.69 799 LYS A CA 1
ATOM 6388 C C . LYS A 1 799 ? 25.710 8.975 -7.708 1.00 79.69 799 LYS A C 1
ATOM 6390 O O . LYS A 1 799 ? 25.677 8.625 -8.884 1.00 79.69 799 LYS A O 1
ATOM 6395 N N . THR A 1 800 ? 25.033 10.025 -7.255 1.00 78.94 800 THR A N 1
ATOM 6396 C CA . THR A 1 800 ? 24.097 10.815 -8.062 1.00 78.94 800 THR A CA 1
ATOM 6397 C C . THR A 1 800 ? 24.413 12.307 -7.978 1.00 78.94 800 THR A C 1
ATOM 6399 O O . THR A 1 800 ? 25.065 12.778 -7.044 1.00 78.94 800 THR A O 1
ATOM 6402 N N . GLU A 1 801 ? 23.931 13.080 -8.955 1.00 76.88 801 GLU A N 1
ATOM 6403 C CA . GLU A 1 801 ? 24.048 14.545 -8.935 1.00 76.88 801 GLU A CA 1
ATOM 6404 C C . GLU A 1 801 ? 23.318 15.149 -7.725 1.00 76.88 801 GLU A C 1
ATOM 6406 O O . GLU A 1 801 ? 23.826 16.076 -7.098 1.00 76.88 801 GLU A O 1
ATOM 6411 N N . SER A 1 802 ? 22.177 14.570 -7.334 1.00 83.81 802 SER A N 1
ATOM 6412 C CA . SER A 1 802 ? 21.450 14.950 -6.119 1.00 83.81 802 SER A CA 1
ATOM 6413 C C . SER A 1 802 ? 22.278 14.694 -4.857 1.00 83.81 802 SER A C 1
ATOM 6415 O O . SER A 1 802 ? 22.401 15.592 -4.027 1.00 83.81 802 SER A O 1
ATOM 6417 N N . ALA A 1 803 ? 22.913 13.523 -4.730 1.00 86.56 803 ALA A N 1
ATOM 6418 C CA . ALA A 1 803 ? 23.805 13.225 -3.609 1.00 86.56 803 ALA A CA 1
ATOM 6419 C C . ALA A 1 803 ? 24.993 14.198 -3.559 1.00 86.56 803 ALA A C 1
ATOM 6421 O O . ALA A 1 803 ? 25.343 14.704 -2.492 1.00 86.56 803 ALA A O 1
ATOM 6422 N N . ARG A 1 804 ? 25.580 14.516 -4.720 1.00 85.50 804 ARG A N 1
ATOM 6423 C CA . ARG A 1 804 ? 26.674 15.485 -4.828 1.00 85.50 804 ARG A CA 1
ATOM 6424 C C . ARG A 1 804 ? 26.246 16.883 -4.385 1.00 85.50 804 ARG A C 1
ATOM 6426 O O . ARG A 1 804 ? 26.944 17.485 -3.576 1.00 85.50 804 ARG A O 1
ATOM 6433 N N . ALA A 1 805 ? 25.101 17.369 -4.860 1.00 83.31 805 ALA A N 1
ATOM 6434 C CA . ALA A 1 805 ? 24.566 18.674 -4.479 1.00 83.31 805 ALA A CA 1
ATOM 6435 C C . ALA A 1 805 ? 24.302 18.767 -2.967 1.00 83.31 805 ALA A C 1
ATOM 6437 O O . ALA A 1 805 ? 24.631 19.774 -2.342 1.00 83.31 805 ALA A O 1
ATOM 6438 N N . LEU A 1 806 ? 23.763 17.707 -2.353 1.00 88.44 806 LEU A N 1
ATOM 6439 C CA . LEU A 1 806 ? 23.550 17.661 -0.903 1.00 88.44 806 LEU A CA 1
ATOM 6440 C C . LEU A 1 806 ? 24.869 17.640 -0.127 1.00 88.44 806 LEU A C 1
ATOM 6442 O O . LEU A 1 806 ? 24.992 18.338 0.880 1.00 88.44 806 LEU A O 1
ATOM 6446 N N . PHE A 1 807 ? 25.859 16.879 -0.597 1.00 88.44 807 PHE A N 1
ATOM 6447 C CA . PHE A 1 807 ? 27.188 16.844 0.008 1.00 88.44 807 PHE A CA 1
ATOM 6448 C C . PHE A 1 807 ? 27.881 18.215 -0.059 1.00 88.44 807 PHE A C 1
ATOM 6450 O O . PHE A 1 807 ? 28.383 18.698 0.954 1.00 88.44 807 PHE A O 1
ATOM 6457 N N . GLU A 1 808 ? 27.852 18.878 -1.220 1.00 85.31 808 GLU A N 1
ATOM 6458 C CA . GLU A 1 808 ? 28.393 20.233 -1.414 1.00 85.31 808 GLU A CA 1
ATOM 6459 C C . GLU A 1 808 ? 27.646 21.274 -0.561 1.00 85.31 808 GLU A C 1
ATOM 6461 O O . GLU A 1 808 ? 28.264 22.180 -0.003 1.00 85.31 808 GLU A O 1
ATOM 6466 N N . ALA A 1 809 ? 26.336 21.093 -0.358 1.00 84.75 809 ALA A N 1
ATOM 6467 C CA . ALA A 1 809 ? 25.535 21.889 0.571 1.00 84.75 809 ALA A CA 1
ATOM 6468 C C . ALA A 1 809 ? 25.802 21.567 2.059 1.00 84.75 809 ALA A C 1
ATOM 6470 O O . ALA A 1 809 ? 25.238 22.221 2.944 1.00 84.75 809 ALA A O 1
ATOM 6471 N N . GLY A 1 810 ? 26.670 20.595 2.358 1.00 87.06 810 GLY A N 1
ATOM 6472 C CA . GLY A 1 810 ? 27.154 20.272 3.699 1.00 87.06 810 GLY A CA 1
ATOM 6473 C C . GLY A 1 810 ? 26.436 19.116 4.398 1.00 87.06 810 GLY A C 1
ATOM 6474 O O . GLY A 1 810 ? 26.582 18.985 5.613 1.00 87.06 810 GLY A O 1
ATOM 6475 N N . LEU A 1 811 ? 25.663 18.288 3.686 1.00 90.62 811 LEU A N 1
ATOM 6476 C CA . LEU A 1 811 ? 25.053 17.093 4.273 1.00 90.62 811 LEU A CA 1
ATOM 6477 C C . LEU A 1 811 ? 26.145 16.093 4.664 1.00 90.62 811 LEU A C 1
ATOM 6479 O O . LEU A 1 811 ? 26.959 15.680 3.835 1.00 90.62 811 LEU A O 1
ATOM 6483 N N . LYS A 1 812 ? 26.126 15.657 5.924 1.00 91.88 812 LYS A N 1
ATOM 6484 C CA . LYS A 1 812 ? 26.963 14.563 6.418 1.00 91.88 812 LYS A CA 1
ATOM 6485 C C . LYS A 1 812 ? 26.095 13.516 7.095 1.00 91.88 812 LYS A C 1
ATOM 6487 O O . LYS A 1 812 ? 25.309 13.851 7.979 1.00 91.88 812 LYS A O 1
ATOM 6492 N N . LEU A 1 813 ? 26.239 12.262 6.682 1.00 90.94 813 LEU A N 1
ATOM 6493 C CA . LEU A 1 813 ? 25.533 11.138 7.286 1.00 90.94 813 LEU A CA 1
ATOM 6494 C C . LEU A 1 813 ? 26.430 10.430 8.301 1.00 90.94 813 LEU A C 1
ATOM 6496 O O . LEU A 1 813 ? 27.626 10.242 8.064 1.00 90.94 813 LEU A O 1
ATOM 6500 N N . ALA A 1 814 ? 25.849 10.051 9.436 1.00 87.94 814 ALA A N 1
ATOM 6501 C CA . ALA A 1 814 ? 26.536 9.253 10.439 1.00 87.94 814 ALA A CA 1
ATOM 6502 C C . ALA A 1 814 ? 26.920 7.868 9.870 1.00 87.94 814 ALA A C 1
ATOM 6504 O O . ALA A 1 814 ? 26.195 7.322 9.042 1.00 87.94 814 ALA A O 1
ATOM 6505 N N . PRO A 1 815 ? 28.059 7.282 10.278 1.00 84.00 815 PRO A N 1
ATOM 6506 C CA . PRO A 1 815 ? 28.325 5.865 10.046 1.00 84.00 815 PRO A CA 1
ATOM 6507 C C . PRO A 1 815 ? 27.287 4.994 10.763 1.00 84.00 815 PRO A C 1
ATOM 6509 O O . PRO A 1 815 ? 26.819 5.369 11.837 1.00 84.00 815 PRO A O 1
ATOM 6512 N N . VAL A 1 816 ? 26.987 3.812 10.217 1.00 72.81 816 VAL A N 1
ATOM 6513 C CA . VAL A 1 816 ? 25.981 2.884 10.776 1.00 72.81 816 VAL A CA 1
ATOM 6514 C C . VAL A 1 816 ? 26.298 2.486 12.226 1.00 72.81 816 VAL A C 1
ATOM 6516 O O . VAL A 1 816 ? 25.390 2.384 13.042 1.00 72.81 816 VAL A O 1
ATOM 6519 N N . ASP A 1 817 ? 27.582 2.361 12.571 1.00 67.12 817 ASP A N 1
ATOM 6520 C CA . ASP A 1 817 ? 28.033 1.973 13.916 1.00 67.12 817 ASP A CA 1
ATOM 6521 C C . ASP A 1 817 ? 28.024 3.134 14.928 1.00 67.12 817 ASP A C 1
ATOM 6523 O O . ASP A 1 817 ? 28.376 2.957 16.098 1.00 67.12 817 ASP A O 1
ATOM 6527 N N . ASN A 1 818 ? 27.677 4.350 14.497 1.00 67.88 818 ASN A N 1
ATOM 6528 C CA . ASN A 1 818 ? 27.694 5.509 15.374 1.00 67.88 818 ASN A CA 1
ATOM 6529 C C . ASN A 1 818 ? 26.412 5.562 16.215 1.00 67.88 818 ASN A C 1
ATOM 6531 O O . ASN A 1 818 ? 25.309 5.730 15.694 1.00 67.88 818 ASN A O 1
ATOM 6535 N N . GLY A 1 819 ? 26.563 5.451 17.536 1.00 62.56 819 GLY A N 1
ATOM 6536 C CA . GLY A 1 819 ? 25.454 5.586 18.477 1.00 62.56 819 GLY A CA 1
ATOM 6537 C C . GLY A 1 819 ? 24.754 6.947 18.368 1.00 62.56 819 GLY A C 1
ATOM 6538 O O . GLY A 1 819 ? 25.351 7.956 17.995 1.00 62.56 819 GLY A O 1
ATOM 6539 N N . SER A 1 820 ? 23.467 6.977 18.711 1.00 63.47 820 SER A N 1
ATOM 6540 C CA . SER A 1 820 ? 22.700 8.217 18.841 1.00 63.47 820 SER A CA 1
ATOM 6541 C C . SER A 1 820 ? 22.735 8.693 20.293 1.00 63.47 820 SER A C 1
ATOM 6543 O O . SER A 1 820 ? 22.509 7.900 21.210 1.00 63.47 820 SER A O 1
ATOM 6545 N N . TYR A 1 821 ? 23.006 9.980 20.506 1.00 72.12 821 TYR A N 1
ATOM 6546 C CA . TYR A 1 821 ? 23.120 10.583 21.837 1.00 72.12 821 TYR A CA 1
ATOM 6547 C C . TYR A 1 821 ? 22.076 11.695 22.036 1.00 72.12 821 TYR A C 1
ATOM 6549 O O . TYR A 1 821 ? 21.538 12.239 21.074 1.00 72.12 821 TYR A O 1
ATOM 6557 N N . ASN A 1 822 ? 21.803 12.038 23.298 1.00 70.81 822 ASN A N 1
ATOM 6558 C CA . ASN A 1 822 ? 20.862 13.095 23.717 1.00 70.81 822 ASN A CA 1
ATOM 6559 C C . ASN A 1 822 ? 21.474 14.517 23.641 1.00 70.81 822 ASN A C 1
ATOM 6561 O O . ASN A 1 822 ? 20.814 15.533 23.842 1.00 70.81 822 ASN A O 1
ATOM 6565 N N . THR A 1 823 ? 22.779 14.627 23.403 1.00 75.12 823 THR A N 1
ATOM 6566 C CA . THR A 1 823 ? 23.456 15.926 23.330 1.00 75.12 823 THR A CA 1
ATOM 6567 C C . THR A 1 823 ? 23.136 16.629 22.016 1.00 75.12 823 THR A C 1
ATOM 6569 O O . THR A 1 823 ? 23.092 15.990 20.968 1.00 75.12 823 THR A O 1
ATOM 6572 N N . PHE A 1 824 ? 22.948 17.948 22.054 1.00 75.69 824 PHE A N 1
ATOM 6573 C CA . PHE A 1 824 ? 22.798 18.743 20.837 1.00 75.69 824 PHE A CA 1
ATOM 6574 C C . PHE A 1 824 ? 24.045 18.603 19.948 1.00 75.69 824 PHE A C 1
ATOM 6576 O O . PHE A 1 824 ? 25.158 18.863 20.403 1.00 75.69 824 PHE A O 1
ATOM 6583 N N . ASP A 1 825 ? 23.841 18.169 18.706 1.00 79.00 825 ASP A N 1
ATOM 6584 C CA . ASP A 1 825 ? 24.852 18.078 17.648 1.00 79.00 825 ASP A CA 1
ATOM 6585 C C . ASP A 1 825 ? 24.134 18.229 16.306 1.00 79.00 825 ASP A C 1
ATOM 6587 O O . ASP A 1 825 ? 23.228 17.454 15.982 1.00 79.00 825 ASP A O 1
ATOM 6591 N N . ASP A 1 826 ? 24.528 19.238 15.543 1.00 80.44 826 ASP A N 1
ATOM 6592 C CA . ASP A 1 826 ? 23.988 19.556 14.226 1.00 80.44 826 ASP A CA 1
ATOM 6593 C C . ASP A 1 826 ? 24.897 19.072 13.081 1.00 80.44 826 ASP A C 1
ATOM 6595 O O . ASP A 1 826 ? 24.580 19.264 11.905 1.00 80.44 826 ASP A O 1
ATOM 6599 N N . THR A 1 827 ? 26.018 18.416 13.398 1.00 85.31 827 THR A N 1
ATOM 6600 C CA . THR A 1 827 ? 27.046 18.067 12.411 1.00 85.31 827 THR A CA 1
ATOM 6601 C C . THR A 1 827 ? 26.711 16.823 11.597 1.00 85.31 827 THR A C 1
ATOM 6603 O O . THR A 1 827 ? 27.081 16.745 10.422 1.00 85.31 827 THR A O 1
ATOM 6606 N N . LEU A 1 828 ? 26.026 15.846 12.201 1.00 89.25 828 LEU A N 1
ATOM 6607 C CA . LEU A 1 828 ? 25.695 14.564 11.582 1.00 89.25 828 LEU A CA 1
ATOM 6608 C C . LEU A 1 828 ? 24.185 14.358 11.491 1.00 89.25 828 LEU A C 1
ATOM 6610 O O . LEU A 1 828 ? 23.429 14.576 12.437 1.00 89.25 828 LEU A O 1
ATOM 6614 N N . SER A 1 829 ? 23.753 13.864 10.338 1.00 91.88 829 SER A N 1
ATOM 6615 C CA . SER A 1 829 ? 22.373 13.479 10.058 1.00 91.88 829 SER A CA 1
ATOM 6616 C C . SER A 1 829 ? 22.245 11.966 9.884 1.00 91.88 829 SER A C 1
ATOM 6618 O O . SER A 1 829 ? 23.225 11.254 9.661 1.00 91.88 829 SER A O 1
ATOM 6620 N N . LYS A 1 830 ? 21.017 11.467 9.956 1.00 91.50 830 LYS A N 1
ATOM 6621 C CA . LYS A 1 830 ? 20.652 10.098 9.599 1.00 91.50 830 LYS A CA 1
ATOM 6622 C C . LYS A 1 830 ? 19.340 10.081 8.825 1.00 91.50 830 LYS A C 1
ATOM 6624 O O . LYS A 1 830 ? 18.609 11.072 8.794 1.00 91.50 830 LYS A O 1
ATOM 6629 N N . ILE A 1 831 ? 19.046 8.942 8.206 1.00 91.50 831 ILE A N 1
ATOM 6630 C CA . ILE A 1 831 ? 17.781 8.740 7.499 1.00 91.50 831 ILE A CA 1
ATOM 6631 C C . ILE A 1 831 ? 16.772 8.120 8.458 1.00 91.50 831 ILE A C 1
ATOM 6633 O O . ILE A 1 831 ? 17.055 7.106 9.093 1.00 91.50 831 ILE A O 1
ATOM 6637 N N . ALA A 1 832 ? 15.604 8.744 8.569 1.00 88.06 832 ALA A N 1
ATOM 6638 C CA . ALA A 1 832 ? 14.470 8.240 9.327 1.00 88.06 832 ALA A CA 1
ATOM 6639 C C . ALA A 1 832 ? 13.362 7.755 8.387 1.00 88.06 832 ALA A C 1
ATOM 6641 O O . ALA A 1 832 ? 13.210 8.261 7.275 1.00 88.06 832 ALA A O 1
ATOM 6642 N N . LEU A 1 833 ? 12.579 6.787 8.863 1.00 87.00 833 LEU A N 1
ATOM 6643 C CA . LEU A 1 833 ? 11.466 6.180 8.141 1.00 87.00 833 LEU A CA 1
ATOM 6644 C C . LEU A 1 833 ? 10.136 6.587 8.790 1.00 87.00 833 LEU A C 1
ATOM 6646 O O . LEU A 1 833 ? 9.900 6.310 9.968 1.00 87.00 833 LEU A O 1
ATOM 6650 N N . LEU A 1 834 ? 9.260 7.228 8.018 1.00 82.50 834 LEU A N 1
ATOM 6651 C CA . LEU A 1 834 ? 7.872 7.482 8.387 1.00 82.50 834 LEU A CA 1
ATOM 6652 C C . LEU A 1 834 ? 7.076 6.178 8.382 1.00 82.50 834 LEU A C 1
ATOM 6654 O O . LEU A 1 834 ? 7.239 5.322 7.513 1.00 82.50 834 LEU A O 1
ATOM 6658 N N . LYS A 1 835 ? 6.172 6.045 9.353 1.00 72.94 835 LYS A N 1
ATOM 6659 C CA . LYS A 1 835 ? 5.227 4.929 9.406 1.00 72.94 835 LYS A CA 1
ATOM 6660 C C . LYS A 1 835 ? 4.035 5.187 8.486 1.00 72.94 835 LYS A C 1
ATOM 6662 O O . LYS A 1 835 ? 3.623 6.328 8.301 1.00 72.94 835 LYS A O 1
ATOM 6667 N N . GLY A 1 836 ? 3.442 4.104 7.993 1.00 59.53 836 GLY A N 1
ATOM 6668 C CA . GLY A 1 836 ? 2.217 4.122 7.195 1.00 59.53 836 GLY A CA 1
ATOM 6669 C C . GLY A 1 836 ? 2.428 3.609 5.777 1.00 59.53 836 GLY A C 1
ATOM 6670 O O . GLY A 1 836 ? 3.561 3.435 5.329 1.00 59.53 836 GLY A O 1
ATOM 6671 N N . GLU A 1 837 ? 1.323 3.367 5.080 1.00 55.62 837 GLU A N 1
ATOM 6672 C CA . GLU A 1 837 ? 1.313 2.780 3.743 1.00 55.62 837 GLU A CA 1
ATOM 6673 C C . GLU A 1 837 ? 0.826 3.816 2.724 1.00 55.62 837 GLU A C 1
ATOM 6675 O O . GLU A 1 837 ? -0.360 4.122 2.614 1.00 55.62 837 GLU A O 1
ATOM 6680 N N . GLY A 1 838 ? 1.776 4.382 1.980 1.00 55.44 838 GLY A N 1
ATOM 6681 C CA . GLY A 1 838 ? 1.515 5.248 0.837 1.00 55.44 838 GLY A CA 1
ATOM 6682 C C . GLY A 1 838 ? 1.470 6.757 1.125 1.00 55.44 838 GLY A C 1
ATOM 6683 O O . GLY A 1 838 ? 1.562 7.198 2.271 1.00 55.44 838 GLY A O 1
ATOM 6684 N N . PRO A 1 839 ? 1.310 7.574 0.065 1.00 48.09 839 PRO A N 1
ATOM 6685 C CA . PRO A 1 839 ? 1.548 9.018 0.121 1.00 48.09 839 PRO A CA 1
ATOM 6686 C C . PRO A 1 839 ? 0.666 9.770 1.117 1.00 48.09 839 PRO A C 1
ATOM 6688 O O . PRO A 1 839 ? 1.145 10.683 1.779 1.00 48.09 839 PRO A O 1
ATOM 6691 N N . ASN A 1 840 ? -0.599 9.373 1.283 1.00 51.62 840 ASN A N 1
ATOM 6692 C CA . ASN A 1 840 ? -1.510 10.033 2.225 1.00 51.62 840 ASN A CA 1
ATOM 6693 C C . ASN A 1 840 ? -1.023 9.904 3.675 1.00 51.62 840 ASN A C 1
ATOM 6695 O O . ASN A 1 840 ? -1.102 10.866 4.434 1.00 51.62 840 ASN A O 1
ATOM 6699 N N . ALA A 1 841 ? -0.472 8.744 4.046 1.00 57.03 841 ALA A N 1
ATOM 6700 C CA . ALA A 1 841 ? 0.114 8.534 5.367 1.00 57.03 841 ALA A CA 1
ATOM 6701 C C . ALA A 1 841 ? 1.460 9.265 5.533 1.00 57.03 841 ALA A C 1
ATOM 6703 O O . ALA A 1 841 ? 1.852 9.595 6.648 1.00 57.03 841 ALA A O 1
ATOM 6704 N N . TRP A 1 842 ? 2.153 9.554 4.428 1.00 70.12 842 TRP A N 1
ATOM 6705 C CA . TRP A 1 842 ? 3.458 10.224 4.410 1.00 70.12 842 TRP A CA 1
ATOM 6706 C C . TRP A 1 842 ? 3.365 11.738 4.166 1.00 70.12 842 TRP A C 1
ATOM 6708 O O . TRP A 1 842 ? 4.368 12.376 3.844 1.00 70.12 842 TRP A O 1
ATOM 6718 N N . GLY A 1 843 ? 2.172 12.328 4.300 1.00 63.25 843 GLY A N 1
ATOM 6719 C CA . GLY A 1 843 ? 1.965 13.767 4.113 1.00 63.25 843 GLY A CA 1
ATOM 6720 C C . GLY A 1 843 ? 2.103 14.230 2.658 1.00 63.25 843 GLY A C 1
ATOM 6721 O O . GLY A 1 843 ? 2.568 15.336 2.407 1.00 63.25 843 GLY A O 1
ATOM 6722 N N . GLY A 1 844 ? 1.743 13.377 1.698 1.00 61.28 844 GLY A N 1
ATOM 6723 C CA . GLY A 1 844 ? 1.827 13.640 0.259 1.00 61.28 844 GLY A CA 1
ATOM 6724 C C . GLY A 1 844 ? 3.180 13.306 -0.377 1.00 61.28 844 GLY A C 1
ATOM 6725 O O . GLY A 1 844 ? 3.328 13.462 -1.586 1.00 61.28 844 GLY A O 1
ATOM 6726 N N . GLN A 1 845 ? 4.159 12.826 0.398 1.00 72.00 845 GLN A N 1
ATOM 6727 C CA . GLN A 1 845 ? 5.477 12.449 -0.124 1.00 72.00 845 GLN A CA 1
ATOM 6728 C C . GLN A 1 845 ? 5.416 11.168 -0.972 1.00 72.00 845 GLN A C 1
ATOM 6730 O O . GLN A 1 845 ? 4.627 10.257 -0.711 1.00 72.00 845 GLN A O 1
ATOM 6735 N N . SER A 1 846 ? 6.286 11.070 -1.981 1.00 70.06 846 SER A N 1
ATOM 6736 C CA . SER A 1 846 ? 6.403 9.877 -2.833 1.00 70.06 846 SER A CA 1
ATOM 6737 C C . SER A 1 846 ? 7.120 8.712 -2.141 1.00 70.06 846 SER A C 1
ATOM 6739 O O . SER A 1 846 ? 6.949 7.560 -2.550 1.00 70.06 846 SER A O 1
ATOM 6741 N N . HIS A 1 847 ? 7.871 9.007 -1.077 1.00 86.00 847 HIS A N 1
ATOM 6742 C CA . HIS A 1 847 ? 8.620 8.068 -0.250 1.00 86.00 847 HIS A CA 1
ATOM 6743 C C . HIS A 1 847 ? 8.397 8.349 1.251 1.00 86.00 847 HIS A C 1
ATOM 6745 O O . HIS A 1 847 ? 8.097 9.482 1.629 1.00 86.00 847 HIS A O 1
ATOM 6751 N N . PRO A 1 848 ? 8.620 7.364 2.136 1.00 88.38 848 PRO A N 1
ATOM 6752 C CA . PRO A 1 848 ? 8.497 7.540 3.584 1.00 88.38 848 PRO A CA 1
ATOM 6753 C C . PRO A 1 848 ? 9.756 8.109 4.261 1.00 88.38 848 PRO A C 1
ATOM 6755 O O . PRO A 1 848 ? 9.810 8.165 5.484 1.00 88.38 848 PRO A O 1
ATOM 6758 N N . LEU A 1 849 ? 10.810 8.465 3.525 1.00 91.31 849 LEU A N 1
ATOM 6759 C CA . LEU A 1 849 ? 12.095 8.839 4.128 1.00 91.31 849 LEU A CA 1
ATOM 6760 C C . LEU A 1 849 ? 12.184 10.321 4.515 1.00 91.31 849 LEU A C 1
ATOM 6762 O O . LEU A 1 849 ? 11.652 11.181 3.821 1.00 91.31 849 LEU A O 1
ATOM 6766 N N . LEU A 1 850 ? 12.918 10.610 5.593 1.00 90.94 850 LEU A N 1
ATOM 6767 C CA . LEU A 1 850 ? 13.251 11.959 6.060 1.00 90.94 850 LEU A CA 1
ATOM 6768 C C . LEU A 1 850 ? 14.723 12.050 6.478 1.00 90.94 850 LEU A C 1
ATOM 6770 O O . LEU A 1 850 ? 15.290 11.083 6.987 1.00 90.94 850 LEU A O 1
ATOM 6774 N N . ILE A 1 851 ? 15.320 13.235 6.335 1.00 91.56 851 ILE A N 1
ATOM 6775 C CA . ILE A 1 851 ? 16.648 13.540 6.882 1.00 91.56 851 ILE A CA 1
ATOM 6776 C C . ILE A 1 851 ? 16.461 14.190 8.254 1.00 91.56 851 ILE A C 1
ATOM 6778 O O . ILE A 1 851 ? 15.874 15.266 8.382 1.00 91.56 851 ILE A O 1
ATOM 6782 N N . VAL A 1 852 ? 16.963 13.526 9.289 1.00 90.06 852 VAL A N 1
ATOM 6783 C CA . VAL A 1 852 ? 16.911 14.002 10.676 1.00 90.06 852 VAL A CA 1
ATOM 6784 C C . VAL A 1 852 ? 18.320 14.110 11.237 1.00 90.06 852 VAL A C 1
ATOM 6786 O O . VAL A 1 852 ? 19.239 13.466 10.731 1.00 90.06 852 VAL A O 1
ATOM 6789 N N . PHE A 1 853 ? 18.513 14.888 12.296 1.00 89.25 853 PHE A N 1
ATOM 6790 C CA . PHE A 1 853 ? 19.787 14.855 13.012 1.00 89.25 853 PHE A CA 1
ATOM 6791 C C . PHE A 1 853 ? 20.029 13.469 13.626 1.00 89.25 853 PHE A C 1
ATOM 6793 O O . PHE A 1 853 ? 19.089 12.784 14.048 1.00 89.25 853 PHE A O 1
ATOM 6800 N N . ASN A 1 854 ? 21.292 13.029 13.657 1.00 87.06 854 ASN A N 1
ATOM 6801 C CA . ASN A 1 854 ? 21.644 11.716 14.204 1.00 87.06 854 ASN A CA 1
ATOM 6802 C C . ASN A 1 854 ? 21.232 11.596 15.677 1.00 87.06 854 ASN A C 1
ATOM 6804 O O . ASN A 1 854 ? 20.768 10.541 16.115 1.00 87.06 854 ASN A O 1
ATOM 6808 N N . ASN A 1 855 ? 21.350 12.698 16.413 1.00 86.19 855 ASN A N 1
ATOM 6809 C CA . ASN A 1 855 ? 21.029 12.814 17.829 1.00 86.19 855 ASN A CA 1
ATOM 6810 C C . ASN A 1 855 ? 19.522 13.014 18.048 1.00 86.19 855 ASN A C 1
ATOM 6812 O O . ASN A 1 855 ? 18.798 13.416 17.134 1.00 86.19 855 ASN A O 1
ATOM 6816 N N . TYR A 1 856 ? 19.034 12.700 19.248 1.00 82.44 856 TYR A N 1
ATOM 6817 C CA . TYR A 1 856 ? 17.627 12.885 19.621 1.00 82.44 856 TYR A CA 1
ATOM 6818 C C . TYR A 1 856 ? 17.465 14.009 20.645 1.00 82.44 856 TYR A C 1
ATOM 6820 O O . TYR A 1 856 ? 18.320 14.215 21.500 1.00 82.44 856 TYR A O 1
ATOM 6828 N N . ALA A 1 857 ? 16.343 14.721 20.561 1.00 80.31 857 ALA A N 1
ATOM 6829 C CA . ALA A 1 857 ? 15.984 15.796 21.479 1.00 80.31 857 ALA A CA 1
ATOM 6830 C C . ALA A 1 857 ? 15.251 15.289 22.727 1.00 80.31 857 ALA A C 1
ATOM 6832 O O . ALA A 1 857 ? 15.370 15.875 23.800 1.00 80.31 857 ALA A O 1
ATOM 6833 N N . LEU A 1 858 ? 14.470 14.213 22.595 1.00 78.56 858 LEU A N 1
ATOM 6834 C CA . LEU A 1 858 ? 13.733 13.606 23.703 1.00 78.56 858 LEU A CA 1
ATOM 6835 C C . LEU A 1 858 ? 13.705 12.088 23.570 1.00 78.56 858 LEU A C 1
ATOM 6837 O O . LEU A 1 858 ? 13.812 11.533 22.480 1.00 78.56 858 LEU A O 1
ATOM 6841 N N . GLU A 1 859 ? 13.462 11.429 24.692 1.00 76.88 859 GLU A N 1
ATOM 6842 C CA . GLU A 1 859 ? 13.085 10.021 24.751 1.00 76.88 859 GLU A CA 1
ATOM 6843 C C . GLU A 1 859 ? 11.648 9.914 25.260 1.00 76.88 859 GLU A C 1
ATOM 6845 O O . GLU A 1 859 ? 11.216 10.744 26.061 1.00 76.88 859 GLU A O 1
ATOM 6850 N N . GLY A 1 860 ? 10.933 8.849 24.899 1.00 68.69 860 GLY A N 1
ATOM 6851 C CA . GLY A 1 860 ? 9.586 8.579 25.412 1.00 68.69 860 GLY A CA 1
ATOM 6852 C C . GLY A 1 860 ? 9.526 8.547 26.944 1.00 68.69 860 GLY A C 1
ATOM 6853 O O . GLY A 1 860 ? 8.574 9.035 27.542 1.00 68.69 860 GLY A O 1
ATOM 6854 N N . SER A 1 861 ? 10.592 8.084 27.606 1.00 68.38 861 SER A N 1
ATOM 6855 C CA . SER A 1 861 ? 10.688 8.075 29.075 1.00 68.38 861 SER A CA 1
ATOM 6856 C C . SER A 1 861 ? 10.716 9.474 29.716 1.00 68.38 861 SER A C 1
ATOM 6858 O O . SER A 1 861 ? 10.422 9.618 30.910 1.00 68.38 861 SER A O 1
ATOM 6860 N N . SER A 1 862 ? 11.050 10.502 28.934 1.00 74.69 862 SER A N 1
ATOM 6861 C CA . SER A 1 862 ? 11.055 11.908 29.343 1.00 74.69 862 SER A CA 1
ATOM 6862 C C . SER A 1 862 ? 9.679 12.572 29.240 1.00 74.69 862 SER A C 1
ATOM 6864 O O . SER A 1 862 ? 9.551 13.733 29.622 1.00 74.69 862 SER A O 1
ATOM 6866 N N . LEU A 1 863 ? 8.666 11.856 28.746 1.00 72.31 863 LEU A N 1
ATOM 6867 C CA . LEU A 1 863 ? 7.305 12.360 28.600 1.00 72.31 863 LEU A CA 1
ATOM 6868 C C . LEU A 1 863 ? 6.402 11.921 29.759 1.00 72.31 863 LEU A C 1
ATOM 6870 O O . LEU A 1 863 ? 6.609 10.871 30.374 1.00 72.31 863 LEU A O 1
ATOM 6874 N N . GLU A 1 864 ? 5.386 12.729 30.034 1.00 67.19 864 GLU A N 1
ATOM 6875 C CA . GLU A 1 864 ? 4.238 12.435 30.892 1.00 67.19 864 GLU A CA 1
ATOM 6876 C C . GLU A 1 864 ? 2.947 12.936 30.226 1.00 67.19 864 GLU A C 1
ATOM 6878 O O . GLU A 1 864 ? 3.007 13.661 29.237 1.00 67.19 864 GLU A O 1
ATOM 6883 N N . GLY A 1 865 ? 1.777 12.483 30.687 1.00 57.16 865 GLY A N 1
ATOM 6884 C CA . GLY A 1 865 ? 0.494 12.944 30.132 1.00 57.16 865 GLY A CA 1
ATOM 6885 C C . GLY A 1 865 ? 0.342 12.746 28.614 1.00 57.16 865 GLY A C 1
ATOM 6886 O O . GLY A 1 865 ? -0.124 13.644 27.920 1.00 57.16 865 GLY A O 1
ATOM 6887 N N . VAL A 1 866 ? 0.797 11.610 28.067 1.00 60.59 866 VAL A N 1
ATOM 6888 C CA . VAL A 1 866 ? 0.684 11.325 26.626 1.00 60.59 866 VAL A CA 1
ATOM 6889 C C . VAL A 1 866 ? -0.745 10.887 26.297 1.00 60.59 866 VAL A C 1
ATOM 6891 O O . VAL A 1 866 ? -1.198 9.848 26.775 1.00 60.59 866 VAL A O 1
ATOM 6894 N N . HIS A 1 867 ? -1.447 11.645 25.458 1.00 56.28 867 HIS A N 1
ATOM 6895 C CA . HIS A 1 867 ? -2.843 11.397 25.100 1.00 56.28 867 HIS A CA 1
ATOM 6896 C C . HIS A 1 867 ? -3.081 11.632 23.607 1.00 56.28 867 HIS A C 1
ATOM 6898 O O . HIS A 1 867 ? -2.670 12.652 23.053 1.00 56.28 867 HIS A O 1
ATOM 6904 N N . ALA A 1 868 ? -3.804 10.725 22.953 1.00 50.75 868 ALA A N 1
ATOM 6905 C CA . ALA A 1 868 ? -4.368 10.999 21.637 1.00 50.75 868 ALA A CA 1
ATOM 6906 C C . ALA A 1 868 ? -5.591 11.918 21.790 1.00 50.75 868 ALA A C 1
ATOM 6908 O O . ALA A 1 868 ? -6.416 11.743 22.684 1.00 50.75 868 ALA A O 1
ATOM 6909 N N . SER A 1 869 ? -5.698 12.928 20.941 1.00 47.75 869 SER A N 1
ATOM 6910 C CA . SER A 1 869 ? -6.802 13.884 20.887 1.00 47.75 869 SER A CA 1
ATOM 6911 C C . SER A 1 869 ? -7.261 14.045 19.442 1.00 47.75 869 SER A C 1
ATOM 6913 O O . SER A 1 869 ? -6.512 13.752 18.516 1.00 47.75 869 SER A O 1
ATOM 6915 N N . TYR A 1 870 ? -8.497 14.492 19.240 1.00 45.38 870 TYR A N 1
ATOM 6916 C CA . TYR A 1 870 ? -9.064 14.709 17.911 1.00 45.38 870 TYR A CA 1
ATOM 6917 C C . TYR A 1 870 ? -9.539 16.152 17.772 1.00 45.38 870 TYR A C 1
ATOM 6919 O O . TYR A 1 870 ? -10.288 16.651 18.612 1.00 45.38 870 TYR A O 1
ATOM 6927 N N . ASP A 1 871 ? -9.104 16.806 16.702 1.00 46.19 871 ASP A N 1
ATOM 6928 C CA . ASP A 1 871 ? -9.546 18.130 16.286 1.00 46.19 871 ASP A CA 1
ATOM 6929 C C . ASP A 1 871 ? -10.339 17.984 14.972 1.00 46.19 871 ASP A C 1
ATOM 6931 O O . ASP A 1 871 ? -9.803 17.447 14.003 1.00 46.19 871 ASP A O 1
ATOM 6935 N N . PRO A 1 872 ? -11.587 18.480 14.877 1.00 39.97 872 PRO A N 1
ATOM 6936 C CA . PRO A 1 872 ? -12.367 18.449 13.636 1.00 39.97 872 PRO A CA 1
ATOM 6937 C C . PRO A 1 872 ? -11.680 19.091 12.418 1.00 39.97 872 PRO A C 1
ATOM 6939 O O . PRO A 1 872 ? -12.025 18.768 11.285 1.00 39.97 872 PRO A O 1
ATOM 6942 N N . LYS A 1 873 ? -10.736 20.014 12.633 1.00 39.88 873 LYS A N 1
ATOM 6943 C CA . LYS A 1 873 ? -9.976 20.714 11.592 1.00 39.88 873 LYS A CA 1
ATOM 6944 C C . LYS A 1 873 ? -8.641 20.036 11.275 1.00 39.88 873 LYS A C 1
ATOM 6946 O O . LYS A 1 873 ? -8.231 20.045 10.119 1.00 39.88 873 LYS A O 1
ATOM 6951 N N . ASN A 1 874 ? -7.967 19.484 12.287 1.00 39.06 874 ASN A N 1
ATOM 6952 C CA . ASN A 1 874 ? -6.590 18.980 12.171 1.00 39.06 874 ASN A CA 1
ATOM 6953 C C . ASN A 1 874 ? -6.473 17.444 12.260 1.00 39.06 874 ASN A C 1
ATOM 6955 O O . ASN A 1 874 ? -5.391 16.901 12.058 1.00 39.06 874 ASN A O 1
ATOM 6959 N N . GLY A 1 875 ? -7.571 16.736 12.533 1.00 46.91 875 GLY A N 1
ATOM 6960 C CA . GLY A 1 875 ? -7.604 15.284 12.689 1.00 46.91 875 GLY A CA 1
ATOM 6961 C C . GLY A 1 875 ? -7.088 14.808 14.050 1.00 46.91 875 GLY A C 1
ATOM 6962 O O . GLY A 1 875 ? -7.146 15.525 15.049 1.00 46.91 875 GLY A O 1
ATOM 6963 N N . ASN A 1 876 ? -6.606 13.565 14.100 1.00 47.75 876 ASN A N 1
ATOM 6964 C CA . ASN A 1 876 ? -6.008 12.989 15.306 1.00 47.75 876 ASN A CA 1
ATOM 6965 C C . ASN A 1 876 ? -4.619 13.598 15.562 1.00 47.75 876 ASN A C 1
ATOM 6967 O O . ASN A 1 876 ? -3.770 13.590 14.675 1.00 47.75 876 ASN A O 1
ATOM 6971 N N . PHE A 1 877 ? -4.359 14.062 16.782 1.00 55.41 877 PHE A N 1
ATOM 6972 C CA . PHE A 1 877 ? -3.067 14.583 17.224 1.00 55.41 877 PHE A CA 1
ATOM 6973 C C . PHE A 1 877 ? -2.665 13.988 18.577 1.00 55.41 877 PHE A C 1
ATOM 6975 O O . PHE A 1 877 ? -3.509 13.615 19.388 1.00 55.41 877 PHE A O 1
ATOM 6982 N N . LEU A 1 878 ? -1.361 13.888 18.831 1.00 57.28 878 LEU A N 1
ATOM 6983 C CA . LEU A 1 878 ? -0.818 13.422 20.106 1.00 57.28 878 LEU A CA 1
ATOM 6984 C C . LEU A 1 878 ? -0.456 14.640 20.966 1.00 57.28 878 LEU A C 1
ATOM 6986 O O . LEU A 1 878 ? 0.313 15.491 20.528 1.00 57.28 878 LEU A O 1
ATOM 6990 N N . SER A 1 879 ? -0.990 14.717 22.180 1.00 63.97 879 SER A N 1
ATOM 6991 C CA . SER A 1 879 ? -0.583 15.688 23.202 1.00 63.97 879 SER A CA 1
ATOM 6992 C C . SER A 1 879 ? 0.287 14.994 24.239 1.00 63.97 879 SER A C 1
ATOM 6994 O O . SER A 1 879 ? 0.013 13.850 24.585 1.00 63.97 879 SER A O 1
ATOM 6996 N N . PHE A 1 880 ? 1.331 15.657 24.727 1.00 73.00 880 PHE A N 1
ATOM 6997 C CA . PHE A 1 880 ? 2.175 15.153 25.808 1.00 73.00 880 PHE A CA 1
ATOM 6998 C C . PHE A 1 880 ? 2.846 16.303 26.556 1.00 73.00 880 PHE A C 1
ATOM 7000 O O . PHE A 1 880 ? 3.068 17.378 25.998 1.00 73.00 880 PHE A O 1
ATOM 7007 N N . GLU A 1 881 ? 3.203 16.054 27.809 1.00 75.50 881 GLU A N 1
ATOM 7008 C CA . GLU A 1 881 ? 3.979 16.948 28.661 1.00 75.50 881 GLU A CA 1
ATOM 7009 C C . GLU A 1 881 ? 5.418 16.428 28.786 1.00 75.50 881 GLU A C 1
ATOM 7011 O O . GLU A 1 881 ? 5.681 15.225 28.735 1.00 75.50 881 GLU A O 1
ATOM 7016 N N . VAL A 1 882 ? 6.384 17.339 28.913 1.00 81.56 882 VAL A N 1
ATOM 7017 C CA . VAL A 1 882 ? 7.803 16.988 29.068 1.00 81.56 882 VAL A CA 1
ATOM 7018 C C . VAL A 1 882 ? 8.174 17.125 30.535 1.00 81.56 882 VAL A C 1
ATOM 7020 O O . VAL A 1 882 ? 8.035 18.208 31.104 1.00 81.56 882 VAL A O 1
ATOM 7023 N N . LYS A 1 883 ? 8.700 16.053 31.131 1.00 79.94 883 LYS A N 1
ATOM 7024 C CA . LYS A 1 883 ? 9.083 16.021 32.547 1.00 79.94 883 LYS A CA 1
ATOM 7025 C C . LYS A 1 883 ? 10.128 17.084 32.863 1.00 79.94 883 LYS A C 1
ATOM 7027 O O . LYS A 1 883 ? 11.119 17.239 32.148 1.00 79.94 883 LYS A O 1
ATOM 7032 N N . ASN A 1 884 ? 9.962 17.748 34.003 1.00 78.25 884 ASN A N 1
ATOM 7033 C CA . ASN A 1 884 ? 10.910 18.760 34.476 1.00 78.25 884 ASN A CA 1
ATOM 7034 C C . ASN A 1 884 ? 12.270 18.151 34.890 1.00 78.25 884 ASN A C 1
ATOM 7036 O O . ASN A 1 884 ? 13.324 18.746 34.667 1.00 78.25 884 ASN A O 1
ATOM 7040 N N . SER A 1 885 ? 12.267 16.936 35.453 1.00 78.00 885 SER A N 1
ATOM 7041 C CA . SER A 1 885 ? 13.492 16.243 35.870 1.00 78.00 885 SER A CA 1
ATOM 7042 C C . SER A 1 885 ? 13.438 14.737 35.620 1.00 78.00 885 SER A C 1
ATOM 7044 O O . SER A 1 885 ? 12.382 14.107 35.705 1.00 78.00 885 SER A O 1
ATOM 7046 N N . LYS A 1 886 ? 14.599 14.153 35.321 1.00 71.38 886 LYS A N 1
ATOM 7047 C CA . LYS A 1 886 ? 14.812 12.719 35.120 1.00 71.38 886 LYS A CA 1
ATOM 7048 C C . LYS A 1 886 ? 16.148 12.331 35.746 1.00 71.38 886 LYS A C 1
ATOM 7050 O O . LYS A 1 886 ? 17.135 13.038 35.595 1.00 71.38 886 LYS A O 1
ATOM 7055 N N . LYS A 1 887 ? 16.203 11.195 36.444 1.00 64.75 887 LYS A N 1
ATOM 7056 C CA . LYS A 1 887 ? 17.477 10.640 36.925 1.00 64.75 887 LYS A CA 1
ATOM 7057 C C . LYS A 1 887 ? 18.132 9.806 35.820 1.00 64.75 887 LYS A C 1
ATOM 7059 O O . LYS A 1 887 ? 17.530 8.836 35.342 1.00 64.75 887 LYS A O 1
ATOM 7064 N N . SER A 1 888 ? 19.343 10.188 35.422 1.00 55.97 888 SER A N 1
ATOM 7065 C CA . SER A 1 888 ? 20.194 9.449 34.488 1.00 55.97 888 SER A CA 1
ATOM 7066 C C . SER A 1 888 ? 20.680 8.136 35.115 1.00 55.97 888 SER A C 1
ATOM 7068 O O . SER A 1 888 ? 20.576 7.917 36.325 1.00 55.97 888 SER A O 1
ATOM 7070 N N . TYR A 1 889 ? 21.216 7.237 34.285 1.00 46.12 889 TYR A N 1
ATOM 7071 C CA . TYR A 1 889 ? 21.775 5.946 34.707 1.00 46.12 889 TYR A CA 1
ATOM 7072 C C . TYR A 1 889 ? 22.888 6.082 35.765 1.00 46.12 889 TYR A C 1
ATOM 7074 O O . TYR A 1 889 ? 23.063 5.189 36.590 1.00 46.12 889 TYR A O 1
ATOM 7082 N N . LYS A 1 890 ? 23.596 7.220 35.790 1.00 54.47 890 LYS A N 1
ATOM 7083 C CA . LYS A 1 890 ? 24.653 7.525 36.769 1.00 54.47 890 LYS A CA 1
ATOM 7084 C C . LYS A 1 890 ? 24.133 8.177 38.060 1.00 54.47 890 LYS A C 1
ATOM 7086 O O . LYS A 1 890 ? 24.927 8.527 38.925 1.00 54.47 890 LYS A O 1
ATOM 7091 N N . GLY A 1 891 ? 22.815 8.343 38.204 1.00 55.78 891 GLY A N 1
ATOM 7092 C CA . GLY A 1 891 ? 22.188 9.011 39.352 1.00 55.78 891 GLY A CA 1
ATOM 7093 C C . GLY A 1 891 ? 22.148 10.539 39.253 1.00 55.78 891 GLY A C 1
ATOM 7094 O O . GLY A 1 891 ? 21.645 11.192 40.166 1.00 55.78 891 GLY A O 1
ATOM 7095 N N . GLU A 1 892 ? 22.630 11.106 38.148 1.00 67.19 892 GLU A N 1
ATOM 7096 C CA . GLU A 1 892 ? 22.605 12.544 37.876 1.00 67.19 892 GLU A CA 1
ATOM 7097 C C . GLU A 1 892 ? 21.186 13.000 37.521 1.00 67.19 892 GLU A C 1
ATOM 7099 O O . GLU A 1 892 ? 20.439 12.284 36.854 1.00 67.19 892 GLU A O 1
ATOM 7104 N N . VAL A 1 893 ? 20.786 14.180 37.992 1.00 72.50 893 VAL A N 1
ATOM 7105 C CA . VAL A 1 893 ? 19.486 14.767 37.650 1.00 72.50 893 VAL A CA 1
ATOM 7106 C C . VAL A 1 893 ? 19.649 15.557 36.356 1.00 72.50 893 VAL A C 1
ATOM 7108 O O . VAL A 1 893 ? 20.284 16.606 36.339 1.00 72.50 893 VAL A O 1
ATOM 7111 N N . GLU A 1 894 ? 19.065 15.051 35.278 1.00 75.00 894 GLU A N 1
ATOM 7112 C CA . GLU A 1 894 ? 18.951 15.735 33.991 1.00 75.00 894 GLU A CA 1
ATOM 7113 C C . GLU A 1 894 ? 17.584 16.428 33.898 1.00 75.00 894 GLU A C 1
ATOM 7115 O O . GLU A 1 894 ? 16.593 15.940 34.449 1.00 75.00 894 GLU A O 1
ATOM 7120 N N . SER A 1 895 ? 17.508 17.559 33.190 1.00 82.00 895 SER A N 1
ATOM 7121 C CA . SER A 1 895 ? 16.243 18.246 32.895 1.00 82.00 895 SER A CA 1
ATOM 7122 C C . SER A 1 895 ? 15.883 18.071 31.415 1.00 82.00 895 SER A C 1
ATOM 7124 O O . SER A 1 895 ? 16.454 18.756 30.562 1.00 82.00 895 SER A O 1
ATOM 7126 N N . PRO A 1 896 ? 14.939 17.170 31.079 1.00 81.44 896 PRO A N 1
ATOM 7127 C CA . PRO A 1 896 ? 14.484 16.990 29.702 1.00 81.44 896 PRO A CA 1
ATOM 7128 C C . PRO A 1 896 ? 13.897 18.258 29.073 1.00 81.44 896 PRO A C 1
ATOM 7130 O O . PRO A 1 896 ? 14.102 18.495 27.886 1.00 81.44 896 PRO A O 1
ATOM 7133 N N . GLN A 1 897 ? 13.221 19.102 29.860 1.00 82.88 897 GLN A N 1
ATOM 7134 C CA . GLN A 1 897 ? 12.730 20.403 29.392 1.00 82.88 897 GLN A CA 1
ATOM 7135 C C . GLN A 1 897 ? 13.872 21.327 28.953 1.00 82.88 897 GLN A C 1
ATOM 7137 O O . GLN A 1 897 ? 13.783 21.944 27.893 1.00 82.88 897 GLN A O 1
ATOM 7142 N N . ALA A 1 898 ? 14.957 21.399 29.730 1.00 79.88 898 ALA A N 1
ATOM 7143 C CA . ALA A 1 898 ? 16.119 22.207 29.367 1.00 79.88 898 ALA A CA 1
ATOM 7144 C C . ALA A 1 898 ? 16.813 21.673 28.103 1.00 79.88 898 ALA A C 1
ATOM 7146 O O . ALA A 1 898 ? 17.221 22.455 27.248 1.00 79.88 898 ALA A O 1
ATOM 7147 N N . LEU A 1 899 ? 16.902 20.348 27.953 1.00 77.00 899 LEU A N 1
ATOM 7148 C CA . LEU A 1 899 ? 17.466 19.712 26.758 1.00 77.00 899 LEU A CA 1
ATOM 7149 C C . LEU A 1 899 ? 16.640 20.018 25.507 1.00 77.00 899 LEU A C 1
ATOM 7151 O O . LEU A 1 899 ? 17.200 20.473 24.510 1.00 77.00 899 LEU A O 1
ATOM 7155 N N . LEU A 1 900 ? 15.316 19.856 25.575 1.00 81.94 900 LEU A N 1
ATOM 7156 C CA . LEU A 1 900 ? 14.429 20.239 24.478 1.00 81.94 900 LEU A CA 1
ATOM 7157 C C . LEU A 1 900 ? 14.555 21.731 24.164 1.00 81.94 900 LEU A C 1
ATOM 7159 O O . LEU A 1 900 ? 14.684 22.094 22.999 1.00 81.94 900 LEU A O 1
ATOM 7163 N N . SER A 1 901 ? 14.575 22.583 25.194 1.00 80.38 901 SER A N 1
ATOM 7164 C CA . SER A 1 901 ? 14.741 24.026 25.025 1.00 80.38 901 SER A CA 1
ATOM 7165 C C . SER A 1 901 ? 16.053 24.378 24.323 1.00 80.38 901 SER A C 1
ATOM 7167 O O . SER A 1 901 ? 16.064 25.317 23.532 1.00 80.38 901 SER A O 1
ATOM 7169 N N . ASN A 1 902 ? 17.148 23.662 24.595 1.00 79.81 902 ASN A N 1
ATOM 7170 C CA . ASN A 1 902 ? 18.432 23.887 23.928 1.00 79.81 902 ASN A CA 1
ATOM 7171 C C . ASN A 1 902 ? 18.357 23.562 22.432 1.00 79.81 902 ASN A C 1
ATOM 7173 O O . ASN A 1 902 ? 18.881 24.324 21.626 1.00 79.81 902 ASN A O 1
ATOM 7177 N N . TRP A 1 903 ? 17.668 22.479 22.063 1.00 75.75 903 TRP A N 1
ATOM 7178 C CA . TRP A 1 903 ? 17.402 22.144 20.663 1.00 75.75 903 TRP A CA 1
ATOM 7179 C C . TRP A 1 903 ? 16.524 23.201 19.987 1.00 75.75 903 TRP A C 1
ATOM 7181 O O . TRP A 1 903 ? 16.878 23.723 18.934 1.00 75.75 903 TRP A O 1
ATOM 7191 N N . THR A 1 904 ? 15.388 23.554 20.591 1.00 72.81 904 THR A N 1
ATOM 7192 C CA . THR A 1 904 ? 14.415 24.459 19.964 1.00 72.81 904 THR A CA 1
ATOM 7193 C C . THR A 1 904 ? 14.907 25.900 19.896 1.00 72.81 904 THR A C 1
ATOM 7195 O O . THR A 1 904 ? 14.546 26.610 18.968 1.00 72.81 904 THR A O 1
ATOM 7198 N N . LYS A 1 905 ? 15.758 26.350 20.827 1.00 76.69 905 LYS A N 1
ATOM 7199 C CA . LYS A 1 905 ? 16.280 27.727 20.837 1.00 76.69 905 LYS A CA 1
ATOM 7200 C C . LYS A 1 905 ? 17.087 28.079 19.581 1.00 76.69 905 LYS A C 1
ATOM 7202 O O . LYS A 1 905 ? 17.131 29.242 19.210 1.00 76.69 905 LYS A O 1
ATOM 7207 N N . VAL A 1 906 ? 17.723 27.100 18.938 1.00 71.06 906 VAL A N 1
ATOM 7208 C CA . VAL A 1 906 ? 18.523 27.325 17.720 1.00 71.06 906 VAL A CA 1
ATOM 7209 C C . VAL A 1 906 ? 17.645 27.421 16.466 1.00 71.06 906 VAL A C 1
ATOM 7211 O O . VAL A 1 906 ? 18.013 28.108 15.517 1.00 71.06 906 VAL A O 1
ATOM 7214 N N . PHE A 1 907 ? 16.489 26.752 16.457 1.00 67.19 907 PHE A N 1
ATOM 7215 C CA . PHE A 1 907 ? 15.664 26.574 15.254 1.00 67.19 907 PHE A CA 1
ATOM 7216 C C . PHE A 1 907 ? 14.300 27.282 15.305 1.00 67.19 907 PHE A C 1
ATOM 7218 O O . PHE A 1 907 ? 13.651 27.436 14.276 1.00 67.19 907 PHE A O 1
ATOM 7225 N N . CYS A 1 908 ? 13.838 27.724 16.475 1.00 58.56 908 CYS A N 1
ATOM 7226 C CA . CYS A 1 908 ? 12.600 28.489 16.607 1.00 58.56 908 CYS A CA 1
ATOM 7227 C C . CYS A 1 908 ? 12.860 29.994 16.465 1.00 58.56 908 CYS A C 1
ATOM 7229 O O . CYS A 1 908 ? 13.884 30.499 16.916 1.00 58.56 908 CYS A O 1
ATOM 7231 N N . GLN A 1 909 ? 11.903 30.720 15.878 1.00 48.16 909 GLN A N 1
ATOM 7232 C CA . GLN A 1 909 ? 11.922 32.185 15.878 1.00 48.16 909 GLN A CA 1
ATOM 7233 C C . GLN A 1 909 ? 11.910 32.702 17.323 1.00 48.16 909 GLN A C 1
ATOM 7235 O O . GLN A 1 909 ? 11.106 32.230 18.135 1.00 48.16 909 GLN A O 1
ATOM 7240 N N . ASP A 1 910 ? 12.784 33.666 17.629 1.00 40.69 910 ASP A N 1
ATOM 7241 C CA . ASP A 1 910 ? 12.732 34.397 18.894 1.00 40.69 910 ASP A CA 1
ATOM 7242 C C . ASP A 1 910 ? 11.337 35.022 19.040 1.00 40.69 910 ASP A C 1
ATOM 7244 O O . ASP A 1 910 ? 10.844 35.692 18.129 1.00 40.69 910 ASP A O 1
ATOM 7248 N N . LYS A 1 911 ? 10.677 34.727 20.162 1.00 33.38 911 LYS A N 1
ATOM 7249 C CA . LYS A 1 911 ? 9.360 35.278 20.497 1.00 33.38 911 LYS A CA 1
ATOM 7250 C C . LYS A 1 911 ? 9.429 36.750 20.866 1.00 33.38 911 LYS A C 1
ATOM 7252 O O . LYS A 1 911 ? 10.345 37.108 21.641 1.00 33.38 911 LYS A O 1
#

Mean predicted aligned error: 12.35 Å

Sequence (911 aa):
MEKQKRWHSWLIATVSLLTVYNILPTILFYANPLSDKIGAKKAIEIQNSIADRVNRLESDSTDWIYSFSQLIGVKIKSVEIDPVFSDKLEITFNQSEDAKKFRQIFPRAGSLIPFYPAQLTLGAESFDPLKVEIQRKIPLHLGQQQRQEMFRFVEKFDDNQEPTAEWRQIALDRVFQVANSMGGISEAAELVTVSTANSQDPRAEEPLLQYVNTLLDYKSAFGENAAATKRFISSLTQAPMADKSSLGYALMESLSQLKDKCQKERVGLQESSSAEESKSFTSDASKDKIQQLLHKEHQMRDALYMVKNHLRDFHQGAAPLTYDAVEASFAKHGQILLNKNNPLFSSIQLDLEKEQIVLIPHPDVLDILNKSSDAKKEAIHSLFYKELARVSKETQEEFKPLGTNFVSMLSTLSSTKSLLVFQAKPILQKAIDKAVYRLNAFEPQTVDLKRENYPVVPFHEYHLQPPEQKTFEIVTYAPGLEGKFPIGGFKADSCYLIFKDFYKIYNKYAALKNETARAFNEDLKQLMGLLQQQGFQAYPGAALHLSREFQNDLVFELPQVIEPMIVASREAFQLKGSKTFAFLELSDVRQRILTQNQIESKEQEELLRANDLYNASQIDPTQRTYFDAPKPTRSALWNNLVISVKKYFRGDDRKVLKWGLDLSGGKTVEIQLKDPSGKTVTNEFDLKQGVNELFNRVNKMGVSEVSIRIEGSNIILDFPGSQDISASDLIRSSSMTFHVVNEKFSVMNPSLRDASNRFLQDVWSEAIVKGKKEAEEIHQIAYAHLYGDNGSASTPSPKTESARALFEAGLKLAPVDNGSYNTFDDTLSKIALLKGEGPNAWGGQSHPLLIVFNNYALEGSSLEGVHASYDPKNGNFLSFEVKNSKKSYKGEVESPQALLSNWTKVFCQDK

Nearest PDB structures (foldseek):
  8i4v-assembly1_B  TM=3.777E-01  e=7.862E+00  Saccharomyces cerevisiae S288C

Solvent-accessible surface area (backbone atoms only — not comparable to full-atom values): 48768 Å² total; per-residue (Å²): 132,82,78,82,56,75,64,54,61,52,50,52,51,52,52,50,50,52,51,49,64,66,45,47,21,45,53,44,29,70,70,43,70,41,82,41,67,62,47,69,71,58,48,50,54,48,52,50,54,31,32,53,50,44,48,43,50,58,59,53,48,54,48,46,53,53,36,37,29,58,70,76,70,39,64,74,72,49,77,42,67,38,92,88,42,56,20,35,34,43,34,35,35,78,41,47,66,48,38,52,53,45,66,72,53,43,56,61,23,26,63,61,41,88,51,72,47,70,23,37,40,64,39,68,87,50,91,48,64,34,42,46,37,33,32,48,56,44,73,68,70,61,46,76,67,53,42,62,72,29,47,45,78,42,54,38,48,49,98,85,69,46,75,26,73,68,40,50,50,55,54,46,44,31,51,51,38,50,46,34,64,54,18,14,63,32,68,57,18,51,31,50,51,55,19,50,72,40,70,86,44,80,80,22,50,59,42,43,50,52,48,46,49,53,53,50,49,36,35,68,41,61,30,75,86,29,69,48,32,44,27,48,52,8,28,43,38,9,44,102,66,94,62,54,64,60,54,60,54,41,46,48,49,44,42,48,51,51,30,51,49,33,48,51,55,34,51,52,54,51,54,52,48,64,62,38,66,80,56,82,77,77,56,71,67,59,58,54,48,40,53,49,30,50,51,51,32,50,52,35,52,53,43,46,51,51,50,65,76,41,54,73,39,31,71,62,26,40,76,42,51,45,67,69,56,46,51,52,34,28,76,74,66,68,29,33,75,34,57,62,42,25,47,60,36,31,33,41,38,69,40,77,90,80,34,31,42,37,41,35,54,30,68,71,57,52,54,49,47,75,74,44,56,71,70,38,32,51,42,45,49,50,54,51,24,50,52,50,38,52,44,22,70,76,29,65,49,64,49,32,82,52,90,87,31,33,37,24,66,74,59,91,58,98,61,58,49,23,36,45,34,37,48,37,48,71,58,57,51,52,53,50,52,52,53,53,55,52,57,72,70,57,81,51,86,38,68,75,66,25,58,93,56,31,39,78,41,51,43,78,59,59,68,73,50,59,80,89,67,73,56,43,34,31,34,42,42,42,36,33,71,72,79,55,78,52,62,67,73,57,54,34,47,25,40,35,43,36,32,33,47,38,51,61,57,48,52,60,37,68,74,43,94,48,71,68,32,52,48,41,54,50,41,48,51,50,53,51,50,60,42,42,62,74,57,33,47,77,45,54,24,62,75,48,77,39,55,82,91,32,49,45,19,39,33,29,38,32,70,57,68,56,51,39,57,48,60,44,44,63,57,80,60,44,68,41,29,61,39,37,39,29,36,27,81,33,39,26,44,47,59,50,53,53,51,53,54,50,43,54,50,51,55,51,51,49,52,34,30,43,42,37,46,18,54,52,20,73,67,45,90,81,57,82,45,47,74,43,39,40,66,58,88,65,59,58,48,61,52,33,44,54,51,52,54,52,41,36,70,61,14,46,74,88,52,77,82,47,64,74,41,50,30,58,50,25,43,79,45,81,42,72,48,57,43,97,86,70,45,74,44,73,52,68,67,61,52,52,50,50,48,55,49,51,52,54,48,46,45,71,73,72,49,78,77,63,46,73,48,75,60,90,57,26,41,36,38,39,36,71,31,60,54,81,44,54,72,69,46,46,63,47,45,67,59,36,64,43,59,52,68,36,57,74,54,22,76,84,23,85,85,34,17,69,37,35,51,47,40,48,44,52,39,49,20,44,20,61,39,71,67,34,82,49,56,68,53,39,33,50,47,43,44,29,36,44,16,20,91,86,38,40,97,90,54,61,44,39,63,41,72,35,27,40,52,41,42,76,74,62,60,39,70,58,60,89,85,57,81,69,45,73,60,92,56,88,72,35,23,38,57,43,72,56,71,73,83,57,34,80,56,43,78,69,33,97,52,48,64,45,48,20,31,47,26,28,53,45,44,50,81,42,50,41,77,74,41,84,46,76,40,100,88,76,42,77,46,78,46,66,42,67,34,70,66,44,73,44,99,87,69,46,82,42,41,48,44,59,48,36,48,59,57,44,65,78,76,50,80,87,127

Secondary structure (DSSP, 8-state):
-----HHHHHHHHHHHHHHHHHHHHHHHHHHS-TT-B--HHHHHHHHHHHHHHHHHHHHHHHHHHHHHHHHHT--EEEEEE-SS-TTEEEEEESSHHHHHHHHHHHHHHHHT-SSGGG-EEE-SPPSSTTEEEEEES------HHHHHHHEEEEESB-TTSPBPHHHHHHHHHHHHHHHHHHHSS-HHHHHHHHHHHTTTSGGGHHHHHHHHHHHHHHHHHH-TTSHHHHHHHHHTT-SS-S-HHHHHHHHHHHHHHHHHHHHHHHHHHHHHHHHHTTSS---HHHHHHHHHHHHHHHHHHHHHHHHHHTHHHHTTPPPPPPHHHHHHHHHHHSEEE-TTS-SSEEEEEEETTTTEEEEEE-HHHHHHHHHS-HHHHHHHHHHHHHHHHHHHHHH----EEETTEEEEES-SSTT--EEEEEE-HHHHHHHHHHHHHHHHT---SSGGGSTTTS-EEEHHHHHHS-GGGSSS-EEEE-HHHHTSPPPTT--TT-EEEEETTHHHHHHHHHT--SHHHHHHHHHHHHHHHHHHHTT-EEEEGGGSS--GGGTT-EEEEE--TTHHHHHHHTS--B--TTSSEEEEEE-BHHHHHHHHHHHHHHHHHHHHHHHHHHHHHHH-TT-TTTTS-PPPSS-HHHHHHHHHHHHHHHT-TT----HHHHHHT-EEEEEE-B-TTS-B---HHHHHHHHHHHHHHHHTTT----EEEEETTEEEEEESS--SS-HHHHHHHTT-EEPPB-GGGSTT-TTTHHHHHHHHHHHHHHHHHHT--SHHHHHHHHHHHHH-TT-BTTB---SSHHHHHHHHTT--BPPTTPPP-SS---S-EEEEE--SSSTTTTTT-SSSEEEEESS-SEEGGGEEEEEEEEETTTEEEEEEEE-S-EE-TTS-EE-HHHHHHHHHHHHSPP-

pLDDT: mean 81.49, std 12.75, range [33.38, 97.44]

Radius of gyration: 31.19 Å; Cα contacts (8 Å, |Δi|>4): 1446; chains: 1; bounding box: 74×103×90 Å